Protein 3CGB (pdb70)

CATH classification: 3.50.50.60 (+2 more: 3.50.50.60, 3.30.390.30)

Foldseek 3Di:
DEEEEAQEQQSLLLLLLVVPVPDAYEYFEQAQAHYFDLVCLLVVLLPVDPASVVRHPDGPCCCCPVRVHNYDHQWAFLAADLVQQWTWTARNPPRDIDIDHDPFYEYEQAWAFDDDAAACPAQQEAERGDRVRSVSNSVLVVPPPWAEEEEEADDQVSLSLLSVVSVVHQYEEYDPVCAPVFPDPVVVVVVVLCVVSRYYYYYPWAWHHFDDDRHTAWTDIPVDIGGGRHYYYGHDIAAPQVSHPVPPFDAPPRQATEDDQQDTPRPNYHYAAQSHWWQALQLRDTHHQGDSVRRNQRSSSNSCVCCVGDGDNTAQSWDWHDNCKIKIKGFDDPVRCVVSVQAKDKFWDFAWLPPVDPPTWTKIKMWIAGPPPQKTGMMIIMINPNRVVVRVVSNNSSVIHQQCLLVDPDDDDVVGADPQHPSNVRSVVHD/DEEEEAQEQQSLLLLQLVVPVPDAAEYHEQAQFHYFDLVCLLVVLLPVDPARVVRHPDGPCCCCVVRVHNYDHQWAFQAADLVQQKTWTARNPVRDIDIDHDPFYEYEQAKAFDDDAACCPAQQEAERGDRVRSVSNSVLVVVDDFAEEEEEAPDFVNLSLLSVLSVVHQAEEHDPVCAPVFADPVVVVVVVLCVVSRYYYHYPKAWHHFDDDRHGQWTDIPVGIGGGRHYYYGHDIAAPQPSHPPVPFDAPPRQAGEDFQQDTPRPNYHYAAQSHWWQELQLRHTHHQGDSVRRNQRSSSNSCVCCVGDGDNTAFSWDWHDNCKIKIKTFDDPVRCVVSVFAKDKFKDFAWLPPVDPPTWTKIKMWIAGPPPQKTGMMIIMINPNRVVVRVVSNSSSVIHQQCLLVDPDDDDVVGADPQHPSNVRSVPDD

Secondary structure (DSSP, 8-state):
-EEEE--SS------HHHH-TT--EEEE-SSS--SB-GGGHHHHHTTSSS-GGGGBSS-HHHHHHTT--EEESSEEEEEEETTTTEEEEEETTT--EEEEE-SEEEE---EEE----BTTTSBTEE--SSHHHHHHHHHHHHSS---EEEEE--HHHHH--HHHHHTT-EE----GGGTTSSS----HHHHHHHHHTT-----S--EEEEEESSBEEEEEETTEEEE-SEEEE-S-EEES-GGGBTB---B-TTSPBP------SSTTEEE-GGGB-EEBTTT-SEE----HHHHHHHHHHHHH----------B---EEEE---EEEEEE--HHHHHHTT--EEEEEEEEE--TTSTT--EEEEEEEEETTT--EEEEEEEESSSHHHHHHHH---TT--GGGGGG------TTT--SS-HHHHHHHH--/-EEEE--SS------HHHH-TT--EEEE-SSS--SB-GGGHHHHHTTSSS-GGGGBSS-HHHHHHTT--EEESSEEEEEEETTTTEEEEEETTT--EEEEE-SEEEE---EEE----BTTTSBTEE--SSHHHHHHHHHHHHHS---EEEEE--HHHHH--HHHHHTT-EE----GGGTTSSS----HHHHHHHHHTT-----S--EEEEE-SSB--EEEETTEEEE-SEEEE-S-EEES-GGGTTS---B-TTSPBP------SSTTEEE-GGGB-EEBTTT-SEE----HHHHHHHHHHHHH----------B---EEEE---EEEEEE--HHHHHHHT--EEEEEEEEE--TTSTT--EEEEEEEEETTT--EEEEEEEESSSHHHHHHHH---TT--GGGGGG------TTT--SS-HHHHHHHH--

Organism: Bacillus anthracis (NCBI:txid1392)

InterPro domains:
  IPR004099 Pyridine nucleotide-disulphide oxidoreductase, dimerisation domain [PF02852] (330-430)
  IPR016156 FAD/NAD-linked reductase, dimerisation domain superfamily [SSF55424] (323-443)
  IPR023753 FAD/NAD(P)-binding domain [PF07992] (2-294)
  IPR036188 FAD/NAD(P)-binding domain superfamily [G3DSA:3.50.50.60] (4-314)
  IPR036188 FAD/NAD(P)-binding domain superfamily [G3DSA:3.50.50.60] (41-244)
  IPR036188 FAD/NAD(P)-binding domain superfamily [G3DSA:3.50.50.60] (318-444)
  IPR036188 FAD/NAD(P)-binding domain superfamily [SSF51905] (2-316)
  IPR050260 FAD-dependent oxidoreductase [PTHR43429] (2-434)

Solvent-accessible surface area: 35189 Å² total

Structure (mmCIF, N/CA/C/O backbone):
data_3CGB
#
_entry.id   3CGB
#
_cell.length_a   170.258
_cell.length_b   80.763
_cell.length_c   98.370
_cell.angle_alpha   90.00
_cell.angle_beta   103.98
_cell.angle_gamma   90.00
#
_symmetry.space_group_name_H-M   'C 1 2 1'
#
loop_
_entity.id
_entity.type
_entity.pdbx_description
1 polymer 'Pyridine nucleotide-disulfide oxidoreductase, class I'
2 non-polymer 'COENZYME A'
3 non-polymer 'FLAVIN-ADENINE DINUCLEOTIDE'
4 water water
#
loop_
_atom_site.group_PDB
_atom_site.id
_atom_site.type_symbol
_atom_site.label_atom_id
_atom_site.label_alt_id
_atom_site.label_comp_id
_atom_site.label_asym_id
_atom_site.label_entity_id
_atom_site.label_seq_id
_atom_site.pdbx_PDB_ins_code
_atom_site.Cartn_x
_atom_site.Cartn_y
_atom_site.Cartn_z
_atom_site.occupancy
_atom_site.B_iso_or_equiv
_atom_site.auth_seq_id
_atom_site.auth_comp_id
_atom_site.auth_asym_id
_atom_site.auth_atom_id
_atom_site.pdbx_PDB_model_num
ATOM 9 N N . ASN A 1 38 ? 66.954 66.979 18.399 1.00 42.14 2 ASN A N 1
ATOM 10 C CA . ASN A 1 38 ? 65.842 66.398 17.641 1.00 38.67 2 ASN A CA 1
ATOM 11 C C . ASN A 1 38 ? 65.634 64.929 17.974 1.00 36.56 2 ASN A C 1
ATOM 12 O O . ASN A 1 38 ? 66.418 64.074 17.577 1.00 35.36 2 ASN A O 1
ATOM 17 N N . TYR A 1 39 ? 64.560 64.660 18.704 1.00 34.68 3 TYR A N 1
ATOM 18 C CA . TYR A 1 39 ? 64.194 63.305 19.062 1.00 32.85 3 TYR A CA 1
ATOM 19 C C . TYR A 1 39 ? 62.988 62.939 18.258 1.00 31.47 3 TYR A C 1
ATOM 20 O O . TYR A 1 39 ? 61.996 63.662 18.263 1.00 31.63 3 TYR A O 1
ATOM 29 N N . VAL A 1 40 ? 63.069 61.816 17.566 1.00 29.49 4 VAL A N 1
ATOM 30 C CA . VAL A 1 40 ? 61.918 61.288 16.848 1.00 28.18 4 VAL A CA 1
ATOM 31 C C . VAL A 1 40 ? 61.520 59.967 17.509 1.00 27.21 4 VAL A C 1
ATOM 32 O O . VAL A 1 40 ? 62.379 59.128 17.784 1.00 27.62 4 VAL A O 1
ATOM 36 N N . ILE A 1 41 ? 60.233 59.804 17.785 1.00 26.19 5 ILE A N 1
ATOM 37 C CA . ILE A 1 41 ? 59.713 58.563 18.377 1.00 24.93 5 ILE A CA 1
ATOM 38 C C . ILE A 1 41 ? 58.624 57.949 17.473 1.00 25.10 5 ILE A C 1
ATOM 39 O O . ILE A 1 41 ? 57.687 58.636 17.082 1.00 24.38 5 ILE A O 1
ATOM 44 N N . ILE A 1 42 ? 58.723 56.648 17.153 1.00 24.62 6 ILE A N 1
ATOM 45 C CA . ILE A 1 42 ? 57.712 55.997 16.327 1.00 24.43 6 ILE A CA 1
ATOM 46 C C . ILE A 1 42 ? 56.852 55.108 17.225 1.00 24.98 6 ILE A C 1
ATOM 47 O O . ILE A 1 42 ? 57.371 54.192 17.852 1.00 24.88 6 ILE A O 1
ATOM 52 N N . GLY A 1 43 ? 55.553 55.386 17.287 1.00 24.14 7 GLY A N 1
ATOM 53 C CA . GLY A 1 43 ? 54.662 54.780 18.256 1.00 24.62 7 GLY A CA 1
ATOM 54 C C . GLY A 1 43 ? 54.246 55.761 19.330 1.00 25.61 7 GLY A C 1
ATOM 55 O O . GLY A 1 43 ? 55.090 56.331 20.060 1.00 26.08 7 GLY A O 1
ATOM 56 N N . GLY A 1 44 ? 52.943 55.967 19.449 1.00 25.65 8 GLY A N 1
ATOM 57 C CA . GLY A 1 44 ? 52.423 56.933 20.408 1.00 26.14 8 GLY A CA 1
ATOM 58 C C . GLY A 1 44 ? 51.661 56.276 21.540 1.00 26.08 8 GLY A C 1
ATOM 59 O O . GLY A 1 44 ? 50.603 56.772 21.947 1.00 26.50 8 GLY A O 1
ATOM 60 N N . ASP A 1 45 ? 52.194 55.174 22.070 1.00 25.92 9 ASP A N 1
ATOM 61 C CA . ASP A 1 45 ? 51.527 54.527 23.204 1.00 25.54 9 ASP A CA 1
ATOM 62 C C . ASP A 1 45 ? 52.456 54.355 24.404 1.00 25.27 9 ASP A C 1
ATOM 63 O O . ASP A 1 45 ? 53.245 55.264 24.709 1.00 25.54 9 ASP A O 1
ATOM 68 N N . ALA A 1 46 ? 52.372 53.207 25.072 1.00 24.81 10 ALA A N 1
ATOM 69 C CA . ALA A 1 46 ? 53.007 53.015 26.381 1.00 24.23 10 ALA A CA 1
ATOM 70 C C . ALA A 1 46 ? 54.490 53.288 26.382 1.00 23.55 10 ALA A C 1
ATOM 71 O O . ALA A 1 46 ? 54.953 54.131 27.157 1.00 24.11 10 ALA A O 1
ATOM 73 N N . ALA A 1 47 ? 55.240 52.607 25.518 1.00 22.82 11 ALA A N 1
ATOM 74 C CA . ALA A 1 47 ? 56.688 52.805 25.460 1.00 23.32 11 ALA A CA 1
ATOM 75 C C . ALA A 1 47 ? 57.110 54.152 24.882 1.00 23.76 11 ALA A C 1
ATOM 76 O O . ALA A 1 47 ? 58.006 54.799 25.419 1.00 24.25 11 ALA A O 1
ATOM 78 N N . GLY A 1 48 ? 56.476 54.565 23.782 1.00 24.60 12 GLY A N 1
ATOM 79 C CA . GLY A 1 48 ? 56.872 55.782 23.087 1.00 23.85 12 GLY A CA 1
ATOM 80 C C . GLY A 1 48 ? 56.633 57.020 23.912 1.00 23.65 12 GLY A C 1
ATOM 81 O O . GLY A 1 48 ? 57.492 57.904 23.975 1.00 24.07 12 GLY A O 1
ATOM 90 N N . SER A 1 50 ? 56.007 57.124 27.209 1.00 23.54 14 SER A N 1
ATOM 91 C CA . SER A 1 50 ? 56.799 57.069 28.434 1.00 23.81 14 SER A CA 1
ATOM 92 C C . SER A 1 50 ? 58.166 57.692 28.188 1.00 23.30 14 SER A C 1
ATOM 93 O O . SER A 1 50 ? 58.676 58.408 29.046 1.00 22.79 14 SER A O 1
ATOM 96 N N . ALA A 1 51 ? 58.756 57.404 27.021 1.00 24.18 15 ALA A N 1
ATOM 97 C CA . ALA A 1 51 ? 60.036 57.996 26.607 1.00 24.42 15 ALA A CA 1
ATOM 98 C C . ALA A 1 51 ? 59.896 59.491 26.403 1.00 25.19 15 ALA A C 1
ATOM 99 O O . ALA A 1 51 ? 60.737 60.266 26.872 1.00 26.06 15 ALA A O 1
ATOM 101 N N . ALA A 1 52 ? 58.838 59.885 25.697 1.00 25.87 16 ALA A N 1
ATOM 102 C CA . ALA A 1 52 ? 58.562 61.294 25.397 1.00 26.18 16 ALA A CA 1
ATOM 103 C C . ALA A 1 52 ? 58.507 62.134 26.659 1.00 26.11 16 ALA A C 1
ATOM 104 O O . ALA A 1 52 ? 59.139 63.175 26.745 1.00 26.90 16 ALA A O 1
ATOM 114 N N . GLN A 1 54 ? 59.804 61.611 29.646 1.00 26.95 18 GLN A N 1
ATOM 115 C CA . GLN A 1 54 ? 61.143 61.752 30.234 1.00 26.97 18 GLN A CA 1
ATOM 116 C C . GLN A 1 54 ? 61.980 62.822 29.554 1.00 27.60 18 GLN A C 1
ATOM 117 O O . GLN A 1 54 ? 62.650 63.609 30.221 1.00 27.53 18 GLN A O 1
ATOM 123 N N . ILE A 1 55 ? 61.979 62.805 28.223 1.00 28.27 19 ILE A N 1
ATOM 124 C CA . ILE A 1 55 ? 62.775 63.741 27.430 1.00 28.69 19 ILE A CA 1
ATOM 125 C C . ILE A 1 55 ? 62.267 65.164 27.701 1.00 29.72 19 ILE A C 1
ATOM 126 O O . ILE A 1 55 ? 63.034 66.062 27.997 1.00 30.08 19 ILE A O 1
ATOM 131 N N . VAL A 1 56 ? 60.950 65.323 27.630 1.00 30.81 20 VAL A N 1
ATOM 132 C CA . VAL A 1 56 ? 60.279 66.594 27.815 1.00 32.11 20 VAL A CA 1
ATOM 133 C C . VAL A 1 56 ? 60.496 67.128 29.222 1.00 33.33 20 VAL A C 1
ATOM 134 O O . VAL A 1 56 ? 60.767 68.303 29.392 1.00 33.52 20 VAL A O 1
ATOM 138 N N . ARG A 1 57 ? 60.409 66.260 30.229 1.00 33.89 21 ARG A N 1
ATOM 139 C CA . ARG A 1 57 ? 60.635 66.673 31.590 1.00 34.96 21 ARG A CA 1
ATOM 140 C C . ARG A 1 57 ? 62.076 67.024 31.905 1.00 36.67 21 ARG A C 1
ATOM 141 O O . ARG A 1 57 ? 62.309 67.805 32.814 1.00 37.18 21 ARG A O 1
ATOM 149 N N . ASN A 1 58 ? 63.033 66.465 31.171 1.00 38.62 22 ASN A N 1
ATOM 150 C CA . ASN A 1 58 ? 64.442 66.580 31.545 1.00 40.84 22 ASN A CA 1
ATOM 151 C C . ASN A 1 58 ? 65.314 67.252 30.524 1.00 42.33 22 ASN A C 1
ATOM 152 O O . ASN A 1 58 ? 66.536 67.304 30.702 1.00 42.85 22 ASN A O 1
ATOM 157 N N . ASP A 1 59 ? 64.706 67.725 29.439 1.00 43.83 23 ASP A N 1
ATOM 158 C CA . ASP A 1 59 ? 65.410 68.556 28.472 1.00 45.33 23 ASP A CA 1
ATOM 159 C C . ASP A 1 59 ? 64.502 69.664 27.955 1.00 46.19 23 ASP A C 1
ATOM 160 O O . ASP A 1 59 ? 63.588 69.432 27.155 1.00 45.72 23 ASP A O 1
ATOM 165 N N . GLU A 1 60 ? 64.782 70.872 28.439 1.00 47.72 24 GLU A N 1
ATOM 166 C CA . GLU A 1 60 ? 63.975 72.059 28.168 1.00 49.30 24 GLU A CA 1
ATOM 167 C C . GLU A 1 60 ? 64.017 72.434 26.690 1.00 48.85 24 GLU A C 1
ATOM 168 O O . GLU A 1 60 ? 63.017 72.891 26.126 1.00 49.03 24 GLU A O 1
ATOM 174 N N . ASN A 1 61 ? 65.168 72.186 26.067 1.00 48.55 25 ASN A N 1
ATOM 175 C CA . ASN A 1 61 ? 65.415 72.572 24.673 1.00 48.04 25 ASN A CA 1
ATOM 176 C C . ASN A 1 61 ? 64.962 71.578 23.595 1.00 46.59 25 ASN A C 1
ATOM 177 O O . ASN A 1 61 ? 64.973 71.909 22.408 1.00 47.06 25 ASN A O 1
ATOM 182 N N . ALA A 1 62 ? 64.561 70.376 24.010 1.00 44.14 26 ALA A N 1
ATOM 183 C CA . ALA A 1 62 ? 64.358 69.251 23.101 1.00 41.63 26 ALA A CA 1
ATOM 184 C C . ALA A 1 62 ? 63.217 69.447 22.130 1.00 40.05 26 ALA A C 1
ATOM 185 O O . ALA A 1 62 ? 62.144 69.913 22.496 1.00 39.64 26 ALA A O 1
ATOM 187 N N . ASN A 1 63 ? 63.453 69.073 20.882 1.00 37.97 27 ASN A N 1
ATOM 188 C CA . ASN A 1 63 ? 62.393 69.039 19.896 1.00 36.53 27 ASN A CA 1
ATOM 189 C C . ASN A 1 63 ? 61.917 67.597 19.703 1.00 34.54 27 ASN A C 1
ATOM 190 O O . ASN A 1 63 ? 62.574 66.789 19.048 1.00 34.32 27 ASN A O 1
ATOM 195 N N . VAL A 1 64 ? 60.772 67.277 20.284 1.00 32.73 28 VAL A N 1
ATOM 196 C CA . VAL A 1 64 ? 60.262 65.910 20.239 1.00 30.84 28 VAL A CA 1
ATOM 197 C C . VAL A 1 64 ? 59.153 65.835 19.210 1.00 30.79 28 VAL A C 1
ATOM 198 O O . VAL A 1 64 ? 58.185 66.600 19.257 1.00 31.88 28 VAL A O 1
ATOM 202 N N . VAL A 1 65 ? 59.325 64.930 18.256 1.00 29.63 29 VAL A N 1
ATOM 203 C CA . VAL A 1 65 ? 58.325 64.629 17.257 1.00 29.12 29 VAL A CA 1
ATOM 204 C C . VAL A 1 65 ? 57.947 63.171 17.499 1.00 28.89 29 VAL A C 1
ATOM 205 O O . VAL A 1 65 ? 58.831 62.312 17.559 1.00 29.32 29 VAL A O 1
ATOM 209 N N . THR A 1 66 ? 56.654 62.903 17.665 1.00 28.61 30 THR A N 1
ATOM 210 C CA . THR A 1 66 ? 56.174 61.535 17.754 1.00 28.27 30 THR A CA 1
ATOM 211 C C . THR A 1 66 ? 55.303 61.181 16.549 1.00 28.31 30 THR A C 1
ATOM 212 O O . THR A 1 66 ? 54.504 61.992 16.095 1.00 28.08 30 THR A O 1
ATOM 216 N N . LEU A 1 67 ? 55.460 59.958 16.037 1.00 27.71 31 LEU A N 1
ATOM 217 C CA . LEU A 1 67 ? 54.743 59.520 14.854 1.00 27.20 31 LEU A CA 1
ATOM 218 C C . LEU A 1 67 ? 53.882 58.306 15.154 1.00 27.41 31 LEU A C 1
ATOM 219 O O . LEU A 1 67 ? 54.393 57.219 15.443 1.00 27.58 31 LEU A O 1
ATOM 224 N N . GLU A 1 68 ? 52.575 58.506 15.097 1.00 28.05 32 GLU A N 1
ATOM 225 C CA . GLU A 1 68 ? 51.592 57.468 15.401 1.00 29.17 32 GLU A CA 1
ATOM 226 C C . GLU A 1 68 ? 50.690 57.229 14.195 1.00 30.26 32 GLU A C 1
ATOM 227 O O . GLU A 1 68 ? 50.084 58.137 13.671 1.00 29.62 32 GLU A O 1
ATOM 233 N N . LYS A 1 69 ? 50.624 55.978 13.771 1.00 30.87 33 LYS A N 1
ATOM 234 C CA . LYS A 1 69 ? 49.865 55.545 12.622 1.00 31.93 33 LYS A CA 1
ATOM 235 C C . LYS A 1 69 ? 48.351 55.794 12.754 1.00 32.26 33 LYS A C 1
ATOM 236 O O . LYS A 1 69 ? 47.712 56.214 11.795 1.00 32.52 33 LYS A O 1
ATOM 242 N N . GLY A 1 70 ? 47.784 55.533 13.933 1.00 31.98 34 GLY A N 1
ATOM 243 C CA . GLY A 1 70 ? 46.359 55.711 14.184 1.00 31.73 34 GLY A CA 1
ATOM 244 C C . GLY A 1 70 ? 46.068 57.122 14.652 1.00 32.47 34 GLY A C 1
ATOM 245 O O . GLY A 1 70 ? 46.851 58.044 14.395 1.00 32.06 34 GLY A O 1
ATOM 246 N N . GLU A 1 71 ? 44.939 57.293 15.333 1.00 32.70 35 GLU A N 1
ATOM 247 C CA . GLU A 1 71 ? 44.487 58.613 15.775 1.00 33.82 35 GLU A CA 1
ATOM 248 C C . GLU A 1 71 ? 44.432 58.744 17.277 1.00 33.30 35 GLU A C 1
ATOM 249 O O . GLU A 1 71 ? 44.072 59.801 17.779 1.00 33.44 35 GLU A O 1
ATOM 255 N N . ILE A 1 72 ? 44.771 57.667 17.993 1.00 32.39 36 ILE A N 1
ATOM 256 C CA . ILE A 1 72 ? 44.695 57.669 19.449 1.00 32.06 36 ILE A CA 1
ATOM 257 C C . ILE A 1 72 ? 46.069 57.408 20.075 1.00 31.74 36 ILE A C 1
ATOM 258 O O . ILE A 1 72 ? 46.712 56.395 19.800 1.00 31.72 36 ILE A O 1
ATOM 263 N N . TYR A 1 73 ? 46.499 58.357 20.898 1.00 31.68 37 TYR A N 1
ATOM 264 C CA . TYR A 1 73 ? 47.689 58.242 21.750 1.00 31.20 37 TYR A CA 1
ATOM 265 C C . TYR A 1 73 ? 47.335 57.669 23.114 1.00 30.76 37 TYR A C 1
ATOM 266 O O . TYR A 1 73 ? 46.199 57.808 23.558 1.00 30.60 37 TYR A O 1
ATOM 275 N N . SER A 1 74 ? 48.308 57.018 23.764 1.00 30.48 38 SER A N 1
ATOM 276 C CA . SER A 1 74 ? 48.256 56.702 25.202 1.00 29.43 38 SER A CA 1
ATOM 277 C C . SER A 1 74 ? 46.933 56.203 25.761 1.00 28.93 38 SER A C 1
ATOM 278 O O . SER A 1 74 ? 46.281 56.891 26.527 1.00 28.70 38 SER A O 1
ATOM 281 N N . TYR A 1 75 ? 46.576 54.972 25.432 1.00 28.98 39 TYR A N 1
ATOM 282 C CA . TYR A 1 75 ? 45.342 54.380 25.900 1.00 28.80 39 TYR A CA 1
ATOM 283 C C . TYR A 1 75 ? 45.674 52.993 26.468 1.00 29.10 39 TYR A C 1
ATOM 284 O O . TYR A 1 75 ? 46.690 52.407 26.117 1.00 29.52 39 TYR A O 1
ATOM 293 N N . ALA A 1 76 ? 44.812 52.489 27.330 1.00 28.95 40 ALA A N 1
ATOM 294 C CA . ALA A 1 76 ? 45.023 51.222 27.990 1.00 29.16 40 ALA A CA 1
ATOM 295 C C . ALA A 1 76 ? 44.409 50.109 27.167 1.00 29.10 40 ALA A C 1
ATOM 296 O O . ALA A 1 76 ? 43.209 49.85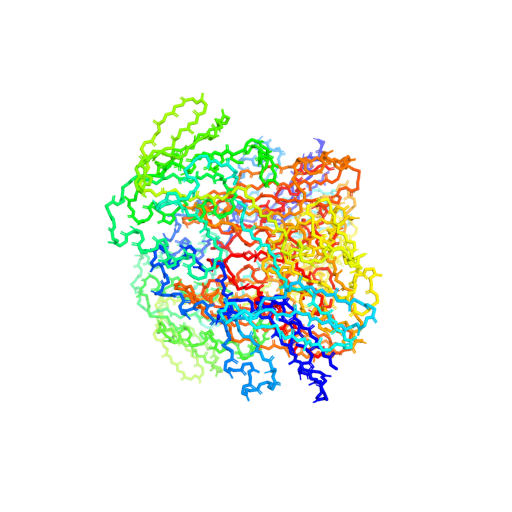6 27.281 1.00 29.99 40 ALA A O 1
ATOM 298 N N . GLN A 1 77 ? 45.221 49.427 26.357 1.00 28.53 41 GLN A N 1
ATOM 299 C CA . GLN A 1 77 ? 44.751 48.238 25.628 1.00 27.82 41 GLN A CA 1
ATOM 300 C C . GLN A 1 77 ? 44.189 47.184 26.584 1.00 28.14 41 GLN A C 1
ATOM 301 O O . GLN A 1 77 ? 43.303 46.398 26.220 1.00 28.15 41 GLN A O 1
ATOM 307 N N . CYS A 1 78 ? 44.706 47.183 27.811 1.00 27.88 42 CYS A N 1
ATOM 308 C CA A CYS A 1 78 ? 44.311 46.209 28.828 0.50 27.86 42 CYS A CA 1
ATOM 309 C CA B CYS A 1 78 ? 44.306 46.214 28.834 0.50 28.65 42 CYS A CA 1
ATOM 310 C C . CYS A 1 78 ? 42.843 46.319 29.222 1.00 27.95 42 CYS A C 1
ATOM 311 O O . CYS A 1 78 ? 42.248 45.344 29.638 1.00 28.28 42 CYS A O 1
ATOM 316 N N . GLY A 1 79 ? 42.277 47.522 29.114 1.00 27.76 43 GLY A N 1
ATOM 317 C CA . GLY A 1 79 ? 40.888 47.756 29.485 1.00 27.10 43 GLY A CA 1
ATOM 318 C C . GLY A 1 79 ? 39.886 47.350 28.415 1.00 27.74 43 GLY A C 1
ATOM 319 O O . GLY A 1 79 ? 38.688 47.273 28.683 1.00 26.75 43 GLY A O 1
ATOM 320 N N . LEU A 1 80 ? 40.375 47.060 27.214 1.00 27.81 44 LEU A N 1
ATOM 321 C CA . LEU A 1 80 ? 39.516 46.700 26.080 1.00 28.60 44 LEU A CA 1
ATOM 322 C C . LEU A 1 80 ? 38.552 45.522 26.328 1.00 28.96 44 LEU A C 1
ATOM 323 O O . LEU A 1 80 ? 37.379 45.629 25.990 1.00 28.90 44 LEU A O 1
ATOM 328 N N . PRO A 1 81 ? 39.026 44.394 26.903 1.00 29.67 45 PRO A N 1
ATOM 329 C CA . PRO A 1 81 ? 38.005 43.375 27.169 1.00 30.12 45 PRO A CA 1
ATOM 330 C C . PRO A 1 81 ? 36.913 43.823 28.139 1.00 30.93 45 PRO A C 1
ATOM 331 O O . PRO A 1 81 ? 35.813 43.258 28.104 1.00 31.64 45 PRO A O 1
ATOM 335 N N . TYR A 1 82 ? 37.199 44.850 28.946 1.00 31.40 46 TYR A N 1
ATOM 336 C CA . TYR A 1 82 ? 36.307 45.267 30.017 1.00 31.96 46 TYR A CA 1
ATOM 337 C C . TYR A 1 82 ? 35.353 46.355 29.561 1.00 32.20 46 TYR A C 1
ATOM 338 O O . TYR A 1 82 ? 34.287 46.509 30.130 1.00 32.23 46 TYR A O 1
ATOM 347 N N . VAL A 1 83 ? 35.741 47.094 28.530 1.00 33.25 47 VAL A N 1
ATOM 348 C CA . VAL A 1 83 ? 34.813 47.949 27.811 1.00 33.79 47 VAL A CA 1
ATOM 349 C C . VAL A 1 83 ? 33.783 47.070 27.090 1.00 34.51 47 VAL A C 1
ATOM 350 O O . VAL A 1 83 ? 32.581 47.317 27.197 1.00 35.05 47 VAL A O 1
ATOM 354 N N . ILE A 1 84 ? 34.253 46.041 26.386 1.00 34.74 48 ILE A N 1
ATOM 355 C CA . ILE A 1 84 ? 33.379 45.159 25.604 1.00 35.27 48 ILE A CA 1
ATOM 356 C C . ILE A 1 84 ? 32.332 44.449 26.488 1.00 36.09 48 ILE A C 1
ATOM 357 O O . ILE A 1 84 ? 31.185 44.257 26.072 1.00 36.31 48 ILE A O 1
ATOM 362 N N . SER A 1 85 ? 32.721 44.082 27.707 1.00 36.14 49 SER A N 1
ATOM 363 C CA . SER A 1 85 ? 31.820 43.413 28.641 1.00 36.17 49 SER A CA 1
ATOM 364 C C . SER A 1 85 ? 30.840 44.401 29.277 1.00 36.69 49 SER A C 1
ATOM 365 O O . SER A 1 85 ? 29.873 44.002 29.907 1.00 36.87 49 SER A O 1
ATOM 368 N N . GLY A 1 86 ? 31.098 45.691 29.134 1.00 37.07 50 GLY A N 1
ATOM 369 C CA . GLY A 1 86 ? 30.208 46.679 29.713 1.00 37.71 50 GLY A CA 1
ATOM 370 C C . GLY A 1 86 ? 30.661 47.114 31.091 1.00 38.63 50 GLY A C 1
ATOM 371 O O . GLY A 1 86 ? 30.105 48.068 31.640 1.00 39.45 50 GLY A O 1
ATOM 372 N N . ALA A 1 87 ? 31.675 46.440 31.646 1.00 38.39 51 ALA A N 1
ATOM 373 C CA . ALA A 1 87 ? 32.209 46.791 32.967 1.00 38.01 51 ALA A CA 1
ATOM 374 C C . ALA A 1 87 ? 32.778 48.195 33.013 1.00 38.02 51 ALA A C 1
ATOM 375 O O . ALA A 1 87 ? 32.743 48.836 34.060 1.00 38.84 51 ALA A O 1
ATOM 377 N N . ILE A 1 88 ? 33.293 48.675 31.883 1.00 37.96 52 ILE A N 1
ATOM 378 C CA . ILE A 1 88 ? 33.776 50.055 31.744 1.00 37.32 52 ILE A CA 1
ATOM 379 C C . ILE A 1 88 ? 32.871 50.776 30.737 1.00 37.71 52 ILE A C 1
ATOM 380 O O . ILE A 1 88 ? 32.539 50.218 29.700 1.00 37.50 52 ILE A O 1
ATOM 385 N N . ALA A 1 89 ? 32.468 52.006 31.056 1.00 38.31 53 ALA A N 1
ATOM 386 C CA . ALA A 1 89 ? 31.415 52.721 30.307 1.00 38.87 53 ALA A CA 1
ATOM 387 C C . ALA A 1 89 ? 31.657 52.885 28.802 1.00 39.14 53 ALA A C 1
ATOM 388 O O . ALA A 1 89 ? 30.735 52.718 28.005 1.00 39.32 53 ALA A O 1
ATOM 390 N N . SER A 1 90 ? 32.887 53.238 28.426 1.00 39.15 54 SER A N 1
ATOM 391 C CA . SER A 1 90 ? 33.258 53.432 27.032 1.00 38.89 54 SER A CA 1
ATOM 392 C C . SER A 1 90 ? 34.773 53.395 26.879 1.00 38.64 54 SER A C 1
ATOM 393 O O . SER A 1 90 ? 35.508 53.480 27.870 1.00 38.28 54 SER A O 1
ATOM 396 N N . THR A 1 91 ? 35.222 53.299 25.628 1.00 38.40 55 THR A N 1
ATOM 397 C CA . THR A 1 91 ? 36.640 53.300 25.286 1.00 38.27 55 THR A CA 1
ATOM 398 C C . THR A 1 91 ? 37.323 54.616 25.642 1.00 38.80 55 THR A C 1
ATOM 399 O O . THR A 1 91 ? 38.535 54.668 25.839 1.00 38.35 55 THR A O 1
ATOM 403 N N . GLU A 1 92 ? 36.537 55.679 25.728 1.00 39.06 56 GLU A N 1
ATOM 404 C CA . GLU A 1 92 ? 37.053 57.009 26.086 1.00 40.31 56 GLU A CA 1
ATOM 405 C C . GLU A 1 92 ? 37.742 56.949 27.453 1.00 38.16 56 GLU A C 1
ATOM 406 O O . GLU A 1 92 ? 38.692 57.690 27.706 1.00 37.31 56 GLU A O 1
ATOM 412 N N . LYS A 1 93 ? 37.257 56.048 28.317 1.00 36.93 57 LYS A N 1
ATOM 413 C CA . LYS A 1 93 ? 37.763 55.920 29.694 1.00 35.99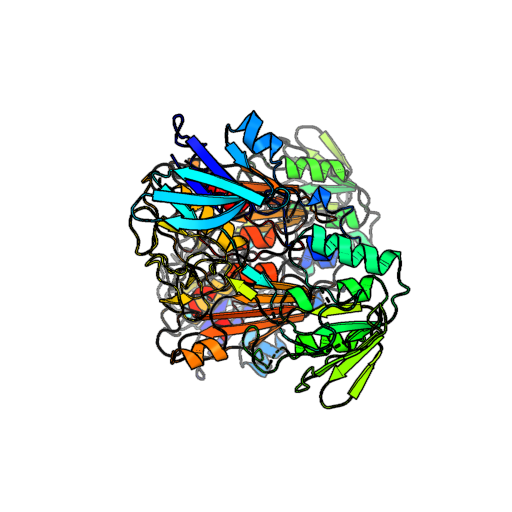 57 LYS A CA 1
ATOM 414 C C . LYS A 1 93 ? 39.195 55.408 29.716 1.00 34.67 57 LYS A C 1
ATOM 415 O O . LYS A 1 93 ? 39.917 55.624 30.683 1.00 34.25 57 LYS A O 1
ATOM 421 N N . LEU A 1 94 ? 39.587 54.723 28.641 1.00 33.48 58 LEU A N 1
ATOM 422 C CA . LEU A 1 94 ? 40.886 54.080 28.550 1.00 32.13 58 LEU A CA 1
ATOM 423 C C . LEU A 1 94 ? 41.995 55.020 28.157 1.00 31.90 58 LEU A C 1
ATOM 424 O O . LEU A 1 94 ? 43.155 54.649 28.237 1.00 31.74 58 LEU A O 1
ATOM 429 N N . ILE A 1 95 ? 41.660 56.236 27.739 1.00 31.96 59 ILE A N 1
ATOM 430 C CA . ILE A 1 95 ? 42.694 57.189 27.324 1.00 31.65 59 ILE A CA 1
ATOM 431 C C . ILE A 1 95 ? 43.381 57.846 28.529 1.00 32.20 59 ILE A C 1
ATOM 432 O O . ILE A 1 95 ? 42.726 58.449 29.371 1.00 32.60 59 ILE A O 1
ATOM 437 N N . ALA A 1 96 ? 44.705 57.707 28.604 1.00 32.10 60 ALA A N 1
ATOM 438 C CA . ALA A 1 96 ? 45.491 58.173 29.745 1.00 31.91 60 ALA A CA 1
ATOM 439 C C . ALA A 1 96 ? 45.936 59.607 29.557 1.00 32.01 60 ALA A C 1
ATOM 440 O O . ALA A 1 96 ? 46.033 60.348 30.523 1.00 31.83 60 ALA A O 1
ATOM 442 N N . ARG A 1 97 ? 46.230 59.981 28.317 1.00 32.46 61 ARG A N 1
ATOM 443 C CA . ARG A 1 97 ? 46.654 61.341 27.984 1.00 33.33 61 ARG A CA 1
ATOM 444 C C . ARG A 1 97 ? 46.331 61.603 26.527 1.00 34.77 61 ARG A C 1
ATOM 445 O O . ARG A 1 97 ? 46.618 60.795 25.656 1.00 34.72 61 ARG A O 1
ATOM 453 N N . ASN A 1 98 ? 45.720 62.758 26.293 1.00 37.04 62 ASN A N 1
ATOM 454 C CA . ASN A 1 98 ? 45.342 63.257 24.973 1.00 38.61 62 ASN A CA 1
ATOM 455 C C . ASN A 1 98 ? 46.493 63.727 24.145 1.00 38.67 62 ASN A C 1
ATOM 456 O O . ASN A 1 98 ? 47.432 64.321 24.673 1.00 38.71 62 ASN A O 1
ATOM 461 N N . VAL A 1 99 ? 46.368 63.559 22.830 1.00 39.15 63 VAL A N 1
ATOM 462 C CA . VAL A 1 99 ? 47.303 64.165 21.897 1.00 39.57 63 VAL A CA 1
ATOM 463 C C . VAL A 1 99 ? 47.287 65.705 22.079 1.00 40.07 63 VAL A C 1
ATOM 464 O O . VAL A 1 99 ? 48.330 66.371 21.994 1.00 40.12 63 VAL A O 1
ATOM 468 N N . LYS A 1 100 ? 46.111 66.254 22.388 1.00 40.53 64 LYS A N 1
ATOM 469 C CA . LYS A 1 100 ? 45.978 67.673 22.684 1.00 41.17 64 LYS A CA 1
ATOM 470 C C . LYS A 1 100 ? 46.795 68.057 23.921 1.00 40.53 64 LYS A C 1
ATOM 471 O O . LYS A 1 100 ? 47.434 69.106 23.942 1.00 40.83 64 LYS A O 1
ATOM 477 N N . THR A 1 101 ? 46.799 67.202 24.943 1.00 39.89 65 THR A N 1
ATOM 478 C CA . THR A 1 101 ? 47.616 67.441 26.136 1.00 38.72 65 THR A CA 1
ATOM 479 C C . THR A 1 101 ? 49.122 67.353 25.825 1.00 38.48 65 THR A C 1
ATOM 480 O O . THR A 1 101 ? 49.896 68.212 26.257 1.00 38.44 65 THR A O 1
ATOM 484 N N . PHE A 1 102 ? 49.532 66.335 25.064 1.00 37.58 66 PHE A N 1
ATOM 485 C CA . PHE A 1 102 ? 50.927 66.203 24.635 1.00 37.01 66 PHE A CA 1
ATOM 486 C C . PHE A 1 102 ? 51.410 67.423 23.867 1.00 37.35 66 PHE A C 1
ATOM 487 O O . PHE A 1 102 ? 52.512 67.907 24.100 1.00 36.73 66 PHE A O 1
ATOM 495 N N . ARG A 1 103 ? 50.583 67.908 22.944 1.00 37.96 67 ARG 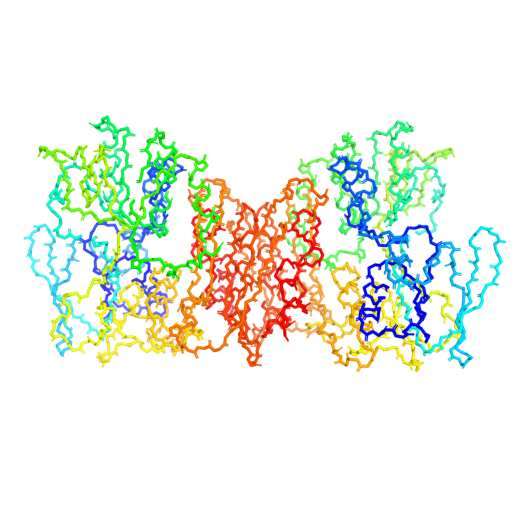A N 1
ATOM 496 C CA . ARG A 1 103 ? 50.919 69.089 22.147 1.00 38.76 67 ARG A CA 1
ATOM 497 C C . ARG A 1 103 ? 50.905 70.388 22.960 1.00 38.95 67 ARG A C 1
ATOM 498 O O . ARG A 1 103 ? 51.894 71.110 23.006 1.00 39.11 67 ARG A O 1
ATOM 506 N N . ASP A 1 104 ? 49.781 70.690 23.599 1.00 39.58 68 ASP A N 1
ATOM 507 C CA . ASP A 1 104 ? 49.608 71.988 24.249 1.00 40.45 68 ASP A CA 1
ATOM 508 C C . ASP A 1 104 ? 50.390 72.072 25.542 1.00 40.23 68 ASP A C 1
ATOM 509 O O . ASP A 1 104 ? 51.199 72.966 25.724 1.00 41.07 68 ASP A O 1
ATOM 514 N N . LYS A 1 105 ? 50.166 71.130 26.446 1.00 40.15 69 LYS A N 1
ATOM 515 C CA . LYS A 1 105 ? 50.842 71.183 27.734 1.00 39.63 69 LYS A CA 1
ATOM 516 C C . LYS A 1 105 ? 52.338 70.915 27.633 1.00 38.98 69 LYS A C 1
ATOM 517 O O . LYS A 1 105 ? 53.130 71.624 28.260 1.00 39.22 69 LYS A O 1
ATOM 523 N N . TYR A 1 106 ? 52.729 69.929 26.824 1.00 37.96 70 TYR A N 1
ATOM 524 C CA . TYR A 1 106 ? 54.109 69.424 26.857 1.00 36.82 70 TYR A CA 1
ATOM 525 C C . TYR A 1 106 ? 55.000 69.822 25.688 1.00 36.56 70 TYR A C 1
ATOM 526 O O . TYR A 1 106 ? 56.207 69.595 25.724 1.00 36.19 70 TYR A O 1
ATOM 535 N N . GLY A 1 107 ? 54.407 70.432 24.660 1.00 36.23 71 GLY A N 1
ATOM 536 C CA . GLY A 1 107 ? 55.169 70.929 23.514 1.00 35.65 71 GLY A CA 1
ATOM 537 C C . GLY A 1 107 ? 55.687 69.831 22.602 1.00 35.30 71 GLY A C 1
ATOM 538 O O . GLY A 1 107 ? 56.639 70.032 21.864 1.00 35.25 71 GLY A O 1
ATOM 539 N N . ILE A 1 108 ? 55.073 68.655 22.657 1.00 34.73 72 ILE A N 1
ATOM 540 C CA . ILE A 1 108 ? 55.493 67.570 21.795 1.00 33.92 72 ILE A CA 1
ATOM 541 C C . ILE A 1 108 ? 54.790 67.766 20.454 1.00 34.03 72 ILE A C 1
ATOM 542 O O . ILE A 1 108 ? 53.581 68.046 20.415 1.00 35.09 72 ILE A O 1
ATOM 547 N N . ASP A 1 109 ? 55.544 67.652 19.363 1.00 33.10 73 ASP A N 1
ATOM 548 C CA . ASP A 1 109 ? 54.953 67.680 18.031 1.00 32.37 73 ASP A CA 1
ATOM 549 C C . ASP A 1 109 ? 54.389 66.286 17.741 1.00 32.03 73 ASP A C 1
ATOM 550 O O . ASP A 1 109 ? 55.013 65.499 17.048 1.00 31.89 73 ASP A O 1
ATOM 555 N N . ALA A 1 110 ? 53.208 66.002 18.283 1.00 31.86 74 ALA A N 1
ATOM 556 C CA . ALA A 1 110 ? 52.576 64.691 18.159 1.00 31.60 74 ALA A CA 1
ATOM 557 C C . ALA A 1 110 ? 51.737 64.611 16.903 1.00 32.09 74 ALA A C 1
ATOM 558 O O . ALA A 1 110 ? 50.759 65.337 16.778 1.00 32.56 74 ALA A O 1
ATOM 560 N N . LYS A 1 111 ? 52.120 63.726 15.984 1.00 32.47 75 LYS A N 1
ATOM 561 C CA . LYS A 1 111 ? 51.396 63.506 14.727 1.00 32.52 75 LYS A CA 1
ATOM 562 C C . LYS A 1 111 ? 50.512 62.279 14.823 1.00 32.38 75 LYS A C 1
ATOM 563 O O . LYS A 1 111 ? 50.890 61.297 15.447 1.00 32.31 75 LYS A O 1
ATOM 569 N N . VAL A 1 112 ? 49.344 62.334 14.189 1.00 32.05 76 VAL A N 1
ATOM 570 C CA . VAL A 1 112 ? 48.447 61.185 14.092 1.00 32.03 76 VAL A CA 1
ATOM 571 C C . VAL A 1 112 ? 48.337 60.782 12.620 1.00 32.84 76 VAL A C 1
ATOM 572 O O . VAL A 1 112 ? 48.719 61.554 11.741 1.00 33.19 76 VAL A O 1
ATOM 576 N N . ARG A 1 113 ? 47.842 59.582 12.331 1.00 32.88 77 ARG A N 1
ATOM 577 C CA . ARG A 1 113 ? 47.752 59.136 10.939 1.00 34.07 77 ARG A CA 1
ATOM 578 C C . ARG A 1 1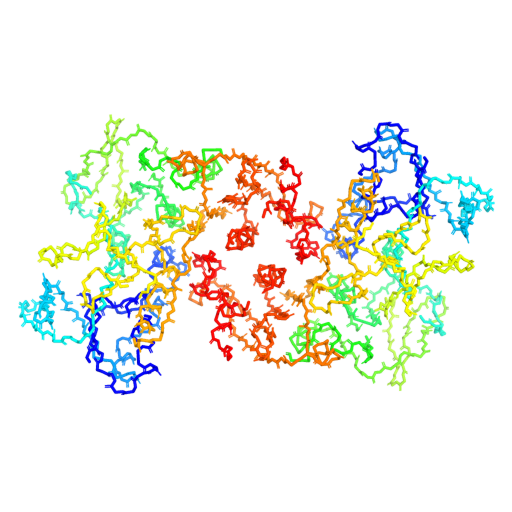13 ? 49.071 59.265 10.166 1.00 33.53 77 ARG A C 1
ATOM 579 O O . ARG A 1 113 ? 49.065 59.512 8.971 1.00 33.41 77 ARG A O 1
ATOM 587 N N . HIS A 1 114 ? 50.200 59.115 10.852 1.00 32.51 78 HIS A N 1
ATOM 588 C CA . HIS A 1 114 ? 51.502 59.124 10.204 1.00 31.59 78 HIS A CA 1
ATOM 589 C C . HIS A 1 114 ? 52.101 57.759 10.368 1.00 31.24 78 HIS A C 1
ATOM 590 O O . HIS A 1 114 ? 52.507 57.385 11.475 1.00 30.87 78 HIS A O 1
ATOM 597 N N . GLU A 1 115 ? 52.143 57.002 9.280 1.00 30.66 79 GLU A N 1
ATOM 598 C CA . GLU A 1 115 ? 52.755 55.691 9.323 1.00 29.92 79 GLU A CA 1
ATOM 599 C C . GLU A 1 115 ? 54.160 55.716 8.742 1.00 29.12 79 GLU A C 1
ATOM 600 O O . GLU A 1 115 ? 54.346 55.946 7.557 1.00 27.88 79 GLU A O 1
ATOM 606 N N . VAL A 1 116 ? 55.150 55.448 9.593 1.00 28.98 80 VAL A N 1
ATOM 607 C CA . VAL A 1 116 ? 56.535 55.331 9.158 1.00 28.61 80 VAL A CA 1
ATOM 608 C C . VAL A 1 116 ? 56.666 54.127 8.259 1.00 28.84 80 VAL A C 1
ATOM 609 O O . VAL A 1 116 ? 56.261 53.027 8.621 1.00 29.52 80 VAL A O 1
ATOM 613 N N . THR A 1 117 ? 57.231 54.336 7.078 1.00 29.17 81 THR A N 1
ATOM 614 C CA . THR A 1 117 ? 57.410 53.256 6.118 1.00 29.50 81 THR A CA 1
ATOM 615 C C . THR A 1 117 ? 58.872 52.941 5.926 1.00 29.44 81 THR A C 1
ATOM 616 O O . THR A 1 117 ? 59.198 51.882 5.420 1.00 29.48 81 THR A O 1
ATOM 620 N N . LYS A 1 118 ? 59.757 53.864 6.292 1.00 29.61 82 LYS A N 1
ATOM 621 C CA . LYS A 1 118 ? 61.180 53.560 6.266 1.00 30.05 82 LYS A CA 1
ATOM 622 C C . LYS A 1 118 ? 62.078 54.500 7.058 1.00 29.69 82 LYS A C 1
ATOM 623 O O . LYS A 1 118 ? 61.705 55.635 7.378 1.00 29.80 82 LYS A O 1
ATOM 629 N N . VAL A 1 119 ? 63.253 54.000 7.414 1.00 29.42 83 VAL A N 1
ATOM 630 C CA . VAL A 1 119 ? 64.208 54.790 8.150 1.00 29.79 83 VAL A CA 1
ATOM 631 C C . VAL A 1 119 ? 65.537 54.698 7.438 1.00 30.41 83 VAL A C 1
ATOM 632 O O . VAL A 1 119 ? 65.982 53.604 7.073 1.00 30.49 83 VAL A O 1
ATOM 636 N N . ASP A 1 120 ? 66.154 55.851 7.219 1.00 31.02 84 ASP A N 1
ATOM 637 C CA . ASP A 1 120 ? 67.502 55.898 6.690 1.00 32.32 84 ASP A CA 1
ATOM 638 C C . ASP A 1 120 ? 68.423 56.228 7.840 1.00 32.71 84 ASP A C 1
ATOM 639 O O . ASP A 1 120 ? 68.423 57.363 8.312 1.00 32.16 84 ASP A O 1
ATOM 644 N N . THR A 1 121 ? 69.207 55.246 8.289 1.00 33.21 85 THR A N 1
ATOM 645 C CA . THR A 1 121 ? 70.009 55.410 9.512 1.00 34.14 85 THR A CA 1
ATOM 646 C C . THR A 1 121 ? 71.341 56.131 9.292 1.00 35.25 85 THR A C 1
ATOM 647 O O . THR A 1 121 ? 71.990 56.511 10.261 1.00 35.51 85 THR A O 1
ATOM 651 N N . GLU A 1 122 ? 71.735 56.310 8.029 1.00 36.29 86 GLU A N 1
ATOM 652 C CA . GLU A 1 122 ? 72.928 57.100 7.658 1.00 37.76 86 GLU A CA 1
ATOM 653 C C . GLU A 1 122 ? 72.606 58.593 7.557 1.00 37.41 86 GLU A C 1
ATOM 654 O O . GLU A 1 122 ? 73.276 59.439 8.161 1.00 37.26 86 GLU A O 1
ATOM 660 N N . LYS A 1 123 ? 71.576 58.899 6.780 1.00 36.93 87 LYS A N 1
ATOM 661 C CA . LYS A 1 123 ? 71.081 60.261 6.660 1.00 37.14 87 LYS A CA 1
ATOM 662 C C . LYS A 1 123 ? 70.321 60.678 7.903 1.00 35.65 87 LYS A C 1
ATOM 663 O O . LYS A 1 123 ? 70.073 61.868 8.112 1.00 35.53 87 LYS A O 1
ATOM 669 N N . LYS A 1 124 ? 69.939 59.700 8.728 1.00 33.99 88 LYS A N 1
ATOM 670 C CA . LYS A 1 124 ? 69.128 59.963 9.915 1.00 32.38 88 LYS A CA 1
ATOM 671 C C . LYS A 1 124 ? 67.800 60.651 9.570 1.00 32.04 88 LYS A C 1
ATOM 672 O O . LYS A 1 124 ? 67.480 61.745 10.050 1.00 31.03 88 LYS A O 1
ATOM 678 N N . ILE A 1 125 ? 67.026 59.970 8.736 1.00 31.69 89 ILE A N 1
ATOM 679 C CA . ILE A 1 125 ? 65.765 60.482 8.276 1.00 31.79 89 ILE A CA 1
ATOM 680 C C . ILE A 1 125 ? 64.718 59.402 8.417 1.00 31.55 89 ILE A C 1
ATOM 681 O O . ILE A 1 125 ? 64.939 58.256 8.015 1.00 31.52 89 ILE A O 1
ATOM 686 N N . VAL A 1 126 ? 63.585 59.788 8.998 1.00 31.37 90 VAL A N 1
ATOM 687 C CA . VAL A 1 126 ? 62.423 58.924 9.126 1.00 31.35 90 VAL A CA 1
ATOM 688 C C . VAL A 1 126 ? 61.389 59.326 8.066 1.00 31.68 90 VAL A C 1
ATOM 689 O O . VAL A 1 126 ? 61.100 60.505 7.915 1.00 31.44 90 VAL A O 1
ATOM 693 N N . TYR A 1 127 ? 60.839 58.340 7.354 1.00 32.05 91 TYR A N 1
ATOM 694 C CA . TYR A 1 127 ? 59.863 58.583 6.278 1.00 32.77 91 TYR A CA 1
ATOM 695 C C . TYR A 1 127 ? 58.503 58.033 6.671 1.00 32.75 91 TYR A C 1
ATOM 696 O O . TYR A 1 127 ? 58.356 56.837 6.898 1.00 31.60 91 TYR A O 1
ATOM 705 N N . ALA A 1 128 ? 57.525 58.928 6.752 1.00 32.75 92 ALA A N 1
ATOM 706 C CA . ALA A 1 128 ? 56.185 58.596 7.153 1.00 34.29 92 ALA A CA 1
ATOM 707 C C . ALA A 1 128 ? 55.197 58.954 6.045 1.00 35.69 92 ALA A C 1
ATOM 708 O O . ALA A 1 128 ? 55.338 59.966 5.365 1.00 35.70 92 ALA A O 1
ATOM 710 N N . GLU A 1 129 ? 54.193 58.108 5.881 1.00 36.64 93 GLU A N 1
ATOM 711 C CA . GLU A 1 129 ? 53.166 58.299 4.899 1.00 38.01 93 GLU A CA 1
ATOM 712 C C . GLU A 1 129 ? 51.891 58.641 5.652 1.00 38.09 93 GLU A C 1
ATOM 713 O O . GLU A 1 129 ? 51.547 57.972 6.624 1.00 38.22 93 GLU A O 1
ATOM 719 N N . HIS A 1 130 ? 51.219 59.717 5.252 1.00 37.97 94 HIS A N 1
ATOM 720 C CA . HIS A 1 130 ? 49.908 60.015 5.817 1.00 37.91 94 HIS A CA 1
ATOM 721 C C . HIS A 1 130 ? 48.947 58.887 5.424 1.00 38.26 94 HIS A C 1
ATOM 722 O O . HIS A 1 130 ? 48.911 58.479 4.271 1.00 37.96 94 HIS A O 1
ATOM 729 N N . THR A 1 131 ? 48.197 58.353 6.383 1.00 38.64 95 THR A N 1
ATOM 730 C CA . THR A 1 131 ? 47.434 57.139 6.118 1.00 39.24 95 THR A CA 1
ATOM 731 C C . THR A 1 131 ? 46.219 57.425 5.249 1.00 40.53 95 THR A C 1
ATOM 732 O O . THR A 1 131 ? 45.678 56.527 4.623 1.00 41.09 95 THR A O 1
ATOM 736 N N . LYS A 1 132 ? 45.788 58.676 5.209 1.00 41.80 96 LYS A N 1
ATOM 737 C CA . LYS A 1 132 ? 44.621 59.021 4.402 1.00 43.02 96 LYS A CA 1
ATOM 738 C C . LYS A 1 132 ? 45.028 59.588 3.049 1.00 42.64 96 LYS A C 1
ATOM 739 O O . LYS A 1 132 ? 44.747 58.969 2.022 1.00 42.37 96 LYS A O 1
ATOM 745 N N . THR A 1 133 ? 45.724 60.727 3.063 1.00 42.55 97 THR A N 1
ATOM 746 C CA . THR A 1 133 ? 46.147 61.416 1.838 1.00 42.61 97 THR A CA 1
ATOM 747 C C . THR A 1 133 ? 47.306 60.744 1.096 1.00 42.68 97 THR A C 1
ATOM 748 O O . THR A 1 133 ? 47.587 61.095 -0.052 1.00 42.93 97 THR A O 1
ATOM 752 N N . LYS A 1 134 ? 47.998 59.820 1.767 1.00 42.07 98 LYS A N 1
ATOM 753 C CA . LYS A 1 134 ? 49.209 59.142 1.255 1.00 41.65 98 LYS A CA 1
ATOM 754 C C . LYS A 1 134 ? 50.418 60.022 0.982 1.00 40.96 98 LYS A C 1
ATOM 755 O O . LYS A 1 134 ? 51.411 59.532 0.439 1.00 40.85 98 LYS A O 1
ATOM 761 N N . ASP A 1 135 ? 50.349 61.302 1.353 1.00 40.35 99 ASP A N 1
ATOM 762 C CA . ASP A 1 135 ? 51.508 62.213 1.246 1.00 40.09 99 ASP A CA 1
ATOM 763 C C . ASP A 1 135 ? 52.647 61.711 2.115 1.00 39.77 99 ASP A C 1
ATOM 764 O O . ASP A 1 135 ? 52.395 61.135 3.157 1.00 39.53 99 ASP A O 1
ATOM 769 N N . VAL A 1 136 ? 53.886 61.943 1.683 1.00 39.71 100 VAL A N 1
ATOM 770 C CA . VAL A 1 136 ? 55.083 61.457 2.372 1.00 39.95 100 VAL A CA 1
ATOM 771 C C . VAL A 1 136 ? 55.830 62.607 3.035 1.00 40.04 100 VAL A C 1
ATOM 772 O O . VAL A 1 136 ? 56.095 63.615 2.402 1.00 40.22 100 VAL A O 1
ATOM 776 N N . PHE A 1 137 ? 56.175 62.438 4.308 1.00 39.86 101 PHE A N 1
ATOM 777 C CA . PHE A 1 137 ? 56.911 63.448 5.046 1.00 39.86 101 PHE A CA 1
ATOM 778 C C . PHE A 1 137 ? 58.228 62.895 5.576 1.00 39.55 101 PHE A C 1
ATOM 779 O O . PHE A 1 137 ? 58.317 61.720 5.909 1.00 39.81 101 PHE A O 1
ATOM 787 N N . GLU A 1 138 ? 59.250 63.741 5.636 1.00 38.91 102 GLU A N 1
ATOM 788 C CA . GLU A 1 138 ? 60.553 63.341 6.155 1.00 38.85 102 GLU A CA 1
ATOM 789 C C . GLU A 1 138 ? 60.765 63.998 7.503 1.00 37.70 102 GLU A C 1
ATOM 790 O O . GLU A 1 138 ? 60.323 65.123 7.726 1.00 37.68 102 GLU A O 1
ATOM 796 N N . PHE A 1 139 ? 61.413 63.286 8.418 1.00 36.05 103 PHE A N 1
ATOM 797 C CA . PHE A 1 139 ? 61.706 63.834 9.728 1.00 34.40 103 PHE A CA 1
ATOM 798 C C . PHE A 1 139 ? 63.133 63.486 10.060 1.00 34.16 103 PHE A C 1
ATOM 799 O O . PHE A 1 139 ? 63.507 62.326 10.094 1.00 33.88 103 PHE A O 1
ATOM 807 N N . SER A 1 140 ? 63.950 64.502 10.274 1.00 33.35 104 SER A N 1
ATOM 808 C CA . SER A 1 140 ? 65.348 64.280 10.544 1.00 32.90 104 SER A CA 1
ATOM 809 C C . SER A 1 140 ? 65.514 64.066 12.050 1.00 31.73 104 SER A C 1
ATOM 810 O O . SER A 1 140 ? 64.827 64.710 12.838 1.00 31.82 104 SER A O 1
ATOM 813 N N . TYR A 1 141 ? 66.372 63.127 12.452 1.00 30.50 105 TYR A N 1
ATOM 814 C CA . TYR A 1 141 ? 66.592 62.863 13.886 1.00 29.00 105 TYR A CA 1
ATOM 815 C C . TYR A 1 141 ? 68.052 62.950 14.312 1.00 28.36 105 TYR A C 1
ATOM 816 O O . TYR A 1 141 ? 68.977 62.690 13.525 1.00 27.90 105 TYR A O 1
ATOM 825 N N . ASP A 1 142 ? 68.240 63.344 15.566 1.00 28.27 106 ASP A N 1
ATOM 826 C CA . ASP A 1 142 ? 69.495 63.126 16.250 1.00 28.11 106 ASP A CA 1
ATOM 827 C C . ASP A 1 142 ? 69.442 61.798 16.990 1.00 27.56 106 ASP A C 1
ATOM 828 O O . ASP A 1 142 ? 70.378 61.017 16.918 1.00 27.23 106 ASP A O 1
ATOM 833 N N . ARG A 1 143 ? 68.337 61.565 17.699 1.00 26.97 107 ARG A N 1
ATOM 834 C CA . ARG A 1 143 ? 68.069 60.252 18.291 1.00 26.09 107 ARG A CA 1
ATOM 835 C C . ARG A 1 143 ? 66.674 59.761 17.973 1.00 25.29 107 ARG A C 1
ATOM 836 O O . ARG A 1 143 ? 65.707 60.526 17.983 1.00 25.65 107 ARG A O 1
ATOM 844 N N . LEU A 1 144 ? 66.597 58.470 17.672 1.00 24.33 108 LEU A N 1
ATOM 845 C CA . LEU A 1 144 ? 65.376 57.846 17.207 1.00 23.47 108 LEU A CA 1
ATOM 846 C C . LEU A 1 144 ? 65.002 56.747 18.173 1.00 23.27 108 LEU A C 1
ATOM 847 O O . LEU A 1 144 ? 65.873 55.996 18.606 1.00 24.16 108 LEU A O 1
ATOM 852 N N . LEU A 1 145 ? 63.718 56.643 18.480 1.00 22.86 109 LEU A N 1
ATOM 853 C CA . LEU A 1 145 ? 63.182 55.506 19.240 1.00 22.21 109 LEU A CA 1
ATOM 854 C C . LEU A 1 145 ? 62.118 54.782 18.440 1.00 22.93 109 LEU A C 1
ATOM 855 O O . LEU A 1 145 ? 61.195 55.399 17.905 1.00 22.33 109 LEU A O 1
ATOM 860 N N . ILE A 1 146 ? 62.238 53.459 18.376 1.00 22.79 110 ILE A N 1
ATOM 861 C CA . ILE A 1 146 ? 61.218 52.618 17.763 1.00 22.37 110 ILE A CA 1
ATOM 862 C C . ILE A 1 146 ? 60.402 52.022 18.911 1.00 21.48 110 ILE A C 1
ATOM 863 O O . ILE A 1 146 ? 60.952 51.362 19.780 1.00 20.27 110 ILE A O 1
ATOM 868 N N . ALA A 1 147 ? 59.106 52.331 18.927 1.00 20.48 111 ALA A N 1
ATOM 869 C CA . ALA A 1 147 ? 58.176 51.954 19.994 1.00 20.90 111 ALA A CA 1
ATOM 870 C C . ALA A 1 147 ? 56.831 51.527 19.372 1.00 21.14 111 ALA A C 1
ATOM 871 O O . ALA A 1 147 ? 55.744 51.928 19.830 1.00 21.66 111 ALA A O 1
ATOM 873 N N . THR A 1 148 ? 56.934 50.653 18.364 1.00 21.55 112 THR A N 1
ATOM 874 C CA . THR A 1 148 ? 55.832 50.313 17.473 1.00 21.13 112 THR A CA 1
ATOM 875 C C . THR A 1 148 ? 55.064 49.053 17.877 1.00 21.90 112 THR A C 1
ATOM 876 O O . THR A 1 148 ? 54.143 48.641 17.166 1.00 21.30 112 THR A O 1
ATOM 880 N N . GLY A 1 149 ? 55.445 48.453 18.998 1.00 21.82 113 GLY A N 1
ATOM 881 C CA . GLY A 1 149 ? 54.677 47.343 19.585 1.00 21.66 113 GLY A CA 1
ATOM 882 C C . GLY A 1 149 ? 54.597 46.133 18.680 1.00 22.45 113 GLY A C 1
ATOM 883 O O . GLY A 1 149 ? 55.410 45.983 17.761 1.00 21.48 113 GLY A O 1
ATOM 884 N N . VAL A 1 150 ? 53.613 45.264 18.974 1.00 23.06 114 VAL A N 1
ATOM 885 C CA . VAL A 1 150 ? 53.261 44.115 18.156 1.00 23.65 114 VAL A CA 1
ATOM 886 C C . VAL A 1 150 ? 51.865 44.283 17.562 1.00 24.29 114 VAL A C 1
ATOM 887 O O . VAL A 1 150 ? 51.083 45.165 17.976 1.00 23.25 114 VAL A O 1
ATOM 891 N N . ARG A 1 151 ? 51.553 43.439 16.590 1.00 24.51 115 ARG A N 1
ATOM 892 C CA . ARG A 1 151 ? 50.209 43.364 16.037 1.00 26.22 115 ARG A CA 1
ATOM 893 C C . ARG A 1 151 ? 49.685 41.925 16.182 1.00 26.96 115 ARG A C 1
ATOM 894 O O . ARG A 1 151 ? 50.478 40.976 16.128 1.00 26.44 115 ARG A O 1
ATOM 902 N N . PRO A 1 152 ? 48.361 41.757 16.404 1.00 27.64 116 PRO A N 1
ATOM 903 C CA . PRO A 1 152 ? 47.824 40.404 16.384 1.00 28.76 116 PRO A CA 1
ATOM 904 C C . PRO A 1 152 ? 47.937 39.812 14.984 1.00 30.06 116 PRO A C 1
ATOM 905 O O . PRO A 1 152 ? 47.799 40.528 13.999 1.00 30.34 116 PRO A O 1
ATOM 909 N N . VAL A 1 153 ? 48.235 38.521 14.932 1.00 30.93 117 VAL A N 1
ATOM 910 C CA . VAL A 1 153 ? 48.414 37.786 13.698 1.00 32.73 117 VAL A CA 1
ATOM 911 C C . VAL A 1 153 ? 47.088 37.146 13.226 1.00 33.41 117 VAL A C 1
ATOM 912 O O . VAL A 1 153 ? 46.401 36.453 13.998 1.00 33.19 117 VAL A O 1
ATOM 924 N N . PRO A 1 155 ? 46.217 34.391 10.652 1.00 35.98 119 PRO A N 1
ATOM 925 C CA . PRO A 1 155 ? 46.665 33.427 9.652 1.00 36.73 119 PRO A CA 1
ATOM 926 C C . PRO A 1 155 ? 45.840 33.491 8.356 1.00 37.54 119 PRO A C 1
ATOM 927 O O . PRO A 1 155 ? 44.755 34.085 8.324 1.00 37.64 119 PRO A O 1
ATOM 931 N N . GLU A 1 156 ? 46.395 32.935 7.288 1.00 38.83 120 GLU A N 1
ATOM 932 C CA . GLU A 1 156 ? 45.821 33.051 5.951 1.00 40.74 120 GLU A CA 1
ATOM 933 C C . GLU A 1 156 ? 44.662 32.062 5.765 1.00 40.51 120 GLU A C 1
ATOM 934 O O . GLU A 1 156 ? 44.752 31.134 4.958 1.00 41.03 120 GLU A O 1
ATOM 940 N N . TRP A 1 157 ? 43.585 32.236 6.523 1.00 39.92 121 TRP A N 1
ATOM 941 C CA . TRP A 1 157 ? 42.450 31.322 6.425 1.00 39.06 121 TRP A CA 1
ATOM 942 C C . TRP A 1 157 ? 41.417 31.828 5.439 1.00 39.25 121 TRP A C 1
ATOM 943 O O . TRP A 1 157 ? 41.119 33.020 5.391 1.00 39.02 121 TRP A O 1
ATOM 954 N N . GLU A 1 158 ? 40.847 30.914 4.661 1.00 39.89 122 GLU A N 1
ATOM 955 C CA . GLU A 1 158 ? 39.649 31.237 3.912 1.00 40.31 122 GLU A CA 1
ATOM 956 C C . GLU A 1 158 ? 38.648 31.836 4.894 1.00 40.35 122 GLU A C 1
ATOM 957 O O . GLU A 1 158 ? 38.448 31.307 5.988 1.00 40.81 122 GLU A O 1
ATOM 963 N N . GLY A 1 159 ? 38.043 32.952 4.520 1.00 40.50 123 GLY A N 1
ATOM 964 C CA . GLY A 1 159 ? 37.056 33.594 5.361 1.00 40.85 123 GLY A CA 1
ATOM 965 C C . GLY A 1 159 ? 37.599 34.622 6.333 1.00 41.42 123 GLY A C 1
ATOM 966 O O . GLY A 1 159 ? 36.810 35.248 7.043 1.00 41.04 123 GLY A O 1
ATOM 967 N N . ARG A 1 160 ? 38.929 34.811 6.350 1.00 42.30 124 ARG A N 1
ATOM 968 C CA . ARG A 1 160 ? 39.621 35.800 7.215 1.00 43.06 124 ARG A CA 1
ATOM 969 C C . ARG A 1 160 ? 38.871 37.102 7.257 1.00 43.39 124 ARG A C 1
ATOM 970 O O . ARG A 1 160 ? 38.815 37.743 8.304 1.00 43.49 124 ARG A O 1
ATOM 978 N N . ASP A 1 161 ? 38.333 37.502 6.099 1.00 43.68 125 ASP A N 1
ATOM 979 C CA . ASP A 1 161 ? 37.784 38.848 5.900 1.00 44.39 125 ASP A CA 1
ATOM 980 C C . ASP A 1 161 ? 36.274 38.951 6.067 1.00 44.01 125 ASP A C 1
ATOM 981 O O . ASP A 1 161 ? 35.710 40.034 5.889 1.00 44.71 125 ASP A O 1
ATOM 986 N N . LEU A 1 162 ? 35.612 37.847 6.406 1.00 43.11 126 LEU A N 1
ATOM 987 C CA . LEU A 1 162 ? 34.180 37.879 6.686 1.00 42.44 126 LEU A CA 1
ATOM 988 C C . LEU A 1 162 ? 33.829 38.829 7.833 1.00 42.60 126 LEU A C 1
ATOM 989 O O . LEU A 1 162 ? 34.542 38.892 8.834 1.00 42.82 126 LEU A O 1
ATOM 994 N N . GLN A 1 163 ? 32.737 39.574 7.696 1.00 42.26 127 GLN A N 1
ATOM 995 C CA . GLN A 1 163 ? 32.270 40.429 8.782 1.00 42.25 127 GLN A CA 1
ATOM 996 C C . GLN A 1 163 ? 31.942 39.570 10.006 1.00 40.91 127 GLN A C 1
ATOM 997 O O . GLN A 1 163 ? 31.283 38.543 9.896 1.00 40.73 127 GLN A O 1
ATOM 1003 N N . GLY A 1 164 ? 32.433 40.002 11.165 1.00 39.81 128 GLY A N 1
ATOM 1004 C CA . GLY A 1 164 ? 32.240 39.287 12.427 1.00 37.73 128 GLY A CA 1
ATOM 1005 C C . GLY A 1 164 ? 33.456 38.467 12.817 1.00 36.23 128 GLY A C 1
ATOM 1006 O O . GLY A 1 164 ? 33.480 37.890 13.898 1.00 36.45 128 GLY A O 1
ATOM 1007 N N . VAL A 1 165 ? 34.443 38.392 11.924 1.00 34.74 129 VAL A N 1
ATOM 1008 C CA . VAL A 1 165 ? 35.754 37.818 12.236 1.00 33.60 129 VAL A CA 1
ATOM 1009 C C . VAL A 1 165 ? 36.655 38.972 12.724 1.00 32.98 129 VAL A C 1
ATOM 1010 O O . VAL A 1 165 ? 36.837 39.955 12.013 1.00 33.33 129 VAL A O 1
ATOM 1014 N N . HIS A 1 166 ? 37.178 38.861 13.947 1.00 31.91 130 HIS A N 1
ATOM 1015 C CA . HIS A 1 166 ? 37.793 39.987 14.627 1.00 31.14 130 HIS A CA 1
ATOM 1016 C C . HIS A 1 166 ? 39.151 39.681 15.261 1.00 30.52 130 HIS A C 1
ATOM 1017 O O . HIS A 1 166 ? 39.389 38.589 15.766 1.00 29.39 130 HIS A O 1
ATOM 1024 N N . LEU A 1 167 ? 40.037 40.668 15.209 1.00 29.70 131 LEU A N 1
ATOM 1025 C CA . LEU A 1 167 ? 41.231 40.735 16.051 1.00 28.63 131 LEU A CA 1
ATOM 1026 C C . LEU A 1 167 ? 40.947 41.760 17.140 1.00 28.02 131 LEU A C 1
ATOM 1027 O O . LEU A 1 167 ? 40.037 42.583 16.988 1.00 27.59 131 LEU A O 1
ATOM 1032 N N . LEU A 1 168 ? 41.690 41.705 18.245 1.00 27.65 132 LEU A N 1
ATOM 1033 C CA . LEU A 1 168 ? 41.564 42.715 19.297 1.00 27.88 132 LEU A CA 1
ATOM 1034 C C . LEU A 1 168 ? 42.921 43.313 19.668 1.00 27.93 132 LEU A C 1
ATOM 1035 O O . LEU A 1 168 ? 43.745 42.636 20.292 1.00 27.54 132 LEU A O 1
ATOM 1040 N N . LYS A 1 169 ? 43.126 44.594 19.329 1.00 27.02 133 LYS A N 1
ATOM 1041 C CA . LYS A 1 169 ? 44.347 45.290 19.705 1.00 26.82 133 LYS A CA 1
ATOM 1042 C C . LYS A 1 169 ? 44.098 46.743 20.097 1.00 26.72 133 LYS A C 1
ATOM 1043 O O . LYS A 1 169 ? 44.662 47.237 21.067 1.00 26.71 133 LYS A O 1
ATOM 1049 N N . THR A 1 170 ? 43.234 47.409 19.350 1.00 26.50 134 THR A N 1
ATOM 1050 C CA . THR A 1 170 ? 43.129 48.868 19.416 1.00 27.26 134 THR A CA 1
ATOM 1051 C C . THR A 1 170 ? 41.715 49.268 19.828 1.00 27.18 134 THR A C 1
ATOM 1052 O O . THR A 1 170 ? 40.819 48.429 19.884 1.00 27.35 134 THR A O 1
ATOM 1056 N N . ILE A 1 171 ? 41.501 50.541 20.139 1.00 26.86 135 ILE A N 1
ATOM 1057 C CA . ILE A 1 171 ? 40.154 50.995 20.437 1.00 27.74 135 ILE A CA 1
ATOM 1058 C C . ILE A 1 171 ? 39.194 50.799 19.227 1.00 28.88 135 ILE A C 1
ATOM 1059 O O . ILE A 1 171 ? 38.099 50.244 19.409 1.00 29.66 135 ILE A O 1
ATOM 1064 N N . PRO A 1 172 ? 39.595 51.220 17.994 1.00 29.42 136 PRO A N 1
ATOM 1065 C CA . PRO A 1 172 ? 38.791 50.830 16.825 1.00 29.88 136 PRO A CA 1
ATOM 1066 C C . PRO A 1 172 ? 38.419 49.339 16.738 1.00 31.03 136 PRO A C 1
ATOM 1067 O O . PRO A 1 172 ? 37.311 49.034 16.314 1.00 30.90 136 PRO A O 1
ATOM 1071 N N . ASP A 1 173 ? 39.326 48.426 17.118 1.00 31.58 137 ASP A N 1
ATOM 1072 C CA . ASP A 1 173 ? 39.015 46.980 17.152 1.00 32.12 137 ASP A CA 1
ATOM 1073 C C . ASP A 1 173 ? 37.869 46.662 18.109 1.00 32.70 137 ASP A C 1
ATOM 1074 O O . ASP A 1 173 ? 36.956 45.901 17.762 1.00 33.00 137 ASP A O 1
ATOM 1079 N N . ALA A 1 174 ? 37.921 47.226 19.316 1.00 32.68 138 ALA A N 1
ATOM 1080 C CA . ALA A 1 174 ? 36.902 46.966 20.318 1.00 32.92 138 ALA A CA 1
ATOM 1081 C C . ALA A 1 174 ? 35.577 47.518 19.819 1.00 33.41 138 ALA A C 1
ATOM 1082 O O . ALA A 1 174 ? 34.552 46.876 19.966 1.00 33.25 138 ALA A O 1
ATOM 1084 N N . GLU A 1 175 ? 35.607 48.708 19.230 1.00 34.43 139 GLU A N 1
ATOM 1085 C CA . GLU A 1 175 ? 34.417 49.329 18.637 1.00 35.80 139 GLU A CA 1
ATOM 1086 C C . GLU A 1 175 ? 33.763 48.455 17.550 1.00 36.28 139 GLU A C 1
ATOM 1087 O O . GLU A 1 175 ? 32.533 48.329 17.498 1.00 36.97 139 GLU A O 1
ATOM 1093 N N . ARG A 1 176 ? 34.587 47.854 16.695 1.00 36.43 140 ARG A N 1
ATOM 1094 C CA . ARG A 1 176 ? 34.103 46.943 15.675 1.00 36.69 140 ARG A CA 1
ATOM 1095 C C . ARG A 1 176 ? 33.462 45.698 16.258 1.00 36.92 140 ARG A C 1
ATOM 1096 O O . ARG A 1 176 ? 32.531 45.151 15.665 1.00 37.59 140 ARG A O 1
ATOM 1104 N N . ILE A 1 177 ? 33.959 45.227 17.397 1.00 36.47 141 ILE A N 1
ATOM 1105 C CA . ILE A 1 177 ? 33.375 44.054 18.049 1.00 36.32 141 ILE A CA 1
ATOM 1106 C C . ILE A 1 177 ? 32.032 44.440 18.651 1.00 37.06 141 ILE A C 1
ATOM 1107 O O . ILE A 1 177 ? 31.064 43.674 18.598 1.00 37.10 141 ILE A O 1
ATOM 1112 N N . LEU A 1 178 ? 31.985 45.637 19.219 1.00 37.61 142 LEU A N 1
ATOM 1113 C CA . LEU A 1 178 ? 30.772 46.159 19.787 1.00 39.02 142 LEU A CA 1
ATOM 1114 C C . LEU A 1 178 ? 29.739 46.388 18.683 1.00 40.18 142 LEU A C 1
ATOM 1115 O O . LEU A 1 178 ? 28.570 46.056 18.861 1.00 40.52 142 LEU A O 1
ATOM 1120 N N . LYS A 1 179 ? 30.181 46.941 17.551 1.00 41.40 143 LYS A N 1
ATOM 1121 C CA . LYS A 1 179 ? 29.326 47.088 16.379 1.00 42.75 143 LYS A CA 1
ATOM 1122 C C . LYS A 1 179 ? 28.734 45.736 15.956 1.00 42.92 143 LYS A C 1
ATOM 1123 O O . LYS A 1 179 ? 27.528 45.620 15.774 1.00 43.22 143 LYS A O 1
ATOM 1129 N N . THR A 1 180 ? 29.564 44.712 15.814 1.00 43.15 144 THR A N 1
ATOM 1130 C CA . THR A 1 180 ? 29.039 43.387 15.511 1.00 43.53 144 THR A CA 1
ATOM 1131 C C . THR A 1 180 ? 27.975 42.948 16.526 1.00 45.34 144 THR A C 1
ATOM 1132 O O . THR A 1 180 ? 26.916 42.437 16.146 1.00 45.80 144 THR A O 1
ATOM 1136 N N . LEU A 1 181 ? 28.243 43.169 17.811 1.00 46.85 145 LEU A N 1
ATOM 1137 C CA . LEU A 1 181 ? 27.333 42.729 18.859 1.00 48.40 145 LEU A CA 1
ATOM 1138 C C . LEU A 1 181 ? 26.059 43.556 18.865 1.00 50.03 145 LEU A C 1
ATOM 1139 O O . LEU A 1 181 ? 25.002 43.038 19.192 1.00 50.33 145 LEU A O 1
ATOM 1144 N N . GLU A 1 182 ? 26.171 44.836 18.520 1.00 52.01 146 GLU A N 1
ATOM 1145 C CA . GLU A 1 182 ? 25.023 45.747 18.523 1.00 54.46 146 GLU A CA 1
ATOM 1146 C C . GLU A 1 182 ? 24.091 45.454 17.352 1.00 55.02 146 GLU A C 1
ATOM 1147 O O . GLU A 1 182 ? 22.872 45.405 17.521 1.00 55.54 146 GLU A O 1
ATOM 1153 N N . THR A 1 183 ? 24.664 45.251 16.172 1.00 55.95 147 THR A N 1
ATOM 1154 C CA . THR A 1 183 ? 23.869 44.987 14.978 1.00 56.57 147 THR A CA 1
ATOM 1155 C C . THR A 1 183 ? 23.524 43.498 14.955 1.00 56.88 147 THR A C 1
ATOM 1156 O O . THR A 1 183 ? 22.573 43.073 15.625 1.00 57.70 147 THR A O 1
ATOM 1160 N N . ASN A 1 184 ? 24.307 42.719 14.216 1.00 56.62 148 ASN A N 1
ATOM 1161 C CA . ASN A 1 184 ? 24.190 41.267 14.144 1.00 56.55 148 ASN A CA 1
ATOM 1162 C C . ASN A 1 184 ? 23.581 40.593 15.397 1.00 56.15 148 ASN A C 1
ATOM 1163 O O . ASN A 1 184 ? 23.791 41.043 16.531 1.00 56.53 148 ASN A O 1
ATOM 1168 N N . LYS A 1 185 ? 22.819 39.520 15.196 1.00 55.36 149 LYS A N 1
ATOM 1169 C CA . LYS A 1 185 ? 22.290 38.761 16.324 1.00 54.53 149 LYS A CA 1
ATOM 1170 C C . LYS A 1 185 ? 23.305 37.687 16.697 1.00 52.88 149 LYS A C 1
ATOM 1171 O O . LYS A 1 185 ? 23.427 36.680 16.009 1.00 52.86 149 LYS A O 1
ATOM 1177 N N . VAL A 1 186 ? 24.034 37.917 17.784 1.00 51.08 150 VAL A N 1
ATOM 1178 C CA . VAL A 1 186 ? 25.106 37.012 18.203 1.00 48.96 150 VAL A CA 1
ATOM 1179 C C . VAL A 1 186 ? 24.634 36.079 19.326 1.00 48.22 150 VAL A C 1
ATOM 1180 O O . VAL A 1 186 ? 24.187 36.540 20.374 1.00 47.88 150 VAL A O 1
ATOM 1184 N N . GLU A 1 187 ? 24.727 34.775 19.088 1.00 47.12 151 GLU A N 1
ATOM 1185 C CA . GLU A 1 187 ? 24.417 33.772 20.098 1.00 47.08 151 GLU A CA 1
ATOM 1186 C C . GLU A 1 187 ? 25.632 32.910 20.398 1.00 46.00 151 GLU A C 1
ATOM 1187 O O . GLU A 1 187 ? 25.906 32.614 21.557 1.00 46.25 151 GLU A O 1
ATOM 1193 N N . ASP A 1 188 ? 26.326 32.477 19.346 1.00 44.61 152 ASP A N 1
ATOM 1194 C CA . ASP A 1 188 ? 27.501 31.625 19.475 1.00 43.66 152 ASP A CA 1
ATOM 1195 C C . ASP A 1 188 ? 28.769 32.392 19.132 1.00 42.49 152 ASP A C 1
ATOM 1196 O O . ASP A 1 188 ? 28.862 32.998 18.060 1.00 42.55 152 ASP A O 1
ATOM 1201 N N . VAL A 1 189 ? 29.744 32.334 20.038 1.00 40.64 153 VAL A N 1
ATOM 1202 C CA . VAL A 1 189 ? 31.050 32.942 19.828 1.00 38.38 153 VAL A CA 1
ATOM 1203 C C . VAL A 1 189 ? 32.133 31.873 19.882 1.00 37.24 153 VAL A C 1
ATOM 1204 O O . VAL A 1 189 ? 32.149 31.022 20.771 1.00 36.92 153 VAL A O 1
ATOM 1208 N N . THR A 1 190 ? 33.018 31.895 18.897 1.00 36.16 154 THR A N 1
ATOM 1209 C CA . THR A 1 190 ? 34.211 31.062 18.931 1.00 35.26 154 THR A CA 1
ATOM 1210 C C . THR A 1 190 ? 35.470 31.923 19.076 1.00 35.14 154 THR A C 1
ATOM 1211 O O . THR A 1 190 ? 35.588 32.988 18.460 1.00 35.00 154 THR A O 1
ATOM 1215 N N . ILE A 1 191 ? 36.383 31.470 19.929 1.00 34.18 155 ILE A N 1
ATOM 1216 C CA . ILE A 1 191 ? 37.669 32.128 20.110 1.00 33.31 155 ILE A CA 1
ATOM 1217 C C . ILE A 1 191 ? 38.734 31.178 19.601 1.00 33.32 155 ILE A C 1
ATOM 1218 O O . ILE A 1 191 ? 38.750 30.015 19.965 1.00 33.13 155 ILE A O 1
ATOM 1223 N N . ILE A 1 192 ? 39.595 31.659 18.714 1.00 33.53 156 ILE A N 1
ATOM 1224 C CA . ILE A 1 192 ? 40.702 30.840 18.231 1.00 33.68 156 ILE A CA 1
ATOM 1225 C C . ILE A 1 192 ? 41.927 31.281 19.004 1.00 33.98 156 ILE A C 1
ATOM 1226 O O . ILE A 1 192 ? 42.262 32.456 18.984 1.00 33.73 156 ILE A O 1
ATOM 1231 N N . GLY A 1 193 ? 42.581 30.339 19.680 1.00 34.71 157 GLY A N 1
ATOM 1232 C CA . GLY A 1 193 ? 43.702 30.633 20.556 1.00 35.29 157 GLY A CA 1
ATOM 1233 C C . GLY A 1 193 ? 43.329 30.792 22.018 1.00 35.96 157 GLY A C 1
ATOM 1234 O O . GLY A 1 193 ? 42.169 30.748 22.400 1.00 36.51 157 GLY A O 1
ATOM 1235 N N . GLY A 1 194 ? 44.331 30.972 22.853 1.00 36.43 158 GLY A N 1
ATOM 1236 C CA . GLY A 1 194 ? 44.106 31.134 24.275 1.00 36.79 158 GLY A CA 1
ATOM 1237 C C . GLY A 1 194 ? 44.924 32.304 24.776 1.00 36.70 158 GLY A C 1
ATOM 1238 O O . GLY A 1 194 ? 44.798 33.435 24.273 1.00 37.15 158 GLY A O 1
ATOM 1239 N N . GLY A 1 195 ? 45.783 32.024 25.749 1.00 36.14 159 GLY A N 1
ATOM 1240 C CA . GLY A 1 195 ? 46.563 33.056 26.382 1.00 35.63 159 GLY A CA 1
ATOM 1241 C C . GLY A 1 195 ? 45.653 34.002 27.129 1.00 35.34 159 GLY A C 1
ATOM 1242 O O . GLY A 1 195 ? 44.453 33.729 27.269 1.00 35.17 159 GLY A O 1
ATOM 1243 N N . ALA A 1 196 ? 46.219 35.121 27.594 1.00 34.35 160 ALA A N 1
ATOM 1244 C CA . ALA A 1 196 ? 45.494 36.074 28.414 1.00 33.29 160 ALA A CA 1
ATOM 1245 C C . ALA A 1 196 ? 44.290 36.617 27.669 1.00 32.59 160 ALA A C 1
ATOM 1246 O O . ALA A 1 196 ? 43.184 36.630 28.192 1.00 33.40 160 ALA A O 1
ATOM 1248 N N . ILE A 1 197 ? 44.500 37.058 26.441 1.00 31.93 161 ILE A N 1
ATOM 1249 C CA . ILE A 1 197 ? 43.434 37.716 25.691 1.00 31.26 161 ILE A CA 1
ATOM 1250 C C . ILE A 1 197 ? 42.262 36.756 25.408 1.00 30.92 161 ILE A C 1
ATOM 1251 O O . ILE A 1 197 ? 41.112 37.106 25.656 1.00 31.22 161 ILE A O 1
ATOM 1256 N N . GLY A 1 198 ? 42.559 35.540 24.952 1.00 30.05 162 GLY A N 1
ATOM 1257 C CA . GLY A 1 198 ? 41.529 34.545 24.660 1.00 30.29 162 GLY A CA 1
ATOM 1258 C C . GLY A 1 198 ? 40.685 34.229 25.875 1.00 30.36 162 GLY A C 1
ATOM 1259 O O . GLY A 1 198 ? 39.460 34.195 25.797 1.00 30.11 162 GLY A O 1
ATOM 1260 N N . LEU A 1 199 ? 41.354 34.021 27.008 1.00 30.86 163 LEU A N 1
ATOM 1261 C CA . LEU A 1 199 ? 40.709 33.784 28.299 1.00 31.16 163 LEU A CA 1
ATOM 1262 C C . LEU A 1 199 ? 39.860 34.953 28.814 1.00 31.99 163 LEU A C 1
ATOM 1263 O O . LEU A 1 199 ? 38.730 34.741 29.228 1.00 32.42 163 LEU A O 1
ATOM 1268 N N . GLU A 1 200 ? 40.406 36.171 28.809 1.00 32.40 164 GLU A N 1
ATOM 1269 C CA . GLU A 1 200 ? 39.644 37.368 29.190 1.00 33.83 164 GLU A CA 1
ATOM 1270 C C . GLU A 1 200 ? 38.449 37.577 28.276 1.00 33.42 164 GLU A C 1
ATOM 1271 O O . GLU A 1 200 ? 37.377 37.978 28.732 1.00 33.39 164 GLU A O 1
ATOM 1285 N N . ALA A 1 202 ? 36.848 35.148 26.480 1.00 33.92 166 ALA A N 1
ATOM 1286 C CA . ALA A 1 202 ? 35.865 34.096 26.814 1.00 34.24 166 ALA A CA 1
ATOM 1287 C C . ALA A 1 202 ? 34.965 34.533 27.977 1.00 35.27 166 ALA A C 1
ATOM 1288 O O . ALA A 1 202 ? 33.745 34.382 27.923 1.00 35.38 166 ALA A O 1
ATOM 1290 N N . GLU A 1 203 ? 35.565 35.080 29.032 1.00 35.66 167 GLU A N 1
ATOM 1291 C CA . GLU A 1 203 ? 34.787 35.649 30.123 1.00 36.34 167 GLU A CA 1
ATOM 1292 C C . GLU A 1 203 ? 33.886 36.776 29.635 1.00 35.89 167 GLU A C 1
ATOM 1293 O O . GLU A 1 203 ? 32.722 36.818 30.004 1.00 35.30 167 GLU A O 1
ATOM 1299 N N . THR A 1 204 ? 34.427 37.693 28.829 1.00 35.37 168 THR A N 1
ATOM 1300 C CA . THR A 1 204 ? 33.658 38.837 28.358 1.00 35.70 168 THR A CA 1
ATOM 1301 C C . THR A 1 204 ? 32.370 38.389 27.625 1.00 36.26 168 THR A C 1
ATOM 1302 O O . THR A 1 204 ? 31.291 38.924 27.876 1.00 36.23 168 THR A O 1
ATOM 1306 N N . PHE A 1 205 ? 32.487 37.387 26.763 1.00 36.48 169 PHE A N 1
ATOM 1307 C CA . PHE A 1 205 ? 31.354 36.913 25.976 1.00 37.59 169 PHE A CA 1
ATOM 1308 C C . PHE A 1 205 ? 30.366 36.081 26.814 1.00 38.16 169 PHE A C 1
ATOM 1309 O O . PHE A 1 205 ? 29.155 36.155 26.597 1.00 38.36 169 PHE A O 1
ATOM 1317 N N . VAL A 1 206 ? 30.875 35.303 27.770 1.00 38.61 170 VAL A N 1
ATOM 1318 C CA . VAL A 1 206 ? 30.020 34.648 28.767 1.00 39.22 170 VAL A CA 1
ATOM 1319 C C . VAL A 1 206 ? 29.186 35.708 29.508 1.00 40.07 170 VAL A C 1
ATOM 1320 O O . VAL A 1 206 ? 27.966 35.612 29.582 1.00 40.70 170 VAL A O 1
ATOM 1324 N N . GLU A 1 207 ? 29.832 36.754 29.997 1.00 40.51 171 GLU A N 1
ATOM 1325 C CA . GLU A 1 207 ? 29.121 37.815 30.695 1.00 41.33 171 GLU A CA 1
ATOM 1326 C C . GLU A 1 207 ? 28.119 38.586 29.834 1.00 41.22 171 GLU A C 1
ATOM 1327 O O . GLU A 1 207 ? 27.186 39.198 30.364 1.00 41.49 171 GLU A O 1
ATOM 1333 N N . LEU A 1 208 ? 28.309 38.551 28.520 1.00 41.04 172 LEU A N 1
ATOM 1334 C CA . LEU A 1 208 ? 27.363 39.141 27.575 1.00 41.09 172 LEU A CA 1
ATOM 1335 C C . LEU A 1 208 ? 26.306 38.100 27.188 1.00 40.96 172 LEU A C 1
ATOM 1336 O O . LEU A 1 208 ? 25.460 38.344 26.321 1.00 41.37 172 LEU A O 1
ATOM 1341 N N . GLY A 1 209 ? 26.388 36.937 27.828 1.00 40.27 173 GLY A N 1
ATOM 1342 C CA . GLY A 1 209 ? 25.390 35.901 27.694 1.00 39.63 173 GLY A CA 1
ATOM 1343 C C . GLY A 1 209 ? 25.520 34.987 26.499 1.00 39.49 173 GLY A C 1
ATOM 1344 O O . GLY A 1 209 ? 24.535 34.363 26.120 1.00 39.84 173 GLY A O 1
ATOM 1345 N N . LYS A 1 210 ? 26.711 34.871 25.908 1.00 38.57 174 LYS A N 1
ATOM 1346 C CA . LYS A 1 210 ? 26.864 34.076 24.686 1.00 37.90 174 LYS A CA 1
ATOM 1347 C C . LYS A 1 210 ? 27.274 32.664 25.019 1.00 38.22 174 LYS A C 1
ATOM 1348 O O . LYS A 1 210 ? 27.717 32.394 26.127 1.00 38.15 174 LYS A O 1
ATOM 1354 N N . LYS A 1 211 ? 27.115 31.766 24.055 1.00 38.79 175 LYS A N 1
ATOM 1355 C CA . LYS A 1 211 ? 27.651 30.419 24.169 1.00 40.08 175 LYS A CA 1
ATOM 1356 C C . LYS A 1 211 ? 29.043 30.468 23.561 1.00 39.77 175 LYS A C 1
ATOM 1357 O O . LYS A 1 211 ? 29.197 30.698 22.360 1.00 39.97 175 LYS A O 1
ATOM 1363 N N . VAL A 1 212 ? 30.056 30.280 24.405 1.00 39.53 176 VAL A N 1
ATOM 1364 C CA . VAL A 1 212 ? 31.446 30.492 24.013 1.00 38.99 176 VAL A CA 1
ATOM 1365 C C . VAL A 1 212 ? 32.181 29.177 23.822 1.00 39.10 176 VAL A C 1
ATOM 1366 O O . VAL A 1 212 ? 32.152 28.307 24.687 1.00 39.01 176 VAL A O 1
ATOM 1370 N N . ARG A 1 213 ? 32.826 29.045 22.670 1.00 39.46 177 ARG A N 1
ATOM 1371 C CA . ARG A 1 213 ? 33.767 27.961 22.399 1.00 40.40 177 ARG A CA 1
ATOM 1372 C C . ARG A 1 213 ? 35.178 28.541 22.193 1.00 40.92 177 ARG A C 1
ATOM 1373 O O . ARG A 1 213 ? 35.340 29.648 21.675 1.00 40.21 177 ARG A O 1
ATOM 1389 N N . ILE A 1 215 ? 38.982 27.371 20.630 1.00 44.94 179 ILE A N 1
ATOM 1390 C CA . ILE A 1 215 ? 39.752 26.373 19.915 1.00 45.97 179 ILE A CA 1
ATOM 1391 C C . ILE A 1 215 ? 41.231 26.671 20.119 1.00 47.74 179 ILE A C 1
ATOM 1392 O O . ILE A 1 215 ? 41.729 27.718 19.721 1.00 47.36 179 ILE A O 1
ATOM 1397 N N . GLU A 1 216 ? 41.915 25.732 20.757 1.00 50.25 180 GLU A N 1
ATOM 1398 C CA . GLU A 1 216 ? 43.231 25.974 21.310 1.00 53.46 180 GLU A CA 1
ATOM 1399 C C . GLU A 1 216 ? 44.382 25.395 20.488 1.00 54.91 180 GLU A C 1
ATOM 1400 O O . GLU A 1 216 ? 44.308 24.264 20.002 1.00 54.78 180 GLU A O 1
ATOM 1406 N N . ARG A 1 217 ? 45.442 26.203 20.360 1.00 57.51 181 ARG A N 1
ATOM 1407 C CA . ARG A 1 217 ? 46.684 25.846 19.656 1.00 59.84 181 ARG A CA 1
ATOM 1408 C C . ARG A 1 217 ? 47.610 24.999 20.543 1.00 61.04 181 ARG A C 1
ATOM 1409 O O . ARG A 1 217 ? 47.938 25.364 21.682 1.00 61.49 181 ARG A O 1
ATOM 1417 N N . ASN A 1 218 ? 48.045 23.875 19.989 1.00 62.33 182 ASN A N 1
ATOM 1418 C CA . ASN A 1 218 ? 48.853 22.898 20.706 1.00 63.29 182 ASN A CA 1
ATOM 1419 C C . ASN A 1 218 ? 50.328 23.266 20.724 1.00 63.51 182 ASN A C 1
ATOM 1420 O O . ASN A 1 218 ? 51.097 22.713 21.517 1.00 63.68 182 ASN A O 1
ATOM 1425 N N . ASP A 1 219 ? 50.710 24.214 19.860 1.00 63.78 183 ASP A N 1
ATOM 1426 C CA . ASP A 1 219 ? 52.054 24.811 19.881 1.00 63.93 183 ASP A CA 1
ATOM 1427 C C . ASP A 1 219 ? 52.237 25.755 21.088 1.00 63.77 183 ASP A C 1
ATOM 1428 O O . ASP A 1 219 ? 53.352 26.204 21.383 1.00 63.97 183 ASP A O 1
ATOM 1433 N N . HIS A 1 220 ? 51.133 26.051 21.776 1.00 63.15 184 HIS A N 1
ATOM 1434 C CA . HIS A 1 220 ? 51.169 26.937 22.930 1.00 62.59 184 HIS A CA 1
ATOM 1435 C C . HIS A 1 220 ? 50.890 26.236 24.273 1.00 61.09 184 HIS A C 1
ATOM 1436 O O . HIS A 1 220 ? 50.734 26.896 25.307 1.00 60.87 184 HIS A O 1
ATOM 1443 N N . ILE A 1 221 ? 50.857 24.901 24.250 1.00 59.28 185 ILE A N 1
ATOM 1444 C CA . ILE A 1 221 ? 50.657 24.088 25.459 1.00 57.47 185 ILE A CA 1
ATOM 1445 C C . ILE A 1 221 ? 51.917 24.097 26.345 1.00 55.92 185 ILE A C 1
ATOM 1446 O O . ILE A 1 221 ? 53.020 23.742 25.888 1.00 55.79 185 ILE A O 1
ATOM 1451 N N . GLY A 1 222 ? 51.737 24.513 27.603 1.00 53.96 186 GLY A N 1
ATOM 1452 C CA . GLY A 1 222 ? 52.810 24.527 28.602 1.00 51.29 186 GLY A CA 1
ATOM 1453 C C . GLY A 1 222 ? 53.693 25.763 28.535 1.00 49.60 186 GLY A C 1
ATOM 1454 O O . GLY A 1 222 ? 54.660 25.879 29.292 1.00 49.66 186 GLY A O 1
ATOM 1455 N N . THR A 1 223 ? 53.367 26.687 27.631 1.00 47.45 187 THR A N 1
ATOM 1456 C CA . THR A 1 223 ? 54.196 27.867 27.421 1.00 45.57 187 THR A CA 1
ATOM 1457 C C . THR A 1 223 ? 53.981 28.873 28.550 1.00 44.51 187 THR A C 1
ATOM 1458 O O . THR A 1 223 ? 54.907 29.609 28.915 1.00 44.59 187 THR A O 1
ATOM 1462 N N . ILE A 1 224 ? 52.764 28.894 29.099 1.00 42.48 188 ILE A N 1
ATOM 1463 C CA . ILE A 1 224 ? 52.422 29.807 30.186 1.00 40.87 188 ILE A CA 1
ATOM 1464 C C . ILE A 1 224 ? 52.291 29.066 31.521 1.00 39.70 188 ILE A C 1
ATOM 1465 O O . ILE A 1 224 ? 53.031 29.367 32.466 1.00 39.50 188 ILE A O 1
ATOM 1470 N N . TYR A 1 225 ? 51.366 28.100 31.586 1.00 38.00 189 TYR A N 1
ATOM 1471 C CA . TYR A 1 225 ? 51.159 27.270 32.785 1.00 36.44 189 TYR A CA 1
ATOM 1472 C C . TYR A 1 225 ? 51.569 25.834 32.516 1.00 35.78 189 TYR A C 1
ATOM 1473 O O . TYR A 1 225 ? 51.361 25.326 31.425 1.00 35.61 189 TYR A O 1
ATOM 1482 N N . ASP A 1 226 ? 52.158 25.188 33.512 1.00 35.22 190 ASP A N 1
ATOM 1483 C CA . ASP A 1 226 ? 52.411 23.762 33.440 1.00 34.91 190 ASP A CA 1
ATOM 1484 C C . ASP A 1 226 ? 51.068 23.036 33.352 1.00 35.58 190 ASP A C 1
ATOM 1485 O O . ASP A 1 226 ? 50.031 23.577 33.749 1.00 34.79 190 ASP A O 1
ATOM 1490 N N . GLY A 1 227 ? 51.108 21.803 32.854 1.00 36.26 191 GLY A N 1
ATOM 1491 C CA . GLY A 1 227 ? 49.899 21.004 32.648 1.00 36.93 191 GLY A CA 1
ATOM 1492 C C . GLY A 1 227 ? 49.095 20.764 33.906 1.00 37.13 191 GLY A C 1
ATOM 1493 O O . GLY A 1 227 ? 47.868 20.763 33.855 1.00 37.79 191 GLY A O 1
ATOM 1494 N N . ASP A 1 228 ? 49.772 20.584 35.036 1.00 37.28 192 ASP A N 1
ATOM 1495 C CA . ASP A 1 228 ? 49.070 20.318 36.290 1.00 38.04 192 ASP A CA 1
ATOM 1496 C C . ASP A 1 228 ? 48.311 21.534 36.834 1.00 38.10 192 ASP A C 1
ATOM 1497 O O . ASP A 1 228 ? 47.298 21.386 37.549 1.00 38.58 192 ASP A O 1
ATOM 1510 N N . ALA A 1 230 ? 47.339 24.109 34.588 1.00 35.57 194 ALA A N 1
ATOM 1511 C CA . ALA A 1 230 ? 46.342 24.390 33.545 1.00 35.48 194 ALA A CA 1
ATOM 1512 C C . ALA A 1 230 ? 45.027 23.625 33.749 1.00 35.91 194 ALA A C 1
ATOM 1513 O O . ALA A 1 230 ? 43.966 24.101 33.346 1.00 35.67 194 ALA A O 1
ATOM 1515 N N . GLU A 1 231 ? 45.114 22.440 34.358 1.00 35.54 195 GLU A N 1
ATOM 1516 C CA . GLU A 1 231 ? 43.944 21.676 34.778 1.00 35.55 195 GLU A CA 1
ATOM 1517 C C . GLU A 1 231 ? 42.903 22.535 35.477 1.00 34.48 195 GLU A C 1
ATOM 1518 O O . GLU A 1 231 ? 41.724 22.404 35.185 1.00 34.90 195 GLU A O 1
ATOM 1524 N N . TYR A 1 232 ? 43.321 23.412 36.388 1.00 33.31 196 TYR A N 1
ATOM 1525 C CA . TYR A 1 232 ? 42.364 24.291 37.082 1.00 32.97 196 TYR A CA 1
ATOM 1526 C C . TYR A 1 232 ? 41.633 25.217 36.118 1.00 32.67 196 TYR A C 1
ATOM 1527 O O . TYR A 1 232 ? 40.517 25.661 36.392 1.00 33.43 196 TYR A O 1
ATOM 1536 N N . ILE A 1 233 ? 42.267 25.521 34.997 1.00 32.29 197 ILE A N 1
ATOM 1537 C CA . ILE A 1 233 ? 41.695 26.463 34.039 1.00 33.13 197 ILE A CA 1
ATOM 1538 C C . ILE A 1 233 ? 40.628 25.748 33.204 1.00 33.21 197 ILE A C 1
ATOM 1539 O O . ILE A 1 233 ? 39.561 26.296 32.962 1.00 32.69 197 ILE A O 1
ATOM 1544 N N . TYR A 1 234 ? 40.938 24.526 32.776 1.00 33.71 198 TYR A N 1
ATOM 1545 C CA . TYR A 1 234 ? 39.987 23.669 32.076 1.00 34.42 198 TYR A CA 1
ATOM 1546 C C . TYR A 1 234 ? 38.750 23.373 32.923 1.00 34.47 198 TYR A C 1
ATOM 1547 O O . TYR A 1 234 ? 37.629 23.435 32.414 1.00 34.64 198 TYR A O 1
ATOM 1556 N N . LYS A 1 235 ? 38.946 23.058 34.203 1.00 34.25 199 LYS A N 1
ATOM 1557 C CA . LYS A 1 235 ? 37.825 22.827 35.105 1.00 34.49 199 LYS A CA 1
ATOM 1558 C C . LYS A 1 235 ? 36.965 24.069 35.221 1.00 34.22 199 LYS A C 1
ATOM 1559 O O . LYS A 1 235 ? 35.739 23.968 35.237 1.00 34.44 199 LYS A O 1
ATOM 1565 N N . GLU A 1 236 ? 37.595 25.239 35.317 1.00 32.85 200 GLU A N 1
ATOM 1566 C CA . GLU A 1 236 ? 36.847 26.490 35.507 1.00 32.89 200 GLU A CA 1
ATOM 1567 C C . GLU A 1 236 ? 36.044 26.879 34.264 1.00 33.20 200 GLU A C 1
ATOM 1568 O O . GLU A 1 236 ? 34.940 27.417 34.369 1.00 33.09 200 GLU A O 1
ATOM 1574 N N . ALA A 1 237 ? 36.626 26.633 33.096 1.00 33.57 201 ALA A N 1
ATOM 1575 C CA . ALA A 1 237 ? 35.973 26.924 31.830 1.00 34.71 201 ALA A CA 1
ATOM 1576 C C . ALA A 1 237 ? 34.758 26.008 31.690 1.00 35.52 201 ALA A C 1
ATOM 1577 O O . ALA A 1 237 ? 33.654 26.472 31.445 1.00 35.04 201 ALA A O 1
ATOM 1579 N N . ASP A 1 238 ? 34.991 24.715 31.891 1.00 36.76 202 ASP A N 1
ATOM 1580 C CA . ASP A 1 238 ? 33.971 23.684 31.816 1.00 38.59 202 ASP A CA 1
ATOM 1581 C C . ASP A 1 238 ? 32.826 23.971 32.780 1.00 38.28 202 ASP A C 1
ATOM 1582 O O . ASP A 1 238 ? 31.654 23.907 32.404 1.00 39.19 202 ASP A O 1
ATOM 1587 N N . LYS A 1 239 ? 33.166 24.298 34.017 1.00 37.66 203 LYS A N 1
ATOM 1588 C CA . LYS A 1 239 ? 32.199 24.736 35.013 1.00 37.84 203 LYS A CA 1
ATOM 1589 C C . LYS A 1 239 ? 31.244 25.807 34.499 1.00 37.09 203 LYS A C 1
ATOM 1590 O O . LYS A 1 239 ? 30.069 25.775 34.810 1.00 37.53 203 LYS A O 1
ATOM 1596 N N . HIS A 1 240 ? 31.745 26.755 33.716 1.00 36.84 204 HIS A N 1
ATOM 1597 C CA . HIS A 1 240 ? 30.926 27.861 33.205 1.00 35.97 204 HIS A CA 1
ATOM 1598 C C . HIS A 1 240 ? 30.460 27.634 31.764 1.00 35.47 204 HIS A C 1
ATOM 1599 O O . HIS A 1 240 ? 30.006 28.561 31.108 1.00 34.58 204 HIS A O 1
ATOM 1606 N N . HIS A 1 241 ? 30.587 26.403 31.285 1.00 35.47 205 HIS A N 1
ATOM 1607 C CA . HIS A 1 241 ? 30.059 25.998 29.980 1.00 36.48 205 HIS A CA 1
ATOM 1608 C C . HIS A 1 241 ? 30.749 26.694 28.813 1.00 36.71 205 HIS A C 1
ATOM 1609 O O . HIS A 1 241 ? 30.115 27.038 27.792 1.00 36.78 205 HIS A O 1
ATOM 1616 N N . ILE A 1 242 ? 32.053 26.891 28.969 1.00 36.08 206 ILE A N 1
ATOM 1617 C CA . ILE A 1 242 ? 32.884 27.320 27.872 1.00 36.04 206 ILE A CA 1
ATOM 1618 C C . ILE A 1 242 ? 33.457 26.041 27.330 1.00 36.56 206 ILE A C 1
ATOM 1619 O O . ILE A 1 242 ? 34.148 25.322 28.046 1.00 36.82 206 ILE A O 1
ATOM 1624 N N . GLU A 1 243 ? 33.149 25.741 26.076 1.00 37.47 207 GLU A N 1
ATOM 1625 C CA . GLU A 1 243 ? 33.645 24.535 25.430 1.00 38.98 207 GLU A CA 1
ATOM 1626 C C . GLU A 1 243 ? 35.050 24.793 24.897 1.00 38.91 207 GLU A C 1
ATOM 1627 O O . GLU A 1 243 ? 35.244 25.698 24.091 1.00 39.04 207 GLU A O 1
ATOM 1633 N N . ILE A 1 244 ? 36.022 24.005 25.345 1.00 39.11 208 ILE A N 1
ATOM 1634 C CA . ILE A 1 244 ? 37.398 24.151 24.884 1.00 39.42 208 ILE A CA 1
ATOM 1635 C C . ILE A 1 244 ? 37.781 22.964 24.026 1.00 39.78 208 ILE A C 1
ATOM 1636 O O . ILE A 1 244 ? 37.682 21.845 24.473 1.00 39.56 208 ILE A O 1
ATOM 1641 N N . LEU A 1 245 ? 38.206 23.214 22.789 1.00 40.60 209 LEU A N 1
ATOM 1642 C CA . LEU A 1 245 ? 38.618 22.141 21.888 1.00 41.58 209 LEU A CA 1
ATOM 1643 C C . LEU A 1 245 ? 40.134 22.105 21.756 1.00 42.81 209 LEU A C 1
ATOM 1644 O O . LEU A 1 245 ? 40.771 23.133 21.519 1.00 42.92 209 LEU A O 1
ATOM 1649 N N . THR A 1 246 ? 40.695 20.909 21.910 1.00 44.05 210 THR A N 1
ATOM 1650 C CA . THR A 1 246 ? 42.135 20.680 21.929 1.00 45.73 210 THR A CA 1
ATOM 1651 C C . THR A 1 246 ? 42.537 19.827 20.730 1.00 46.53 210 THR A C 1
ATOM 1652 O O . THR A 1 246 ? 41.717 19.111 20.164 1.00 46.90 210 THR A O 1
ATOM 1656 N N . ASN A 1 247 ? 43.802 19.897 20.342 1.00 47.87 211 ASN A N 1
ATOM 1657 C CA . ASN A 1 247 ? 44.282 19.212 19.143 1.00 49.11 211 ASN A CA 1
ATOM 1658 C C . ASN A 1 247 ? 43.295 19.205 17.958 1.00 49.05 211 ASN A C 1
ATOM 1659 O O . ASN A 1 247 ? 42.927 18.153 17.414 1.00 49.29 211 ASN A O 1
ATOM 1664 N N . GLU A 1 248 ? 42.875 20.402 17.572 1.00 48.73 212 GLU A N 1
ATOM 1665 C CA . GLU A 1 248 ? 41.947 20.580 16.480 1.00 47.94 212 GLU A CA 1
ATOM 1666 C C . GLU A 1 248 ? 42.420 21.823 15.738 1.00 47.30 212 GLU A C 1
ATOM 1667 O O . GLU A 1 248 ? 42.690 22.846 16.358 1.00 47.19 212 GLU A O 1
ATOM 1673 N N . ASN A 1 249 ? 42.530 21.726 14.418 1.00 46.63 213 ASN A N 1
ATOM 1674 C CA . ASN A 1 249 ? 43.135 22.784 13.606 1.00 46.04 213 ASN A CA 1
ATOM 1675 C C . ASN A 1 249 ? 42.119 23.541 12.768 1.00 45.16 213 ASN A C 1
ATOM 1676 O O . ASN A 1 249 ? 41.334 22.927 12.052 1.00 45.20 213 ASN A O 1
ATOM 1681 N N . VAL A 1 250 ? 42.131 24.870 12.852 1.00 44.34 214 VAL A N 1
ATOM 1682 C CA . VAL A 1 250 ? 41.240 25.694 12.028 1.00 43.29 214 VAL A CA 1
ATOM 1683 C C . VAL A 1 250 ? 41.545 25.519 10.530 1.00 43.29 214 VAL A C 1
ATOM 1684 O O . VAL A 1 250 ? 42.680 25.301 10.138 1.00 42.88 214 VAL A O 1
ATOM 1688 N N . LYS A 1 251 ? 40.499 25.608 9.714 1.00 43.44 215 LYS A N 1
ATOM 1689 C CA . LYS A 1 251 ? 40.562 25.317 8.300 1.00 43.43 215 LYS A CA 1
ATOM 1690 C C . LYS A 1 251 ? 39.995 26.506 7.510 1.00 42.83 215 LYS A C 1
ATOM 1691 O O . LYS A 1 251 ? 40.577 26.948 6.518 1.00 43.19 215 LYS A O 1
ATOM 1697 N N . ALA A 1 252 ? 38.868 27.043 7.954 1.00 41.97 216 ALA A N 1
ATOM 1698 C CA . ALA A 1 252 ? 38.238 28.141 7.250 1.00 41.25 216 ALA A CA 1
ATOM 1699 C C . ALA A 1 252 ? 37.192 28.762 8.132 1.00 41.10 216 ALA A C 1
ATOM 1700 O O . ALA A 1 252 ? 36.752 28.137 9.097 1.00 41.09 216 ALA A O 1
ATOM 1702 N N . PHE A 1 253 ? 36.804 29.990 7.808 1.00 40.82 217 PHE A N 1
ATOM 1703 C CA . PHE A 1 253 ? 35.607 30.588 8.372 1.00 41.74 217 PHE A CA 1
ATOM 1704 C C . PHE A 1 253 ? 34.575 30.640 7.262 1.00 42.66 217 PHE A C 1
ATOM 1705 O O . PHE A 1 253 ? 34.892 31.074 6.153 1.00 42.74 217 PHE A O 1
ATOM 1713 N N . LYS A 1 254 ? 33.356 30.189 7.566 1.00 43.37 218 LYS A N 1
ATOM 1714 C CA . LYS A 1 254 ? 32.307 30.073 6.574 1.00 44.15 218 LYS A CA 1
ATOM 1715 C C . LYS A 1 254 ? 31.213 31.096 6.795 1.00 45.40 218 LYS A C 1
ATOM 1716 O O . LYS A 1 254 ? 30.871 31.445 7.933 1.00 45.27 218 LYS A O 1
ATOM 1722 N N . GLY A 1 255 ? 30.653 31.571 5.691 1.00 46.76 219 GLY A N 1
ATOM 1723 C CA . GLY A 1 255 ? 29.556 32.518 5.754 1.00 48.74 219 GLY A CA 1
ATOM 1724 C C . GLY A 1 255 ? 29.321 33.191 4.424 1.00 50.40 219 GLY A C 1
ATOM 1725 O O . GLY A 1 255 ? 30.056 32.956 3.465 1.00 50.31 219 GLY A O 1
ATOM 1726 N N . ASN A 1 256 ? 28.285 34.023 4.384 1.00 51.99 220 ASN A N 1
ATOM 1727 C CA A ASN A 1 256 ? 27.930 34.821 3.222 0.50 52.95 220 ASN A CA 1
ATOM 1728 C CA B ASN A 1 256 ? 27.985 34.799 3.182 0.50 52.71 220 ASN A CA 1
ATOM 1729 C C . ASN A 1 256 ? 28.660 36.170 3.224 1.00 53.34 220 ASN A C 1
ATOM 1730 O O . ASN A 1 256 ? 29.783 36.311 2.720 1.00 53.83 220 ASN A O 1
ATOM 1739 N N . GLU A 1 257 ? 28.005 37.169 3.807 1.00 53.99 221 GLU A N 1
ATOM 1740 C CA . GLU A 1 257 ? 28.587 38.498 3.952 1.00 54.77 221 GLU A CA 1
ATOM 1741 C C . GLU A 1 257 ? 29.186 38.593 5.352 1.00 54.02 221 GLU A C 1
ATOM 1742 O O . GLU A 1 257 ? 30.183 39.291 5.571 1.00 54.18 221 GLU A O 1
ATOM 1748 N N . ARG A 1 258 ? 28.559 37.877 6.288 1.00 52.90 222 ARG A N 1
ATOM 1749 C CA . ARG A 1 258 ? 28.992 37.803 7.675 1.00 51.60 222 ARG A CA 1
ATOM 1750 C C . ARG A 1 258 ? 29.411 36.358 7.935 1.00 49.76 222 ARG A C 1
ATOM 1751 O O . ARG A 1 258 ? 29.007 35.464 7.204 1.00 49.42 222 ARG A O 1
ATOM 1759 N N . VAL A 1 259 ? 30.235 36.142 8.963 1.00 47.95 223 VAL A N 1
ATOM 1760 C CA . VAL A 1 259 ? 30.647 34.797 9.383 1.00 45.70 223 VAL A CA 1
ATOM 1761 C C . VAL A 1 259 ? 29.455 34.080 10.033 1.00 44.97 223 VAL A C 1
ATOM 1762 O O . VAL A 1 259 ? 28.611 34.711 10.691 1.00 44.30 223 VAL A O 1
ATOM 1766 N N . GLU A 1 260 ? 29.376 32.771 9.832 1.00 43.98 224 GLU A N 1
ATOM 1767 C CA . GLU A 1 260 ? 28.334 31.987 10.481 1.00 44.14 224 GLU A CA 1
ATOM 1768 C C . GLU A 1 260 ? 28.779 30.616 10.979 1.00 43.27 224 GLU A C 1
ATOM 1769 O O . GLU A 1 260 ? 28.032 29.958 11.711 1.00 43.35 224 GLU A O 1
ATOM 1775 N N . ALA A 1 261 ? 29.990 30.205 10.620 1.00 42.24 225 ALA A N 1
ATOM 1776 C CA . ALA A 1 261 ? 30.559 28.964 11.127 1.00 41.57 225 ALA A CA 1
ATOM 1777 C C . ALA A 1 261 ? 32.078 28.950 11.046 1.00 41.25 225 ALA A C 1
ATOM 1778 O O . ALA A 1 261 ? 32.679 29.717 10.297 1.00 41.44 225 ALA A O 1
ATOM 1780 N N . VAL A 1 262 ? 32.691 28.084 11.839 1.00 40.34 226 VAL A N 1
ATOM 1781 C CA . VAL A 1 262 ? 34.128 27.877 11.824 1.00 39.74 226 VAL A CA 1
ATOM 1782 C C . VAL A 1 262 ? 34.352 26.429 11.469 1.00 39.77 226 VAL A C 1
ATOM 1783 O O . VAL A 1 262 ? 33.781 25.546 12.101 1.00 39.60 226 VAL A O 1
ATOM 1787 N N . GLU A 1 263 ? 35.197 26.191 10.476 1.00 39.99 227 GLU A N 1
ATOM 1788 C CA . GLU A 1 263 ? 35.538 24.853 10.058 1.00 40.87 227 GLU A CA 1
ATOM 1789 C C . GLU A 1 263 ? 36.914 24.464 10.570 1.00 40.94 227 GLU A C 1
ATOM 1790 O O . GLU A 1 263 ? 37.875 25.212 10.439 1.00 40.47 227 GLU A O 1
ATOM 1796 N N . THR A 1 264 ? 37.000 23.280 11.156 1.00 40.97 228 THR A N 1
ATOM 1797 C CA . THR A 1 264 ? 38.268 22.753 11.612 1.00 42.03 228 THR A CA 1
ATOM 1798 C C . THR A 1 264 ? 38.433 21.413 10.919 1.00 42.93 228 THR A C 1
ATOM 1799 O O . THR A 1 264 ? 37.568 21.022 10.138 1.00 43.18 228 THR A O 1
ATOM 1803 N N . ASP A 1 265 ? 39.523 20.705 11.201 1.00 44.10 229 ASP A N 1
ATOM 1804 C CA . ASP A 1 265 ? 39.759 19.385 10.613 1.00 45.03 229 ASP A CA 1
ATOM 1805 C C . ASP A 1 265 ? 38.932 18.278 11.287 1.00 45.29 229 ASP A C 1
ATOM 1806 O O . ASP A 1 265 ? 39.197 17.093 11.093 1.00 45.63 229 ASP A O 1
ATOM 1811 N N . LYS A 1 266 ? 37.943 18.664 12.091 1.00 45.43 230 LYS A N 1
ATOM 1812 C CA . LYS A 1 266 ? 37.116 17.694 12.800 1.00 45.40 230 LYS A CA 1
ATOM 1813 C C . LYS A 1 266 ? 35.653 18.099 12.914 1.00 44.91 230 LYS A C 1
ATOM 1814 O O . LYS A 1 266 ? 34.872 17.405 13.564 1.00 45.86 230 LYS A O 1
ATOM 1820 N N . GLY A 1 267 ? 35.269 19.218 12.319 1.00 43.50 231 GLY A N 1
ATOM 1821 C CA . GLY A 1 267 ? 33.881 19.625 12.394 1.00 41.83 231 GLY A CA 1
ATOM 1822 C C . GLY A 1 267 ? 33.665 21.039 11.952 1.00 40.95 231 GLY A C 1
ATOM 1823 O O . GLY A 1 267 ? 34.622 21.751 11.660 1.00 41.30 231 GLY A O 1
ATOM 1824 N N . THR A 1 268 ? 32.408 21.446 11.905 1.00 39.70 232 THR A N 1
ATOM 1825 C CA . THR A 1 268 ? 32.049 22.790 11.507 1.00 39.44 232 THR A CA 1
ATOM 1826 C C . THR A 1 268 ? 31.049 23.276 12.528 1.00 39.36 232 THR A C 1
ATOM 1827 O O . THR A 1 268 ? 30.042 22.600 12.784 1.00 39.81 232 THR A O 1
ATOM 1831 N N . TYR A 1 269 ? 31.321 24.433 13.123 1.00 38.58 233 TYR A N 1
ATOM 1832 C CA . TYR A 1 269 ? 30.552 24.875 14.270 1.00 38.04 233 TYR A CA 1
ATOM 1833 C C . TYR A 1 269 ? 29.942 26.234 14.063 1.00 37.84 233 TYR A C 1
ATOM 1834 O O . TYR A 1 269 ? 30.606 27.132 13.561 1.00 38.28 233 TYR A O 1
ATOM 1843 N N . LYS A 1 270 ? 28.683 26.396 14.463 1.00 36.89 234 LYS A N 1
ATOM 1844 C CA . LYS A 1 270 ? 28.035 27.693 14.355 1.00 36.57 234 LYS A CA 1
ATOM 1845 C C . LYS A 1 270 ? 28.814 28.747 15.156 1.00 36.34 234 LYS A C 1
ATOM 1846 O O . LYS A 1 270 ? 29.232 28.502 16.295 1.00 35.70 234 LYS A O 1
ATOM 1852 N N . ALA A 1 271 ? 29.004 29.912 14.545 1.00 35.99 235 ALA A N 1
ATOM 1853 C CA . ALA A 1 271 ? 29.651 31.028 15.197 1.00 35.61 235 ALA A CA 1
ATOM 1854 C C . ALA A 1 271 ? 29.141 32.292 14.552 1.00 35.49 235 ALA A C 1
ATOM 1855 O O . ALA A 1 271 ? 29.196 32.421 13.345 1.00 35.72 235 ALA A O 1
ATOM 1857 N N . ASP A 1 272 ? 28.634 33.218 15.350 1.00 35.75 236 ASP A N 1
ATOM 1858 C CA . ASP A 1 272 ? 28.121 34.489 14.838 1.00 36.23 236 ASP A CA 1
ATOM 1859 C C . ASP A 1 272 ? 29.173 35.587 14.980 1.00 36.42 236 ASP A C 1
ATOM 1860 O O . ASP A 1 272 ? 29.020 36.713 14.455 1.00 36.94 236 ASP A O 1
ATOM 1865 N N . LEU A 1 273 ? 30.240 35.250 15.702 1.00 35.76 237 LEU A N 1
ATOM 1866 C CA . LEU A 1 273 ? 31.352 36.154 15.973 1.00 34.60 237 LEU A CA 1
ATOM 1867 C C . LEU A 1 273 ? 32.559 35.285 16.271 1.00 34.23 237 LEU A C 1
ATOM 1868 O O . LEU A 1 273 ? 32.469 34.312 17.029 1.00 33.63 237 LEU A O 1
ATOM 1873 N N . VAL A 1 274 ? 33.681 35.626 15.647 1.00 33.81 238 VAL A N 1
ATOM 1874 C CA . VAL A 1 274 ? 34.921 34.908 15.851 1.00 33.54 238 VAL A CA 1
ATOM 1875 C C . VAL A 1 274 ? 35.979 35.914 16.304 1.00 33.77 238 VAL A C 1
ATOM 1876 O O . VAL A 1 274 ? 36.159 36.950 15.669 1.00 34.36 238 VAL A O 1
ATOM 1880 N N . LEU A 1 275 ? 36.628 35.633 17.433 1.00 33.09 239 LEU A N 1
ATOM 1881 C CA . LEU A 1 275 ? 37.815 36.373 17.831 1.00 32.21 239 LEU A CA 1
ATOM 1882 C C . LEU A 1 275 ? 39.043 35.501 17.623 1.00 31.70 239 LEU A C 1
ATOM 1883 O O . LEU A 1 275 ? 39.109 34.374 18.106 1.00 31.51 239 LEU A O 1
ATOM 1888 N N . VAL A 1 276 ? 40.013 36.023 16.877 1.00 31.19 240 VAL A N 1
ATOM 1889 C CA . VAL A 1 276 ? 41.249 35.307 16.632 1.00 30.85 240 VAL A CA 1
ATOM 1890 C C . VAL A 1 276 ? 42.358 35.902 17.501 1.00 31.45 240 VAL A C 1
ATOM 1891 O O . VAL A 1 276 ? 42.611 37.109 17.461 1.00 30.57 240 VAL A O 1
ATOM 1895 N N . SER A 1 277 ? 42.990 35.040 18.294 1.00 31.44 241 SER A N 1
ATOM 1896 C CA . SER A 1 277 ? 43.980 35.455 19.279 1.00 32.41 241 SER A CA 1
ATOM 1897 C C . SER A 1 277 ? 45.073 34.411 19.348 1.00 31.79 241 SER A C 1
ATOM 1898 O O . SER A 1 277 ? 45.232 33.751 20.367 1.00 31.38 241 SER A O 1
ATOM 1901 N N . VAL A 1 278 ? 45.834 34.282 18.266 1.00 31.54 242 VAL A N 1
ATOM 1902 C CA . VAL A 1 278 ? 46.791 33.180 18.091 1.00 32.22 242 VAL A CA 1
ATOM 1903 C C . VAL A 1 278 ? 48.262 33.590 18.105 1.00 32.45 242 VAL A C 1
ATOM 1904 O O . VAL A 1 278 ? 49.135 32.768 17.838 1.00 33.73 242 VAL A O 1
ATOM 1908 N N . GLY A 1 279 ? 48.568 34.844 18.388 1.00 31.66 243 GLY A N 1
ATOM 1909 C CA . GLY A 1 279 ? 49.970 35.200 18.375 1.00 30.85 243 GLY A CA 1
ATOM 1910 C C . GLY A 1 279 ? 50.127 36.631 17.918 1.00 31.08 243 GLY A C 1
ATOM 1911 O O . GLY A 1 279 ? 49.188 37.231 17.365 1.00 31.49 243 GLY A O 1
ATOM 1912 N N . VAL A 1 280 ? 51.305 37.184 18.170 1.00 29.49 244 VAL A N 1
ATOM 1913 C CA . VAL A 1 280 ? 51.566 38.573 17.845 1.00 27.84 244 VAL A CA 1
ATOM 1914 C C . VAL A 1 280 ? 52.863 38.659 17.052 1.00 27.96 244 VAL A C 1
ATOM 1915 O O . VAL A 1 280 ? 53.714 37.764 17.134 1.00 28.04 244 VAL A O 1
ATOM 1919 N N . LYS A 1 281 ? 53.013 39.703 16.253 1.00 26.31 245 LYS A N 1
ATOM 1920 C CA . LYS A 1 281 ? 54.225 39.888 15.485 1.00 26.68 245 LYS A CA 1
ATOM 1921 C C . LYS A 1 281 ? 54.731 41.301 15.769 1.00 25.70 245 LYS A C 1
ATOM 1922 O O . LYS A 1 281 ? 53.929 42.246 15.747 1.00 24.81 245 LYS A O 1
ATOM 1928 N N . PRO A 1 282 ? 56.030 41.455 16.085 1.00 24.94 246 PRO A N 1
ATOM 1929 C CA . PRO A 1 282 ? 56.552 42.821 16.210 1.00 24.17 246 PRO A CA 1
ATOM 1930 C C . PRO A 1 282 ? 56.355 43.648 14.940 1.00 23.97 246 PRO A C 1
ATOM 1931 O O . PRO A 1 282 ? 56.538 43.176 13.832 1.00 23.10 246 PRO A O 1
ATOM 1935 N N . ASN A 1 283 ? 56.005 44.912 15.124 1.00 24.41 247 ASN A N 1
ATOM 1936 C CA . ASN A 1 283 ? 55.775 45.808 14.006 1.00 24.17 247 ASN A CA 1
ATOM 1937 C C . ASN A 1 283 ? 57.069 46.440 13.558 1.00 24.68 247 ASN A C 1
ATOM 1938 O O . ASN A 1 283 ? 57.275 47.636 13.759 1.00 25.52 247 ASN A O 1
ATOM 1943 N N . THR A 1 284 ? 57.945 45.632 12.974 1.00 24.76 248 THR A N 1
ATOM 1944 C CA . THR A 1 284 ? 59.308 46.057 12.688 1.00 25.44 248 THR A CA 1
ATOM 1945 C C . THR A 1 284 ? 59.667 45.813 11.229 1.00 26.44 248 THR A C 1
ATOM 1946 O O . THR A 1 284 ? 60.779 46.064 10.816 1.00 26.85 248 THR A O 1
ATOM 1950 N N . ASP A 1 285 ? 58.680 45.326 10.473 1.00 27.75 249 ASP A N 1
ATOM 1951 C CA A ASP A 1 285 ? 58.666 45.115 9.021 0.50 28.55 249 ASP A CA 1
ATOM 1952 C CA B ASP A 1 285 ? 58.915 45.036 9.053 0.50 27.92 249 ASP A CA 1
ATOM 1953 C C . ASP A 1 285 ? 59.380 46.234 8.244 1.00 28.68 249 ASP A C 1
ATOM 1954 O O . ASP A 1 285 ? 60.198 46.027 7.342 1.00 28.89 249 ASP A O 1
ATOM 1963 N N . PHE A 1 286 ? 58.961 47.451 8.575 1.00 28.84 250 PHE A N 1
ATOM 1964 C CA . PHE A 1 286 ? 59.434 48.648 7.887 1.00 29.76 250 PHE A CA 1
ATOM 1965 C C . PHE A 1 286 ? 60.928 48.895 8.006 1.00 31.30 250 PHE A C 1
ATOM 1966 O O . PHE A 1 286 ? 61.469 49.737 7.295 1.00 31.83 250 PHE A O 1
ATOM 1974 N N . LEU A 1 287 ? 61.603 48.179 8.903 1.00 32.74 251 LEU A N 1
ATOM 1975 C CA . LEU A 1 287 ? 63.026 48.421 9.145 1.00 34.12 251 LEU A CA 1
ATOM 1976 C C . LEU A 1 287 ? 63.936 47.546 8.298 1.00 35.87 251 LEU A C 1
ATOM 1977 O O . LEU A 1 287 ? 65.161 47.672 8.353 1.00 35.59 251 LEU A O 1
ATOM 1982 N N . GLU A 1 288 ? 63.341 46.659 7.510 1.00 38.33 252 GLU A N 1
ATOM 1983 C CA . GLU A 1 288 ? 64.109 45.876 6.543 1.00 41.30 252 GLU A CA 1
ATOM 1984 C C . GLU A 1 288 ? 64.930 46.844 5.699 1.00 40.42 252 GLU A C 1
ATOM 1985 O O . GLU A 1 288 ? 64.422 47.880 5.254 1.00 40.59 252 GLU A O 1
ATOM 1991 N N . GLY A 1 289 ? 66.210 46.524 5.519 1.00 40.43 253 GLY A N 1
ATOM 1992 C CA . GLY A 1 289 ? 67.125 47.415 4.817 1.00 39.64 253 GLY A CA 1
ATOM 1993 C C . GLY A 1 289 ? 68.025 48.218 5.731 1.00 39.05 253 GLY A C 1
ATOM 1994 O O . GLY A 1 289 ? 69.126 48.571 5.338 1.00 39.73 253 GLY A O 1
ATOM 1995 N N . THR A 1 290 ? 67.573 48.521 6.950 1.00 37.99 254 THR A N 1
ATOM 1996 C CA . THR A 1 290 ? 68.474 49.089 7.951 1.00 36.32 254 THR A CA 1
ATOM 1997 C C . THR A 1 290 ? 69.363 47.933 8.412 1.00 36.43 254 THR A C 1
ATOM 1998 O O . THR A 1 290 ? 69.130 46.780 8.040 1.00 37.48 254 THR A O 1
ATOM 2002 N N . ASN A 1 291 ? 70.371 48.207 9.218 1.00 35.06 255 ASN A N 1
ATOM 2003 C CA . ASN A 1 291 ? 71.149 47.091 9.745 1.00 34.70 255 ASN A CA 1
ATOM 2004 C C . ASN A 1 291 ? 70.714 46.721 11.179 1.00 32.31 255 ASN A C 1
ATOM 2005 O O . ASN A 1 291 ? 71.467 46.078 11.906 1.00 31.64 255 ASN A O 1
ATOM 2010 N N . ILE A 1 292 ? 69.504 47.145 11.568 1.00 29.69 256 ILE A N 1
ATOM 2011 C CA . ILE A 1 292 ? 69.018 46.988 12.951 1.00 27.35 256 ILE A CA 1
ATOM 2012 C C . ILE A 1 292 ? 68.714 45.518 13.226 1.00 26.92 256 ILE A C 1
ATOM 2013 O O . ILE A 1 292 ? 67.867 44.927 12.560 1.00 26.54 256 ILE A O 1
ATOM 2018 N N . ARG A 1 293 ? 69.429 44.947 14.192 1.00 25.89 257 ARG A N 1
ATOM 2019 C CA . ARG A 1 293 ? 69.333 43.518 14.514 1.00 25.16 257 ARG A CA 1
ATOM 2020 C C . ARG A 1 293 ? 68.057 43.138 15.226 1.00 24.86 257 ARG A C 1
ATOM 2021 O O . ARG A 1 293 ? 67.569 43.847 16.104 1.00 22.46 257 ARG A O 1
ATOM 2029 N N . THR A 1 294 ? 67.584 41.939 14.895 1.00 24.38 258 THR A N 1
ATOM 2030 C CA . THR A 1 294 ? 66.295 41.504 15.280 1.00 25.26 258 THR A CA 1
ATOM 2031 C C . THR A 1 294 ? 66.445 40.029 15.724 1.00 24.99 258 THR A C 1
ATOM 2032 O O . THR A 1 294 ? 67.327 39.341 15.219 1.00 23.85 258 THR A O 1
ATOM 2036 N N . ASN A 1 295 ? 65.638 39.571 16.685 1.00 24.86 259 ASN A N 1
ATOM 2037 C CA . ASN A 1 295 ? 65.597 38.127 16.995 1.00 25.27 259 ASN A CA 1
ATOM 2038 C C . ASN A 1 295 ? 64.770 37.389 15.940 1.00 27.13 259 ASN A C 1
ATOM 2039 O O . ASN A 1 295 ? 64.290 38.004 15.003 1.00 26.24 259 ASN A O 1
ATOM 2044 N N . HIS A 1 296 ? 64.615 36.070 16.064 1.00 29.19 260 HIS A N 1
ATOM 2045 C CA . HIS A 1 296 ? 63.963 35.297 15.013 1.00 32.09 260 HIS A CA 1
ATOM 2046 C C . HIS A 1 296 ? 62.538 35.762 14.698 1.00 32.67 260 HIS A C 1
ATOM 2047 O O . HIS A 1 296 ? 62.099 35.674 13.550 1.00 33.24 260 HIS A O 1
ATOM 2054 N N . LYS A 1 297 ? 61.815 36.268 15.694 1.00 32.84 261 LYS A N 1
ATOM 2055 C CA . LYS A 1 297 ? 60.432 36.706 15.463 1.00 33.63 261 LYS A CA 1
ATOM 2056 C C . LYS A 1 297 ? 60.310 38.174 15.108 1.00 31.51 261 LYS A C 1
ATOM 2057 O O . LYS A 1 297 ? 59.204 38.700 14.987 1.00 32.18 261 LYS A O 1
ATOM 2063 N N . GLY A 1 298 ? 61.440 38.840 14.930 1.00 29.80 262 GLY A N 1
ATOM 2064 C CA . GLY A 1 298 ? 61.422 40.228 14.495 1.00 27.51 262 GLY A CA 1
ATOM 2065 C C . GLY A 1 298 ? 61.482 41.272 15.590 1.00 26.39 262 GLY A C 1
ATOM 2066 O O . GLY A 1 298 ? 61.388 42.479 15.295 1.00 26.14 262 GLY A O 1
ATOM 2067 N N . ALA A 1 299 ? 61.636 40.859 16.852 1.00 24.17 263 ALA A N 1
ATOM 2068 C CA . ALA A 1 299 ? 61.740 41.862 17.922 1.00 22.70 263 ALA A CA 1
ATOM 2069 C C . ALA A 1 299 ? 63.138 42.456 17.899 1.00 21.59 263 ALA A C 1
ATOM 2070 O O . ALA A 1 299 ? 64.123 41.755 17.699 1.00 20.56 263 ALA A O 1
ATOM 2072 N N . ILE A 1 300 ? 63.235 43.764 18.068 1.00 20.59 264 ILE A N 1
ATOM 2073 C CA . ILE A 1 300 ? 64.529 44.439 17.964 1.00 19.97 264 ILE A CA 1
ATOM 2074 C C . ILE A 1 300 ? 65.422 44.242 19.184 1.00 19.19 264 ILE A C 1
ATOM 2075 O O . ILE A 1 300 ? 64.996 44.484 20.310 1.00 19.17 264 ILE A O 1
ATOM 2080 N N . GLU A 1 301 ? 66.668 43.847 18.964 1.00 19.61 265 GLU A N 1
ATOM 2081 C CA . GLU A 1 301 ? 67.573 43.624 20.072 1.00 20.42 265 GLU A CA 1
ATOM 2082 C C . GLU A 1 301 ? 68.012 44.945 20.650 1.00 20.93 265 GLU A C 1
ATOM 2083 O O . GLU A 1 301 ? 68.389 45.834 19.892 1.00 21.77 265 GLU A O 1
ATOM 2089 N N . VAL A 1 302 ? 67.980 45.032 21.978 1.00 20.34 266 VAL A N 1
ATOM 2090 C CA . VAL A 1 302 ? 68.463 46.172 22.737 1.00 19.50 266 VAL A CA 1
ATOM 2091 C C . VAL A 1 302 ? 69.449 45.721 23.810 1.00 19.87 266 VAL A C 1
ATOM 2092 O O . VAL A 1 302 ? 69.311 44.650 24.393 1.00 19.19 266 VAL A O 1
ATOM 2096 N N . ASN A 1 303 ? 70.495 46.510 24.019 1.00 19.06 267 ASN A N 1
ATOM 2097 C CA . ASN A 1 303 ? 71.406 46.312 25.127 1.00 19.02 267 ASN A CA 1
ATOM 2098 C C . ASN A 1 303 ? 70.795 46.881 26.419 1.00 18.58 267 ASN A C 1
ATOM 2099 O O . ASN A 1 303 ? 69.601 47.219 26.459 1.00 20.04 267 ASN A O 1
ATOM 2104 N N . ALA A 1 304 ? 71.607 46.979 27.466 1.00 18.01 268 ALA A N 1
ATOM 2105 C CA . ALA A 1 304 ? 71.136 47.323 28.793 1.00 17.75 268 ALA A CA 1
ATOM 2106 C C . ALA A 1 304 ? 70.452 48.671 28.774 1.00 17.80 268 ALA A C 1
ATOM 2107 O O . ALA A 1 304 ? 69.593 48.973 29.619 1.00 16.66 268 ALA A O 1
ATOM 2109 N N . TYR A 1 305 ? 70.840 49.465 27.785 1.00 18.63 269 TYR A N 1
ATOM 2110 C CA . TYR A 1 305 ? 70.499 50.893 27.749 1.00 19.39 269 TYR A CA 1
ATOM 2111 C C . TYR A 1 305 ? 69.476 51.208 26.667 1.00 20.50 269 TYR A C 1
ATOM 2112 O O . TYR A 1 305 ? 69.317 52.369 26.289 1.00 21.67 269 TYR A O 1
ATOM 2129 N N . GLN A 1 307 ? 69.536 50.509 23.575 1.00 21.13 271 GLN A N 1
ATOM 2130 C CA . GLN A 1 307 ? 70.148 50.862 22.302 1.00 21.83 271 GLN A CA 1
ATOM 2131 C C . GLN A 1 307 ? 70.204 49.677 21.375 1.00 22.37 271 GLN A C 1
ATOM 2132 O O . GLN A 1 307 ? 70.622 48.587 21.797 1.00 21.67 271 GLN A O 1
ATOM 2138 N N . THR A 1 308 ? 69.852 49.900 20.112 1.00 21.94 272 THR A N 1
ATOM 2139 C CA . THR A 1 308 ? 70.046 48.897 19.074 1.00 23.32 272 THR A CA 1
ATOM 2140 C C . THR A 1 308 ? 71.521 48.821 18.712 1.00 23.90 272 THR A C 1
ATOM 2141 O O . THR A 1 308 ? 72.324 49.483 19.323 1.00 24.29 272 THR A O 1
ATOM 2145 N N . ASN A 1 309 ? 71.886 48.013 17.717 1.00 25.21 273 ASN A N 1
ATOM 2146 C CA . ASN A 1 309 ? 73.274 47.967 17.268 1.00 25.47 273 ASN A CA 1
ATOM 2147 C C . ASN A 1 309 ? 73.586 49.151 16.368 1.00 25.90 273 ASN A C 1
ATOM 2148 O O . ASN A 1 309 ? 74.731 49.352 15.971 1.00 26.15 273 ASN A O 1
ATOM 2153 N N . VAL A 1 310 ? 72.574 49.962 16.058 1.00 26.63 274 VAL A N 1
ATOM 2154 C CA . VAL A 1 310 ? 72.779 51.062 15.137 1.00 25.56 274 VAL A CA 1
ATOM 2155 C C . VAL A 1 310 ? 72.851 52.344 15.931 1.00 26.53 274 VAL A C 1
ATOM 2156 O O . VAL A 1 310 ? 71.975 52.651 16.722 1.00 26.26 274 VAL A O 1
ATOM 2160 N N . GLN A 1 311 ? 73.931 53.076 15.715 1.00 27.63 275 GLN A N 1
ATOM 2161 C CA . GLN A 1 311 ? 74.229 54.312 16.409 1.00 28.78 275 GLN A CA 1
ATOM 2162 C C . GLN A 1 311 ? 73.025 55.254 16.468 1.00 27.92 275 GLN A C 1
ATOM 2163 O O . GLN A 1 311 ? 72.447 55.568 15.443 1.00 28.61 275 GLN A O 1
ATOM 2169 N N . ASP A 1 312 ? 72.657 55.688 17.676 1.00 27.40 276 ASP A N 1
ATOM 2170 C CA . ASP A 1 312 ? 71.562 56.645 17.935 1.00 26.28 276 ASP A CA 1
ATOM 2171 C C . ASP A 1 312 ? 70.147 56.146 17.660 1.00 24.78 276 ASP A C 1
ATOM 2172 O O . ASP A 1 312 ? 69.188 56.935 17.640 1.00 23.83 276 ASP A O 1
ATOM 2177 N N . VAL A 1 313 ? 70.011 54.838 17.441 1.00 23.11 277 VAL A N 1
ATOM 2178 C CA . VAL A 1 313 ? 68.697 54.233 17.318 1.00 22.06 277 VAL A CA 1
ATOM 2179 C C . VAL A 1 313 ? 68.436 53.365 18.548 1.00 22.03 277 VAL A C 1
ATOM 2180 O O . VAL A 1 313 ? 69.243 52.485 18.876 1.00 22.43 277 VAL A O 1
ATOM 2184 N N . TYR A 1 314 ? 67.302 53.627 19.198 1.00 21.46 278 TYR A N 1
ATOM 2185 C CA . TYR A 1 314 ? 66.816 52.909 20.387 1.00 21.13 278 TYR A CA 1
ATOM 2186 C C . TYR A 1 314 ? 65.507 52.164 20.100 1.00 21.12 278 TYR A C 1
ATOM 2187 O O . TYR A 1 314 ? 64.856 52.394 19.075 1.00 21.25 278 TYR A O 1
ATOM 2196 N N . ALA A 1 315 ? 65.122 51.248 20.992 1.00 21.90 279 ALA A N 1
ATOM 2197 C CA . ALA A 1 315 ? 63.828 50.546 20.891 1.00 22.00 279 ALA A CA 1
ATOM 2198 C C . ALA A 1 315 ? 63.360 50.212 22.298 1.00 22.29 279 ALA A C 1
ATOM 2199 O O . ALA A 1 315 ? 64.183 50.177 23.228 1.00 22.32 279 ALA A O 1
ATOM 2201 N N . ALA A 1 316 ? 62.049 49.991 22.457 1.00 21.44 280 ALA A N 1
ATOM 2202 C CA . ALA A 1 316 ? 61.439 49.800 23.752 1.00 21.31 280 ALA A CA 1
ATOM 2203 C C . ALA A 1 316 ? 60.044 49.260 23.558 1.00 21.34 280 ALA A C 1
ATOM 2204 O O . ALA A 1 316 ? 59.366 49.601 22.578 1.00 20.92 280 ALA A O 1
ATOM 2206 N N . GLY A 1 317 ? 59.621 48.399 24.485 1.00 21.51 281 GLY A N 1
ATOM 2207 C CA . GLY A 1 317 ? 58.255 47.917 24.502 1.00 21.02 281 GLY A CA 1
ATOM 2208 C C . GLY A 1 317 ? 58.102 46.593 23.789 1.00 22.50 281 GLY A C 1
ATOM 2209 O O . GLY A 1 317 ? 59.053 45.796 23.703 1.00 21.48 281 GLY A O 1
ATOM 2210 N N . ASP A 1 318 ? 56.889 46.340 23.290 1.00 22.54 282 ASP A N 1
ATOM 2211 C CA . ASP A 1 318 ? 56.606 45.089 22.599 1.00 22.04 282 ASP A CA 1
ATOM 2212 C C . ASP A 1 318 ? 57.410 44.873 21.346 1.00 22.60 282 ASP A C 1
ATOM 2213 O O . ASP A 1 318 ? 57.514 43.730 20.912 1.00 22.05 282 ASP A O 1
ATOM 2218 N N . CYS A 1 319 ? 57.940 45.927 20.715 1.00 21.22 283 CYS A N 1
ATOM 2219 C CA . CYS A 1 319 ? 58.733 45.661 19.495 1.00 21.70 283 CYS A CA 1
ATOM 2220 C C . CYS A 1 319 ? 60.189 45.298 19.781 1.00 21.84 283 CYS A C 1
ATOM 2221 O O . CYS A 1 319 ? 60.931 44.961 18.841 1.00 23.47 283 CYS A O 1
ATOM 2224 N N . ALA A 1 320 ? 60.597 45.346 21.055 1.00 20.72 284 ALA A N 1
ATOM 2225 C CA . ALA A 1 320 ? 61.972 45.080 21.441 1.00 20.94 284 ALA A CA 1
ATOM 2226 C C . ALA A 1 320 ? 62.114 43.758 22.169 1.00 20.69 284 ALA A C 1
ATOM 2227 O O . ALA A 1 320 ? 61.127 43.161 22.556 1.00 20.78 284 ALA A O 1
ATOM 2229 N N . THR A 1 321 ? 63.347 43.309 22.369 1.00 21.65 285 THR A N 1
ATOM 2230 C CA . THR A 1 321 ? 63.603 42.114 23.191 1.00 21.43 285 THR A CA 1
ATOM 2231 C C . THR A 1 321 ? 63.710 42.529 24.668 1.00 21.62 285 THR A C 1
ATOM 2232 O O . THR A 1 321 ? 63.988 43.691 24.980 1.00 21.22 285 THR A O 1
ATOM 2236 N N . HIS A 1 322 ? 63.509 41.554 25.552 1.00 20.73 286 HIS A N 1
ATOM 2237 C CA . HIS A 1 322 ? 63.357 41.764 26.980 1.00 20.86 286 HIS A CA 1
ATOM 2238 C C . HIS A 1 322 ? 64.318 40.865 27.732 1.00 20.97 286 HIS A C 1
ATOM 2239 O O . HIS A 1 322 ? 64.112 39.647 27.825 1.00 21.21 286 HIS A O 1
ATOM 2246 N N . TYR A 1 323 ? 65.391 41.458 28.227 1.00 19.71 287 TYR A N 1
ATOM 2247 C CA . TYR A 1 323 ? 66.290 40.749 29.079 1.00 20.05 287 TYR A CA 1
ATOM 2248 C C . TYR A 1 323 ? 65.541 40.076 30.238 1.00 20.13 287 TYR A C 1
ATOM 2249 O O . TYR A 1 323 ? 64.730 40.690 30.937 1.00 19.72 287 TYR A O 1
ATOM 2258 N N . HIS A 1 324 ? 65.808 38.785 30.420 1.00 19.04 288 HIS A N 1
ATOM 2259 C CA . HIS A 1 324 ? 65.097 38.008 31.433 1.00 18.09 288 HIS A CA 1
ATOM 2260 C C . HIS A 1 324 ? 66.000 37.762 32.645 1.00 17.65 288 HIS A C 1
ATOM 2261 O O . HIS A 1 324 ? 67.106 37.194 32.514 1.00 17.36 288 HIS A O 1
ATOM 2268 N N . VAL A 1 325 ? 65.551 38.194 33.822 1.00 17.26 289 VAL A N 1
ATOM 2269 C CA . VAL A 1 325 ? 66.363 38.108 35.058 1.00 18.42 289 VAL A CA 1
ATOM 2270 C C . VAL A 1 325 ? 66.834 36.675 35.345 1.00 19.07 289 VAL A C 1
ATOM 2271 O O . VAL A 1 325 ? 67.941 36.457 35.810 1.00 18.01 289 VAL A O 1
ATOM 2275 N N . ILE A 1 326 ? 65.958 35.712 35.060 1.00 20.73 290 ILE A N 1
ATOM 2276 C CA . ILE A 1 326 ? 66.204 34.296 35.399 1.00 20.81 290 ILE A CA 1
ATOM 2277 C C . ILE A 1 326 ? 66.736 33.470 34.231 1.00 21.84 290 ILE A C 1
ATOM 2278 O O . ILE A 1 326 ? 67.626 32.629 34.418 1.00 22.52 290 ILE A O 1
ATOM 2283 N N . LYS A 1 327 ? 66.203 33.668 33.028 1.00 21.76 291 LYS A N 1
ATOM 2284 C CA . LYS A 1 327 ? 66.836 33.048 31.858 1.00 22.04 291 LYS A CA 1
ATOM 2285 C C . LYS A 1 327 ? 68.240 33.624 31.530 1.00 22.55 291 LYS A C 1
ATOM 2286 O O . LYS A 1 327 ? 69.106 32.925 30.999 1.00 22.25 291 LYS A O 1
ATOM 2292 N N . GLU A 1 328 ? 68.470 34.900 31.847 1.00 22.49 292 GLU A N 1
ATOM 2293 C CA . GLU A 1 328 ? 69.757 35.572 31.531 1.00 22.64 292 GLU A CA 1
ATOM 2294 C C . GLU A 1 328 ? 70.036 35.642 30.029 1.00 22.82 292 GLU A C 1
ATOM 2295 O O . GLU A 1 328 ? 71.174 35.657 29.577 1.00 22.54 292 GLU A O 1
ATOM 2301 N N . ILE A 1 329 ? 68.955 35.763 29.275 1.00 23.64 293 ILE A N 1
ATOM 2302 C CA . ILE A 1 329 ? 68.982 35.848 27.839 1.00 24.37 293 ILE A CA 1
ATOM 2303 C C . ILE A 1 329 ? 67.923 36.880 27.470 1.00 23.42 293 ILE A C 1
ATOM 2304 O O . ILE A 1 329 ? 67.069 37.176 28.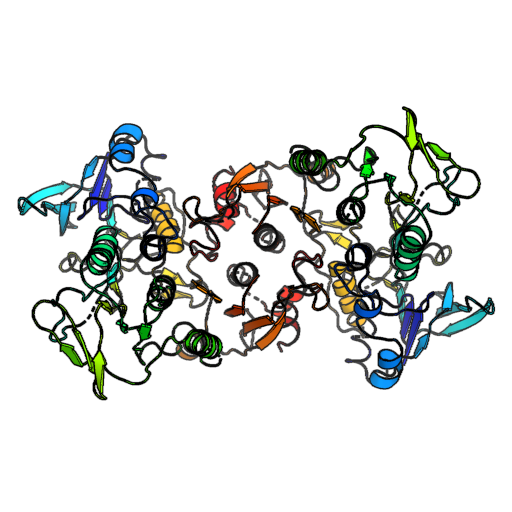306 1.00 23.13 293 ILE A O 1
ATOM 2309 N N . HIS A 1 330 ? 67.993 37.459 26.266 1.00 23.45 294 HIS A N 1
ATOM 2310 C CA . HIS A 1 330 ? 66.983 38.415 25.804 1.00 23.02 294 HIS A CA 1
ATOM 2311 C C . HIS A 1 330 ? 65.792 37.659 25.238 1.00 23.79 294 HIS A C 1
ATOM 2312 O O . HIS A 1 330 ? 65.870 37.043 24.164 1.00 25.11 294 HIS A O 1
ATOM 2319 N N . ASP A 1 331 ? 64.710 37.701 26.003 1.00 23.77 295 ASP A N 1
ATOM 2320 C CA . ASP A 1 331 ? 63.461 37.027 25.709 1.00 23.81 295 ASP A CA 1
ATOM 2321 C C . ASP A 1 331 ? 62.516 37.959 24.945 1.00 23.54 295 ASP A C 1
ATOM 2322 O O . ASP A 1 331 ? 62.895 39.043 24.531 1.00 23.56 295 ASP A O 1
ATOM 2327 N N . HIS A 1 332 ? 61.288 37.525 24.720 1.00 23.71 296 HIS A N 1
ATOM 2328 C CA . HIS A 1 332 ? 60.282 38.416 24.188 1.00 23.56 296 HIS A CA 1
ATOM 2329 C C . HIS A 1 332 ? 58.999 38.092 24.913 1.00 23.87 296 HIS A C 1
ATOM 2330 O O . HIS A 1 332 ? 58.382 37.046 24.667 1.00 23.98 296 HIS A O 1
ATOM 2337 N N . ILE A 1 333 ? 58.641 38.973 25.843 1.00 23.48 297 ILE A N 1
ATOM 2338 C CA . ILE A 1 333 ? 57.458 38.827 26.674 1.00 23.72 297 ILE A CA 1
ATOM 2339 C C . ILE A 1 333 ? 56.735 40.169 26.656 1.00 24.14 297 ILE A C 1
ATOM 2340 O O . ILE A 1 333 ? 56.854 40.969 27.580 1.00 23.73 297 ILE A O 1
ATOM 2345 N N . PRO A 1 334 ? 55.998 40.422 25.568 1.00 24.80 298 PRO A N 1
ATOM 2346 C CA . PRO A 1 334 ? 55.418 41.735 25.396 1.00 25.55 298 PRO A CA 1
ATOM 2347 C C . PRO A 1 334 ? 54.279 41.948 26.389 1.00 26.52 298 PRO A C 1
ATOM 2348 O O . PRO A 1 334 ? 53.326 41.172 26.410 1.00 27.43 298 PRO A O 1
ATOM 2352 N N . ILE A 1 335 ? 54.381 42.980 27.220 1.00 26.36 299 ILE A N 1
ATOM 2353 C CA . ILE A 1 335 ? 53.371 43.237 28.222 1.00 26.17 299 ILE A CA 1
ATOM 2354 C C . ILE A 1 335 ? 53.522 44.697 28.600 1.00 25.72 299 ILE A C 1
ATOM 2355 O O . ILE A 1 335 ? 54.603 45.274 28.437 1.00 25.32 299 ILE A O 1
ATOM 2360 N N . GLY A 1 336 ? 52.446 45.299 29.086 1.00 24.98 300 GLY A N 1
ATOM 2361 C CA . GLY A 1 336 ? 52.429 46.752 29.320 1.00 23.60 300 GLY A CA 1
ATOM 2362 C C . GLY A 1 336 ? 53.309 47.282 30.450 1.00 23.63 300 GLY A C 1
ATOM 2363 O O . GLY A 1 336 ? 53.731 48.437 30.414 1.00 23.02 300 GLY A O 1
ATOM 2364 N N . THR A 1 337 ? 53.543 46.469 31.481 1.00 22.38 301 THR A N 1
ATOM 2365 C CA . THR A 1 337 ? 54.410 46.864 32.592 1.00 22.00 301 THR A CA 1
ATOM 2366 C C . THR A 1 337 ? 55.831 47.046 32.060 1.00 21.81 301 THR A C 1
ATOM 2367 O O . THR A 1 337 ? 56.453 48.107 32.255 1.00 21.30 301 THR A O 1
ATOM 2371 N N . THR A 1 338 ? 56.331 46.021 31.370 1.00 20.58 302 THR A N 1
ATOM 2372 C CA . THR A 1 338 ? 57.605 46.086 30.663 1.00 20.56 302 THR A CA 1
ATOM 2373 C C . THR A 1 338 ? 57.715 47.221 29.642 1.00 21.39 302 THR A C 1
ATOM 2374 O O . THR A 1 338 ? 58.773 47.837 29.551 1.00 21.20 302 THR A O 1
ATOM 2378 N N . ALA A 1 339 ? 56.643 47.508 28.885 1.00 21.42 303 ALA A N 1
ATOM 2379 C CA . ALA A 1 339 ? 56.711 48.570 27.860 1.00 21.06 303 ALA A CA 1
ATOM 2380 C C . ALA A 1 339 ? 56.898 49.931 28.508 1.00 21.65 303 ALA A C 1
ATOM 2381 O O . ALA A 1 339 ? 57.688 50.757 28.024 1.00 22.12 303 ALA A O 1
ATOM 2383 N N . ASN A 1 340 ? 56.160 50.183 29.584 1.00 22.64 304 ASN A N 1
ATOM 2384 C CA . ASN A 1 340 ? 56.312 51.444 30.314 1.00 23.27 304 ASN A CA 1
ATOM 2385 C C . ASN A 1 340 ? 57.689 51.552 30.928 1.00 23.48 304 ASN A C 1
ATOM 2386 O O . ASN A 1 340 ? 58.341 52.579 30.810 1.00 23.71 304 ASN A O 1
ATOM 2391 N N . LYS A 1 341 ? 58.158 50.488 31.579 1.00 22.21 305 LYS A N 1
ATOM 2392 C CA . LYS A 1 341 ? 59.528 50.529 32.114 1.00 23.01 305 LYS A CA 1
ATOM 2393 C C . LYS A 1 341 ? 60.575 50.742 31.029 1.00 22.23 305 LYS A C 1
ATOM 2394 O O . LYS A 1 341 ? 61.448 51.580 31.202 1.00 23.45 305 LYS A O 1
ATOM 2400 N N . GLN A 1 342 ? 60.516 49.994 29.922 1.00 22.59 306 GLN A N 1
ATOM 2401 C CA . GLN A 1 342 ? 61.504 50.174 28.857 1.00 22.18 306 GLN A CA 1
ATOM 2402 C C . GLN A 1 342 ? 61.403 51.534 28.177 1.00 22.37 306 GLN A C 1
ATOM 2403 O O . GLN A 1 342 ? 62.423 52.148 27.867 1.00 21.99 306 GLN A O 1
ATOM 2409 N N . GLY A 1 343 ? 60.186 52.021 27.953 1.00 22.70 307 GLY A N 1
ATOM 2410 C CA . GLY A 1 343 ? 60.016 53.344 27.331 1.00 22.29 307 GLY A CA 1
ATOM 2411 C C . GLY A 1 343 ? 60.608 54.448 28.184 1.00 22.48 307 GLY A C 1
ATOM 2412 O O . GLY A 1 343 ? 61.299 55.358 27.674 1.00 23.51 307 GLY A O 1
ATOM 2413 N N . ARG A 1 344 ? 60.316 54.401 29.481 1.00 22.03 308 ARG A N 1
ATOM 2414 C CA . ARG A 1 344 ? 60.877 55.359 30.417 1.00 21.53 308 ARG A CA 1
ATOM 2415 C C . ARG A 1 344 ? 62.417 55.304 30.406 1.00 22.16 308 ARG A C 1
ATOM 2416 O O . ARG A 1 344 ? 63.078 56.346 30.310 1.00 21.32 308 ARG A O 1
ATOM 2424 N N . LEU A 1 345 ? 62.978 54.092 30.442 1.00 22.10 309 LEU A N 1
ATOM 2425 C CA . LEU A 1 345 ? 64.420 53.870 30.380 1.00 22.77 309 LEU A CA 1
ATOM 2426 C C . LEU A 1 345 ? 65.030 54.367 29.058 1.00 23.21 309 LEU A C 1
ATOM 2427 O O . LEU A 1 345 ? 66.118 54.978 29.055 1.00 22.57 309 LEU A O 1
ATOM 2432 N N . ALA A 1 346 ? 64.332 54.121 27.944 1.00 22.45 310 ALA A N 1
ATOM 2433 C CA . ALA A 1 346 ? 64.798 54.556 26.631 1.00 22.97 310 ALA A CA 1
ATOM 2434 C C . ALA A 1 346 ? 64.876 56.085 26.582 1.00 23.45 310 ALA A C 1
ATOM 2435 O O . ALA A 1 346 ? 65.877 56.621 26.104 1.00 24.02 310 ALA A O 1
ATOM 2437 N N . GLY A 1 347 ? 63.844 56.772 27.097 1.00 23.42 311 GLY A N 1
ATOM 2438 C CA . GLY A 1 347 ? 63.864 58.240 27.194 1.00 23.50 311 GLY A CA 1
ATOM 2439 C C . GLY A 1 347 ? 65.073 58.701 27.991 1.00 24.58 311 GLY A C 1
ATOM 2440 O O . GLY A 1 347 ? 65.888 59.517 27.518 1.00 25.48 311 GLY A O 1
ATOM 2441 N N . LEU A 1 348 ? 65.222 58.151 29.197 1.00 24.09 312 LEU A N 1
ATOM 2442 C CA . LEU A 1 348 ? 66.368 58.480 30.071 1.00 23.57 312 LEU A CA 1
ATOM 2443 C C . LEU A 1 348 ? 67.700 58.295 29.385 1.00 23.24 312 LEU A C 1
ATOM 2444 O O . LEU A 1 348 ? 68.536 59.180 29.386 1.00 22.32 312 LEU A O 1
ATOM 2449 N N . ASN A 1 349 ? 67.902 57.142 28.766 1.00 23.03 313 ASN A N 1
ATOM 2450 C CA . ASN A 1 349 ? 69.169 56.876 28.081 1.00 23.59 313 ASN A CA 1
ATOM 2451 C C . ASN A 1 349 ? 69.428 57.725 26.845 1.00 24.93 313 ASN A C 1
ATOM 2452 O O . ASN A 1 349 ? 70.575 58.040 26.537 1.00 24.27 313 ASN A O 1
ATOM 2465 N N . LEU A 1 351 ? 68.677 60.753 26.646 1.00 29.27 315 LEU A N 1
ATOM 2466 C CA . LEU A 1 351 ? 69.203 61.980 27.265 1.00 28.93 315 LEU A CA 1
ATOM 2467 C C . LEU A 1 351 ? 70.570 61.788 27.925 1.00 28.72 315 LEU A C 1
ATOM 2468 O O . LEU A 1 351 ? 71.059 62.678 28.601 1.00 27.89 315 LEU A O 1
ATOM 2473 N N . ASP A 1 352 ? 71.175 60.617 27.741 1.00 28.25 316 ASP A N 1
ATOM 2474 C CA . ASP A 1 352 ? 72.412 60.254 28.422 1.00 28.79 316 ASP A CA 1
ATOM 2475 C C . ASP A 1 352 ? 72.336 60.271 29.955 1.00 28.53 316 ASP A C 1
ATOM 2476 O O . ASP A 1 352 ? 73.336 60.501 30.637 1.00 28.60 316 ASP A O 1
ATOM 2481 N N . LYS A 1 353 ? 71.150 60.017 30.488 1.00 27.91 317 LYS A N 1
ATOM 2482 C CA . LYS A 1 353 ? 71.004 59.755 31.910 1.00 27.45 317 LYS A CA 1
ATOM 2483 C C . LYS A 1 353 ? 71.079 58.238 32.043 1.00 27.23 317 LYS A C 1
ATOM 2484 O O . LYS A 1 353 ? 70.059 57.539 32.067 1.00 27.24 317 LYS A O 1
ATOM 2490 N N . ARG A 1 354 ? 72.312 57.738 32.089 1.00 25.08 318 ARG A N 1
ATOM 2491 C CA . ARG A 1 354 ? 72.567 56.308 31.889 1.00 23.16 318 ARG A CA 1
ATOM 2492 C C . ARG A 1 354 ? 71.893 55.458 32.960 1.00 22.79 318 ARG A C 1
ATOM 2493 O O . ARG A 1 354 ? 72.165 55.621 34.140 1.00 22.36 318 ARG A O 1
ATOM 2501 N N . ARG A 1 355 ? 70.998 54.563 32.560 1.00 22.85 319 ARG A N 1
ATOM 2502 C CA . ARG A 1 355 ? 70.372 53.657 33.532 1.00 22.27 319 ARG A CA 1
ATOM 2503 C C . ARG A 1 355 ? 70.076 52.345 32.843 1.00 21.93 319 ARG A C 1
ATOM 2504 O O . ARG A 1 355 ? 69.409 52.335 31.814 1.00 21.97 319 ARG A O 1
ATOM 2512 N N . ALA A 1 356 ? 70.541 51.246 33.420 1.00 21.50 320 ALA A N 1
ATOM 2513 C CA . ALA A 1 356 ? 70.303 49.919 32.858 1.00 20.90 320 ALA A CA 1
ATOM 2514 C C . ALA A 1 356 ? 68.907 49.383 33.195 1.00 21.06 320 ALA A C 1
ATOM 2515 O O . ALA A 1 356 ? 68.408 49.625 34.281 1.00 20.18 320 ALA A O 1
ATOM 2517 N N . PHE A 1 357 ? 68.308 48.628 32.258 1.00 21.29 321 PHE A N 1
ATOM 2518 C CA . PHE A 1 357 ? 67.059 47.877 32.451 1.00 20.42 321 PHE A CA 1
ATOM 2519 C C . PHE A 1 357 ? 67.405 46.570 33.143 1.00 21.52 321 PHE A C 1
ATOM 2520 O O . PHE A 1 357 ? 68.267 45.827 32.646 1.00 21.35 321 PHE A O 1
ATOM 2528 N N . LYS A 1 358 ? 66.740 46.289 34.267 1.00 21.30 322 LYS A N 1
ATOM 2529 C CA . LYS A 1 358 ? 67.128 45.164 35.108 1.00 23.22 322 LYS A CA 1
ATOM 2530 C C . LYS A 1 358 ? 66.573 43.840 34.591 1.00 22.39 322 LYS A C 1
ATOM 2531 O O . LYS A 1 358 ? 67.058 42.750 34.976 1.00 22.57 322 LYS A O 1
ATOM 2537 N N . GLY A 1 359 ? 65.557 43.939 33.742 1.00 21.75 323 GLY A N 1
ATOM 2538 C CA . GLY A 1 359 ? 64.939 42.773 33.108 1.00 22.08 323 GLY A CA 1
ATOM 2539 C C . GLY A 1 359 ? 63.484 42.526 33.457 1.00 22.39 323 GLY A C 1
ATOM 2540 O O . GLY A 1 359 ? 62.879 43.231 34.289 1.00 23.11 323 GLY A O 1
ATOM 2541 N N . THR A 1 360 ? 62.941 41.491 32.814 1.00 22.19 324 THR A N 1
ATOM 2542 C CA . THR A 1 360 ? 61.595 41.015 33.000 1.00 21.42 324 THR A CA 1
ATOM 2543 C C . THR A 1 360 ? 61.679 39.697 33.789 1.00 21.27 324 THR A C 1
ATOM 2544 O O . THR A 1 360 ? 62.721 39.066 33.831 1.00 20.23 324 THR A O 1
ATOM 2548 N N . LEU A 1 361 ? 60.597 39.340 34.457 1.00 20.98 325 LEU A N 1
ATOM 2549 C CA . LEU A 1 361 ? 60.514 38.082 35.191 1.00 21.09 325 LEU A CA 1
ATOM 2550 C C . LEU A 1 361 ? 59.509 37.196 34.486 1.00 21.91 325 LEU A C 1
ATOM 2551 O O . LEU A 1 361 ? 59.312 36.053 34.863 1.00 21.71 325 LEU A O 1
ATOM 2556 N N . GLY A 1 362 ? 58.881 37.719 33.448 1.00 22.40 326 GLY A N 1
ATOM 2557 C CA . GLY A 1 362 ? 57.831 36.971 32.760 1.00 22.29 326 GLY A CA 1
ATOM 2558 C C . GLY A 1 362 ? 56.588 36.888 33.623 1.00 23.15 326 GLY A C 1
ATOM 2559 O O . GLY A 1 362 ? 55.804 35.912 33.513 1.00 22.09 326 GLY A O 1
ATOM 2560 N N . THR A 1 363 ? 56.387 37.895 34.482 1.00 21.69 327 THR A N 1
ATOM 2561 C CA . THR A 1 363 ? 55.207 37.928 35.331 1.00 21.64 327 THR A CA 1
ATOM 2562 C C . THR A 1 363 ? 53.924 38.134 34.495 1.00 22.52 327 THR A C 1
ATOM 2563 O O . THR A 1 363 ? 53.913 38.925 33.550 1.00 23.32 327 THR A O 1
ATOM 2567 N N . GLY A 1 364 ? 52.848 37.417 34.836 1.00 21.64 328 GLY A N 1
ATOM 2568 C CA . GLY A 1 364 ? 51.581 37.562 34.127 1.00 22.50 328 GLY A CA 1
ATOM 2569 C C . GLY A 1 364 ? 50.443 37.207 35.053 1.00 22.99 328 GLY A C 1
ATOM 2570 O O . GLY A 1 364 ? 50.576 36.312 35.864 1.00 23.38 328 GLY A O 1
ATOM 2571 N N . ILE A 1 365 ? 49.342 37.949 34.966 1.00 23.67 329 ILE A N 1
ATOM 2572 C CA . ILE A 1 365 ? 48.153 37.647 35.753 1.00 23.68 329 ILE A CA 1
ATOM 2573 C C . ILE A 1 365 ? 46.865 37.851 34.917 1.00 25.03 329 ILE A C 1
ATOM 2574 O O . ILE A 1 365 ? 46.759 38.797 34.139 1.00 24.97 329 ILE A O 1
ATOM 2579 N N . ILE A 1 366 ? 45.891 36.957 35.102 1.00 25.96 330 ILE A N 1
ATOM 2580 C CA . ILE A 1 366 ? 44.654 36.936 34.309 1.00 27.33 330 ILE A CA 1
ATOM 2581 C C . ILE A 1 366 ? 43.492 36.706 35.261 1.00 27.85 330 ILE A C 1
ATOM 2582 O O . ILE A 1 366 ? 43.572 35.852 36.146 1.00 27.65 330 ILE A O 1
ATOM 2587 N N . LYS A 1 367 ? 42.429 37.493 35.103 1.00 28.29 331 LYS A N 1
ATOM 2588 C CA . LYS A 1 367 ? 41.154 37.150 35.700 1.00 29.52 331 LYS A CA 1
ATOM 2589 C C . LYS A 1 367 ? 40.416 36.227 34.732 1.00 29.78 331 LYS A C 1
ATOM 2590 O O . LYS A 1 367 ? 40.213 36.576 33.565 1.00 29.54 331 LYS A O 1
ATOM 2596 N N . PHE A 1 368 ? 40.023 35.052 35.210 1.00 30.49 332 PHE A N 1
ATOM 2597 C CA . PHE A 1 368 ? 39.231 34.152 34.385 1.00 30.79 332 PHE A CA 1
ATOM 2598 C C . PHE A 1 368 ? 38.046 33.531 35.134 1.00 31.50 332 PHE A C 1
ATOM 2599 O O . PHE A 1 368 ? 38.209 32.572 35.891 1.00 30.46 332 PHE A O 1
ATOM 2615 N N . ASN A 1 370 ? 35.771 32.867 37.901 1.00 31.70 334 ASN A N 1
ATOM 2616 C CA . ASN A 1 370 ? 35.948 33.054 39.347 1.00 31.51 334 ASN A CA 1
ATOM 2617 C C . ASN A 1 370 ? 37.399 33.003 39.821 1.00 30.64 334 ASN A C 1
ATOM 2618 O O . ASN A 1 370 ? 37.683 33.374 40.966 1.00 30.95 334 ASN A O 1
ATOM 2623 N N . LEU A 1 371 ? 38.291 32.547 38.940 1.00 29.04 335 LEU A N 1
ATOM 2624 C CA . LEU A 1 371 ? 39.691 32.330 39.253 1.00 27.86 335 LEU A CA 1
ATOM 2625 C C . LEU A 1 371 ? 40.570 33.509 38.887 1.00 27.59 335 LEU A C 1
ATOM 2626 O O . LEU A 1 371 ? 40.245 34.280 37.982 1.00 27.23 335 LEU A O 1
ATOM 2631 N N . THR A 1 372 ? 41.691 33.619 39.614 1.00 26.94 336 THR A N 1
ATOM 2632 C CA . THR A 1 372 ? 42.829 34.482 39.252 1.00 26.42 336 THR A CA 1
ATOM 2633 C C . THR A 1 372 ? 43.965 33.542 38.922 1.00 25.74 336 THR A C 1
ATOM 2634 O O . THR A 1 372 ? 44.202 32.563 39.645 1.00 24.51 336 THR A O 1
ATOM 2638 N N . LEU A 1 373 ? 44.634 33.807 37.802 1.00 24.70 337 LEU A N 1
ATOM 2639 C CA . LEU A 1 373 ? 45.688 32.911 37.330 1.00 24.56 337 LEU A CA 1
ATOM 2640 C C . LEU A 1 373 ? 46.971 33.721 37.277 1.00 23.83 337 LEU A C 1
ATOM 2641 O O . LEU A 1 373 ? 47.031 34.712 36.568 1.00 24.68 337 LEU A O 1
ATOM 2646 N N . ALA A 1 374 ? 47.977 33.336 38.044 1.00 23.23 338 ALA A N 1
ATOM 2647 C CA . ALA A 1 374 ? 49.225 34.097 38.019 1.00 22.87 338 ALA A CA 1
ATOM 2648 C C . ALA A 1 374 ? 50.438 33.215 37.869 1.00 22.62 338 ALA A C 1
ATOM 2649 O O . ALA A 1 374 ? 50.446 32.068 38.320 1.00 22.09 338 ALA A O 1
ATOM 2651 N N . ARG A 1 375 ? 51.461 33.763 37.212 1.00 22.17 339 ARG A N 1
ATOM 2652 C CA . ARG A 1 375 ? 52.726 33.076 37.020 1.00 22.08 339 ARG A CA 1
ATOM 2653 C C . ARG A 1 375 ? 53.861 34.102 36.907 1.00 21.37 339 ARG A C 1
ATOM 2654 O O . ARG A 1 375 ? 53.641 35.192 36.446 1.00 22.12 339 ARG A O 1
ATOM 2662 N N . THR A 1 376 ? 55.072 33.723 37.289 1.00 22.13 340 THR A N 1
ATOM 2663 C CA . THR A 1 376 ? 56.255 34.589 37.148 1.00 20.66 340 THR A CA 1
ATOM 2664 C C . THR A 1 376 ? 57.450 33.663 37.058 1.00 21.51 340 THR A C 1
ATOM 2665 O O . THR A 1 376 ? 57.357 32.538 37.527 1.00 20.28 340 THR A O 1
ATOM 2669 N N . GLY A 1 377 ? 58.574 34.123 36.493 1.00 20.97 341 GLY A N 1
ATOM 2670 C CA . GLY A 1 377 ? 59.780 33.273 36.362 1.00 20.82 341 GLY A CA 1
ATOM 2671 C C . GLY A 1 377 ? 59.586 32.114 35.397 1.00 21.69 341 GLY A C 1
ATOM 2672 O O . GLY A 1 377 ? 58.800 32.193 34.447 1.00 22.58 341 GLY A O 1
ATOM 2673 N N . LEU A 1 378 ? 60.326 31.037 35.627 1.00 21.59 342 LEU A N 1
ATOM 2674 C CA . LEU A 1 378 ? 60.272 29.857 34.766 1.00 21.68 342 LEU A CA 1
ATOM 2675 C C . LEU A 1 378 ? 59.172 28.883 35.177 1.00 22.08 342 LEU A C 1
ATOM 2676 O O . LEU A 1 378 ? 58.965 28.657 36.366 1.00 21.97 342 LEU A O 1
ATOM 2681 N N . ASN A 1 379 ? 58.475 28.310 34.185 1.00 23.38 343 ASN A N 1
ATOM 2682 C CA . ASN A 1 379 ? 57.652 27.112 34.411 1.00 23.52 343 ASN A CA 1
ATOM 2683 C C . ASN A 1 379 ? 58.474 25.895 33.985 1.00 23.73 343 ASN A C 1
ATOM 2684 O O . ASN A 1 379 ? 59.659 26.041 33.647 1.00 22.77 343 ASN A O 1
ATOM 2689 N N . GLU A 1 380 ? 57.902 24.690 34.012 1.00 23.92 344 GLU A N 1
ATOM 2690 C CA . GLU A 1 380 ? 58.726 23.517 33.715 1.00 23.62 344 GLU A CA 1
ATOM 2691 C C . GLU A 1 380 ? 59.223 23.497 32.287 1.00 24.20 344 GLU A C 1
ATOM 2692 O O . GLU A 1 380 ? 60.355 23.093 32.027 1.00 25.53 344 GLU A O 1
ATOM 2698 N N . LYS A 1 381 ? 58.406 23.961 31.350 1.00 25.01 345 LYS A N 1
ATOM 2699 C CA . LYS A 1 381 ? 58.800 23.971 29.944 1.00 25.71 345 LYS A CA 1
ATOM 2700 C C . LYS A 1 381 ? 60.025 24.861 29.739 1.00 25.85 345 LYS A C 1
ATOM 2701 O O . LYS A 1 381 ? 60.961 24.484 29.034 1.00 25.09 345 LYS A O 1
ATOM 2707 N N . GLU A 1 382 ? 60.000 26.040 30.356 1.00 25.51 346 GLU A N 1
ATOM 2708 C CA . GLU A 1 382 ? 61.118 26.980 30.281 1.00 25.80 346 GLU A CA 1
ATOM 2709 C C . GLU A 1 382 ? 62.383 26.453 30.966 1.00 25.42 346 GLU A C 1
ATOM 2710 O O . GLU A 1 382 ? 63.451 26.557 30.414 1.00 26.08 346 GLU A O 1
ATOM 2716 N N . ALA A 1 383 ? 62.265 25.903 32.172 1.00 25.73 347 ALA A N 1
ATOM 2717 C CA . ALA A 1 383 ? 63.418 25.335 32.874 1.00 25.86 347 ALA A CA 1
ATOM 2718 C C . ALA A 1 383 ? 64.039 24.170 32.092 1.00 26.83 347 ALA A C 1
ATOM 2719 O O . ALA A 1 383 ? 65.256 24.059 31.969 1.00 26.82 347 ALA A O 1
ATOM 2721 N N . LYS A 1 384 ? 63.203 23.289 31.568 1.00 27.66 348 LYS A N 1
ATOM 2722 C CA . LYS A 1 384 ? 63.703 22.197 30.735 1.00 28.70 348 LYS A CA 1
ATOM 2723 C C . LYS A 1 384 ? 64.375 22.666 29.457 1.00 28.37 348 LYS A C 1
ATOM 2724 O O . LYS A 1 384 ? 65.395 22.118 29.072 1.00 28.36 348 LYS A O 1
ATOM 2730 N N . GLY A 1 385 ? 63.803 23.675 28.797 1.00 27.76 349 GLY A N 1
ATOM 2731 C CA . GLY A 1 385 ? 64.356 24.153 27.544 1.00 27.82 349 GLY A CA 1
ATOM 2732 C C . GLY A 1 385 ? 65.722 24.765 27.773 1.00 27.93 349 GLY A C 1
ATOM 2733 O O . GLY A 1 385 ? 66.565 24.722 26.906 1.00 28.40 349 GLY A O 1
ATOM 2734 N N . LEU A 1 386 ? 65.941 25.330 28.954 1.00 28.37 350 LEU A N 1
ATOM 2735 C CA . LEU A 1 386 ? 67.213 25.953 29.282 1.00 28.69 350 LEU A CA 1
ATOM 2736 C C . LEU A 1 386 ? 68.211 24.996 29.920 1.00 28.07 350 LEU A C 1
ATOM 2737 O O . LEU A 1 386 ? 69.331 25.378 30.184 1.00 27.78 350 LEU A O 1
ATOM 2742 N N . HIS A 1 387 ? 67.810 23.761 30.197 1.00 27.85 351 HIS A N 1
ATOM 2743 C CA . HIS A 1 387 ? 68.702 22.795 30.849 1.00 27.12 351 HIS A CA 1
ATOM 2744 C C . HIS A 1 387 ? 69.199 23.245 32.207 1.00 27.11 351 HIS A C 1
ATOM 2745 O O . HIS A 1 387 ? 70.306 22.931 32.619 1.00 26.75 351 HIS A O 1
ATOM 2752 N N . ILE A 1 388 ? 68.351 23.993 32.897 1.00 27.76 352 ILE A N 1
ATOM 2753 C CA . ILE A 1 388 ? 68.566 24.338 34.297 1.00 29.05 352 ILE A CA 1
ATOM 2754 C C . ILE A 1 388 ? 67.999 23.213 35.183 1.00 29.63 352 ILE A C 1
ATOM 2755 O O . ILE A 1 388 ? 66.817 22.897 35.073 1.00 30.47 352 ILE A O 1
ATOM 2760 N N . PRO A 1 389 ? 68.831 22.585 36.037 1.00 29.92 353 PRO A N 1
ATOM 2761 C CA . PRO A 1 389 ? 68.316 21.530 36.916 1.00 29.84 353 PRO A CA 1
ATOM 2762 C C . PRO A 1 389 ? 67.402 22.105 38.004 1.00 29.78 353 PRO A C 1
ATOM 2763 O O . PRO A 1 389 ? 67.806 23.011 38.722 1.00 28.68 353 PRO A O 1
ATOM 2767 N N . TYR A 1 390 ? 66.184 21.583 38.129 1.00 29.38 354 TYR A N 1
ATOM 2768 C CA . TYR A 1 390 ? 65.191 22.188 39.022 1.00 28.92 354 TYR A CA 1
ATOM 2769 C C . TYR A 1 390 ? 64.359 21.108 39.679 1.00 28.61 354 TYR A C 1
ATOM 2770 O O . TYR A 1 390 ? 64.292 19.988 39.183 1.00 28.12 354 TYR A O 1
ATOM 2779 N N . LYS A 1 391 ? 63.730 21.452 40.797 1.00 27.48 355 LYS A N 1
ATOM 2780 C CA . LYS A 1 391 ? 62.718 20.609 41.409 1.00 27.69 355 LYS A CA 1
ATOM 2781 C C . LYS A 1 391 ? 61.510 21.501 41.589 1.00 28.17 355 LYS A C 1
ATOM 2782 O O . LYS A 1 391 ? 61.614 22.706 41.403 1.00 27.56 355 LYS A O 1
ATOM 2788 N N . THR A 1 392 ? 60.367 20.916 41.946 1.00 28.60 356 THR A N 1
ATOM 2789 C CA . THR A 1 392 ? 59.166 21.696 42.163 1.00 28.53 356 THR A CA 1
ATOM 2790 C C . THR A 1 392 ? 58.558 21.323 43.513 1.00 29.33 356 THR A C 1
ATOM 2791 O O . THR A 1 392 ? 58.853 20.260 44.058 1.00 29.45 356 THR A O 1
ATOM 2795 N N . VAL A 1 393 ? 57.768 22.235 44.068 1.00 29.48 357 VAL A N 1
ATOM 2796 C CA A VAL A 1 393 ? 56.921 21.960 45.223 0.50 29.54 357 VAL A CA 1
ATOM 2797 C CA B VAL A 1 393 ? 56.927 21.956 45.225 0.50 29.73 357 VAL A CA 1
ATOM 2798 C C . VAL A 1 393 ? 55.541 22.510 44.918 1.00 30.20 357 VAL A C 1
ATOM 2799 O O . VAL A 1 393 ? 55.413 23.654 44.467 1.00 30.02 357 VAL A O 1
ATOM 2806 N N . LYS A 1 394 ? 54.516 21.694 45.152 1.00 31.06 358 LYS A N 1
ATOM 2807 C CA . LYS A 1 394 ? 53.134 22.099 44.917 1.00 32.55 358 LYS A CA 1
ATOM 2808 C C . LYS A 1 394 ? 52.346 21.947 46.202 1.00 32.80 358 LYS A C 1
ATOM 2809 O O . LYS A 1 394 ? 52.446 20.928 46.870 1.00 33.09 358 LYS A O 1
ATOM 2815 N N . VAL A 1 395 ? 51.569 22.968 46.542 1.00 32.93 359 VAL A N 1
ATOM 2816 C CA . VAL A 1 395 ? 50.819 22.994 47.791 1.00 33.64 359 VAL A CA 1
ATOM 2817 C C . VAL A 1 395 ? 49.349 23.308 47.451 1.00 33.85 359 VAL A C 1
ATOM 2818 O O . VAL A 1 395 ? 49.088 24.218 46.657 1.00 33.30 359 VAL A O 1
ATOM 2822 N N . ASP A 1 396 ? 48.408 22.512 47.979 1.00 33.61 360 ASP A N 1
ATOM 2823 C CA . ASP A 1 396 ? 46.976 22.859 47.933 1.00 34.39 360 ASP A CA 1
ATOM 2824 C C . ASP A 1 396 ? 46.623 23.367 49.304 1.00 34.00 360 ASP A C 1
ATOM 2825 O O . ASP A 1 396 ? 46.635 22.616 50.278 1.00 33.59 360 ASP A O 1
ATOM 2830 N N . SER A 1 397 ? 46.295 24.644 49.370 1.00 33.72 361 SER A N 1
ATOM 2831 C CA . SER A 1 397 ? 46.255 25.359 50.617 1.00 33.57 361 SER A CA 1
ATOM 2832 C C . SER A 1 397 ? 45.029 26.251 50.592 1.00 33.42 361 SER A C 1
ATOM 2833 O O . SER A 1 397 ? 44.095 25.991 49.840 1.00 32.96 361 SER A O 1
ATOM 2836 N N . THR A 1 398 ? 45.042 27.299 51.411 1.00 33.20 362 THR A N 1
ATOM 2837 C CA . THR A 1 398 ? 43.972 28.278 51.448 1.00 33.43 362 THR A CA 1
ATOM 2838 C C . THR A 1 398 ? 44.603 29.678 51.441 1.00 33.34 362 THR A C 1
ATOM 2839 O O . THR A 1 398 ? 45.780 29.826 51.774 1.00 32.76 362 THR A O 1
ATOM 2843 N N . ASN A 1 399 ? 43.837 30.696 51.055 1.00 33.07 363 ASN A N 1
ATOM 2844 C CA . ASN A 1 399 ? 44.356 32.055 51.030 1.00 33.77 363 ASN A CA 1
ATOM 2845 C C . ASN A 1 399 ? 44.494 32.653 52.433 1.00 34.63 363 ASN A C 1
ATOM 2846 O O . ASN A 1 399 ? 45.251 33.592 52.653 1.00 34.48 363 ASN A O 1
ATOM 2859 N N . ALA A 1 401 ? 43.546 31.867 56.995 1.00 38.12 365 ALA A N 1
ATOM 2860 C CA . ALA A 1 401 ? 43.279 30.991 58.116 1.00 38.53 365 ALA A CA 1
ATOM 2861 C C . ALA A 1 401 ? 42.085 30.121 57.755 1.00 38.49 365 ALA A C 1
ATOM 2862 O O . ALA A 1 401 ? 41.016 30.633 57.401 1.00 39.01 365 ALA A O 1
ATOM 2864 N N . GLY A 1 402 ? 42.278 28.808 57.787 1.00 38.83 366 GLY A N 1
ATOM 2865 C CA . GLY A 1 402 ? 41.234 27.865 57.362 1.00 38.93 366 GLY A CA 1
ATOM 2866 C C . GLY A 1 402 ? 39.946 27.956 58.162 1.00 39.58 366 GLY A C 1
ATOM 2867 O O . GLY A 1 402 ? 38.867 27.680 57.641 1.00 39.68 366 GLY A O 1
ATOM 2868 N N . TYR A 1 403 ? 40.052 28.356 59.428 1.00 39.65 367 TYR A N 1
ATOM 2869 C CA . TYR A 1 403 ? 38.868 28.488 60.291 1.00 39.85 367 TYR A CA 1
ATOM 2870 C C . TYR A 1 403 ? 38.072 29.796 60.072 1.00 39.95 367 TYR A C 1
ATOM 2871 O O . TYR A 1 403 ? 36.935 29.923 60.538 1.00 40.25 367 TYR A O 1
ATOM 2880 N N . TYR A 1 404 ? 38.674 30.758 59.364 1.00 39.76 368 TYR A N 1
ATOM 2881 C CA . TYR A 1 404 ? 38.051 32.046 59.076 1.00 39.31 368 TYR A CA 1
ATOM 2882 C C . TYR A 1 404 ? 37.025 31.897 57.949 1.00 40.16 368 TYR A C 1
ATOM 2883 O O . TYR A 1 404 ? 37.273 31.170 56.990 1.00 40.02 368 TYR A O 1
ATOM 2892 N N . PRO A 1 405 ? 35.860 32.573 58.067 1.00 40.72 369 PRO A N 1
ATOM 2893 C CA . PRO A 1 405 ? 34.782 32.465 57.083 1.00 41.83 369 PRO A CA 1
ATOM 2894 C C . PRO A 1 405 ? 35.173 32.886 55.662 1.00 42.50 369 PRO A C 1
ATOM 2895 O O . PRO A 1 405 ? 35.842 33.909 55.468 1.00 42.91 369 PRO A O 1
ATOM 2899 N N . ASN A 1 406 ? 34.751 32.101 54.676 1.00 43.10 370 ASN A N 1
ATOM 2900 C CA . ASN A 1 406 ? 35.094 32.382 53.268 1.00 44.11 370 ASN A CA 1
ATOM 2901 C C . ASN A 1 406 ? 36.608 32.286 52.910 1.00 43.27 370 ASN A C 1
ATOM 2902 O O . ASN A 1 406 ? 37.059 32.910 51.926 1.00 43.43 370 ASN A O 1
ATOM 2907 N N . ALA A 1 407 ? 37.383 31.535 53.709 1.00 41.31 371 ALA A N 1
ATOM 2908 C CA . ALA A 1 407 ? 38.712 31.120 53.291 1.00 39.62 371 ALA A CA 1
ATOM 2909 C C . ALA A 1 407 ? 38.518 30.327 51.996 1.00 38.93 371 ALA A C 1
ATOM 2910 O O . ALA A 1 407 ? 37.597 29.509 51.899 1.00 39.30 371 ALA A O 1
ATOM 2912 N N . LYS A 1 408 ? 39.342 30.587 50.989 1.00 37.36 372 LYS A N 1
ATOM 2913 C CA . LYS A 1 408 ? 39.196 29.914 49.685 1.00 35.80 372 LYS A CA 1
ATOM 2914 C C . LYS A 1 408 ? 40.409 29.056 49.371 1.00 34.22 372 LYS A C 1
ATOM 2915 O O . LYS A 1 408 ? 41.504 29.332 49.851 1.00 33.67 372 LYS A O 1
ATOM 2921 N N . PRO A 1 409 ? 40.226 28.010 48.559 1.00 33.17 373 PRO A N 1
ATOM 2922 C CA . PRO A 1 409 ? 41.398 27.208 48.212 1.00 32.14 373 PRO A CA 1
ATOM 2923 C C . PRO A 1 409 ? 42.405 28.027 47.395 1.00 31.44 373 PRO A C 1
ATOM 2924 O O . PRO A 1 409 ? 42.018 28.972 46.678 1.00 30.66 373 PRO A O 1
ATOM 2928 N N . LEU A 1 410 ? 43.682 27.696 47.556 1.00 29.77 374 LEU A N 1
ATOM 2929 C CA . LEU A 1 410 ? 44.747 28.386 46.851 1.00 29.44 374 LEU A CA 1
ATOM 2930 C C . LEU A 1 410 ? 45.751 27.331 46.418 1.00 28.67 374 LEU A C 1
ATOM 2931 O O . LEU A 1 410 ? 46.291 26.626 47.263 1.00 28.30 374 LEU A O 1
ATOM 2936 N N . TYR A 1 411 ? 46.000 27.244 45.111 1.00 27.54 375 TYR A N 1
ATOM 2937 C CA . TYR A 1 411 ? 46.959 26.296 44.552 1.00 28.24 375 TYR A CA 1
ATOM 2938 C C . TYR A 1 411 ? 48.230 27.028 44.125 1.00 27.38 375 TYR A C 1
ATOM 2939 O O . TYR A 1 411 ? 48.170 27.945 43.335 1.00 27.14 375 TYR A O 1
ATOM 2948 N N . LEU A 1 412 ? 49.370 26.574 44.624 1.00 27.07 376 LEU A N 1
ATOM 2949 C CA . LEU A 1 412 ? 50.633 27.283 44.451 1.00 27.14 376 LEU A CA 1
ATOM 2950 C C . LEU A 1 412 ? 51.750 26.293 44.108 1.00 27.28 376 LEU A C 1
ATOM 2951 O O . LEU A 1 412 ? 51.887 25.259 44.761 1.00 28.09 376 LEU A O 1
ATOM 2956 N N . LYS A 1 413 ? 52.537 26.604 43.083 1.00 26.48 377 LYS A N 1
ATOM 2957 C CA . LYS A 1 413 ? 53.652 25.760 42.699 1.00 25.41 377 LYS A CA 1
ATOM 2958 C C . LYS A 1 413 ? 54.932 26.597 42.559 1.00 24.85 377 LYS A C 1
ATOM 2959 O O . LYS A 1 413 ? 54.912 27.675 41.977 1.00 24.83 377 LYS A O 1
ATOM 2965 N N . LEU A 1 414 ? 56.038 26.112 43.103 1.00 24.24 378 LEU A N 1
ATOM 2966 C CA . LEU A 1 414 ? 57.327 26.800 42.963 1.00 23.60 378 LEU A CA 1
ATOM 2967 C C . LEU A 1 414 ? 58.313 25.860 42.292 1.00 23.40 378 LEU A C 1
ATOM 2968 O O . LEU A 1 414 ? 58.207 24.628 42.421 1.00 23.76 378 LEU A O 1
ATOM 2973 N N . LEU A 1 415 ? 59.228 26.445 41.521 1.00 22.09 379 LEU A N 1
ATOM 2974 C CA . LEU A 1 415 ? 60.341 25.728 40.955 1.00 21.78 379 LEU A CA 1
ATOM 2975 C C . LEU A 1 415 ? 61.555 26.347 41.563 1.00 22.40 379 LEU A C 1
ATOM 2976 O O . LEU A 1 415 ? 61.606 27.567 41.764 1.00 21.44 379 LEU A O 1
ATOM 2981 N N . TYR A 1 416 ? 62.555 25.513 41.827 1.00 22.34 380 TYR A N 1
ATOM 2982 C CA . TYR A 1 416 ? 63.795 25.970 42.392 1.00 23.04 380 TYR A CA 1
ATOM 2983 C C . TYR A 1 416 ? 64.948 25.133 41.873 1.00 24.28 380 TYR A C 1
ATOM 2984 O O . TYR A 1 416 ? 64.759 23.982 41.488 1.00 23.67 380 TYR A O 1
ATOM 2993 N N . ARG A 1 417 ? 66.138 25.714 41.836 1.00 25.80 381 ARG A N 1
ATOM 2994 C CA . ARG A 1 417 ? 67.311 24.998 41.371 1.00 26.97 381 ARG A CA 1
ATOM 2995 C C . ARG A 1 417 ? 67.625 23.879 42.324 1.00 28.73 381 ARG A C 1
ATOM 2996 O O . ARG A 1 417 ? 67.659 24.080 43.532 1.00 28.70 381 ARG A O 1
ATOM 3004 N N . SER A 1 418 ? 67.878 22.691 41.790 1.00 29.36 382 SER A N 1
ATOM 3005 C CA . SER A 1 418 ? 68.131 21.572 42.675 1.00 30.65 382 SER A CA 1
ATOM 3006 C C . SER A 1 418 ? 69.497 21.672 43.344 1.00 30.81 382 SER A C 1
ATOM 3007 O O . SER A 1 418 ? 69.663 21.166 44.447 1.00 30.78 382 SER A O 1
ATOM 3010 N N . ASP A 1 419 ? 70.455 22.368 42.722 1.00 30.96 383 ASP A N 1
ATOM 3011 C CA . ASP A 1 419 ? 71.752 22.546 43.371 1.00 31.20 383 ASP A CA 1
ATOM 3012 C C . ASP A 1 419 ? 71.780 23.680 44.396 1.00 31.08 383 ASP A C 1
ATOM 3013 O O . ASP A 1 419 ? 71.965 23.432 45.585 1.00 31.49 383 ASP A O 1
ATOM 3018 N N . THR A 1 420 ? 71.579 24.913 43.947 1.00 30.13 384 THR A N 1
ATOM 3019 C CA . THR A 1 420 ? 71.730 26.075 44.809 1.00 29.26 384 THR A CA 1
ATOM 3020 C C . THR A 1 420 ? 70.443 26.443 45.561 1.00 28.88 384 THR A C 1
ATOM 3021 O O . THR A 1 420 ? 70.456 27.293 46.470 1.00 28.63 384 THR A O 1
ATOM 3025 N N . LYS A 1 421 ? 69.332 25.844 45.143 1.00 27.72 385 LYS A N 1
ATOM 3026 C CA . LYS A 1 421 ? 68.002 26.151 45.685 1.00 27.29 385 LYS A CA 1
ATOM 3027 C C . LYS A 1 421 ? 67.460 27.539 45.330 1.00 26.14 385 LYS A C 1
ATOM 3028 O O . LYS A 1 421 ? 66.457 27.978 45.891 1.00 25.85 385 LYS A O 1
ATOM 3034 N N . GLN A 1 422 ? 68.123 28.222 44.401 1.00 24.85 386 GLN A N 1
ATOM 3035 C CA . GLN A 1 422 ? 67.615 29.485 43.895 1.00 24.50 386 GLN A CA 1
ATOM 3036 C C . GLN A 1 422 ? 66.164 29.317 43.456 1.00 23.83 386 GLN A C 1
ATOM 3037 O O . GLN A 1 422 ? 65.830 28.371 42.745 1.00 24.42 386 GLN A O 1
ATOM 3043 N N . LEU A 1 423 ? 65.285 30.195 43.929 1.00 22.91 387 LEU A N 1
ATOM 3044 C CA . LEU A 1 423 ? 63.932 30.224 43.399 1.00 22.25 387 LEU A CA 1
ATOM 3045 C C . LEU A 1 423 ? 63.946 30.569 41.900 1.00 21.71 387 LEU A C 1
ATOM 3046 O O . LEU A 1 423 ? 64.619 31.530 41.471 1.00 21.58 387 LEU A O 1
ATOM 3051 N N . LEU A 1 424 ? 63.202 29.798 41.102 1.00 20.43 388 LEU A N 1
ATOM 3052 C CA . LEU A 1 424 ? 63.209 29.970 39.634 1.00 20.16 388 LEU A CA 1
ATOM 3053 C C . LEU A 1 424 ? 61.899 30.505 39.096 1.00 19.92 388 LEU A C 1
ATOM 3054 O O . LEU A 1 424 ? 61.885 31.168 38.064 1.00 19.67 388 LEU A O 1
ATOM 3059 N N . GLY A 1 425 ? 60.786 30.200 39.778 1.00 20.55 389 GLY A N 1
ATOM 3060 C CA . GLY A 1 425 ? 59.474 30.589 39.289 1.00 20.28 389 GLY A CA 1
ATOM 3061 C C . GLY A 1 425 ? 58.361 30.095 40.174 1.00 21.65 389 GLY A C 1
ATOM 3062 O O . GLY A 1 425 ? 58.591 29.349 41.116 1.00 21.68 389 GLY A O 1
ATOM 3063 N N . GLY A 1 426 ? 57.152 30.568 39.900 1.00 22.07 390 GLY A N 1
ATOM 3064 C CA . GLY A 1 426 ? 55.970 30.161 40.643 1.00 22.00 390 GLY A CA 1
ATOM 3065 C C . GLY A 1 426 ? 54.725 30.371 39.799 1.00 23.09 390 GLY A C 1
ATOM 3066 O O . GLY A 1 426 ? 54.691 31.224 38.907 1.00 22.35 390 GLY A O 1
ATOM 3067 N N . GLN A 1 427 ? 53.709 29.554 40.071 1.00 23.30 391 GLN A N 1
ATOM 3068 C CA . GLN A 1 427 ? 52.376 29.671 39.462 1.00 23.95 391 GLN A CA 1
ATOM 3069 C C . GLN A 1 427 ? 51.383 29.596 40.599 1.00 23.94 391 GLN A C 1
ATOM 3070 O O . GLN A 1 427 ? 51.527 28.755 41.481 1.00 22.83 391 GLN A O 1
ATOM 3076 N N . VAL A 1 428 ? 50.408 30.501 40.601 1.00 23.65 392 VAL A N 1
ATOM 3077 C CA . VAL A 1 428 ? 49.435 30.562 41.671 1.00 24.55 392 VAL A CA 1
ATOM 3078 C C . VAL A 1 428 ? 48.042 30.674 41.048 1.00 25.46 392 VAL A C 1
ATOM 3079 O O . VAL A 1 428 ? 47.817 31.511 40.186 1.00 25.36 392 VAL A O 1
ATOM 3083 N N . ILE A 1 429 ? 47.129 29.797 41.467 1.00 25.54 393 ILE A N 1
ATOM 3084 C CA . ILE A 1 429 ? 45.743 29.810 40.985 1.00 25.98 393 ILE A CA 1
ATOM 3085 C C . ILE A 1 429 ? 44.762 29.736 42.158 1.00 26.08 393 ILE A C 1
ATOM 3086 O O . ILE A 1 429 ? 44.954 28.959 43.068 1.00 26.64 393 ILE A O 1
ATOM 3091 N N . GLY A 1 430 ? 43.717 30.545 42.131 1.00 26.60 394 GLY A N 1
ATOM 3092 C CA . GLY A 1 430 ? 42.692 30.487 43.148 1.00 28.51 394 GLY A CA 1
ATOM 3093 C C . GLY A 1 430 ? 41.761 31.653 43.009 1.00 30.07 394 GLY A C 1
ATOM 3094 O O . GLY A 1 430 ? 41.873 32.421 42.077 1.00 30.15 394 GLY A O 1
ATOM 3095 N N . GLU A 1 431 ? 40.853 31.817 43.959 1.00 32.63 395 GLU A N 1
ATOM 3096 C CA . GLU A 1 431 ? 39.844 32.881 43.855 1.00 34.64 395 GLU A CA 1
ATOM 3097 C C . GLU A 1 431 ? 40.236 34.233 44.416 1.00 35.08 395 GLU A C 1
ATOM 3098 O O . GLU A 1 431 ? 39.809 35.248 43.867 1.00 36.06 395 GLU A O 1
ATOM 3104 N N . GLU A 1 432 ? 40.997 34.266 45.510 1.00 34.63 396 GLU A N 1
ATOM 3105 C CA . GLU A 1 432 ? 41.431 35.544 46.122 1.00 34.15 396 GLU A CA 1
ATOM 3106 C C . GLU A 1 432 ? 42.834 35.382 46.663 1.00 32.24 396 GLU A C 1
ATOM 3107 O O . GLU A 1 432 ? 43.234 34.266 46.986 1.00 31.98 396 GLU A O 1
ATOM 3113 N N . GLY A 1 433 ? 43.564 36.489 46.764 1.00 30.10 397 GLY A N 1
ATOM 3114 C CA . GLY A 1 433 ? 44.906 36.473 47.323 1.00 28.32 397 GLY A CA 1
ATOM 3115 C C . GLY A 1 433 ? 45.984 35.913 46.413 1.00 27.38 397 GLY A C 1
ATOM 3116 O O . GLY A 1 433 ? 47.108 35.700 46.847 1.00 27.37 397 GLY A O 1
ATOM 3117 N N . VAL A 1 434 ? 45.652 35.693 45.142 1.00 26.04 398 VAL A N 1
ATOM 3118 C CA . VAL A 1 434 ? 46.609 35.231 44.151 1.00 24.39 398 VAL A CA 1
ATOM 3119 C C . VAL A 1 434 ? 47.621 36.311 43.705 1.00 25.24 398 VAL A C 1
ATOM 3120 O O . VAL A 1 434 ? 48.806 36.023 43.594 1.00 24.86 398 VAL A O 1
ATOM 3124 N N . ASP A 1 435 ? 47.149 37.539 43.471 1.00 24.49 399 ASP A N 1
ATOM 3125 C CA . ASP A 1 435 ? 48.022 38.650 43.070 1.00 24.39 399 ASP A CA 1
ATOM 3126 C C . ASP A 1 435 ? 49.067 38.987 44.132 1.00 23.57 399 ASP A C 1
ATOM 3127 O O . ASP A 1 435 ? 50.207 39.305 43.800 1.00 23.26 399 ASP A O 1
ATOM 3132 N N . LYS A 1 436 ? 48.677 38.881 45.402 1.00 22.81 400 LYS A N 1
ATOM 3133 C CA . LYS A 1 436 ? 49.575 39.067 46.531 1.00 22.31 400 LYS A CA 1
ATOM 3134 C C . LYS A 1 436 ? 50.706 38.049 46.520 1.00 22.67 400 LYS A C 1
ATOM 3135 O O . LYS A 1 436 ? 51.856 38.389 46.712 1.00 22.79 400 LYS A O 1
ATOM 3141 N N . ARG A 1 437 ? 50.376 36.786 46.299 1.00 21.57 401 ARG A N 1
ATOM 3142 C CA . ARG A 1 437 ? 51.397 35.755 46.291 1.00 20.96 401 ARG A CA 1
ATOM 3143 C C . ARG A 1 437 ? 52.351 35.869 45.115 1.00 21.18 401 ARG A C 1
ATOM 3144 O O . ARG A 1 437 ? 53.568 35.731 45.286 1.00 22.03 401 ARG A O 1
ATOM 3152 N N . ILE A 1 438 ? 51.820 36.117 43.919 1.00 20.79 402 ILE A N 1
ATOM 3153 C CA . ILE A 1 438 ? 52.690 36.267 42.770 1.00 19.91 402 ILE A CA 1
ATOM 3154 C C . ILE A 1 438 ? 53.602 37.482 42.898 1.00 20.26 402 ILE A C 1
ATOM 3155 O O . ILE A 1 438 ? 54.721 37.445 42.423 1.00 20.32 402 ILE A O 1
ATOM 3160 N N . ASP A 1 439 ? 53.133 38.564 43.509 1.00 21.85 403 ASP A N 1
ATOM 3161 C CA . ASP A 1 439 ? 54.001 39.728 43.705 1.00 21.16 403 ASP A CA 1
ATOM 3162 C C . ASP A 1 439 ? 55.103 39.433 44.722 1.00 21.15 403 ASP A C 1
ATOM 3163 O O . ASP A 1 439 ? 56.232 39.846 44.536 1.00 20.80 403 ASP A O 1
ATOM 3168 N N . VAL A 1 440 ? 54.792 38.714 45.793 1.00 21.53 404 VAL A N 1
ATOM 3169 C CA . VAL A 1 440 ? 55.827 38.275 46.713 1.00 21.69 404 VAL A CA 1
ATOM 3170 C C . VAL A 1 440 ? 56.844 37.350 46.008 1.00 22.12 404 VAL A C 1
ATOM 3171 O O . VAL A 1 440 ? 58.048 37.506 46.172 1.00 22.35 404 VAL A O 1
ATOM 3175 N N . ILE A 1 441 ? 56.368 36.402 45.210 1.00 22.43 405 ILE A N 1
ATOM 3176 C CA . ILE A 1 441 ? 57.268 35.527 44.439 1.00 21.88 405 ILE A CA 1
ATOM 3177 C C . ILE A 1 441 ? 58.126 36.334 43.450 1.00 22.94 405 ILE A C 1
ATOM 3178 O O . ILE A 1 441 ? 59.319 36.072 43.324 1.00 23.78 405 ILE A O 1
ATOM 3183 N N . ALA A 1 442 ? 57.535 37.352 42.806 1.00 22.89 406 ALA A N 1
ATOM 3184 C CA . ALA A 1 442 ? 58.241 38.182 41.840 1.00 21.70 406 ALA A CA 1
ATOM 3185 C C . ALA A 1 442 ? 59.388 38.901 42.550 1.00 21.80 406 ALA A C 1
ATOM 3186 O O . ALA A 1 442 ? 60.511 38.949 42.040 1.00 22.84 406 ALA A O 1
ATOM 3196 N N . ALA A 1 444 ? 60.888 37.922 45.307 1.00 20.50 408 ALA A N 1
ATOM 3197 C CA . ALA A 1 444 ? 61.912 36.937 45.613 1.00 20.77 408 ALA A CA 1
ATOM 3198 C C . ALA A 1 444 ? 62.788 36.642 44.421 1.00 20.96 408 ALA A C 1
ATOM 3199 O O . ALA A 1 444 ? 64.001 36.622 44.546 1.00 23.03 408 ALA A O 1
ATOM 3201 N N . LEU A 1 445 ? 62.191 36.373 43.266 1.00 20.92 409 LEU A N 1
ATOM 3202 C CA . LEU A 1 445 ? 62.950 36.169 42.037 1.00 20.25 409 LEU A CA 1
ATOM 3203 C C . LEU A 1 445 ? 63.848 37.372 41.691 1.00 21.31 409 LEU A C 1
ATOM 3204 O O . LEU A 1 445 ? 64.980 37.225 41.273 1.00 21.84 409 LEU A O 1
ATOM 3209 N N . PHE A 1 446 ? 63.303 38.564 41.800 1.00 21.53 410 PHE A N 1
ATOM 3210 C CA . PHE A 1 446 ? 64.102 39.747 41.498 1.00 21.79 410 PHE A CA 1
ATOM 3211 C C . PHE A 1 446 ? 65.370 39.809 42.361 1.00 22.70 410 PHE A C 1
ATOM 3212 O O . PHE A 1 446 ? 66.452 40.202 41.891 1.00 22.54 410 PHE A O 1
ATOM 3220 N N . ASN A 1 447 ? 65.236 39.435 43.630 1.00 22.99 411 ASN A N 1
ATOM 3221 C CA . ASN A 1 447 ? 66.356 39.465 44.537 1.00 24.63 411 ASN A CA 1
ATOM 3222 C C . ASN A 1 447 ? 67.201 38.206 44.521 1.00 25.16 411 ASN A C 1
ATOM 3223 O O . ASN A 1 447 ? 68.076 38.048 45.343 1.00 25.46 411 ASN A O 1
ATOM 3228 N N . LYS A 1 448 ? 66.948 37.319 43.577 1.00 26.23 412 LYS A N 1
ATOM 3229 C CA . LYS A 1 448 ? 67.710 36.053 43.500 1.00 26.92 412 LYS A CA 1
ATOM 3230 C C . LYS A 1 448 ? 67.761 35.237 44.808 1.00 27.26 412 LYS A C 1
ATOM 3231 O O . LYS A 1 448 ? 68.802 34.667 45.145 1.00 27.23 412 LYS A O 1
ATOM 3245 N N . SER A 1 450 ? 67.141 32.232 47.600 1.00 26.56 414 SER A N 1
ATOM 3246 C CA . SER A 1 450 ? 66.952 30.798 47.765 1.00 26.83 414 SER A CA 1
ATOM 3247 C C . SER A 1 450 ? 65.542 30.525 48.294 1.00 26.18 414 SER A C 1
ATOM 3248 O O . SER A 1 450 ? 64.987 31.301 49.071 1.00 26.50 414 SER A O 1
ATOM 3251 N N . ILE A 1 451 ? 64.962 29.409 47.884 1.00 25.56 415 ILE A N 1
ATOM 3252 C CA . ILE A 1 451 ? 63.613 29.075 48.297 1.00 25.04 415 ILE A CA 1
ATOM 3253 C C . ILE A 1 451 ? 63.451 29.044 49.820 1.00 25.20 415 ILE A C 1
ATOM 3254 O O . ILE A 1 451 ? 62.435 29.500 50.328 1.00 25.26 415 ILE A O 1
ATOM 3259 N N . HIS A 1 452 ? 64.439 28.536 50.551 1.00 24.79 416 HIS A N 1
ATOM 3260 C CA . HIS A 1 452 ? 64.289 28.417 52.002 1.00 26.00 416 HIS A CA 1
ATOM 3261 C C . HIS A 1 452 ? 64.365 29.736 52.764 1.00 25.75 416 HIS A C 1
ATOM 3262 O O . HIS A 1 452 ? 63.923 29.821 53.895 1.00 26.20 416 HIS A O 1
ATOM 3269 N N . ASP A 1 453 ? 64.888 30.769 52.123 1.00 25.69 417 ASP A N 1
ATOM 3270 C CA . ASP A 1 453 ? 64.979 32.089 52.738 1.00 25.38 417 ASP A CA 1
ATOM 3271 C C . ASP A 1 453 ? 63.597 32.728 52.880 1.00 24.67 417 ASP A C 1
ATOM 3272 O O . ASP A 1 453 ? 63.383 33.609 53.734 1.00 24.23 417 ASP A O 1
ATOM 3277 N N . LEU A 1 454 ? 62.674 32.308 52.024 1.00 23.28 418 LEU A N 1
ATOM 3278 C CA . LEU A 1 454 ? 61.284 32.721 52.116 1.00 22.83 418 LEU A CA 1
ATOM 3279 C C . LEU A 1 454 ? 60.676 32.424 53.482 1.00 22.30 418 LEU A C 1
ATOM 3280 O O . LEU A 1 454 ? 59.852 33.186 53.959 1.00 21.26 418 LEU A O 1
ATOM 3285 N N . GLU A 1 455 ? 61.080 31.312 54.102 1.00 20.99 419 GLU A N 1
ATOM 3286 C CA . GLU A 1 455 ? 60.670 30.978 55.467 1.00 21.44 419 GLU A CA 1
ATOM 3287 C C . GLU A 1 455 ? 60.966 32.071 56.486 1.00 21.72 419 GLU A C 1
ATOM 3288 O O . GLU A 1 455 ? 60.340 32.106 57.531 1.00 22.24 419 GLU A O 1
ATOM 3294 N N . ASP A 1 456 ? 61.952 32.917 56.196 1.00 21.18 420 ASP A N 1
ATOM 3295 C CA . ASP A 1 456 ? 62.448 33.930 57.151 1.00 21.69 420 ASP A CA 1
ATOM 3296 C C . ASP A 1 456 ? 61.887 35.325 56.961 1.00 21.70 420 ASP A C 1
ATOM 3297 O O . ASP A 1 456 ? 62.214 36.250 57.726 1.00 22.20 420 ASP A O 1
ATOM 3302 N N . VAL A 1 457 ? 61.084 35.521 55.939 1.00 21.24 421 VAL A N 1
ATOM 3303 C CA . VAL A 1 457 ? 60.569 36.869 55.710 1.00 20.74 421 VAL A CA 1
ATOM 3304 C C . VAL A 1 457 ? 59.369 37.141 56.616 1.00 22.41 421 VAL A C 1
ATOM 3305 O O . VAL A 1 457 ? 58.484 36.283 56.739 1.00 21.12 421 VAL A O 1
ATOM 3309 N N . ASP A 1 458 ? 59.331 38.347 57.217 1.00 22.46 422 ASP A N 1
ATOM 3310 C CA . ASP A 1 458 ? 58.266 38.744 58.137 1.00 23.73 422 ASP A CA 1
ATOM 3311 C C . ASP A 1 458 ? 57.116 39.303 57.284 1.00 24.65 422 ASP A C 1
ATOM 3312 O O . ASP A 1 458 ? 56.915 40.526 57.189 1.00 23.39 422 ASP A O 1
ATOM 3317 N N . LEU A 1 459 ? 56.402 38.395 56.621 1.00 24.21 423 LEU A N 1
ATOM 3318 C CA . LEU A 1 459 ? 55.232 38.772 55.871 1.00 24.90 423 LEU A CA 1
ATOM 3319 C C . LEU A 1 459 ? 54.073 38.997 56.844 1.00 25.58 423 LEU A C 1
ATOM 3320 O O . LEU A 1 459 ? 54.065 38.450 57.975 1.00 24.99 423 LEU A O 1
ATOM 3325 N N . SER A 1 460 ? 53.087 39.776 56.398 1.00 26.10 424 SER A N 1
ATOM 3326 C CA . SER A 1 460 ? 51.947 40.129 57.231 1.00 26.10 424 SER A CA 1
ATOM 3327 C C . SER A 1 460 ? 51.012 38.964 57.502 1.00 26.19 424 SER A C 1
ATOM 3328 O O . SER A 1 460 ? 50.790 38.111 56.640 1.00 26.25 424 SER A O 1
ATOM 3331 N N . TYR A 1 461 ? 50.471 38.944 58.715 1.00 26.48 425 TYR A N 1
ATOM 3332 C CA . TYR A 1 461 ? 49.414 38.003 59.090 1.00 26.21 425 TYR A CA 1
ATOM 3333 C C . TYR A 1 461 ? 48.374 38.583 60.077 1.00 26.42 425 TYR A C 1
ATOM 3334 O O . TYR A 1 461 ? 48.705 39.093 61.155 1.00 25.45 425 TYR A O 1
ATOM 3343 N N . ALA A 1 462 ? 47.105 38.479 59.659 1.00 26.38 426 ALA A N 1
ATOM 3344 C CA . ALA A 1 462 ? 45.942 38.529 60.533 1.00 25.77 426 ALA A CA 1
ATOM 3345 C C . ALA A 1 462 ? 44.942 37.560 59.902 1.00 25.72 426 ALA A C 1
ATOM 3346 O O . ALA A 1 462 ? 45.032 37.277 58.704 1.00 25.89 426 ALA A O 1
ATOM 3348 N N . PRO A 1 463 ? 43.995 37.021 60.697 1.00 25.69 427 PRO A N 1
ATOM 3349 C CA . PRO A 1 463 ? 43.056 36.008 60.149 1.00 25.08 427 PRO A CA 1
ATOM 3350 C C . PRO A 1 463 ? 42.301 36.348 58.840 1.00 24.49 427 PRO A C 1
ATOM 3351 O O . PRO A 1 463 ? 42.127 35.457 58.004 1.00 24.94 427 PRO A O 1
ATOM 3355 N N . PRO A 1 464 ? 41.846 37.610 58.648 1.00 23.72 428 PRO A N 1
ATOM 3356 C CA . PRO A 1 464 ? 41.182 37.914 57.366 1.00 23.28 428 PRO A CA 1
ATOM 3357 C C . PRO A 1 464 ? 42.078 37.944 56.123 1.00 23.99 428 PRO A C 1
ATOM 3358 O O . PRO A 1 464 ? 41.546 38.126 55.009 1.00 24.08 428 PRO A O 1
ATOM 3362 N N . TYR A 1 465 ? 43.406 37.799 56.275 1.00 23.81 429 TYR A N 1
ATOM 3363 C CA . TYR A 1 465 ? 44.343 38.025 55.144 1.00 23.74 429 TYR A CA 1
ATOM 3364 C C . TYR A 1 465 ? 45.230 36.860 54.781 1.00 23.76 429 TYR A C 1
ATOM 3365 O O . TYR A 1 465 ? 45.615 36.736 53.631 1.00 24.34 429 TYR A O 1
ATOM 3374 N N . ASN A 1 466 ? 45.558 36.022 55.751 1.00 23.40 430 ASN A N 1
ATOM 3375 C CA . ASN A 1 466 ? 46.571 34.998 55.523 1.00 23.55 430 ASN A CA 1
ATOM 3376 C C . ASN A 1 466 ? 46.468 33.947 56.619 1.00 23.64 430 ASN A C 1
ATOM 3377 O O . ASN A 1 466 ? 45.597 34.049 57.488 1.00 23.05 430 ASN A O 1
ATOM 3382 N N . SER A 1 467 ? 47.330 32.922 56.549 1.00 24.98 431 SER A N 1
ATOM 3383 C CA . SER A 1 467 ? 47.635 32.030 57.658 1.00 25.28 431 SER A CA 1
ATOM 3384 C C . SER A 1 467 ? 48.947 32.457 58.297 1.00 25.66 431 SER A C 1
ATOM 3385 O O . SER A 1 467 ? 49.696 33.265 57.710 1.00 26.24 431 SER A O 1
ATOM 3388 N N . VAL A 1 468 ? 49.240 31.934 59.487 1.00 25.20 432 VAL A N 1
ATOM 3389 C CA . VAL A 1 468 ? 50.443 32.365 60.223 1.00 25.41 432 VAL A CA 1
ATOM 3390 C C . VAL A 1 468 ? 51.712 32.105 59.447 1.00 24.59 432 VAL A C 1
ATOM 3391 O O . VAL A 1 468 ? 52.677 32.819 59.640 1.00 25.34 432 VAL A O 1
ATOM 3395 N N . TRP A 1 469 ? 51.743 31.000 58.688 1.00 23.96 433 TRP A N 1
ATOM 3396 C CA . TRP A 1 469 ? 52.716 30.789 57.613 1.00 23.36 433 TRP A CA 1
ATOM 3397 C C . TRP A 1 469 ? 51.990 30.960 56.294 1.00 23.96 433 TRP A C 1
ATOM 3398 O O . TRP A 1 469 ? 50.989 30.282 56.032 1.00 24.10 433 TRP A O 1
ATOM 3409 N N . ASP A 1 470 ? 52.467 31.884 55.467 1.00 24.41 434 ASP A N 1
ATOM 3410 C CA . ASP A 1 470 ? 51.916 32.081 54.124 1.00 24.66 434 ASP A CA 1
ATOM 3411 C C . ASP A 1 470 ? 52.115 30.798 53.324 1.00 24.01 434 ASP A C 1
ATOM 3412 O O . ASP A 1 470 ? 53.089 30.106 53.552 1.00 24.71 434 ASP A O 1
ATOM 3417 N N . PRO A 1 471 ? 51.198 30.473 52.387 1.00 24.68 435 PRO A N 1
ATOM 3418 C CA . PRO A 1 471 ? 51.349 29.342 51.469 1.00 24.46 435 PRO A CA 1
ATOM 3419 C C . PRO A 1 471 ? 52.702 29.274 50.769 1.00 24.75 435 PRO A C 1
ATOM 3420 O O . PRO A 1 471 ? 53.229 28.188 50.570 1.00 24.95 435 PRO A O 1
ATOM 3424 N N . ILE A 1 472 ? 53.265 30.423 50.388 1.00 23.71 436 ILE A N 1
ATOM 3425 C CA . ILE A 1 472 ? 54.620 30.435 49.796 1.00 23.50 436 ILE A CA 1
ATOM 3426 C C . ILE A 1 472 ? 55.634 29.827 50.768 1.00 23.41 436 ILE A C 1
ATOM 3427 O O . ILE A 1 472 ? 56.504 29.069 50.349 1.00 24.08 436 ILE A O 1
ATOM 3432 N N . GLN A 1 473 ? 55.514 30.143 52.062 1.00 22.77 437 GLN A N 1
ATOM 3433 C CA . GLN A 1 473 ? 56.447 29.680 53.074 1.00 22.49 437 GLN A CA 1
ATOM 3434 C C . GLN A 1 473 ? 56.206 28.216 53.387 1.00 23.24 437 GLN A C 1
ATOM 3435 O O . GLN A 1 473 ? 57.173 27.471 53.582 1.00 24.00 437 GLN A O 1
ATOM 3441 N N . GLN A 1 474 ? 54.936 27.794 53.426 1.00 23.13 438 GLN A N 1
ATOM 3442 C CA A GLN A 1 474 ? 54.677 26.371 53.633 0.50 23.50 438 GLN A CA 1
ATOM 3443 C CA B GLN A 1 474 ? 54.544 26.370 53.567 0.50 24.53 438 GLN A CA 1
ATOM 3444 C C . GLN A 1 474 ? 55.221 25.530 52.472 1.00 24.54 438 GLN A C 1
ATOM 3445 O O . GLN A 1 474 ? 55.797 24.466 52.709 1.00 25.65 438 GLN A O 1
ATOM 3456 N N . ALA A 1 475 ? 55.118 26.019 51.237 1.00 24.69 439 ALA A N 1
ATOM 3457 C CA . ALA A 1 475 ? 55.727 25.353 50.091 1.00 24.18 439 ALA A CA 1
ATOM 3458 C C . ALA A 1 475 ? 57.238 25.372 50.178 1.00 24.80 439 ALA A C 1
ATOM 3459 O O . ALA A 1 475 ? 57.896 24.365 49.925 1.00 25.54 439 ALA A O 1
ATOM 3461 N N . ALA A 1 476 ? 57.815 26.516 50.521 1.00 24.23 440 ALA A N 1
ATOM 3462 C CA . ALA A 1 476 ? 59.254 26.583 50.730 1.00 24.28 440 ALA A CA 1
ATOM 3463 C C . ALA A 1 476 ? 59.760 25.530 51.704 1.00 24.71 440 ALA A C 1
ATOM 3464 O O . ALA A 1 476 ? 60.822 24.954 51.500 1.00 24.65 440 ALA A O 1
ATOM 3466 N N . ARG A 1 477 ? 59.026 25.312 52.790 1.00 24.63 441 ARG A N 1
ATOM 3467 C CA . ARG A 1 477 ? 59.449 24.360 53.816 1.00 25.99 441 ARG A CA 1
ATOM 3468 C C . ARG A 1 477 ? 59.470 22.910 53.271 1.00 26.58 441 ARG A C 1
ATOM 3469 O O . ARG A 1 477 ? 60.223 22.063 53.759 1.00 26.82 441 ARG A O 1
ATOM 3477 N N . ARG A 1 478 ? 58.648 22.631 52.264 1.00 28.18 442 ARG A N 1
ATOM 3478 C CA . ARG A 1 478 ? 58.545 21.263 51.702 1.00 29.81 442 ARG A CA 1
ATOM 3479 C C . ARG A 1 478 ? 59.647 20.961 50.701 1.00 30.60 442 ARG A C 1
ATOM 3480 O O . ARG A 1 478 ? 59.842 19.807 50.301 1.00 30.47 442 ARG A O 1
ATOM 3488 N N . ALA A 1 479 ? 60.336 22.005 50.248 1.00 30.99 443 ALA A N 1
ATOM 3489 C CA . ALA A 1 479 ? 61.428 21.861 49.309 1.00 31.61 443 ALA A CA 1
ATOM 3490 C C . ALA A 1 479 ? 62.645 21.166 49.924 1.00 32.13 443 ALA A C 1
ATOM 3491 O O . ALA A 1 479 ? 62.879 21.245 51.127 1.00 31.26 443 ALA A O 1
ATOM 3493 N N . GLU A 1 480 ? 63.414 20.476 49.085 1.00 33.69 444 GLU A N 1
ATOM 3494 C CA . GLU A 1 480 ? 64.659 19.863 49.531 1.00 35.93 444 GLU A CA 1
ATOM 3495 C C . GLU A 1 480 ? 65.772 20.897 49.775 1.00 37.14 444 GLU A C 1
ATOM 3496 O O . GLU A 1 480 ? 65.641 22.109 49.529 1.00 37.61 444 GLU A O 1
ATOM 3511 N N . ASN B 1 38 ? 66.992 14.669 76.812 1.00 42.68 2 ASN B N 1
ATOM 3512 C CA . ASN B 1 38 ? 65.884 15.250 77.589 1.00 38.47 2 ASN B CA 1
ATOM 3513 C C . ASN B 1 38 ? 65.671 16.722 77.277 1.00 35.58 2 ASN B C 1
ATOM 3514 O O . ASN B 1 38 ? 66.452 17.572 77.703 1.00 34.23 2 ASN B O 1
ATOM 3519 N N . TYR B 1 39 ? 64.591 17.013 76.564 1.00 33.25 3 TYR B N 1
ATOM 3520 C CA . TYR B 1 39 ? 64.229 18.381 76.260 1.00 30.85 3 TYR B CA 1
ATOM 3521 C C . TYR B 1 39 ? 63.019 18.759 77.071 1.00 29.59 3 TYR B C 1
ATOM 3522 O O . TYR B 1 39 ? 62.043 18.014 77.124 1.00 29.67 3 TYR B O 1
ATOM 3531 N N . VAL B 1 40 ? 63.079 19.921 77.712 1.00 27.73 4 VAL B N 1
ATOM 3532 C CA . VAL B 1 40 ? 61.926 20.460 78.447 1.00 26.82 4 VAL B CA 1
ATOM 3533 C C . VAL B 1 40 ? 61.554 21.805 77.808 1.00 25.86 4 VAL B C 1
ATOM 3534 O O . VAL B 1 40 ? 62.427 22.588 77.473 1.00 25.42 4 VAL B O 1
ATOM 3538 N N . ILE B 1 41 ? 60.263 22.021 77.591 1.00 25.12 5 ILE B N 1
ATOM 3539 C CA . ILE B 1 41 ? 59.764 23.227 76.953 1.00 24.27 5 ILE B CA 1
ATOM 3540 C C . ILE B 1 41 ? 58.691 23.820 77.877 1.00 24.68 5 ILE B C 1
ATOM 3541 O O . ILE B 1 41 ? 57.761 23.124 78.264 1.00 23.88 5 ILE B O 1
ATOM 3546 N N . ILE B 1 42 ? 58.802 25.100 78.248 1.00 24.09 6 ILE B N 1
ATOM 3547 C CA . ILE B 1 42 ? 57.764 25.703 79.086 1.00 23.92 6 ILE B CA 1
ATOM 3548 C C . ILE B 1 42 ? 56.899 26.614 78.212 1.00 24.54 6 ILE B C 1
ATOM 3549 O O . ILE B 1 42 ? 57.423 27.538 77.612 1.00 23.95 6 ILE B O 1
ATOM 3554 N N . GLY B 1 43 ? 55.601 26.329 78.140 1.00 23.73 7 GLY B N 1
ATOM 3555 C CA . GLY B 1 43 ? 54.673 26.992 77.256 1.00 23.84 7 GLY B CA 1
ATOM 3556 C C . GLY B 1 43 ? 54.209 26.057 76.168 1.00 24.46 7 GLY B C 1
ATOM 3557 O O . GLY B 1 43 ? 55.012 25.472 75.435 1.00 25.20 7 GLY B O 1
ATOM 3558 N N . GLY B 1 44 ? 52.903 25.931 76.045 1.00 24.73 8 GLY B N 1
ATOM 3559 C CA . GLY B 1 44 ? 52.305 24.948 75.158 1.00 25.34 8 GLY B CA 1
ATOM 3560 C C . GLY B 1 44 ? 51.622 25.534 73.948 1.00 25.43 8 GLY B C 1
ATOM 3561 O O . GLY B 1 44 ? 50.607 25.002 73.516 1.00 25.45 8 GLY B O 1
ATOM 3562 N N . ASP B 1 45 ? 52.195 26.581 73.348 1.00 25.56 9 ASP B N 1
ATOM 3563 C CA . ASP B 1 45 ? 51.522 27.238 72.222 1.00 25.25 9 ASP B CA 1
ATOM 3564 C C . ASP B 1 45 ? 52.440 27.447 71.024 1.00 25.38 9 ASP B C 1
ATOM 3565 O O . ASP B 1 45 ? 53.251 26.572 70.716 1.00 25.71 9 ASP B O 1
ATOM 3570 N N . ALA B 1 46 ? 52.347 28.598 70.359 1.00 24.99 10 ALA B N 1
ATOM 3571 C CA . ALA B 1 46 ? 52.976 28.759 69.031 1.00 24.25 10 ALA B CA 1
ATOM 3572 C C . ALA B 1 46 ? 54.461 28.438 69.048 1.00 23.69 10 ALA B C 1
ATOM 3573 O O . ALA B 1 46 ? 54.924 27.565 68.306 1.00 24.99 10 ALA B O 1
ATOM 3575 N N . ALA B 1 47 ? 55.193 29.089 69.938 1.00 23.39 11 ALA B N 1
ATOM 3576 C CA . ALA B 1 47 ? 56.635 28.954 69.984 1.00 23.76 11 ALA B CA 1
ATOM 3577 C C . ALA B 1 47 ? 57.068 27.611 70.554 1.00 24.42 11 ALA B C 1
ATOM 3578 O O . ALA B 1 47 ? 57.986 26.994 70.016 1.00 25.13 11 ALA B O 1
ATOM 3580 N N . GLY B 1 48 ? 56.416 27.162 71.633 1.00 24.26 12 GLY B N 1
ATOM 3581 C CA . GLY B 1 48 ? 56.873 25.983 72.330 1.00 23.82 12 GLY B CA 1
ATOM 3582 C C . GLY B 1 48 ? 56.632 24.750 71.491 1.00 22.92 12 GLY B C 1
ATOM 3583 O O . GLY B 1 48 ? 57.500 23.898 71.375 1.00 23.33 12 GLY B O 1
ATOM 3592 N N . SER B 1 50 ? 56.005 24.719 68.161 1.00 22.54 14 SER B N 1
ATOM 3593 C CA . SER B 1 50 ? 56.822 24.757 66.935 1.00 22.43 14 SER B CA 1
ATOM 3594 C C . SER B 1 50 ? 58.181 24.118 67.210 1.00 21.70 14 SER B C 1
ATOM 3595 O O . SER B 1 50 ? 58.718 23.408 66.369 1.00 22.83 14 SER B O 1
ATOM 3598 N N . ALA B 1 51 ? 58.716 24.338 68.409 1.00 22.08 15 ALA B N 1
ATOM 3599 C CA . ALA B 1 51 ? 60.006 23.774 68.788 1.00 22.24 15 ALA B CA 1
ATOM 3600 C C . ALA B 1 51 ? 59.882 22.278 68.970 1.00 23.27 15 ALA B C 1
ATOM 3601 O O . ALA B 1 51 ? 60.725 21.517 68.467 1.00 23.52 15 ALA B O 1
ATOM 3603 N N . ALA B 1 52 ? 58.837 21.869 69.694 1.00 24.36 16 ALA B N 1
ATOM 3604 C CA . ALA B 1 52 ? 58.576 20.437 69.984 1.00 25.39 16 ALA B CA 1
ATOM 3605 C C . ALA B 1 52 ? 58.510 19.618 68.706 1.00 25.90 16 ALA B C 1
ATOM 3606 O O . ALA B 1 52 ? 59.111 18.553 68.616 1.00 27.48 16 ALA B O 1
ATOM 3616 N N . GLN B 1 54 ? 59.788 20.223 65.690 1.00 26.03 18 GLN B N 1
ATOM 3617 C CA . GLN B 1 54 ? 61.124 20.093 65.133 1.00 25.55 18 GLN B CA 1
ATOM 3618 C C . GLN B 1 54 ? 61.936 19.026 65.826 1.00 26.11 18 GLN B C 1
ATOM 3619 O O . GLN B 1 54 ? 62.609 18.243 65.148 1.00 25.46 18 GLN B O 1
ATOM 3625 N N . ILE B 1 55 ? 61.920 19.014 67.167 1.00 26.45 19 ILE B N 1
ATOM 3626 C CA . ILE B 1 55 ? 62.732 18.040 67.922 1.00 27.46 19 ILE B CA 1
ATOM 3627 C C . ILE B 1 55 ? 62.257 16.610 67.621 1.00 28.39 19 ILE B C 1
ATOM 3628 O O . ILE B 1 55 ? 63.044 15.717 67.326 1.00 28.99 19 ILE B O 1
ATOM 3633 N N . VAL B 1 56 ? 60.947 16.432 67.674 1.00 29.49 20 VAL B N 1
ATOM 3634 C CA . VAL B 1 56 ? 60.284 15.161 67.466 1.00 31.01 20 VAL B CA 1
ATOM 3635 C C . VAL B 1 56 ? 60.517 14.633 66.061 1.00 32.04 20 VAL B C 1
ATOM 3636 O O . VAL B 1 56 ? 60.722 13.441 65.878 1.00 33.01 20 VAL B O 1
ATOM 3640 N N . ARG B 1 57 ? 60.496 15.516 65.067 1.00 32.62 21 ARG B N 1
ATOM 3641 C CA . ARG B 1 57 ? 60.735 15.102 63.706 1.00 33.38 21 ARG B CA 1
ATOM 3642 C C . ARG B 1 57 ? 62.188 14.765 63.393 1.00 34.99 21 ARG B C 1
ATOM 3643 O O . ARG B 1 57 ? 62.445 13.995 62.483 1.00 35.45 21 ARG B O 1
ATOM 3651 N N . ASN B 1 58 ? 63.131 15.345 64.128 1.00 36.79 22 ASN B N 1
ATOM 3652 C CA . ASN B 1 58 ? 64.541 15.272 63.752 1.00 38.80 22 ASN B CA 1
ATOM 3653 C C . ASN B 1 58 ? 65.439 14.565 64.745 1.00 40.23 22 ASN B C 1
ATOM 3654 O O . ASN B 1 58 ? 66.655 14.483 64.531 1.00 40.38 22 ASN B O 1
ATOM 3659 N N . ASP B 1 59 ? 64.847 14.085 65.837 1.00 42.00 23 ASP B N 1
ATOM 3660 C CA . ASP B 1 59 ? 65.559 13.295 66.847 1.00 43.79 23 ASP B CA 1
ATOM 3661 C C . ASP B 1 59 ? 64.637 12.219 67.405 1.00 44.86 23 ASP B C 1
ATOM 3662 O O . ASP B 1 59 ? 63.766 12.494 68.232 1.00 44.60 23 ASP B O 1
ATOM 3667 N N . GLU B 1 60 ? 64.845 10.988 66.951 1.00 46.66 24 GLU B N 1
ATOM 3668 C CA . GLU B 1 60 ? 63.956 9.882 67.308 1.00 48.52 24 GLU B CA 1
ATOM 3669 C C . GLU B 1 60 ? 64.189 9.405 68.747 1.00 48.30 24 GLU B C 1
ATOM 3670 O O . GLU B 1 60 ? 63.301 8.816 69.364 1.00 48.77 24 GLU B O 1
ATOM 3676 N N . ASN B 1 61 ? 65.375 9.690 69.279 1.00 48.19 25 ASN B N 1
ATOM 3677 C CA . ASN B 1 61 ? 65.710 9.366 70.676 1.00 47.93 25 ASN B CA 1
ATOM 3678 C C . ASN B 1 61 ? 65.173 10.345 71.728 1.00 46.70 25 ASN B C 1
ATOM 3679 O O . ASN B 1 61 ? 65.293 10.087 72.924 1.00 47.27 25 ASN B O 1
ATOM 3684 N N . ALA B 1 62 ? 64.597 11.458 71.278 1.00 44.34 26 ALA B N 1
ATOM 3685 C CA . ALA B 1 62 ? 64.326 12.610 72.125 1.00 41.91 26 ALA B CA 1
ATOM 3686 C C . ALA B 1 62 ? 63.233 12.339 73.127 1.00 40.45 26 ALA B C 1
ATOM 3687 O O . ALA B 1 62 ? 62.181 11.807 72.770 1.00 40.45 26 ALA B O 1
ATOM 3689 N N . ASN B 1 63 ? 63.473 12.711 74.376 1.00 38.01 27 ASN B N 1
ATOM 3690 C CA . ASN B 1 63 ? 62.415 12.700 75.371 1.00 36.78 27 ASN B CA 1
ATOM 3691 C C . ASN B 1 63 ? 61.925 14.129 75.617 1.00 34.88 27 ASN B C 1
ATOM 3692 O O . ASN B 1 63 ? 62.574 14.913 76.309 1.00 35.38 27 ASN B O 1
ATOM 3697 N N . VAL B 1 64 ? 60.775 14.462 75.040 1.00 33.16 28 VAL B N 1
ATOM 3698 C CA . VAL B 1 64 ? 60.234 15.825 75.103 1.00 31.06 28 VAL B CA 1
ATOM 3699 C C . VAL B 1 64 ? 59.122 15.941 76.120 1.00 30.44 28 VAL B C 1
ATOM 3700 O O . VAL B 1 64 ? 58.106 15.261 76.023 1.00 30.96 28 VAL B O 1
ATOM 3704 N N . VAL B 1 65 ? 59.327 16.800 77.111 1.00 29.12 29 VAL B N 1
ATOM 3705 C CA . VAL B 1 65 ? 58.317 17.094 78.108 1.00 28.54 29 VAL B CA 1
ATOM 3706 C C . VAL B 1 65 ? 57.933 18.540 77.859 1.00 28.35 29 VAL B C 1
ATOM 3707 O O . VAL B 1 65 ? 58.809 19.402 77.782 1.00 27.90 29 VAL B O 1
ATOM 3711 N N . THR B 1 66 ? 56.643 18.804 77.698 1.00 28.21 30 THR B N 1
ATOM 3712 C CA . THR B 1 66 ? 56.193 20.182 77.563 1.00 28.48 30 THR B CA 1
ATOM 3713 C C . THR B 1 66 ? 55.343 20.570 78.766 1.00 28.69 30 THR B C 1
ATOM 3714 O O . THR B 1 66 ? 54.561 19.765 79.247 1.00 29.17 30 THR B O 1
ATOM 3718 N N . LEU B 1 67 ? 55.514 21.794 79.271 1.00 28.35 31 LEU B N 1
ATOM 3719 C CA . LEU B 1 67 ? 54.807 22.210 80.475 1.00 28.09 31 LEU B CA 1
ATOM 3720 C C . LEU B 1 67 ? 53.917 23.408 80.193 1.00 27.95 31 LEU B C 1
ATOM 3721 O O . LEU B 1 67 ? 54.395 24.498 79.913 1.00 28.45 31 LEU B O 1
ATOM 3726 N N . GLU B 1 68 ? 52.617 23.191 80.267 1.00 28.76 32 GLU B N 1
ATOM 3727 C CA . GLU B 1 68 ? 51.638 24.231 79.999 1.00 29.45 32 GLU B CA 1
ATOM 3728 C C . GLU B 1 68 ? 50.774 24.458 81.238 1.00 30.35 32 GLU B C 1
ATOM 3729 O O . GLU B 1 68 ? 50.283 23.513 81.839 1.00 30.30 32 GLU B O 1
ATOM 3735 N N . LYS B 1 69 ? 50.617 25.722 81.615 1.00 30.82 33 LYS B N 1
ATOM 3736 C CA . LYS B 1 69 ? 49.865 26.160 82.784 1.00 31.42 33 LYS B CA 1
ATOM 3737 C C . LYS B 1 69 ? 48.352 25.924 82.680 1.00 31.49 33 LYS B C 1
ATOM 3738 O O . LYS B 1 69 ? 47.706 25.550 83.656 1.00 31.18 33 LYS B O 1
ATOM 3744 N N . GLY B 1 70 ? 47.779 26.195 81.511 1.00 31.29 34 GLY B N 1
ATOM 3745 C CA . GLY B 1 70 ? 46.342 26.018 81.306 1.00 31.32 34 GLY B CA 1
ATOM 3746 C C . GLY B 1 70 ? 46.046 24.623 80.816 1.00 31.53 34 GLY B C 1
ATOM 3747 O O . GLY B 1 70 ? 46.863 23.705 80.984 1.00 31.05 34 GLY B O 1
ATOM 3748 N N . GLU B 1 71 ? 44.886 24.466 80.190 1.00 31.75 35 GLU B N 1
ATOM 3749 C CA . GLU B 1 71 ? 44.431 23.154 79.729 1.00 32.85 35 GLU B CA 1
ATOM 3750 C C . GLU B 1 71 ? 44.414 23.048 78.222 1.00 32.26 35 GLU B C 1
ATOM 3751 O O . GLU B 1 71 ? 44.049 22.004 77.690 1.00 32.05 35 GLU B O 1
ATOM 3757 N N . ILE B 1 72 ? 44.778 24.130 77.530 1.00 31.45 36 ILE B N 1
ATOM 3758 C CA . ILE B 1 72 ? 44.692 24.144 76.064 1.00 31.33 36 ILE B CA 1
ATOM 3759 C C . ILE B 1 72 ? 46.043 24.421 75.404 1.00 30.98 36 ILE B C 1
ATOM 3760 O O . ILE B 1 72 ? 46.629 25.479 75.600 1.00 30.88 36 ILE B O 1
ATOM 3765 N N . TYR B 1 73 ? 46.517 23.443 74.641 1.00 30.94 37 TYR B N 1
ATOM 3766 C CA . TYR B 1 73 ? 47.680 23.560 73.752 1.00 30.54 37 TYR B CA 1
ATOM 3767 C C . TYR B 1 73 ? 47.323 24.147 72.389 1.00 29.97 37 TYR B C 1
ATOM 3768 O O . TYR B 1 73 ? 46.179 24.066 71.963 1.00 29.78 37 TYR B O 1
ATOM 3777 N N . SER B 1 74 ? 48.319 24.730 71.714 1.00 30.09 38 SER B N 1
ATOM 3778 C CA . SER B 1 74 ? 48.246 25.130 70.291 1.00 29.81 38 SER B CA 1
ATOM 3779 C C . SER B 1 74 ? 46.902 25.628 69.768 1.00 29.54 38 SER B C 1
ATOM 3780 O O . SER B 1 74 ? 46.230 24.932 69.025 1.00 29.66 38 SER B O 1
ATOM 3783 N N . TYR B 1 75 ? 46.544 26.849 70.111 1.00 29.73 39 TYR B N 1
ATOM 3784 C CA . TYR B 1 75 ? 45.321 27.452 69.615 1.00 29.24 39 TYR B CA 1
ATOM 3785 C C . TYR B 1 75 ? 45.693 28.818 69.056 1.00 29.12 39 TYR B C 1
ATOM 3786 O O . TYR B 1 75 ? 46.732 29.386 69.412 1.00 29.32 39 TYR B O 1
ATOM 3795 N N . ALA B 1 76 ? 44.836 29.345 68.200 1.00 28.25 40 ALA B N 1
ATOM 3796 C CA . ALA B 1 76 ? 45.093 30.608 67.544 1.00 28.12 40 ALA B CA 1
ATOM 3797 C C . ALA B 1 76 ? 44.472 31.745 68.330 1.00 27.98 40 ALA B C 1
ATOM 3798 O O . ALA B 1 76 ? 43.306 32.052 68.129 1.00 28.65 40 ALA B O 1
ATOM 3800 N N . GLN B 1 77 ? 45.247 32.378 69.205 1.00 27.20 41 GLN B N 1
ATOM 3801 C CA . GLN B 1 77 ? 44.813 33.590 69.906 1.00 27.49 41 GLN B CA 1
ATOM 3802 C C . GLN B 1 77 ? 44.223 34.657 68.970 1.00 27.73 41 GLN B C 1
ATOM 3803 O O . GLN B 1 77 ? 43.328 35.423 69.356 1.00 27.37 41 GLN B O 1
ATOM 3809 N N . CYS B 1 78 ? 44.757 34.708 67.754 1.00 28.19 42 CYS B N 1
ATOM 3810 C CA A CYS B 1 78 ? 44.353 35.700 66.757 0.50 28.27 42 CYS B CA 1
ATOM 3811 C CA B CYS B 1 78 ? 44.356 35.681 66.736 0.50 29.17 42 CYS B CA 1
ATOM 3812 C C . CYS B 1 78 ? 42.900 35.575 66.329 1.00 28.55 42 CYS B C 1
ATOM 3813 O O . CYS B 1 78 ? 42.321 36.540 65.867 1.00 29.34 42 CYS B O 1
ATOM 3818 N N . GLY B 1 79 ? 42.336 34.374 66.464 1.00 28.86 43 GLY B N 1
ATOM 3819 C CA . GLY B 1 79 ? 40.944 34.105 66.100 1.00 28.64 43 GLY B CA 1
ATOM 3820 C C . GLY B 1 79 ? 39.938 34.525 67.164 1.00 28.75 43 GLY B C 1
ATOM 3821 O O . GLY B 1 79 ? 38.738 34.617 66.882 1.00 29.15 43 GLY B O 1
ATOM 3822 N N . LEU B 1 80 ? 40.426 34.785 68.374 1.00 28.40 44 LEU B N 1
ATOM 3823 C CA . LEU B 1 80 ? 39.595 35.188 69.507 1.00 28.53 44 LEU B CA 1
ATOM 3824 C C . LEU B 1 80 ? 38.579 36.300 69.216 1.00 28.60 44 LEU B C 1
ATOM 3825 O O . LEU B 1 80 ? 37.401 36.132 69.511 1.00 28.99 44 LEU B O 1
ATOM 3830 N N . PRO B 1 81 ? 39.023 37.452 68.671 1.00 28.19 45 PRO B N 1
ATOM 3831 C CA . PRO B 1 81 ? 38.030 38.493 68.407 1.00 28.47 45 PRO B CA 1
ATOM 3832 C C . PRO B 1 81 ? 36.940 38.104 67.416 1.00 29.18 45 PRO B C 1
ATOM 3833 O O . PRO B 1 81 ? 35.867 38.724 67.430 1.00 29.55 45 PRO B O 1
ATOM 3837 N N . TYR B 1 82 ? 37.195 37.073 66.604 1.00 29.68 46 TYR B N 1
ATOM 3838 C CA . TYR B 1 82 ? 36.285 36.645 65.561 1.00 30.50 46 TYR B CA 1
ATOM 3839 C C . TYR B 1 82 ? 35.356 35.547 66.048 1.00 30.84 46 TYR B C 1
ATOM 3840 O O . TYR B 1 82 ? 34.277 35.350 65.509 1.00 30.86 46 TYR B O 1
ATOM 3849 N N . VAL B 1 83 ? 35.767 34.852 67.088 1.00 31.57 47 VAL B N 1
ATOM 3850 C CA . VAL B 1 83 ? 34.833 34.002 67.805 1.00 32.40 47 VAL B CA 1
ATOM 3851 C C . VAL B 1 83 ? 33.851 34.893 68.574 1.00 32.60 47 VAL B C 1
ATOM 3852 O O . VAL B 1 83 ? 32.630 34.658 68.538 1.00 33.27 47 VAL B O 1
ATOM 3856 N N . ILE B 1 84 ? 34.360 35.923 69.242 1.00 32.60 48 ILE B N 1
ATOM 3857 C CA . ILE B 1 84 ? 33.480 36.806 70.012 1.00 32.89 48 ILE B CA 1
ATOM 3858 C C . ILE B 1 84 ? 32.433 37.516 69.126 1.00 33.92 48 ILE B C 1
ATOM 3859 O O . ILE B 1 84 ? 31.277 37.684 69.541 1.00 34.28 48 ILE B O 1
ATOM 3864 N N . SER B 1 85 ? 32.821 37.903 67.911 1.00 34.27 49 SER B N 1
ATOM 3865 C CA . SER B 1 85 ? 31.894 38.549 66.984 1.00 34.56 49 SER B CA 1
ATOM 3866 C C . SER B 1 85 ? 30.923 37.556 66.375 1.00 35.07 49 SER B C 1
ATOM 3867 O O . SER B 1 85 ? 29.962 37.949 65.733 1.00 35.68 49 SER B O 1
ATOM 3870 N N . GLY B 1 86 ? 31.175 36.266 66.541 1.00 35.81 50 GLY B N 1
ATOM 3871 C CA . GLY B 1 86 ? 30.312 35.258 65.942 1.00 36.17 50 GLY B CA 1
ATOM 3872 C C . GLY B 1 86 ? 30.735 34.823 64.544 1.00 37.31 50 GLY B C 1
ATOM 3873 O O . GLY B 1 86 ? 30.186 33.839 64.009 1.00 37.69 50 GLY B O 1
ATOM 3874 N N . ALA B 1 87 ? 31.709 35.523 63.947 1.00 36.98 51 ALA B N 1
ATOM 3875 C CA . ALA B 1 87 ? 32.239 35.154 62.625 1.00 36.93 51 ALA B CA 1
ATOM 3876 C C . ALA B 1 87 ? 32.806 33.742 62.578 1.00 37.15 51 ALA B C 1
ATOM 3877 O O . ALA B 1 87 ? 32.779 33.104 61.524 1.00 37.90 51 ALA B O 1
ATOM 3879 N N . ILE B 1 88 ? 33.331 33.258 63.703 1.00 36.67 52 ILE B N 1
ATOM 3880 C CA . ILE B 1 88 ? 33.820 31.877 63.802 1.00 36.50 52 ILE B CA 1
ATOM 3881 C C . ILE B 1 88 ? 32.907 31.166 64.785 1.00 36.86 52 ILE B C 1
ATOM 3882 O O . ILE B 1 88 ? 32.518 31.761 65.791 1.00 37.11 52 ILE B O 1
ATOM 3887 N N . ALA B 1 89 ? 32.553 29.912 64.492 1.00 36.90 53 ALA B N 1
ATOM 3888 C CA . ALA B 1 89 ? 31.497 29.214 65.228 1.00 37.13 53 ALA B CA 1
ATOM 3889 C C . ALA B 1 89 ? 31.740 29.101 66.730 1.00 37.15 53 ALA B C 1
ATOM 3890 O O . ALA B 1 89 ? 30.834 29.343 67.517 1.00 37.41 53 ALA B O 1
ATOM 3892 N N . SER B 1 90 ? 32.962 28.741 67.118 1.00 37.01 54 SER B N 1
ATOM 3893 C CA . SER B 1 90 ? 33.311 28.523 68.517 1.00 36.65 54 SER B CA 1
ATOM 3894 C C . SER B 1 90 ? 34.816 28.506 68.681 1.00 36.45 54 SER B C 1
ATOM 3895 O O . SER B 1 90 ? 35.549 28.377 67.703 1.00 36.23 54 SER B O 1
ATOM 3898 N N . THR B 1 91 ? 35.266 28.590 69.928 1.00 36.40 55 THR B N 1
ATOM 3899 C CA . THR B 1 91 ? 36.683 28.619 70.246 1.00 36.45 55 THR B CA 1
ATOM 3900 C C . THR B 1 91 ? 37.367 27.304 69.876 1.00 36.64 55 THR B C 1
ATOM 3901 O O . THR B 1 91 ? 38.561 27.271 69.604 1.00 36.42 55 THR B O 1
ATOM 3905 N N . GLU B 1 92 ? 36.615 26.216 69.848 1.00 37.08 56 GLU B N 1
ATOM 3906 C CA . GLU B 1 92 ? 37.194 24.912 69.505 1.00 37.96 56 GLU B CA 1
ATOM 3907 C C . GLU B 1 92 ? 37.770 24.931 68.095 1.00 36.92 56 GLU B C 1
ATOM 3908 O O . GLU B 1 92 ? 38.649 24.133 67.757 1.00 36.56 56 GLU B O 1
ATOM 3914 N N . LYS B 1 93 ? 37.270 25.855 67.274 1.00 36.35 57 LYS B N 1
ATOM 3915 C CA . LYS B 1 93 ? 37.726 25.979 65.890 1.00 35.63 57 LYS B CA 1
ATOM 3916 C C . LYS B 1 93 ? 39.139 26.554 65.830 1.00 34.56 57 LYS B C 1
ATOM 3917 O O . LYS B 1 93 ? 39.824 26.406 64.826 1.00 34.28 57 LYS B O 1
ATOM 3923 N N . LEU B 1 94 ? 39.570 27.199 66.912 1.00 32.88 58 LEU B N 1
ATOM 3924 C CA . LEU B 1 94 ? 40.869 27.830 66.951 1.00 31.56 58 LEU B CA 1
ATOM 3925 C C . LEU B 1 94 ? 41.983 26.887 67.342 1.00 31.52 58 LEU B C 1
ATOM 3926 O O . LEU B 1 94 ? 43.151 27.266 67.268 1.00 31.28 58 LEU B O 1
ATOM 3931 N N . ILE B 1 95 ? 41.639 25.667 67.750 1.00 31.37 59 ILE B N 1
ATOM 3932 C CA . ILE B 1 95 ? 42.646 24.688 68.174 1.00 31.24 59 ILE B CA 1
ATOM 3933 C C . ILE B 1 95 ? 43.347 24.055 66.973 1.00 31.31 59 ILE B C 1
ATOM 3934 O O . ILE B 1 95 ? 42.699 23.456 66.129 1.00 31.53 59 ILE B O 1
ATOM 3939 N N . ALA B 1 96 ? 44.669 24.202 66.892 1.00 31.09 60 ALA B N 1
ATOM 3940 C CA . ALA B 1 96 ? 45.431 23.719 65.736 1.00 30.89 60 ALA B CA 1
ATOM 3941 C C . ALA B 1 96 ? 45.902 22.279 65.907 1.00 31.44 60 ALA B C 1
ATOM 3942 O O . ALA B 1 96 ? 45.998 21.541 64.946 1.00 30.90 60 ALA B O 1
ATOM 3944 N N . ARG B 1 97 ? 46.207 21.881 67.132 1.00 31.99 61 ARG B N 1
ATOM 3945 C CA . ARG B 1 97 ? 46.615 20.496 67.417 1.00 33.32 61 ARG B CA 1
ATOM 3946 C C . ARG B 1 97 ? 46.311 20.256 68.878 1.00 34.02 61 ARG B C 1
ATOM 3947 O O . ARG B 1 97 ? 46.692 21.063 69.723 1.00 34.21 61 ARG B O 1
ATOM 3955 N N . ASN B 1 98 ? 45.606 19.178 69.207 1.00 36.01 62 ASN B N 1
ATOM 3956 C CA . ASN B 1 98 ? 45.330 18.966 70.623 1.00 37.43 62 ASN B CA 1
ATOM 3957 C C . ASN B 1 98 ? 46.363 18.129 71.325 1.00 37.63 62 ASN B C 1
ATOM 3958 O O . ASN B 1 98 ? 47.168 17.427 70.687 1.00 37.69 62 ASN B O 1
ATOM 3963 N N . VAL B 1 99 ? 46.294 18.186 72.651 1.00 37.79 63 VAL B N 1
ATOM 3964 C CA . VAL B 1 99 ? 47.250 17.546 73.529 1.00 38.50 63 VAL B CA 1
ATOM 3965 C C . VAL B 1 99 ? 47.279 16.015 73.317 1.00 38.48 63 VAL B C 1
ATOM 3966 O O . VAL B 1 99 ? 48.325 15.371 73.404 1.00 38.68 63 VAL B O 1
ATOM 3970 N N . LYS B 1 100 ? 46.129 15.450 72.980 1.00 38.66 64 LYS B N 1
ATOM 3971 C CA . LYS B 1 100 ? 46.009 14.048 72.611 1.00 38.99 64 LYS B CA 1
ATOM 3972 C C . LYS B 1 100 ? 46.840 13.680 71.375 1.00 37.99 64 LYS B C 1
ATOM 3973 O O . LYS B 1 100 ? 47.489 12.632 71.351 1.00 38.05 64 LYS B O 1
ATOM 3979 N N . THR B 1 101 ? 46.817 14.519 70.343 1.00 37.05 65 THR B N 1
ATOM 3980 C CA . THR B 1 101 ? 47.671 14.301 69.168 1.00 36.43 65 THR B CA 1
ATOM 3981 C C . THR B 1 101 ? 49.158 14.430 69.511 1.00 36.01 65 THR B C 1
ATOM 3982 O O . THR B 1 101 ? 49.970 13.603 69.101 1.00 35.99 65 THR B O 1
ATOM 3986 N N . PHE B 1 102 ? 49.507 15.461 70.273 1.00 35.77 66 PHE B N 1
ATOM 3987 C CA . PHE B 1 102 ? 50.885 15.640 70.723 1.00 35.37 66 PHE B CA 1
ATOM 3988 C C . PHE B 1 102 ? 51.398 14.417 71.467 1.00 35.84 66 PHE B C 1
ATOM 3989 O O . PHE B 1 102 ? 52.514 13.991 71.237 1.00 35.49 66 PHE B O 1
ATOM 3997 N N . ARG B 1 103 ? 50.576 13.867 72.359 1.00 36.57 67 ARG B N 1
ATOM 3998 C CA . ARG B 1 103 ? 50.933 12.682 73.142 1.00 37.81 67 ARG B CA 1
ATOM 3999 C C . ARG B 1 103 ? 50.908 11.391 72.317 1.00 38.02 67 ARG B C 1
ATOM 4000 O O . ARG B 1 103 ? 51.907 10.680 72.219 1.00 37.73 67 ARG B O 1
ATOM 4008 N N . ASP B 1 104 ? 49.758 11.093 71.724 1.00 38.90 68 ASP B N 1
ATOM 4009 C CA . ASP B 1 104 ? 49.551 9.814 71.042 1.00 39.92 68 ASP B CA 1
ATOM 4010 C C . ASP B 1 104 ? 50.272 9.691 69.718 1.00 39.92 68 ASP B C 1
ATOM 4011 O O . ASP B 1 104 ? 50.786 8.627 69.397 1.00 40.59 68 ASP B O 1
ATOM 4016 N N . LYS B 1 105 ? 50.282 10.755 68.923 1.00 39.56 69 LYS B N 1
ATOM 4017 C CA . LYS B 1 105 ? 50.894 10.668 67.609 1.00 38.95 69 LYS B CA 1
ATOM 4018 C C . LYS B 1 105 ? 52.388 10.945 67.627 1.00 38.68 69 LYS B C 1
ATOM 4019 O O . LYS B 1 105 ? 53.137 10.296 66.894 1.00 38.95 69 LYS B O 1
ATOM 4025 N N . TYR B 1 106 ? 52.822 11.891 68.466 1.00 37.89 70 TYR B N 1
ATOM 4026 C CA . TYR B 1 106 ? 54.196 12.404 68.408 1.00 36.87 70 TYR B CA 1
ATOM 4027 C C . TYR B 1 106 ? 55.072 12.012 69.595 1.00 36.95 70 TYR B C 1
ATOM 4028 O O . TYR B 1 106 ? 56.271 12.326 69.623 1.00 36.51 70 TYR B O 1
ATOM 4037 N N . GLY B 1 107 ? 54.481 11.308 70.566 1.00 36.47 71 GLY B N 1
ATOM 4038 C CA . GLY B 1 107 ? 55.226 10.798 71.717 1.00 35.76 71 GLY B CA 1
ATOM 4039 C C . GLY B 1 107 ? 55.740 11.878 72.653 1.00 35.76 71 GLY B C 1
ATOM 4040 O O . GLY B 1 107 ? 56.642 11.650 73.453 1.00 36.01 71 GLY B O 1
ATOM 4041 N N . ILE B 1 108 ? 55.179 13.073 72.554 1.00 35.45 72 ILE B N 1
ATOM 4042 C CA . ILE B 1 108 ? 55.550 14.140 73.473 1.00 34.86 72 ILE B CA 1
ATOM 4043 C C . ILE B 1 108 ? 54.829 13.913 74.808 1.00 34.48 72 ILE B C 1
ATOM 4044 O O . ILE B 1 108 ? 53.649 13.535 74.827 1.00 35.03 72 ILE B O 1
ATOM 4049 N N . ASP B 1 109 ? 55.545 14.118 75.911 1.00 33.49 73 ASP B N 1
ATOM 4050 C CA . ASP B 1 109 ? 54.935 14.099 77.223 1.00 33.11 73 ASP B CA 1
ATOM 4051 C C . ASP B 1 109 ? 54.399 15.508 77.549 1.00 32.94 73 ASP B C 1
ATOM 4052 O O . ASP B 1 109 ? 55.024 16.281 78.266 1.00 32.72 73 ASP B O 1
ATOM 4057 N N . ALA B 1 110 ? 53.238 15.828 76.993 1.00 32.66 74 ALA B N 1
ATOM 4058 C CA . ALA B 1 110 ? 52.637 17.150 77.144 1.00 32.52 74 ALA B CA 1
ATOM 4059 C C . ALA B 1 110 ? 51.781 17.239 78.402 1.00 32.61 74 ALA B C 1
ATOM 4060 O O . ALA B 1 110 ? 50.787 16.531 78.514 1.00 32.99 74 ALA B O 1
ATOM 4062 N N . LYS B 1 111 ? 52.152 18.122 79.329 1.00 32.79 75 LYS B N 1
ATOM 4063 C CA . LYS B 1 111 ? 51.421 18.308 80.593 1.00 32.31 75 LYS B CA 1
ATOM 4064 C C . LYS B 1 111 ? 50.520 19.517 80.526 1.00 31.97 75 LYS B C 1
ATOM 4065 O O . LYS B 1 111 ? 50.896 20.525 79.972 1.00 31.61 75 LYS B O 1
ATOM 4071 N N . VAL B 1 112 ? 49.333 19.417 81.108 1.00 31.64 76 VAL B N 1
ATOM 4072 C CA . VAL B 1 112 ? 48.441 20.559 81.240 1.00 31.68 76 VAL B CA 1
ATOM 4073 C C . VAL B 1 112 ? 48.361 20.878 82.721 1.00 32.18 76 VAL B C 1
ATOM 4074 O O . VAL B 1 112 ? 48.756 20.068 83.551 1.00 32.53 76 VAL B O 1
ATOM 4078 N N . ARG B 1 113 ? 47.880 22.056 83.075 1.00 32.76 77 ARG B N 1
ATOM 4079 C CA . ARG B 1 113 ? 47.806 22.425 84.491 1.00 33.81 77 ARG B CA 1
ATOM 4080 C C . ARG B 1 113 ? 49.132 22.307 85.251 1.00 33.23 77 ARG B C 1
ATOM 4081 O O . ARG B 1 113 ? 49.132 22.047 86.442 1.00 32.89 77 ARG B O 1
ATOM 4089 N N . HIS B 1 114 ? 50.254 22.485 84.560 1.00 32.51 78 HIS B N 1
ATOM 4090 C CA . HIS B 1 114 ? 51.567 22.545 85.205 1.00 32.00 78 HIS B CA 1
ATOM 4091 C C . HIS B 1 114 ? 52.141 23.937 85.028 1.00 31.66 78 HIS B C 1
ATOM 4092 O O . HIS B 1 114 ? 52.544 24.313 83.920 1.00 31.70 78 HIS B O 1
ATOM 4099 N N . GLU B 1 115 ? 52.160 24.704 86.108 1.00 31.47 79 GLU B N 1
ATOM 4100 C CA . GLU B 1 115 ? 52.811 25.995 86.092 1.00 31.37 79 GLU B CA 1
ATOM 4101 C C . GLU B 1 115 ? 54.214 25.919 86.684 1.00 30.71 79 GLU B C 1
ATOM 4102 O O . GLU B 1 115 ? 54.393 25.557 87.844 1.00 31.00 79 GLU B O 1
ATOM 4108 N N . VAL B 1 116 ? 55.204 26.288 85.876 1.00 29.93 80 VAL B N 1
ATOM 4109 C CA . VAL B 1 116 ? 56.583 26.337 86.307 1.00 28.80 80 VAL B CA 1
ATOM 4110 C C . VAL B 1 116 ? 56.768 27.535 87.232 1.00 29.06 80 VAL B C 1
ATOM 4111 O O . VAL B 1 116 ? 56.357 28.644 86.915 1.00 28.71 80 VAL B O 1
ATOM 4115 N N . THR B 1 117 ? 57.382 27.300 88.383 1.00 28.60 81 THR B N 1
ATOM 4116 C CA . THR B 1 117 ? 57.526 28.339 89.385 1.00 29.08 81 THR B CA 1
ATOM 4117 C C . THR B 1 117 ? 58.990 28.686 89.600 1.00 28.95 81 THR B C 1
ATOM 4118 O O . THR B 1 117 ? 59.311 29.767 90.100 1.00 28.73 81 THR B O 1
ATOM 4122 N N . LYS B 1 118 ? 59.879 27.781 89.193 1.00 28.70 82 LYS B N 1
ATOM 4123 C CA . LYS B 1 118 ? 61.311 27.949 89.417 1.00 28.86 82 LYS B CA 1
ATOM 4124 C C . LYS B 1 118 ? 62.130 27.131 88.431 1.00 28.17 82 LYS B C 1
ATOM 4125 O O . LYS B 1 118 ? 61.754 26.011 88.093 1.00 27.81 82 LYS B O 1
ATOM 4131 N N . VAL B 1 119 ? 63.234 27.699 87.951 1.00 27.60 83 VAL B N 1
ATOM 4132 C CA . VAL B 1 119 ? 64.232 26.908 87.227 1.00 28.33 83 VAL B CA 1
ATOM 4133 C C . VAL B 1 119 ? 65.583 26.978 87.920 1.00 28.67 83 VAL B C 1
ATOM 4134 O O . VAL B 1 119 ? 66.088 28.067 88.216 1.00 29.49 83 VAL B O 1
ATOM 4138 N N . ASP B 1 120 ? 66.180 25.818 88.154 1.00 29.73 84 ASP B N 1
ATOM 4139 C CA . ASP B 1 120 ? 67.556 25.744 88.627 1.00 30.22 84 ASP B CA 1
ATOM 4140 C C . ASP B 1 120 ? 68.453 25.399 87.457 1.00 30.64 84 ASP B C 1
ATOM 4141 O O . ASP B 1 120 ? 68.486 24.244 87.022 1.00 30.25 84 ASP B O 1
ATOM 4146 N N . THR B 1 121 ? 69.196 26.396 86.972 1.00 31.12 85 THR B N 1
ATOM 4147 C CA . THR B 1 121 ? 69.987 26.253 85.751 1.00 31.89 85 THR B CA 1
ATOM 4148 C C . THR B 1 121 ? 71.321 25.545 85.972 1.00 33.72 85 THR B C 1
ATOM 4149 O O . THR B 1 121 ? 71.931 25.072 84.998 1.00 34.29 85 THR B O 1
ATOM 4153 N N . GLU B 1 122 ? 71.758 25.439 87.235 1.00 34.73 86 GLU B N 1
ATOM 4154 C CA . GLU B 1 122 ? 72.970 24.665 87.583 1.00 36.30 86 GLU B CA 1
ATOM 4155 C C . GLU B 1 122 ? 72.649 23.181 87.725 1.00 36.01 86 GLU B C 1
ATOM 4156 O O . GLU B 1 122 ? 73.361 22.340 87.173 1.00 36.19 86 GLU B O 1
ATOM 4162 N N . LYS B 1 123 ? 71.585 22.856 88.457 1.00 35.30 87 LYS B N 1
ATOM 4163 C CA . LYS B 1 123 ? 71.166 21.461 88.577 1.00 34.91 87 LYS B CA 1
ATOM 4164 C C . LYS B 1 123 ? 70.390 21.006 87.352 1.00 34.04 87 LYS B C 1
ATOM 4165 O O . LYS B 1 123 ? 70.141 19.812 87.184 1.00 33.06 87 LYS B O 1
ATOM 4171 N N . LYS B 1 124 ? 69.994 21.956 86.502 1.00 33.00 88 LYS B N 1
ATOM 4172 C CA . LYS B 1 124 ? 69.172 21.645 85.318 1.00 32.61 88 LYS B CA 1
ATOM 4173 C C . LYS B 1 124 ? 67.864 20.943 85.686 1.00 32.25 88 LYS B C 1
ATOM 4174 O O . LYS B 1 124 ? 67.557 19.847 85.193 1.00 32.14 88 LYS B O 1
ATOM 4180 N N . ILE B 1 125 ? 67.110 21.595 86.570 1.00 32.18 89 ILE B N 1
ATOM 4181 C CA . ILE B 1 125 ? 65.826 21.104 87.025 1.00 32.43 89 ILE B CA 1
ATOM 4182 C C . ILE B 1 125 ? 64.784 22.190 86.909 1.00 32.15 89 ILE B C 1
ATOM 4183 O O . ILE B 1 125 ? 65.005 23.342 87.320 1.00 31.94 89 ILE B O 1
ATOM 4188 N N . VAL B 1 126 ? 63.637 21.811 86.349 1.00 31.84 90 VAL B N 1
ATOM 4189 C CA . VAL B 1 126 ? 62.476 22.707 86.286 1.00 31.41 90 VAL B CA 1
ATOM 4190 C C . VAL B 1 126 ? 61.442 22.284 87.330 1.00 31.70 90 VAL B C 1
ATOM 4191 O O . VAL B 1 126 ? 61.069 21.123 87.382 1.00 31.49 90 VAL B O 1
ATOM 4195 N N . TYR B 1 127 ? 60.966 23.224 88.139 1.00 32.32 91 TYR B N 1
ATOM 4196 C CA . TYR B 1 127 ? 59.945 22.902 89.138 1.00 32.94 91 TYR B CA 1
ATOM 4197 C C . TYR B 1 127 ? 58.582 23.463 88.735 1.00 33.31 91 TYR B C 1
ATOM 4198 O O . TYR B 1 127 ? 58.441 24.665 88.501 1.00 32.44 91 TYR B O 1
ATOM 4207 N N . ALA B 1 128 ? 57.595 22.582 88.655 1.00 33.56 92 ALA B N 1
ATOM 4208 C CA . ALA B 1 128 ? 56.248 22.949 88.288 1.00 35.31 92 ALA B CA 1
ATOM 4209 C C . ALA B 1 128 ? 55.236 22.573 89.375 1.00 36.71 92 ALA B C 1
ATOM 4210 O O . ALA B 1 128 ? 55.347 21.532 90.028 1.00 37.37 92 ALA B O 1
ATOM 4212 N N . GLU B 1 129 ? 54.250 23.439 89.545 1.00 37.85 93 GLU B N 1
ATOM 4213 C CA . GLU B 1 129 ? 53.176 23.265 90.485 1.00 39.25 93 GLU B CA 1
ATOM 4214 C C . GLU B 1 129 ? 51.962 22.782 89.689 1.00 39.52 93 GLU B C 1
ATOM 4215 O O . GLU B 1 129 ? 51.643 23.348 88.635 1.00 39.49 93 GLU B O 1
ATOM 4221 N N . HIS B 1 130 ? 51.272 21.754 90.166 1.00 39.56 94 HIS B N 1
ATOM 4222 C CA . HIS B 1 130 ? 49.964 21.462 89.592 1.00 39.58 94 HIS B CA 1
ATOM 4223 C C . HIS B 1 130 ? 48.990 22.575 90.011 1.00 40.11 94 HIS B C 1
ATOM 4224 O O . HIS B 1 130 ? 48.879 22.886 91.185 1.00 40.35 94 HIS B O 1
ATOM 4231 N N . THR B 1 131 ? 48.309 23.190 89.051 1.00 40.19 95 THR B N 1
ATOM 4232 C CA . THR B 1 131 ? 47.510 24.382 89.329 1.00 41.03 95 THR B CA 1
ATOM 4233 C C . THR B 1 131 ? 46.253 24.102 90.155 1.00 42.03 95 THR B C 1
ATOM 4234 O O . THR B 1 131 ? 45.682 25.020 90.731 1.00 41.70 95 THR B O 1
ATOM 4238 N N . LYS B 1 132 ? 45.811 22.848 90.192 1.00 43.32 96 LYS B N 1
ATOM 4239 C CA . LYS B 1 132 ? 44.680 22.484 91.041 1.00 45.57 96 LYS B CA 1
ATOM 4240 C C . LYS B 1 132 ? 45.154 21.933 92.397 1.00 45.38 96 LYS B C 1
ATOM 4241 O O . LYS B 1 132 ? 44.917 22.555 93.431 1.00 45.36 96 LYS B O 1
ATOM 4247 N N . THR B 1 133 ? 45.851 20.800 92.377 1.00 45.87 97 THR B N 1
ATOM 4248 C CA . THR B 1 133 ? 46.319 20.146 93.601 1.00 46.25 97 THR B CA 1
ATOM 4249 C C . THR B 1 133 ? 47.450 20.904 94.299 1.00 46.71 97 THR B C 1
ATOM 4250 O O . THR B 1 133 ? 47.616 20.804 95.513 1.00 47.30 97 THR B O 1
ATOM 4254 N N . LYS B 1 134 ? 48.218 21.669 93.526 1.00 46.60 98 LYS B N 1
ATOM 4255 C CA . LYS B 1 134 ? 49.360 22.459 94.022 1.00 46.11 98 LYS B CA 1
ATOM 4256 C C . LYS B 1 134 ? 50.564 21.616 94.402 1.00 45.84 98 LYS B C 1
ATOM 4257 O O . LYS B 1 134 ? 51.537 22.134 94.954 1.00 46.37 98 LYS B O 1
ATOM 4263 N N . ASP B 1 135 ? 50.490 20.324 94.088 1.00 45.30 99 ASP B N 1
ATOM 4264 C CA . ASP B 1 135 ? 51.613 19.399 94.234 1.00 45.06 99 ASP B CA 1
ATOM 4265 C C . ASP B 1 135 ? 52.734 19.840 93.327 1.00 44.27 99 ASP B C 1
ATOM 4266 O O . ASP B 1 135 ? 52.490 20.260 92.203 1.00 43.89 99 ASP B O 1
ATOM 4271 N N . VAL B 1 136 ? 53.961 19.703 93.812 1.00 43.79 100 VAL B N 1
ATOM 4272 C CA . VAL B 1 136 ? 55.137 20.165 93.099 1.00 43.10 100 VAL B CA 1
ATOM 4273 C C . VAL B 1 136 ? 55.784 19.011 92.360 1.00 42.85 100 VAL B C 1
ATOM 4274 O O . VAL B 1 136 ? 55.977 17.940 92.923 1.00 42.98 100 VAL B O 1
ATOM 4278 N N . PHE B 1 137 ? 56.102 19.234 91.089 1.00 42.31 101 PHE B N 1
ATOM 4279 C CA . PHE B 1 137 ? 56.829 18.262 90.290 1.00 42.03 101 PHE B CA 1
ATOM 4280 C C . PHE B 1 137 ? 58.132 18.868 89.786 1.00 41.18 101 PHE B C 1
ATOM 4281 O O . PHE B 1 137 ? 58.246 20.086 89.639 1.00 41.55 101 PHE B O 1
ATOM 4289 N N . GLU B 1 138 ? 59.123 18.016 89.554 1.00 39.91 102 GLU B N 1
ATOM 4290 C CA . GLU B 1 138 ? 60.377 18.482 89.020 1.00 38.81 102 GLU B CA 1
ATOM 4291 C C . GLU B 1 138 ? 60.744 17.721 87.759 1.00 37.50 102 GLU B C 1
ATOM 4292 O O . GLU B 1 138 ? 60.392 16.552 87.598 1.00 36.51 102 GLU B O 1
ATOM 4298 N N . PHE B 1 139 ? 61.411 18.410 86.842 1.00 35.56 103 PHE B N 1
ATOM 4299 C CA . PHE B 1 139 ? 61.700 17.839 85.545 1.00 34.11 103 PHE B CA 1
ATOM 4300 C C . PHE B 1 139 ? 63.128 18.139 85.228 1.00 33.81 103 PHE B C 1
ATOM 4301 O O . PHE B 1 139 ? 63.546 19.286 85.230 1.00 33.38 103 PHE B O 1
ATOM 4309 N N . SER B 1 140 ? 63.888 17.085 84.985 1.00 32.71 104 SER B N 1
ATOM 4310 C CA . SER B 1 140 ? 65.278 17.230 84.650 1.00 32.16 104 SER B CA 1
ATOM 4311 C C . SER B 1 140 ? 65.427 17.536 83.161 1.00 31.17 104 SER B C 1
ATOM 4312 O O . SER B 1 140 ? 64.727 16.948 82.342 1.00 31.48 104 SER B O 1
ATOM 4315 N N . TYR B 1 141 ? 66.321 18.456 82.809 1.00 29.70 105 TYR B N 1
ATOM 4316 C CA . TYR B 1 141 ? 66.547 18.765 81.390 1.00 28.91 105 TYR B CA 1
ATOM 4317 C C . TYR B 1 141 ? 68.012 18.672 80.952 1.00 28.34 105 TYR B C 1
ATOM 4318 O O . TYR B 1 141 ? 68.937 18.919 81.735 1.00 28.30 105 TYR B O 1
ATOM 4327 N N . ASP B 1 142 ? 68.204 18.309 79.691 1.00 28.29 106 ASP B N 1
ATOM 4328 C CA . ASP B 1 142 ? 69.474 18.524 79.029 1.00 28.30 106 ASP B CA 1
ATOM 4329 C C . ASP B 1 142 ? 69.463 19.876 78.314 1.00 27.61 106 ASP B C 1
ATOM 4330 O O . ASP B 1 142 ? 70.436 20.618 78.388 1.00 27.31 106 ASP B O 1
ATOM 4335 N N . ARG B 1 143 ? 68.373 20.172 77.604 1.00 26.75 107 ARG B N 1
ATOM 4336 C CA . ARG B 1 143 ? 68.148 21.527 77.053 1.00 26.18 107 ARG B CA 1
ATOM 4337 C C . ARG B 1 143 ? 66.754 22.007 77.382 1.00 25.08 107 ARG B C 1
ATOM 4338 O O . ARG B 1 143 ? 65.800 21.223 77.351 1.00 24.62 107 ARG B O 1
ATOM 4346 N N . LEU B 1 144 ? 66.637 23.304 77.665 1.00 23.50 108 LEU B N 1
ATOM 4347 C CA . LEU B 1 144 ? 65.373 23.895 78.110 1.00 22.68 108 LEU B CA 1
ATOM 4348 C C . LEU B 1 144 ? 64.998 25.017 77.186 1.00 22.35 108 LEU B C 1
ATOM 4349 O O . LEU B 1 144 ? 65.874 25.777 76.766 1.00 22.61 108 LEU B O 1
ATOM 4354 N N . LEU B 1 145 ? 63.712 25.119 76.869 1.00 22.23 109 LEU B N 1
ATOM 4355 C CA . LEU B 1 145 ? 63.171 26.238 76.097 1.00 21.58 109 LEU B CA 1
ATOM 4356 C C . LEU B 1 145 ? 62.148 26.958 76.941 1.00 22.23 109 LEU B C 1
ATOM 4357 O O . LEU B 1 145 ? 61.228 26.358 77.479 1.00 21.53 109 LEU B O 1
ATOM 4362 N N . ILE B 1 146 ? 62.312 28.272 77.063 1.00 21.80 110 ILE B N 1
ATOM 4363 C CA . ILE B 1 146 ? 61.288 29.103 77.697 1.00 22.47 110 ILE B CA 1
ATOM 4364 C C . ILE B 1 146 ? 60.436 29.700 76.571 1.00 22.57 110 ILE B C 1
ATOM 4365 O O . ILE B 1 146 ? 60.958 30.384 75.699 1.00 21.58 110 ILE B O 1
ATOM 4370 N N . ALA B 1 147 ? 59.141 29.371 76.566 1.00 22.49 111 ALA B N 1
ATOM 4371 C CA . ALA B 1 147 ? 58.213 29.758 75.494 1.00 21.73 111 ALA B CA 1
ATOM 4372 C C . ALA B 1 147 ? 56.871 30.170 76.099 1.00 21.36 111 ALA B C 1
ATOM 4373 O O . ALA B 1 147 ? 55.807 29.715 75.654 1.00 22.02 111 ALA B O 1
ATOM 4375 N N . THR B 1 148 ? 56.937 31.066 77.092 1.00 20.77 112 THR B N 1
ATOM 4376 C CA . THR B 1 148 ? 55.821 31.402 77.961 1.00 20.26 112 THR B CA 1
ATOM 4377 C C . THR B 1 148 ? 55.065 32.679 77.572 1.00 21.16 112 THR B C 1
ATOM 4378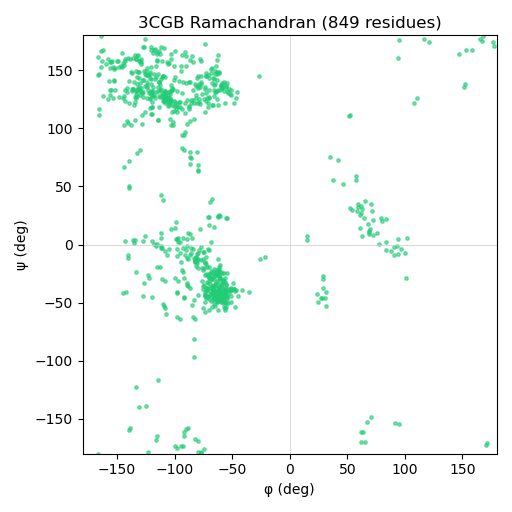 O O . THR B 1 148 ? 54.152 33.095 78.291 1.00 20.36 112 THR B O 1
ATOM 4382 N N . GLY B 1 149 ? 55.433 33.283 76.449 1.00 21.21 113 GLY B N 1
ATOM 4383 C CA . GLY B 1 149 ? 54.636 34.364 75.851 1.00 21.11 113 GLY B CA 1
ATOM 4384 C C . GLY B 1 149 ? 54.577 35.553 76.771 1.00 21.59 113 GLY B C 1
ATOM 4385 O O . GLY B 1 149 ? 55.416 35.686 77.662 1.00 20.92 113 GLY B O 1
ATOM 4386 N N . VAL B 1 150 ? 53.587 36.421 76.528 1.00 22.60 114 VAL B N 1
ATOM 4387 C CA . VAL B 1 150 ? 53.295 37.597 77.355 1.00 23.41 114 VAL B CA 1
ATOM 4388 C C . VAL B 1 150 ? 51.909 37.471 77.951 1.00 24.33 114 VAL B C 1
ATOM 4389 O O . VAL B 1 150 ? 51.125 36.610 77.546 1.00 24.80 114 VAL B O 1
ATOM 4393 N N . ARG B 1 151 ? 51.610 38.324 78.924 1.00 25.31 115 ARG B N 1
ATOM 4394 C CA . ARG B 1 151 ? 50.271 38.420 79.499 1.00 26.23 115 ARG B CA 1
ATOM 4395 C C . ARG B 1 151 ? 49.768 39.860 79.359 1.00 26.69 115 ARG B C 1
ATOM 4396 O O . ARG B 1 151 ? 50.581 40.787 79.429 1.00 25.97 115 ARG B O 1
ATOM 4404 N N . PRO B 1 152 ? 48.440 40.053 79.147 1.00 27.29 116 PRO B N 1
ATOM 4405 C CA . PRO B 1 152 ? 47.934 41.419 79.117 1.00 28.08 116 PRO B CA 1
ATOM 4406 C C . PRO B 1 152 ? 48.051 42.060 80.494 1.00 29.24 116 PRO B C 1
ATOM 4407 O O . PRO B 1 152 ? 47.866 41.396 81.500 1.00 29.45 116 PRO B O 1
ATOM 4411 N N . VAL B 1 153 ? 48.359 43.347 80.533 1.00 30.73 117 VAL B N 1
ATOM 4412 C CA . VAL B 1 153 ? 48.570 44.034 81.793 1.00 32.91 117 VAL B CA 1
ATOM 4413 C C . VAL B 1 153 ? 47.267 44.674 82.301 1.00 34.31 117 VAL B C 1
ATOM 4414 O O . VAL B 1 153 ? 46.550 45.321 81.534 1.00 33.94 117 VAL B O 1
ATOM 4426 N N . PRO B 1 155 ? 46.387 47.492 84.898 1.00 38.41 119 PRO B N 1
ATOM 4427 C CA . PRO B 1 155 ? 46.886 48.498 85.830 1.00 39.12 119 PRO B CA 1
ATOM 4428 C C . PRO B 1 155 ? 46.110 48.471 87.133 1.00 40.06 119 PRO B C 1
ATOM 4429 O O . PRO B 1 155 ? 44.989 47.936 87.191 1.00 40.08 119 PRO B O 1
ATOM 4433 N N . GLU B 1 156 ? 46.724 49.036 88.164 1.00 40.87 120 GLU B N 1
ATOM 4434 C CA . GLU B 1 156 ? 46.201 48.985 89.516 1.00 42.13 120 GLU B CA 1
ATOM 4435 C C . GLU B 1 156 ? 45.067 50.013 89.759 1.00 41.80 120 GLU B C 1
ATOM 4436 O O . GLU B 1 156 ? 45.210 50.922 90.587 1.00 42.28 120 GLU B O 1
ATOM 4442 N N . TRP B 1 157 ? 43.956 49.861 89.033 1.00 40.81 121 TRP B N 1
ATOM 4443 C CA . TRP B 1 157 ? 42.818 50.770 89.110 1.00 39.51 121 TRP B CA 1
ATOM 4444 C C . TRP B 1 157 ? 41.775 50.237 90.055 1.00 39.78 121 TRP B C 1
ATOM 4445 O O . TRP B 1 157 ? 41.479 49.046 90.070 1.00 39.37 121 TRP B O 1
ATOM 4456 N N . GLU B 1 158 ? 41.177 51.136 90.824 1.00 40.28 122 GLU B N 1
ATOM 4457 C CA . GLU B 1 158 ? 40.001 50.789 91.599 1.00 40.93 122 GLU B CA 1
ATOM 4458 C C . GLU B 1 158 ? 38.956 50.219 90.651 1.00 40.27 122 GLU B C 1
ATOM 4459 O O . GLU B 1 158 ? 38.766 50.731 89.548 1.00 39.95 122 GLU B O 1
ATOM 4465 N N . GLY B 1 159 ? 38.325 49.128 91.064 1.00 39.92 123 GLY B N 1
ATOM 4466 C CA . GLY B 1 159 ? 37.337 48.454 90.243 1.00 39.93 123 GLY B CA 1
ATOM 4467 C C . GLY B 1 159 ? 37.863 47.397 89.281 1.00 40.18 123 GLY B C 1
ATOM 4468 O O . GLY B 1 159 ? 37.057 46.719 88.644 1.00 39.73 123 GLY B O 1
ATOM 4469 N N . ARG B 1 160 ? 39.194 47.251 89.179 1.00 40.54 124 ARG B N 1
ATOM 4470 C CA . ARG B 1 160 ? 39.858 46.223 88.331 1.00 41.13 124 ARG B CA 1
ATOM 4471 C C . ARG B 1 160 ? 39.093 44.912 88.274 1.00 41.03 124 ARG B C 1
ATOM 4472 O O . ARG B 1 160 ? 39.011 44.264 87.226 1.00 40.80 124 ARG B O 1
ATOM 4480 N N . ASP B 1 161 ? 38.570 44.537 89.445 1.00 40.96 125 ASP B N 1
ATOM 4481 C CA A ASP B 1 161 ? 38.021 43.191 89.604 0.50 41.01 125 ASP B CA 1
ATOM 4482 C CA B ASP B 1 161 ? 37.991 43.238 89.784 0.50 40.88 125 ASP B CA 1
ATOM 4483 C C . ASP B 1 161 ? 36.504 43.110 89.467 1.00 41.02 125 ASP B C 1
ATOM 4484 O O . ASP B 1 161 ? 35.940 42.021 89.520 1.00 41.03 125 ASP B O 1
ATOM 4493 N N . LEU B 1 162 ? 35.855 44.241 89.213 1.00 40.87 126 LEU B N 1
ATOM 4494 C CA . LEU B 1 162 ? 34.416 44.234 88.982 1.00 41.16 126 LEU B CA 1
ATOM 4495 C C . LEU B 1 162 ? 34.034 43.265 87.875 1.00 41.37 126 LEU B C 1
ATOM 4496 O O . LEU B 1 162 ? 34.723 43.185 86.863 1.00 41.88 126 LEU B O 1
ATOM 4501 N N . GLN B 1 163 ? 32.940 42.533 88.050 1.00 41.28 127 GLN B N 1
ATOM 4502 C CA . GLN B 1 163 ? 32.423 41.687 86.973 1.00 41.40 127 GLN B CA 1
ATOM 4503 C C . GLN B 1 163 ? 32.139 42.495 85.713 1.00 40.06 127 GLN B C 1
ATOM 4504 O O . GLN B 1 163 ? 31.488 43.540 85.762 1.00 39.87 127 GLN B O 1
ATOM 4510 N N . GLY B 1 164 ? 32.618 41.989 84.583 1.00 38.89 128 GLY B N 1
ATOM 4511 C CA . GLY B 1 164 ? 32.438 42.648 83.290 1.00 37.10 128 GLY B CA 1
ATOM 4512 C C . GLY B 1 164 ? 33.617 43.494 82.850 1.00 36.05 128 GLY B C 1
ATOM 4513 O O . GLY B 1 164 ? 33.588 44.063 81.760 1.00 35.36 128 GLY B O 1
ATOM 4514 N N . VAL B 1 165 ? 34.637 43.600 83.709 1.00 35.06 129 VAL B N 1
ATOM 4515 C CA . VAL B 1 165 ? 35.945 44.159 83.337 1.00 34.27 129 VAL B CA 1
ATOM 4516 C C . VAL B 1 165 ? 36.808 42.979 82.828 1.00 33.94 129 VAL B C 1
ATOM 4517 O O . VAL B 1 165 ? 36.951 41.968 83.519 1.00 34.10 129 VAL B O 1
ATOM 4521 N N . HIS B 1 166 ? 37.341 43.088 81.612 1.00 32.69 130 HIS B N 1
ATOM 4522 C CA . HIS B 1 166 ? 37.956 41.938 80.959 1.00 31.89 130 HIS B CA 1
ATOM 4523 C C . HIS B 1 166 ? 39.310 42.235 80.340 1.00 31.38 130 HIS B C 1
ATOM 4524 O O . HIS B 1 166 ? 39.593 43.358 79.907 1.00 30.94 130 HIS B O 1
ATOM 4531 N N . LEU B 1 167 ? 40.149 41.206 80.321 1.00 30.78 131 LEU B N 1
ATOM 4532 C CA . LEU B 1 167 ? 41.343 41.172 79.486 1.00 29.62 131 LEU B CA 1
ATOM 4533 C C . LEU B 1 167 ? 41.053 40.121 78.433 1.00 28.84 131 LEU B C 1
ATOM 4534 O O . LEU B 1 167 ? 40.177 39.282 78.631 1.00 27.83 131 LEU B O 1
ATOM 4539 N N . LEU B 1 168 ? 41.750 40.189 77.301 1.00 28.35 132 LEU B N 1
ATOM 4540 C CA . LEU B 1 168 ? 41.601 39.162 76.275 1.00 27.86 132 LEU B CA 1
ATOM 4541 C C . LEU B 1 168 ? 42.947 38.545 75.874 1.00 28.02 132 LEU B C 1
ATOM 4542 O O . LEU B 1 168 ? 43.798 39.224 75.258 1.00 27.97 132 LEU B O 1
ATOM 4547 N N . LYS B 1 169 ? 43.131 37.254 76.172 1.00 26.78 133 LYS B N 1
ATOM 4548 C CA . LYS B 1 169 ? 44.355 36.585 75.774 1.00 26.46 133 LYS B CA 1
ATOM 4549 C C . LYS B 1 169 ? 44.098 35.152 75.404 1.00 26.41 133 LYS B C 1
ATOM 4550 O O . LYS B 1 169 ? 44.615 34.668 74.402 1.00 27.09 133 LYS B O 1
ATOM 4556 N N . THR B 1 170 ? 43.258 34.495 76.190 1.00 26.41 134 THR B N 1
ATOM 4557 C CA . THR B 1 170 ? 43.126 33.035 76.136 1.00 26.92 134 THR B CA 1
ATOM 4558 C C . THR B 1 170 ? 41.717 32.596 75.707 1.00 26.65 134 THR B C 1
ATOM 4559 O O . THR B 1 170 ? 40.789 33.390 75.651 1.00 26.50 134 THR B O 1
ATOM 4563 N N . ILE B 1 171 ? 41.530 31.325 75.385 1.00 26.59 135 ILE B N 1
ATOM 4564 C CA . ILE B 1 171 ? 40.168 30.891 75.142 1.00 27.67 135 ILE B CA 1
ATOM 4565 C C . ILE B 1 171 ? 39.218 31.129 76.369 1.00 28.95 135 ILE B C 1
ATOM 4566 O O . ILE B 1 171 ? 38.130 31.714 76.205 1.00 29.69 135 ILE B O 1
ATOM 4571 N N . PRO B 1 172 ? 39.615 30.691 77.595 1.00 29.43 136 PRO B N 1
ATOM 4572 C CA . PRO B 1 172 ? 38.774 31.054 78.743 1.00 29.92 136 PRO B CA 1
ATOM 4573 C C . PRO B 1 172 ? 38.445 32.553 78.844 1.00 30.99 136 PRO B C 1
ATOM 4574 O O . PRO B 1 172 ? 37.335 32.907 79.224 1.00 31.90 136 PRO B O 1
ATOM 4578 N N . ASP B 1 173 ? 39.394 33.421 78.508 1.00 31.33 137 ASP B N 1
ATOM 4579 C CA . ASP B 1 173 ? 39.145 34.859 78.456 1.00 31.84 137 ASP B CA 1
ATOM 4580 C C . ASP B 1 173 ? 38.006 35.203 77.509 1.00 32.06 137 ASP B C 1
ATOM 4581 O O . ASP B 1 173 ? 37.194 36.071 77.811 1.00 32.24 137 ASP B O 1
ATOM 4586 N N . ALA B 1 174 ? 37.974 34.562 76.347 1.00 31.85 138 ALA B N 1
ATOM 4587 C CA . ALA B 1 174 ? 36.978 34.867 75.332 1.00 32.44 138 ALA B CA 1
ATOM 4588 C C . ALA B 1 174 ? 35.635 34.361 75.789 1.00 33.49 138 ALA B C 1
ATOM 4589 O O . ALA B 1 174 ? 34.616 34.990 75.552 1.00 33.47 138 ALA B O 1
ATOM 4591 N N . GLU B 1 175 ? 35.642 33.210 76.450 1.00 34.71 139 GLU B N 1
ATOM 4592 C CA . GLU B 1 175 ? 34.423 32.616 76.991 1.00 36.11 139 GLU B CA 1
ATOM 4593 C C . GLU B 1 175 ? 33.799 33.471 78.113 1.00 36.56 139 GLU B C 1
ATOM 4594 O O . GLU B 1 175 ? 32.575 33.637 78.170 1.00 36.78 139 GLU B O 1
ATOM 4600 N N . ARG B 1 176 ? 34.642 34.026 78.982 1.00 37.14 140 ARG B N 1
ATOM 4601 C CA . ARG B 1 176 ? 34.186 34.964 79.999 1.00 37.68 140 ARG B CA 1
ATOM 4602 C C . ARG B 1 176 ? 33.592 36.241 79.413 1.00 37.79 140 ARG B C 1
ATOM 4603 O O . ARG B 1 176 ? 32.716 36.841 80.017 1.00 37.96 140 ARG B O 1
ATOM 4611 N N . ILE B 1 177 ? 34.079 36.675 78.257 1.00 37.92 141 ILE B N 1
ATOM 4612 C CA . ILE B 1 177 ? 33.516 37.852 77.586 1.00 37.80 141 ILE B CA 1
ATOM 4613 C C . ILE B 1 177 ? 32.160 37.496 76.993 1.00 38.38 141 ILE B C 1
ATOM 4614 O O . ILE B 1 177 ? 31.213 38.280 77.054 1.00 38.41 141 ILE B O 1
ATOM 4619 N N . LEU B 1 178 ? 32.066 36.304 76.428 1.00 38.87 142 LEU B N 1
ATOM 4620 C CA . LEU B 1 178 ? 30.820 35.854 75.846 1.00 40.07 142 LEU B CA 1
ATOM 4621 C C . LEU B 1 178 ? 29.765 35.649 76.927 1.00 41.28 142 LEU B C 1
ATOM 4622 O O . LEU B 1 178 ? 28.596 35.998 76.733 1.00 41.37 142 LEU B O 1
ATOM 4627 N N . LYS B 1 179 ? 30.199 35.099 78.061 1.00 42.41 143 LYS B N 1
ATOM 4628 C CA . LYS B 1 179 ? 29.347 34.871 79.220 1.00 43.86 143 LYS B CA 1
ATOM 4629 C C . LYS B 1 179 ? 28.765 36.196 79.728 1.00 44.06 143 LYS B C 1
ATOM 4630 O O . LYS B 1 179 ? 27.575 36.281 80.011 1.00 44.84 143 LYS B O 1
ATOM 4636 N N . THR B 1 180 ? 29.587 37.234 79.803 1.00 44.48 144 THR B N 1
ATOM 4637 C CA . THR B 1 180 ? 29.120 38.574 80.162 1.00 44.84 144 THR B CA 1
ATOM 4638 C C . THR B 1 180 ? 28.081 39.101 79.160 1.00 46.01 144 THR B C 1
ATOM 4639 O O . THR B 1 180 ? 27.061 39.669 79.549 1.00 45.88 144 THR B O 1
ATOM 4643 N N . LEU B 1 181 ? 28.338 38.891 77.873 1.00 47.11 145 LEU B N 1
ATOM 4644 C CA . LEU B 1 181 ? 27.411 39.299 76.825 1.00 48.54 145 LEU B CA 1
ATOM 4645 C C . LEU B 1 181 ? 26.098 38.494 76.868 1.00 50.25 145 LEU B C 1
ATOM 4646 O O . LEU B 1 181 ? 25.030 39.034 76.593 1.00 50.16 145 LEU B O 1
ATOM 4651 N N . GLU B 1 182 ? 26.196 37.212 77.219 1.00 52.53 146 GLU B N 1
ATOM 4652 C CA . GLU B 1 182 ? 25.046 36.299 77.253 1.00 54.84 146 GLU B CA 1
ATOM 4653 C C . GLU B 1 182 ? 24.130 36.606 78.431 1.00 55.44 146 GLU B C 1
ATOM 4654 O O . GLU B 1 182 ? 22.908 36.683 78.283 1.00 55.79 146 GLU B O 1
ATOM 4660 N N . THR B 1 183 ? 24.741 36.789 79.598 1.00 56.26 147 THR B N 1
ATOM 4661 C CA . THR B 1 183 ? 24.026 36.852 80.874 1.00 56.56 147 THR B CA 1
ATOM 4662 C C . THR B 1 183 ? 23.764 38.279 81.354 1.00 56.82 147 THR B C 1
ATOM 4663 O O . THR B 1 183 ? 23.252 38.486 82.459 1.00 57.08 147 THR B O 1
ATOM 4667 N N . ASN B 1 184 ? 24.116 39.261 80.534 1.00 56.73 148 ASN B N 1
ATOM 4668 C CA . ASN B 1 184 ? 23.841 40.651 80.876 1.00 56.94 148 ASN B CA 1
ATOM 4669 C C . ASN B 1 184 ? 23.203 41.434 79.738 1.00 56.57 148 ASN B C 1
ATOM 4670 O O . ASN B 1 184 ? 23.210 41.013 78.574 1.00 56.88 148 ASN B O 1
ATOM 4675 N N . LYS B 1 185 ? 22.625 42.573 80.095 1.00 56.20 149 LYS B N 1
ATOM 4676 C CA . LYS B 1 185 ? 22.174 43.526 79.101 1.00 55.09 149 LYS B CA 1
ATOM 4677 C C . LYS B 1 185 ? 23.342 44.473 78.892 1.00 53.31 149 LYS B C 1
ATOM 4678 O O . LYS B 1 185 ? 23.558 45.412 79.657 1.00 53.15 149 LYS B O 1
ATOM 4684 N N . VAL B 1 186 ? 24.137 44.155 77.881 1.00 51.30 150 VAL B N 1
ATOM 4685 C CA . VAL B 1 186 ? 25.248 44.992 77.483 1.00 49.06 150 VAL B CA 1
ATOM 4686 C C . VAL B 1 186 ? 24.778 45.887 76.344 1.00 48.17 150 VAL B C 1
ATOM 4687 O O . VAL B 1 186 ? 24.316 45.403 75.314 1.00 47.70 150 VAL B O 1
ATOM 4691 N N . GLU B 1 187 ? 24.883 47.193 76.535 1.00 47.04 151 GLU B N 1
ATOM 4692 C CA . GLU B 1 187 ? 24.696 48.103 75.424 1.00 47.26 151 GLU B CA 1
ATOM 4693 C C . GLU B 1 187 ? 25.851 49.082 75.241 1.00 45.79 151 GLU B C 1
ATOM 4694 O O . GLU B 1 187 ? 26.151 49.466 74.120 1.00 46.29 151 GLU B O 1
ATOM 4700 N N . ASP B 1 188 ? 26.493 49.492 76.329 1.00 44.21 152 ASP B N 1
ATOM 4701 C CA . ASP B 1 188 ? 27.634 50.399 76.242 1.00 43.01 152 ASP B CA 1
ATOM 4702 C C . ASP B 1 188 ? 28.936 49.653 76.542 1.00 41.60 152 ASP B C 1
ATOM 4703 O O . ASP B 1 188 ? 29.063 49.030 77.595 1.00 41.40 152 ASP B O 1
ATOM 4708 N N . VAL B 1 189 ? 29.892 49.722 75.616 1.00 40.06 153 VAL B N 1
ATOM 4709 C CA . VAL B 1 189 ? 31.204 49.087 75.788 1.00 37.82 153 VAL B CA 1
ATOM 4710 C C . VAL B 1 189 ? 32.323 50.111 75.747 1.00 37.06 153 VAL B C 1
ATOM 4711 O O . VAL B 1 189 ? 32.366 50.988 74.871 1.00 36.71 153 VAL B O 1
ATOM 4715 N N . THR B 1 190 ? 33.221 50.018 76.716 1.00 35.65 154 THR B N 1
ATOM 4716 C CA . THR B 1 190 ? 34.412 50.853 76.712 1.00 34.80 154 THR B CA 1
ATOM 4717 C C . THR B 1 190 ? 35.672 49.986 76.577 1.00 34.20 154 THR B C 1
ATOM 4718 O O . THR B 1 190 ? 35.821 48.966 77.267 1.00 33.14 154 THR B O 1
ATOM 4722 N N . ILE B 1 191 ? 36.544 50.382 75.650 1.00 33.21 155 ILE B N 1
ATOM 4723 C CA . ILE B 1 191 ? 37.835 49.736 75.456 1.00 32.27 155 ILE B CA 1
ATOM 4724 C C . ILE B 1 191 ? 38.904 50.682 75.961 1.00 32.49 155 ILE B C 1
ATOM 4725 O O . ILE B 1 191 ? 38.934 51.840 75.570 1.00 32.12 155 ILE B O 1
ATOM 4730 N N . ILE B 1 192 ? 39.759 50.210 76.862 1.00 32.22 156 ILE B N 1
ATOM 4731 C CA . ILE B 1 192 ? 40.904 51.015 77.279 1.00 32.55 156 ILE B CA 1
ATOM 4732 C C . ILE B 1 192 ? 42.115 50.595 76.466 1.00 33.22 156 ILE B C 1
ATOM 4733 O O . ILE B 1 192 ? 42.493 49.431 76.491 1.00 33.24 156 ILE B O 1
ATOM 4738 N N . GLY B 1 193 ? 42.717 51.545 75.762 1.00 34.05 157 GLY B N 1
ATOM 4739 C CA . GLY B 1 193 ? 43.863 51.282 74.913 1.00 35.42 157 GLY B CA 1
ATOM 4740 C C . GLY B 1 193 ? 43.444 51.028 73.480 1.00 36.73 157 GLY B C 1
ATOM 4741 O O . GLY B 1 193 ? 42.300 50.704 73.194 1.00 37.63 157 GLY B O 1
ATOM 4742 N N . GLY B 1 194 ? 44.373 51.177 72.559 1.00 37.53 158 GLY B N 1
ATOM 4743 C CA . GLY B 1 194 ? 44.096 50.838 71.171 1.00 38.15 158 GLY B CA 1
ATOM 4744 C C . GLY B 1 194 ? 44.935 49.668 70.684 1.00 38.02 158 GLY B C 1
ATOM 4745 O O . GLY B 1 194 ? 44.829 48.534 71.191 1.00 38.65 158 GLY B O 1
ATOM 4746 N N . GLY B 1 195 ? 45.777 49.959 69.700 1.00 37.40 159 GLY B N 1
ATOM 4747 C CA . GLY B 1 195 ? 46.557 48.943 69.030 1.00 36.48 159 GLY B CA 1
ATOM 4748 C C . GLY B 1 195 ? 45.664 47.935 68.346 1.00 36.05 159 GLY B C 1
ATOM 4749 O O . GLY B 1 195 ? 44.446 48.139 68.249 1.00 35.93 159 GLY B O 1
ATOM 4750 N N . ALA B 1 196 ? 46.275 46.846 67.884 1.00 34.73 160 ALA B N 1
ATOM 4751 C CA . ALA B 1 196 ? 45.578 45.835 67.129 1.00 33.87 160 ALA B CA 1
ATOM 4752 C C . ALA B 1 196 ? 44.386 45.289 67.884 1.00 33.13 160 ALA B C 1
ATOM 4753 O O . ALA B 1 196 ? 43.281 45.304 67.365 1.00 33.58 160 ALA B O 1
ATOM 4755 N N . ILE B 1 197 ? 44.607 44.802 69.101 1.00 32.36 161 ILE B N 1
ATOM 4756 C CA . ILE B 1 197 ? 43.533 44.134 69.840 1.00 31.53 161 ILE B CA 1
ATOM 4757 C C . ILE B 1 197 ? 42.384 45.106 70.131 1.00 31.24 161 ILE B C 1
ATOM 4758 O O . ILE B 1 197 ? 41.232 44.768 69.931 1.00 31.29 161 ILE B O 1
ATOM 4763 N N . GLY B 1 198 ? 42.703 46.325 70.542 1.00 30.61 162 GLY B N 1
ATOM 4764 C CA . GLY B 1 198 ? 41.674 47.319 70.829 1.00 30.79 162 GLY B CA 1
ATOM 4765 C C . GLY B 1 198 ? 40.802 47.626 69.629 1.00 30.94 162 GLY B C 1
ATOM 4766 O O . GLY B 1 198 ? 39.564 47.641 69.743 1.00 30.77 162 GLY B O 1
ATOM 4767 N N . LEU B 1 199 ? 41.442 47.864 68.478 1.00 30.76 163 LEU B N 1
ATOM 4768 C CA . LEU B 1 199 ? 40.727 48.130 67.224 1.00 31.10 163 LEU B CA 1
ATOM 4769 C C . LEU B 1 199 ? 39.903 46.939 66.724 1.00 31.47 163 LEU B C 1
ATOM 4770 O O . LEU B 1 199 ? 38.784 47.121 66.285 1.00 31.59 163 LEU B O 1
ATOM 4775 N N . GLU B 1 200 ? 40.455 45.729 66.772 1.00 31.60 164 GLU B N 1
ATOM 4776 C CA . GLU B 1 200 ? 39.688 44.535 66.397 1.00 33.34 164 GLU B CA 1
ATOM 4777 C C . GLU B 1 200 ? 38.492 44.312 67.308 1.00 33.23 164 GLU B C 1
ATOM 4778 O O . GLU B 1 200 ? 37.406 43.928 66.851 1.00 33.27 164 GLU B O 1
ATOM 4792 N N . ALA B 1 202 ? 36.950 46.686 69.068 1.00 32.65 166 ALA B N 1
ATOM 4793 C CA . ALA B 1 202 ? 35.983 47.747 68.761 1.00 33.27 166 ALA B CA 1
ATOM 4794 C C . ALA B 1 202 ? 35.051 47.321 67.629 1.00 34.22 166 ALA B C 1
ATOM 4795 O O . ALA B 1 202 ? 33.823 47.368 67.772 1.00 34.57 166 ALA B O 1
ATOM 4797 N N . GLU B 1 203 ? 35.632 46.892 66.507 1.00 35.00 167 GLU B N 1
ATOM 4798 C CA . GLU B 1 203 ? 34.862 46.307 65.419 1.00 35.75 167 GLU B CA 1
ATOM 4799 C C . GLU B 1 203 ? 33.945 45.201 65.922 1.00 35.46 167 GLU B C 1
ATOM 4800 O O . GLU B 1 203 ? 32.767 45.192 65.582 1.00 35.79 167 GLU B O 1
ATOM 4806 N N . THR B 1 204 ? 34.478 44.267 66.711 1.00 35.12 168 THR B N 1
ATOM 4807 C CA . THR B 1 204 ? 33.699 43.118 67.195 1.00 35.01 168 THR B CA 1
ATOM 4808 C C . THR B 1 204 ? 32.433 43.551 67.972 1.00 35.39 168 THR B C 1
ATOM 4809 O O . THR B 1 204 ? 31.341 43.014 67.759 1.00 34.97 168 THR B O 1
ATOM 4813 N N . PHE B 1 205 ? 32.580 44.548 68.839 1.00 35.62 169 PHE B N 1
ATOM 4814 C CA . PHE B 1 205 ? 31.455 45.036 69.639 1.00 36.19 169 PHE B CA 1
ATOM 4815 C C . PHE B 1 205 ? 30.484 45.877 68.814 1.00 36.62 169 PHE B C 1
ATOM 4816 O O . PHE B 1 205 ? 29.279 45.842 69.055 1.00 36.96 169 PHE B O 1
ATOM 4824 N N . VAL B 1 206 ? 31.003 46.640 67.858 1.00 37.08 170 VAL B N 1
ATOM 4825 C CA . VAL B 1 206 ? 30.161 47.347 66.894 1.00 37.54 170 VAL B CA 1
ATOM 4826 C C . VAL B 1 206 ? 29.286 46.343 66.145 1.00 38.62 170 VAL B C 1
ATOM 4827 O O . VAL B 1 206 ? 28.072 46.531 66.025 1.00 39.69 170 VAL B O 1
ATOM 4831 N N . GLU B 1 207 ? 29.892 45.256 65.690 1.00 38.97 171 GLU B N 1
ATOM 4832 C CA . GLU B 1 207 ? 29.162 44.228 64.977 1.00 39.89 171 GLU B CA 1
ATOM 4833 C C . GLU B 1 207 ? 28.154 43.494 65.844 1.00 39.67 171 GLU B C 1
ATOM 4834 O O . GLU B 1 207 ? 27.191 42.933 65.334 1.00 39.88 171 GLU B O 1
ATOM 4840 N N . LEU B 1 208 ? 28.383 43.484 67.153 1.00 39.59 172 LEU B N 1
ATOM 4841 C CA . LEU B 1 208 ? 27.423 42.910 68.094 1.00 39.24 172 LEU B CA 1
ATOM 4842 C C . LEU B 1 208 ? 26.355 43.946 68.454 1.00 39.21 172 LEU B C 1
ATOM 4843 O O . LEU B 1 208 ? 25.504 43.713 69.317 1.00 40.00 172 LEU B O 1
ATOM 4848 N N . GLY B 1 209 ? 26.417 45.092 67.794 1.00 38.24 173 GLY B N 1
ATOM 4849 C CA . GLY B 1 209 ? 25.408 46.105 67.962 1.00 37.77 173 GLY B CA 1
ATOM 4850 C C . GLY B 1 209 ? 25.568 46.960 69.202 1.00 37.46 173 GLY B C 1
ATOM 4851 O O . GLY B 1 209 ? 24.601 47.584 69.628 1.00 37.82 173 GLY B O 1
ATOM 4852 N N . LYS B 1 210 ? 26.766 47.019 69.782 1.00 36.05 174 LYS B N 1
ATOM 4853 C CA . LYS B 1 210 ? 26.969 47.824 70.980 1.00 35.65 174 LYS B CA 1
ATOM 4854 C C . LYS B 1 210 ? 27.379 49.227 70.601 1.00 36.23 174 LYS B C 1
ATOM 4855 O O . LYS B 1 210 ? 27.817 49.462 69.472 1.00 36.00 174 LYS B O 1
ATOM 4861 N N . LYS B 1 211 ? 27.242 50.150 71.549 1.00 36.56 175 LYS B N 1
ATOM 4862 C CA . LYS B 1 211 ? 27.773 51.496 71.394 1.00 38.13 175 LYS B CA 1
ATOM 4863 C C . LYS B 1 211 ? 29.154 51.504 72.032 1.00 38.05 175 LYS B C 1
ATOM 4864 O O . LYS B 1 211 ? 29.282 51.297 73.245 1.00 38.43 175 LYS B O 1
ATOM 4870 N N . VAL B 1 212 ? 30.176 51.746 71.215 1.00 38.07 176 VAL B N 1
ATOM 4871 C CA . VAL B 1 212 ? 31.562 51.535 71.619 1.00 37.95 176 VAL B CA 1
ATOM 4872 C C . VAL B 1 212 ? 32.303 52.849 71.821 1.00 38.22 176 VAL B C 1
ATOM 4873 O O . VAL B 1 212 ? 32.260 53.738 70.972 1.00 38.05 176 VAL B O 1
ATOM 4877 N N . ARG B 1 213 ? 32.964 52.958 72.968 1.00 38.81 177 ARG B N 1
ATOM 4878 C CA . ARG B 1 213 ? 33.916 54.021 73.248 1.00 40.01 177 ARG B CA 1
ATOM 4879 C C . ARG B 1 213 ? 35.319 53.408 73.447 1.00 40.68 177 ARG B C 1
ATOM 4880 O O . ARG B 1 213 ? 35.460 52.318 73.995 1.00 39.54 177 ARG B O 1
ATOM 4896 N N . ILE B 1 215 ? 39.268 54.583 74.885 1.00 45.70 179 ILE B N 1
ATOM 4897 C CA . ILE B 1 215 ? 40.019 55.611 75.564 1.00 46.81 179 ILE B CA 1
ATOM 4898 C C . ILE B 1 215 ? 41.483 55.286 75.306 1.00 48.48 179 ILE B C 1
ATOM 4899 O O . ILE B 1 215 ? 41.992 54.272 75.771 1.00 48.10 179 ILE B O 1
ATOM 4904 N N . GLU B 1 216 ? 42.139 56.131 74.520 1.00 51.04 180 GLU B N 1
ATOM 4905 C CA . GLU B 1 216 ? 43.485 55.821 74.042 1.00 54.48 180 GLU B CA 1
ATOM 4906 C C . GLU B 1 216 ? 44.598 56.410 74.908 1.00 55.91 180 GLU B C 1
ATOM 4907 O O . GLU B 1 216 ? 44.435 57.468 75.515 1.00 55.85 180 GLU B O 1
ATOM 4913 N N . ARG B 1 217 ? 45.727 55.696 74.941 1.00 58.38 181 ARG B N 1
ATOM 4914 C CA . ARG B 1 217 ? 46.899 56.076 75.725 1.00 60.48 181 ARG B CA 1
ATOM 4915 C C . ARG B 1 217 ? 47.891 56.879 74.884 1.00 61.45 181 ARG B C 1
ATOM 4916 O O . ARG B 1 217 ? 48.266 56.467 73.778 1.00 61.83 181 ARG B O 1
ATOM 4924 N N . ASN B 1 218 ? 48.319 58.020 75.419 1.00 62.77 182 ASN B N 1
ATOM 4925 C CA . ASN B 1 218 ? 49.191 58.949 74.691 1.00 63.94 182 ASN B CA 1
ATOM 4926 C C . ASN B 1 218 ? 50.635 58.498 74.603 1.00 64.02 182 ASN B C 1
ATOM 4927 O O . ASN B 1 218 ? 51.380 58.977 73.746 1.00 64.25 182 ASN B O 1
ATOM 4932 N N . ASP B 1 219 ? 51.029 57.589 75.493 1.00 64.24 183 ASP B N 1
ATOM 4933 C CA . ASP B 1 219 ? 52.334 56.932 75.385 1.00 64.34 183 ASP B CA 1
ATOM 4934 C C . ASP B 1 219 ? 52.378 56.050 74.121 1.00 63.79 183 ASP B C 1
ATOM 4935 O O . ASP B 1 219 ? 53.457 55.747 73.602 1.00 64.11 183 ASP B O 1
ATOM 4940 N N . HIS B 1 220 ? 51.199 55.673 73.620 1.00 62.81 184 HIS B N 1
ATOM 4941 C CA . HIS B 1 220 ? 51.086 54.841 72.421 1.00 61.86 184 HIS B CA 1
ATOM 4942 C C . HIS B 1 220 ? 50.840 55.616 71.114 1.00 60.28 184 HIS B C 1
ATOM 4943 O O . HIS B 1 220 ? 50.642 55.003 70.063 1.00 60.07 184 HIS B O 1
ATOM 4950 N N . ILE B 1 221 ? 50.865 56.950 71.179 1.00 58.26 185 ILE B N 1
ATOM 4951 C CA . ILE B 1 221 ? 50.710 57.788 69.980 1.00 56.37 185 ILE B CA 1
ATOM 4952 C C . ILE B 1 221 ? 52.002 57.773 69.132 1.00 54.80 185 ILE B C 1
ATOM 4953 O O . ILE B 1 221 ? 53.105 58.065 69.636 1.00 54.46 185 ILE B O 1
ATOM 4958 N N . GLY B 1 222 ? 51.848 57.416 67.853 1.00 52.72 186 GLY B N 1
ATOM 4959 C CA . GLY B 1 222 ? 52.963 57.313 66.908 1.00 49.78 186 GLY B CA 1
ATOM 4960 C C . GLY B 1 222 ? 53.722 55.990 66.953 1.00 47.85 186 GLY B C 1
ATOM 4961 O O . GLY B 1 222 ? 54.621 55.770 66.142 1.00 47.73 186 GLY B O 1
ATOM 4962 N N . THR B 1 223 ? 53.373 55.104 67.888 1.00 45.77 187 THR B N 1
ATOM 4963 C CA . THR B 1 223 ? 54.129 53.860 68.068 1.00 43.64 187 THR B CA 1
ATOM 4964 C C . THR B 1 223 ? 53.901 52.862 66.927 1.00 42.77 187 THR B C 1
ATOM 4965 O O . THR B 1 223 ? 54.811 52.102 66.573 1.00 42.75 187 THR B O 1
ATOM 4969 N N . ILE B 1 224 ? 52.696 52.867 66.351 1.00 40.87 188 ILE B N 1
ATOM 4970 C CA . ILE B 1 224 ? 52.371 51.967 65.248 1.00 39.00 188 ILE B CA 1
ATOM 4971 C C . ILE B 1 224 ? 52.265 52.736 63.923 1.00 38.27 188 ILE B C 1
ATOM 4972 O O . ILE B 1 224 ? 52.953 52.390 62.944 1.00 37.86 188 ILE B O 1
ATOM 4977 N N . TYR B 1 225 ? 51.420 53.775 63.904 1.00 36.45 189 TYR B N 1
ATOM 4978 C CA . TYR B 1 225 ? 51.205 54.600 62.716 1.00 35.23 189 TYR B CA 1
ATOM 4979 C C . TYR B 1 225 ? 51.632 56.039 62.961 1.00 35.06 189 TYR B C 1
ATOM 4980 O O . TYR B 1 225 ? 51.444 56.575 64.050 1.00 35.11 189 TYR B O 1
ATOM 4989 N N . ASP B 1 226 ? 52.217 56.660 61.942 1.00 35.15 190 ASP B N 1
ATOM 4990 C CA . ASP B 1 226 ? 52.479 58.088 61.977 1.00 34.72 190 ASP B CA 1
ATOM 4991 C C . ASP B 1 226 ? 51.133 58.797 62.079 1.00 35.51 190 ASP B C 1
ATOM 4992 O O . ASP B 1 226 ? 50.068 58.202 61.821 1.00 34.66 190 ASP B O 1
ATOM 4997 N N . GLY B 1 227 ? 51.195 60.064 62.480 1.00 36.42 191 GLY B N 1
ATOM 4998 C CA . GLY B 1 227 ? 50.003 60.856 62.784 1.00 36.94 191 GLY B CA 1
ATOM 4999 C C . GLY B 1 227 ? 49.186 61.124 61.550 1.00 37.16 191 GLY B C 1
ATOM 5000 O O . GLY B 1 227 ? 47.966 61.150 61.619 1.00 37.96 191 GLY B O 1
ATOM 5001 N N . ASP B 1 228 ? 49.852 61.312 60.418 1.00 37.55 192 ASP B N 1
ATOM 5002 C CA . ASP B 1 228 ? 49.143 61.587 59.180 1.00 38.66 192 ASP B CA 1
ATOM 5003 C C . ASP B 1 228 ? 48.383 60.366 58.656 1.00 38.96 192 ASP B C 1
ATOM 5004 O O . ASP B 1 228 ? 47.392 60.516 57.935 1.00 39.90 192 ASP B O 1
ATOM 5017 N N . ALA B 1 230 ? 47.364 57.707 60.957 1.00 36.38 194 ALA B N 1
ATOM 5018 C CA . ALA B 1 230 ? 46.375 57.442 62.010 1.00 36.26 194 ALA B CA 1
ATOM 5019 C C . ALA B 1 230 ? 45.062 58.232 61.811 1.00 36.73 194 ALA B C 1
ATOM 5020 O O . ALA B 1 230 ? 43.989 57.804 62.256 1.00 36.22 194 ALA B O 1
ATOM 5022 N N . GLU B 1 231 ? 45.169 59.381 61.140 1.00 36.68 195 GLU B N 1
ATOM 5023 C CA . GLU B 1 231 ? 44.014 60.176 60.728 1.00 37.09 195 GLU B CA 1
ATOM 5024 C C . GLU B 1 231 ? 42.971 59.367 59.998 1.00 36.00 195 GLU B C 1
ATOM 5025 O O . GLU B 1 231 ? 41.795 59.592 60.221 1.00 36.54 195 GLU B O 1
ATOM 5031 N N . TYR B 1 232 ? 43.385 58.427 59.145 1.00 34.88 196 TYR B N 1
ATOM 5032 C CA . TYR B 1 232 ? 42.422 57.591 58.414 1.00 34.46 196 TYR B CA 1
ATOM 5033 C C . TYR B 1 232 ? 41.695 56.675 59.363 1.00 34.38 196 TYR B C 1
ATOM 5034 O O . TYR B 1 232 ? 40.547 56.305 59.115 1.00 34.22 196 TYR B O 1
ATOM 5043 N N . ILE B 1 233 ? 42.375 56.322 60.452 1.00 34.53 197 ILE B N 1
ATOM 5044 C CA . ILE B 1 233 ? 41.810 55.437 61.465 1.00 34.44 197 ILE B CA 1
ATOM 5045 C C . ILE B 1 233 ? 40.754 56.178 62.299 1.00 34.47 197 ILE B C 1
ATOM 5046 O O . ILE B 1 233 ? 39.643 55.679 62.489 1.00 33.67 197 ILE B O 1
ATOM 5051 N N . TYR B 1 234 ? 41.105 57.364 62.791 1.00 34.78 198 TYR B N 1
ATOM 5052 C CA . TYR B 1 234 ? 40.145 58.215 63.476 1.00 35.22 198 TYR B CA 1
ATOM 5053 C C . TYR B 1 234 ? 38.902 58.481 62.620 1.00 35.27 198 TYR B C 1
ATOM 5054 O O . TYR B 1 234 ? 37.785 58.389 63.126 1.00 35.16 198 TYR B O 1
ATOM 5063 N N . LYS B 1 235 ? 39.098 58.805 61.338 1.00 35.17 199 LYS B N 1
ATOM 5064 C CA . LYS B 1 235 ? 37.981 59.009 60.417 1.00 35.34 199 LYS B CA 1
ATOM 5065 C C . LYS B 1 235 ? 37.093 57.793 60.311 1.00 34.90 199 LYS B C 1
ATOM 5066 O O . LYS B 1 235 ? 35.873 57.922 60.334 1.00 35.45 199 LYS B O 1
ATOM 5072 N N . GLU B 1 236 ? 37.688 56.614 60.149 1.00 33.73 200 GLU B N 1
ATOM 5073 C CA . GLU B 1 236 ? 36.899 55.378 60.011 1.00 33.27 200 GLU B CA 1
ATOM 5074 C C . GLU B 1 236 ? 36.131 55.026 61.294 1.00 33.20 200 GLU B C 1
ATOM 5075 O O . GLU B 1 236 ? 35.000 54.530 61.227 1.00 33.33 200 GLU B O 1
ATOM 5081 N N . ALA B 1 237 ? 36.747 55.275 62.451 1.00 32.97 201 ALA B N 1
ATOM 5082 C CA . ALA B 1 237 ? 36.100 55.040 63.741 1.00 33.64 201 ALA B CA 1
ATOM 5083 C C . ALA B 1 237 ? 34.866 55.948 63.848 1.00 34.51 201 ALA B C 1
ATOM 5084 O O . ALA B 1 237 ? 33.741 55.483 64.022 1.00 33.64 201 ALA B O 1
ATOM 5086 N N . ASP B 1 238 ? 35.109 57.245 63.697 1.00 35.77 202 ASP B N 1
ATOM 5087 C CA . ASP B 1 238 ? 34.074 58.262 63.730 1.00 37.39 202 ASP B CA 1
ATOM 5088 C C . ASP B 1 238 ? 32.918 57.922 62.798 1.00 37.14 202 ASP B C 1
ATOM 5089 O O . ASP B 1 238 ? 31.760 58.041 63.174 1.00 37.82 202 ASP B O 1
ATOM 5094 N N . LYS B 1 239 ? 33.232 57.470 61.593 1.00 36.77 203 LYS B N 1
ATOM 5095 C CA . LYS B 1 239 ? 32.233 57.087 60.606 1.00 36.92 203 LYS B CA 1
ATOM 5096 C C . LYS B 1 239 ? 31.308 55.990 61.114 1.00 36.74 203 LYS B C 1
ATOM 5097 O O . LYS B 1 239 ? 30.144 55.944 60.767 1.00 37.02 203 LYS B O 1
ATOM 5103 N N . HIS B 1 240 ? 31.819 55.104 61.950 1.00 36.59 204 HIS B N 1
ATOM 5104 C CA . HIS B 1 240 ? 31.009 53.980 62.433 1.00 36.20 204 HIS B CA 1
ATOM 5105 C C . HIS B 1 240 ? 30.516 54.194 63.865 1.00 35.91 204 HIS B C 1
ATOM 5106 O O . HIS B 1 240 ? 30.026 53.269 64.514 1.00 35.66 204 HIS B O 1
ATOM 5113 N N . HIS B 1 241 ? 30.653 55.429 64.339 1.00 35.76 205 HIS B N 1
ATOM 5114 C CA . HIS B 1 241 ? 30.111 55.860 65.622 1.00 36.56 205 HIS B CA 1
ATOM 5115 C C . HIS B 1 241 ? 30.850 55.254 66.812 1.00 36.86 205 HIS B C 1
ATOM 5116 O O . HIS B 1 241 ? 30.245 54.948 67.847 1.00 36.48 205 HIS B O 1
ATOM 5123 N N . ILE B 1 242 ? 32.162 55.085 66.645 1.00 36.73 206 ILE B N 1
ATOM 5124 C CA . ILE B 1 242 ? 33.038 54.635 67.717 1.00 36.69 206 ILE B CA 1
ATOM 5125 C C . ILE B 1 242 ? 33.655 55.890 68.278 1.00 37.22 206 ILE B C 1
ATOM 5126 O O . ILE B 1 242 ? 34.387 56.575 67.582 1.00 37.36 206 ILE B O 1
ATOM 5131 N N . GLU B 1 243 ? 33.334 56.213 69.525 1.00 38.40 207 GLU B N 1
ATOM 5132 C CA . GLU B 1 243 ? 33.865 57.423 70.162 1.00 40.11 207 GLU B CA 1
ATOM 5133 C C . GLU B 1 243 ? 35.275 57.170 70.677 1.00 39.89 207 GLU B C 1
ATOM 5134 O O . GLU B 1 243 ? 35.480 56.287 71.492 1.00 40.32 207 GLU B O 1
ATOM 5140 N N . ILE B 1 244 ? 36.239 57.949 70.203 1.00 40.36 208 ILE B N 1
ATOM 5141 C CA . ILE B 1 244 ? 37.619 57.803 70.637 1.00 40.67 208 ILE B CA 1
ATOM 5142 C C . ILE B 1 244 ? 37.988 58.984 71.508 1.00 41.36 208 ILE B C 1
ATOM 5143 O O . ILE B 1 244 ? 37.879 60.127 71.082 1.00 41.90 208 ILE B O 1
ATOM 5148 N N . LEU B 1 245 ? 38.401 58.705 72.738 1.00 41.91 209 LEU B N 1
ATOM 5149 C CA . LEU B 1 245 ? 38.811 59.754 73.654 1.00 42.96 209 LEU B CA 1
ATOM 5150 C C . LEU B 1 245 ? 40.330 59.787 73.754 1.00 43.78 209 LEU B C 1
ATOM 5151 O O . LEU B 1 245 ? 40.959 58.796 74.100 1.00 43.78 209 LEU B O 1
ATOM 5156 N N . THR B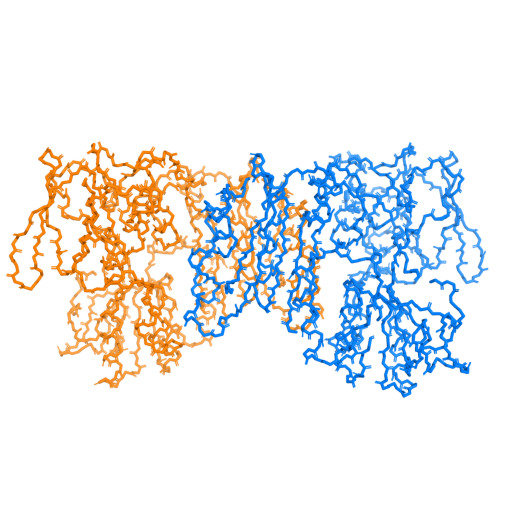 1 246 ? 40.897 60.943 73.437 1.00 45.04 210 THR B N 1
ATOM 5157 C CA . THR B 1 246 ? 42.330 61.168 73.394 1.00 46.53 210 THR B CA 1
ATOM 5158 C C . THR B 1 246 ? 42.720 61.967 74.625 1.00 47.28 210 THR B C 1
ATOM 5159 O O . THR B 1 246 ? 41.896 62.675 75.199 1.00 47.67 210 THR B O 1
ATOM 5163 N N . ASN B 1 247 ? 43.977 61.865 75.035 1.00 48.35 211 ASN B N 1
ATOM 5164 C CA . ASN B 1 247 ? 44.489 62.679 76.140 1.00 49.20 211 ASN B CA 1
ATOM 5165 C C . ASN B 1 247 ? 43.568 62.744 77.379 1.00 49.03 211 ASN B C 1
ATOM 5166 O O . ASN B 1 247 ? 43.234 63.823 77.907 1.00 49.03 211 ASN B O 1
ATOM 5171 N N . GLU B 1 248 ? 43.182 61.555 77.831 1.00 48.56 212 GLU B N 1
ATOM 5172 C CA . GLU B 1 248 ? 42.278 61.371 78.949 1.00 48.18 212 GLU B CA 1
ATOM 5173 C C . GLU B 1 248 ? 42.772 60.144 79.706 1.00 47.66 212 GLU B C 1
ATOM 5174 O O . GLU B 1 248 ? 43.060 59.114 79.091 1.00 47.83 212 GLU B O 1
ATOM 5180 N N . ASN B 1 249 ? 42.870 60.262 81.029 1.00 46.74 213 ASN B N 1
ATOM 5181 C CA . ASN B 1 249 ? 43.440 59.210 81.866 1.00 46.09 213 ASN B CA 1
ATOM 5182 C C . ASN B 1 249 ?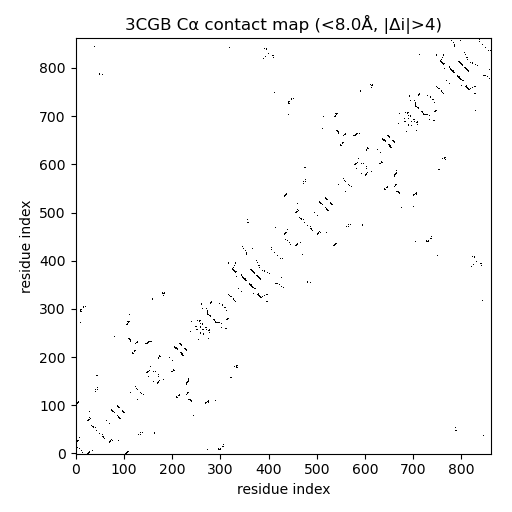 42.394 58.490 82.695 1.00 45.01 213 ASN B C 1
ATOM 5183 O O . ASN B 1 249 ? 41.640 59.123 83.415 1.00 45.01 213 ASN B O 1
ATOM 5188 N N . VAL B 1 250 ? 42.344 57.169 82.582 1.00 44.18 214 VAL B N 1
ATOM 5189 C CA . VAL B 1 250 ? 41.434 56.366 83.392 1.00 43.72 214 VAL B CA 1
ATOM 5190 C C . VAL B 1 250 ? 41.836 56.482 84.857 1.00 43.91 214 VAL B C 1
ATOM 5191 O O . VAL B 1 250 ? 43.010 56.618 85.163 1.00 43.73 214 VAL B O 1
ATOM 5195 N N . LYS B 1 251 ? 40.868 56.433 85.762 1.00 44.19 215 LYS B N 1
ATOM 5196 C CA . LYS B 1 251 ? 41.200 56.392 87.177 1.00 44.86 215 LYS B CA 1
ATOM 5197 C C . LYS B 1 251 ? 40.444 55.359 88.015 1.00 44.37 215 LYS B C 1
ATOM 5198 O O . LYS B 1 251 ? 40.938 54.933 89.050 1.00 45.18 215 LYS B O 1
ATOM 5204 N N . ALA B 1 252 ? 39.276 54.922 87.579 1.00 43.69 216 ALA B N 1
ATOM 5205 C CA . ALA B 1 252 ? 38.565 53.893 88.327 1.00 43.39 216 ALA B CA 1
ATOM 5206 C C . ALA B 1 252 ? 37.483 53.284 87.478 1.00 43.35 216 ALA B C 1
ATOM 5207 O O . ALA B 1 252 ? 36.969 53.933 86.583 1.00 44.02 216 ALA B O 1
ATOM 5209 N N . PHE B 1 253 ? 37.145 52.037 87.752 1.00 43.56 217 PHE B N 1
ATOM 5210 C CA . PHE B 1 253 ? 35.957 51.437 87.192 1.00 44.51 217 PHE B CA 1
ATOM 5211 C C . PHE B 1 253 ? 34.930 51.408 88.299 1.00 45.70 217 PHE B C 1
ATOM 5212 O O . PHE B 1 253 ? 35.238 50.996 89.425 1.00 45.83 217 PHE B O 1
ATOM 5220 N N . LYS B 1 254 ? 33.717 51.859 87.979 1.00 46.77 218 LYS B N 1
ATOM 5221 C CA . LYS B 1 254 ? 32.716 52.122 88.988 1.00 48.17 218 LYS B CA 1
ATOM 5222 C C . LYS B 1 254 ? 31.630 51.098 88.888 1.00 49.00 218 LYS B C 1
ATOM 5223 O O . LYS B 1 254 ? 31.297 50.634 87.802 1.00 48.93 218 LYS B O 1
ATOM 5229 N N . GLY B 1 255 ? 31.092 50.734 90.041 1.00 50.42 219 GLY B N 1
ATOM 5230 C CA . GLY B 1 255 ? 30.011 49.772 90.107 1.00 52.48 219 GLY B CA 1
ATOM 5231 C C . GLY B 1 255 ? 29.905 49.131 91.470 1.00 53.98 219 GLY B C 1
ATOM 5232 O O . GLY B 1 255 ? 30.801 49.267 92.309 1.00 54.23 219 GLY B O 1
ATOM 5233 N N . ASN B 1 256 ? 28.799 48.435 91.691 1.00 55.42 220 ASN B N 1
ATOM 5234 C CA . ASN B 1 256 ? 28.620 47.652 92.901 1.00 57.21 220 ASN B CA 1
ATOM 5235 C C . ASN B 1 256 ? 29.292 46.284 92.754 1.00 57.49 220 ASN B C 1
ATOM 5236 O O . ASN B 1 256 ? 30.427 46.078 93.224 1.00 57.43 220 ASN B O 1
ATOM 5241 N N . GLU B 1 257 ? 28.583 45.365 92.093 1.00 57.79 221 GLU B N 1
ATOM 5242 C CA . GLU B 1 257 ? 29.080 44.026 91.824 1.00 58.52 221 GLU B CA 1
ATOM 5243 C C . GLU B 1 257 ? 29.626 43.906 90.395 1.00 57.82 221 GLU B C 1
ATOM 5244 O O . GLU B 1 257 ? 30.530 43.098 90.138 1.00 58.22 221 GLU B O 1
ATOM 5250 N N . ARG B 1 258 ? 29.066 44.709 89.484 1.00 56.64 222 ARG B N 1
ATOM 5251 C CA . ARG B 1 258 ? 29.474 44.763 88.085 1.00 54.97 222 ARG B CA 1
ATOM 5252 C C . ARG B 1 258 ? 29.976 46.151 87.747 1.00 53.62 222 ARG B C 1
ATOM 5253 O O . ARG B 1 258 ? 29.746 47.074 88.514 1.00 53.47 222 ARG B O 1
ATOM 5261 N N . VAL B 1 259 ? 30.669 46.307 86.614 1.00 51.80 223 VAL B N 1
ATOM 5262 C CA . VAL B 1 259 ? 30.981 47.645 86.112 1.00 49.85 223 VAL B CA 1
ATOM 5263 C C . VAL B 1 259 ? 29.698 48.294 85.667 1.00 48.93 223 VAL B C 1
ATOM 5264 O O . VAL B 1 259 ? 28.789 47.627 85.172 1.00 48.20 223 VAL B O 1
ATOM 5268 N N . GLU B 1 260 ? 29.643 49.605 85.821 1.00 48.07 224 GLU B N 1
ATOM 5269 C CA . GLU B 1 260 ? 28.578 50.361 85.221 1.00 47.69 224 GLU B CA 1
ATOM 5270 C C . GLU B 1 260 ? 29.110 51.678 84.666 1.00 46.51 224 GLU B C 1
ATOM 5271 O O . GLU B 1 260 ? 28.426 52.360 83.907 1.00 46.62 224 GLU B O 1
ATOM 5277 N N . ALA B 1 261 ? 30.338 52.018 85.022 1.00 44.91 225 ALA B N 1
ATOM 5278 C CA . ALA B 1 261 ? 30.938 53.246 84.535 1.00 43.98 225 ALA B CA 1
ATOM 5279 C C . ALA B 1 261 ? 32.456 53.182 84.561 1.00 43.56 225 ALA B C 1
ATOM 5280 O O . ALA B 1 261 ? 33.045 52.400 85.315 1.00 43.37 225 ALA B O 1
ATOM 5282 N N . VAL B 1 262 ? 33.074 54.013 83.728 1.00 42.22 226 VAL B N 1
ATOM 5283 C CA . VAL B 1 262 ? 34.500 54.228 83.763 1.00 41.70 226 VAL B CA 1
ATOM 5284 C C . VAL B 1 262 ? 34.701 55.694 84.095 1.00 41.90 226 VAL B C 1
ATOM 5285 O O . VAL B 1 262 ? 34.115 56.562 83.445 1.00 41.53 226 VAL B O 1
ATOM 5289 N N . GLU B 1 263 ? 35.531 55.961 85.097 1.00 42.09 227 GLU B N 1
ATOM 5290 C CA . GLU B 1 263 ? 35.869 57.315 85.489 1.00 43.06 227 GLU B CA 1
ATOM 5291 C C . GLU B 1 263 ? 37.250 57.672 84.962 1.00 42.67 227 GLU B C 1
ATOM 5292 O O . GLU B 1 263 ? 38.188 56.886 85.087 1.00 42.74 227 GLU B O 1
ATOM 5298 N N . THR B 1 264 ? 37.374 58.859 84.381 1.00 42.16 228 THR B N 1
ATOM 5299 C CA . THR B 1 264 ? 38.643 59.331 83.853 1.00 42.13 228 THR B CA 1
ATOM 5300 C C . THR B 1 264 ? 38.922 60.684 84.486 1.00 42.76 228 THR B C 1
ATOM 5301 O O . THR B 1 264 ? 38.097 61.187 85.245 1.00 43.02 228 THR B O 1
ATOM 5305 N N . ASP B 1 265 ? 40.068 61.285 84.189 1.00 43.41 229 ASP B N 1
ATOM 5306 C CA . ASP B 1 265 ? 40.349 62.631 84.691 1.00 44.47 229 ASP B CA 1
ATOM 5307 C C . ASP B 1 265 ? 39.458 63.741 84.077 1.00 44.52 229 ASP B C 1
ATOM 5308 O O . ASP B 1 265 ? 39.599 64.913 84.417 1.00 44.88 229 ASP B O 1
ATOM 5313 N N . LYS B 1 266 ? 38.524 63.370 83.204 1.00 44.38 230 LYS B N 1
ATOM 5314 C CA . LYS B 1 266 ? 37.683 64.348 82.508 1.00 44.23 230 LYS B CA 1
ATOM 5315 C C . LYS B 1 266 ? 36.199 63.981 82.439 1.00 43.56 230 LYS B C 1
ATOM 5316 O O . LYS B 1 266 ? 35.412 64.684 81.815 1.00 44.11 230 LYS B O 1
ATOM 5322 N N . GLY B 1 267 ? 35.806 62.885 83.071 1.00 42.64 231 GLY B N 1
ATOM 5323 C CA . GLY B 1 267 ? 34.400 62.507 83.066 1.00 41.16 231 GLY B CA 1
ATOM 5324 C C . GLY B 1 267 ? 34.152 61.103 83.561 1.00 40.29 231 GLY B C 1
ATOM 5325 O O . GLY B 1 267 ? 35.089 60.391 83.909 1.00 40.13 231 GLY B O 1
ATOM 5326 N N . THR B 1 268 ? 32.883 60.714 83.595 1.00 39.04 232 THR B N 1
ATOM 5327 C CA . THR B 1 268 ? 32.488 59.380 83.999 1.00 38.60 232 THR B CA 1
ATOM 5328 C C . THR B 1 268 ? 31.466 58.916 82.993 1.00 38.47 232 THR B C 1
ATOM 5329 O O . THR B 1 268 ? 30.487 59.619 82.744 1.00 38.89 232 THR B O 1
ATOM 5333 N N . TYR B 1 269 ? 31.690 57.747 82.398 1.00 38.02 233 TYR B N 1
ATOM 5334 C CA . TYR B 1 269 ? 30.862 57.283 81.278 1.00 37.83 233 TYR B CA 1
ATOM 5335 C C . TYR B 1 269 ? 30.295 55.910 81.546 1.00 37.60 233 TYR B C 1
ATOM 5336 O O . TYR B 1 269 ? 31.023 55.032 82.005 1.00 37.73 233 TYR B O 1
ATOM 5345 N N . LYS B 1 270 ? 29.010 55.724 81.240 1.00 36.82 234 LYS B N 1
ATOM 5346 C CA . LYS B 1 270 ? 28.358 54.422 81.375 1.00 36.79 234 LYS B CA 1
ATOM 5347 C C . LYS B 1 270 ? 29.049 53.362 80.529 1.00 36.35 234 LYS B C 1
ATOM 5348 O O . LYS B 1 270 ? 29.372 53.592 79.354 1.00 36.33 234 LYS B O 1
ATOM 5354 N N . ALA B 1 271 ? 29.274 52.198 81.132 1.00 35.73 235 ALA B N 1
ATOM 5355 C CA . ALA B 1 271 ? 29.869 51.060 80.442 1.00 34.99 235 ALA B CA 1
ATOM 5356 C C . ALA B 1 271 ? 29.344 49.813 81.117 1.00 34.49 235 ALA B C 1
ATOM 5357 O O . ALA B 1 271 ? 29.330 49.733 82.335 1.00 34.87 235 ALA B O 1
ATOM 5359 N N . ASP B 1 272 ? 28.900 48.848 80.337 1.00 34.24 236 ASP B N 1
ATOM 5360 C CA . ASP B 1 272 ? 28.367 47.614 80.893 1.00 34.26 236 ASP B CA 1
ATOM 5361 C C . ASP B 1 272 ? 29.374 46.458 80.738 1.00 34.79 236 ASP B C 1
ATOM 5362 O O . ASP B 1 272 ? 29.125 45.331 81.206 1.00 35.41 236 ASP B O 1
ATOM 5367 N N . LEU B 1 273 ? 30.491 46.746 80.070 1.00 33.97 237 LEU B N 1
ATOM 5368 C CA . LEU B 1 273 ? 31.546 45.780 79.744 1.00 33.51 237 LEU B CA 1
ATOM 5369 C C . LEU B 1 273 ? 32.747 46.640 79.410 1.00 33.12 237 LEU B C 1
ATOM 5370 O O . LEU B 1 273 ? 32.639 47.576 78.606 1.00 32.95 237 LEU B O 1
ATOM 5375 N N . VAL B 1 274 ? 33.882 46.361 80.051 1.00 32.76 238 VAL B N 1
ATOM 5376 C CA . VAL B 1 274 ? 35.103 47.110 79.795 1.00 32.31 238 VAL B CA 1
ATOM 5377 C C . VAL B 1 274 ? 36.150 46.121 79.323 1.00 32.67 238 VAL B C 1
ATOM 5378 O O . VAL B 1 274 ? 36.355 45.095 79.968 1.00 33.24 238 VAL B O 1
ATOM 5382 N N . LEU B 1 275 ? 36.758 46.387 78.171 1.00 32.26 239 LEU B N 1
ATOM 5383 C CA . LEU B 1 275 ? 37.909 45.603 77.736 1.00 31.95 239 LEU B CA 1
ATOM 5384 C C . LEU B 1 275 ? 39.168 46.414 77.945 1.00 31.40 239 LEU B C 1
ATOM 5385 O O . LEU B 1 275 ? 39.307 47.518 77.409 1.00 31.50 239 LEU B O 1
ATOM 5390 N N . VAL B 1 276 ? 40.094 45.865 78.723 1.00 31.03 240 VAL B N 1
ATOM 5391 C CA . VAL B 1 276 ? 41.378 46.531 78.938 1.00 30.93 240 VAL B CA 1
ATOM 5392 C C . VAL B 1 276 ? 42.464 45.957 78.040 1.00 31.27 240 VAL B C 1
ATOM 5393 O O . VAL B 1 276 ? 42.774 44.771 78.109 1.00 30.33 240 VAL B O 1
ATOM 5397 N N . SER B 1 277 ? 43.026 46.816 77.194 1.00 31.28 241 SER B N 1
ATOM 5398 C CA . SER B 1 277 ? 44.051 46.412 76.250 1.00 32.33 241 SER B CA 1
ATOM 5399 C C . SER B 1 277 ? 45.128 47.470 76.170 1.00 32.14 241 SER B C 1
ATOM 5400 O O . SER B 1 277 ? 45.243 48.189 75.182 1.00 32.38 241 SER B O 1
ATOM 5403 N N . VAL B 1 278 ? 45.926 47.557 77.225 1.00 31.97 242 VAL B N 1
ATOM 5404 C CA . VAL B 1 278 ? 46.880 48.666 77.392 1.00 32.36 242 VAL B CA 1
ATOM 5405 C C . VAL B 1 278 ? 48.349 48.239 77.360 1.00 31.96 242 VAL B C 1
ATOM 5406 O O . VAL B 1 278 ? 49.229 49.058 77.511 1.00 32.84 242 VAL B O 1
ATOM 5410 N N . GLY B 1 279 ? 48.628 46.963 77.188 1.00 31.85 243 GLY B N 1
ATOM 5411 C CA . GLY B 1 279 ? 50.019 46.547 77.165 1.00 31.07 243 GLY B CA 1
ATOM 5412 C C . GLY B 1 279 ? 50.158 45.111 77.605 1.00 31.19 243 GLY B C 1
ATOM 5413 O O . GLY B 1 279 ? 49.208 44.513 78.144 1.00 31.13 243 GLY B O 1
ATOM 5414 N N . VAL B 1 280 ? 51.343 44.559 77.363 1.00 29.80 244 VAL B N 1
ATOM 5415 C CA . VAL B 1 280 ? 51.618 43.162 77.677 1.00 28.48 244 VAL B CA 1
ATOM 5416 C C . VAL B 1 280 ? 52.916 43.059 78.470 1.00 27.77 244 VAL B C 1
ATOM 5417 O O . VAL B 1 280 ? 53.734 43.963 78.454 1.00 28.22 244 VAL B O 1
ATOM 5421 N N . LYS B 1 281 ? 53.096 41.983 79.206 1.00 26.46 245 LYS B N 1
ATOM 5422 C CA . LYS B 1 281 ? 54.310 41.808 79.977 1.00 26.37 245 LYS B CA 1
ATOM 5423 C C . LYS B 1 281 ? 54.812 40.385 79.751 1.00 25.59 245 LYS B C 1
ATOM 5424 O O . LYS B 1 281 ? 54.015 39.436 79.848 1.00 25.04 245 LYS B O 1
ATOM 5430 N N . PRO B 1 282 ? 56.099 40.225 79.403 1.00 24.87 246 PRO B N 1
ATOM 5431 C CA . PRO B 1 282 ? 56.607 38.861 79.257 1.00 24.28 246 PRO B CA 1
ATOM 5432 C C . PRO B 1 282 ? 56.404 37.996 80.513 1.00 24.64 246 PRO B C 1
ATOM 5433 O O . PRO B 1 282 ? 56.631 38.440 81.635 1.00 23.77 246 PRO B O 1
ATOM 5437 N N . ASN B 1 283 ? 55.977 36.750 80.315 1.00 25.21 247 ASN B N 1
ATOM 5438 C CA . ASN B 1 283 ? 55.772 35.849 81.430 1.00 24.99 247 ASN B CA 1
ATOM 5439 C C . ASN B 1 283 ? 57.089 35.273 81.890 1.00 25.45 247 ASN B C 1
ATOM 5440 O O . ASN B 1 283 ? 57.345 34.077 81.713 1.00 25.70 247 ASN B O 1
ATOM 5445 N N . THR B 1 284 ? 57.936 36.118 82.463 1.00 25.55 248 THR B N 1
ATOM 5446 C CA . THR B 1 284 ? 59.307 35.716 82.809 1.00 25.98 248 THR B CA 1
ATOM 5447 C C . THR B 1 284 ? 59.670 35.955 84.262 1.00 26.93 248 THR B C 1
ATOM 5448 O O . THR B 1 284 ? 60.816 35.769 84.659 1.00 26.79 248 THR B O 1
ATOM 5452 N N . ASP B 1 285 ? 58.682 36.342 85.061 1.00 28.45 249 ASP B N 1
ATOM 5453 C CA A ASP B 1 285 ? 58.819 36.651 86.493 0.50 29.34 249 ASP B CA 1
ATOM 5454 C CA B ASP B 1 285 ? 58.999 36.668 86.443 0.50 28.89 249 ASP B CA 1
ATOM 5455 C C . ASP B 1 285 ? 59.450 35.480 87.264 1.00 29.16 249 ASP B C 1
ATOM 5456 O O . ASP B 1 285 ? 60.261 35.663 88.150 1.00 29.52 249 ASP B O 1
ATOM 5465 N N . PHE B 1 286 ? 59.011 34.268 86.926 1.00 29.91 250 PHE B N 1
ATOM 5466 C CA . PHE B 1 286 ? 59.480 33.051 87.598 1.00 30.95 250 PHE B CA 1
ATOM 5467 C C . PHE B 1 286 ? 60.982 32.782 87.492 1.00 32.41 250 PHE B C 1
ATOM 5468 O O . PHE B 1 286 ? 61.536 32.011 88.273 1.00 33.14 250 PHE B O 1
ATOM 5476 N N . LEU B 1 287 ? 61.640 33.428 86.532 1.00 34.14 251 LEU B N 1
ATOM 5477 C CA . LEU B 1 287 ? 63.065 33.223 86.289 1.00 35.22 251 LEU B CA 1
ATOM 5478 C C . LEU B 1 287 ? 63.960 34.087 87.163 1.00 36.69 251 LEU B C 1
ATOM 5479 O O . LEU B 1 287 ? 65.188 33.983 87.102 1.00 36.64 251 LEU B O 1
ATOM 5484 N N . GLU B 1 288 ? 63.354 34.941 87.980 1.00 38.86 252 GLU B N 1
ATOM 5485 C CA . GLU B 1 288 ? 64.120 35.769 88.895 1.00 40.72 252 GLU B CA 1
ATOM 5486 C C . GLU B 1 288 ? 65.025 34.850 89.713 1.00 40.36 252 GLU B C 1
ATOM 5487 O O . GLU B 1 288 ? 64.577 33.812 90.211 1.00 39.87 252 GLU B O 1
ATOM 5493 N N . GLY B 1 289 ? 66.311 35.211 89.776 1.00 40.47 253 GLY B N 1
ATOM 5494 C CA . GLY B 1 289 ? 67.340 34.395 90.425 1.00 39.84 253 GLY B CA 1
ATOM 5495 C C . GLY B 1 289 ? 68.125 33.428 89.548 1.00 39.45 253 GLY B C 1
ATOM 5496 O O . GLY B 1 289 ? 69.017 32.757 90.048 1.00 39.75 253 GLY B O 1
ATOM 5497 N N . THR B 1 290 ? 67.826 33.356 88.250 1.00 38.36 254 THR B N 1
ATOM 5498 C CA . THR B 1 290 ? 68.521 32.421 87.361 1.00 37.48 254 THR B CA 1
ATOM 5499 C C . THR B 1 290 ? 69.716 33.028 86.632 1.00 37.16 254 THR B C 1
ATOM 5500 O O . THR B 1 290 ? 70.527 32.300 86.035 1.00 37.93 254 THR B O 1
ATOM 5504 N N . ASN B 1 291 ? 69.813 34.346 86.627 1.00 35.99 255 ASN B N 1
ATOM 5505 C CA . ASN B 1 291 ? 70.860 34.999 85.829 1.00 35.21 255 ASN B CA 1
ATOM 5506 C C . ASN B 1 291 ? 70.572 35.074 84.311 1.00 32.89 255 ASN B C 1
ATOM 5507 O O . ASN B 1 291 ? 71.394 35.590 83.541 1.00 31.45 255 ASN B O 1
ATOM 5512 N N . ILE B 1 292 ? 69.419 34.557 83.884 1.00 30.45 256 ILE B N 1
ATOM 5513 C CA . ILE B 1 292 ? 69.018 34.659 82.473 1.00 28.30 256 ILE B CA 1
ATOM 5514 C C . ILE B 1 292 ? 68.740 36.138 82.176 1.00 28.01 256 ILE B C 1
ATOM 5515 O O . ILE B 1 292 ? 67.879 36.744 82.812 1.00 27.83 256 ILE B O 1
ATOM 5520 N N . ARG B 1 293 ? 69.472 36.718 81.226 1.00 26.99 257 ARG B N 1
ATOM 5521 C CA . ARG B 1 293 ? 69.341 38.149 80.939 1.00 26.56 257 ARG B CA 1
ATOM 5522 C C . ARG B 1 293 ? 68.062 38.508 80.216 1.00 26.59 257 ARG B C 1
ATOM 5523 O O . ARG B 1 293 ? 67.622 37.812 79.307 1.00 24.32 257 ARG B O 1
ATOM 5531 N N . THR B 1 294 ? 67.551 39.685 80.571 1.00 26.80 258 THR B N 1
ATOM 5532 C CA . THR B 1 294 ? 66.232 40.132 80.206 1.00 27.61 258 THR B CA 1
ATOM 5533 C C . THR B 1 294 ? 66.410 41.606 79.786 1.00 27.98 258 THR B C 1
ATOM 5534 O O . THR B 1 294 ? 67.314 42.264 80.298 1.00 27.78 258 THR B O 1
ATOM 5538 N N . ASN B 1 295 ? 65.617 42.103 78.833 1.00 27.95 259 ASN B N 1
ATOM 5539 C CA . ASN B 1 295 ? 65.629 43.550 78.544 1.00 28.65 259 ASN B CA 1
ATOM 5540 C C . ASN B 1 295 ? 64.831 44.277 79.622 1.00 30.16 259 ASN B C 1
ATOM 5541 O O . ASN B 1 295 ? 64.342 43.650 80.542 1.00 30.33 259 ASN B O 1
ATOM 5546 N N . HIS B 1 296 ? 64.700 45.594 79.512 1.00 32.71 260 HIS B N 1
ATOM 5547 C CA . HIS B 1 296 ? 63.986 46.373 80.520 1.00 34.99 260 HIS B CA 1
ATOM 5548 C C . HIS B 1 296 ? 62.540 45.921 80.804 1.00 34.71 260 HIS B C 1
ATOM 5549 O O . HIS B 1 296 ? 62.078 46.010 81.940 1.00 35.23 260 HIS B O 1
ATOM 5556 N N . LYS B 1 297 ? 61.826 45.438 79.794 1.00 34.71 261 LYS B N 1
ATOM 5557 C CA . LYS B 1 297 ? 60.438 45.016 80.005 1.00 34.45 261 LYS B CA 1
ATOM 5558 C C . LYS B 1 297 ? 60.315 43.565 80.407 1.00 33.12 261 LYS B C 1
ATOM 5559 O O . LYS B 1 297 ? 59.212 43.065 80.622 1.00 34.35 261 LYS B O 1
ATOM 5565 N N . GLY B 1 298 ? 61.437 42.869 80.496 1.00 31.22 262 GLY B N 1
ATOM 5566 C CA . GLY B 1 298 ? 61.411 41.524 81.018 1.00 28.71 262 GLY B CA 1
ATOM 5567 C C . GLY B 1 298 ? 61.479 40.451 79.951 1.00 27.58 262 GLY B C 1
ATOM 5568 O O . GLY B 1 298 ? 61.360 39.268 80.270 1.00 28.03 262 GLY B O 1
ATOM 5569 N N . ALA B 1 299 ? 61.663 40.852 78.688 1.00 25.63 263 ALA B N 1
ATOM 5570 C CA . ALA B 1 299 ? 61.778 39.889 77.593 1.00 23.77 263 ALA B CA 1
ATOM 5571 C C . ALA B 1 299 ? 63.177 39.283 77.584 1.00 22.80 263 ALA B C 1
ATOM 5572 O O . ALA B 1 299 ? 64.179 39.987 77.734 1.00 21.55 263 ALA B O 1
ATOM 5574 N N . ILE B 1 300 ? 63.252 37.972 77.420 1.00 21.51 264 ILE B N 1
ATOM 5575 C CA . ILE B 1 300 ? 64.535 37.260 77.467 1.00 21.43 264 ILE B CA 1
ATOM 5576 C C . ILE B 1 300 ? 65.449 37.497 76.243 1.00 20.88 264 ILE B C 1
ATOM 5577 O O . ILE B 1 300 ? 65.045 37.269 75.111 1.00 19.68 264 ILE B O 1
ATOM 5582 N N . GLU B 1 301 ? 66.688 37.916 76.467 1.00 20.33 265 GLU B N 1
ATOM 5583 C CA . GLU B 1 301 ? 67.575 38.142 75.349 1.00 20.48 265 GLU B CA 1
ATOM 5584 C C . GLU B 1 301 ? 68.021 36.819 74.771 1.00 20.91 265 GLU B C 1
ATOM 5585 O O . GLU B 1 301 ? 68.378 35.921 75.528 1.00 20.97 265 GLU B O 1
ATOM 5591 N N . VAL B 1 302 ? 68.000 36.746 73.441 1.00 19.65 266 VAL B N 1
ATOM 5592 C CA . VAL B 1 302 ? 68.451 35.602 72.668 1.00 19.23 266 VAL B CA 1
ATOM 5593 C C . VAL B 1 302 ? 69.441 36.075 71.621 1.00 20.23 266 VAL B C 1
ATOM 5594 O O . VAL B 1 302 ? 69.302 37.168 71.069 1.00 19.96 266 VAL B O 1
ATOM 5598 N N . ASN B 1 303 ? 70.473 35.269 71.391 1.00 19.50 267 ASN B N 1
ATOM 5599 C CA . ASN B 1 303 ? 71.355 35.473 70.266 1.00 18.49 267 ASN B CA 1
ATOM 5600 C C . ASN B 1 303 ? 70.754 34.864 68.994 1.00 18.30 267 ASN B C 1
ATOM 5601 O O . ASN B 1 303 ? 69.564 34.471 68.972 1.00 18.71 267 ASN B O 1
ATOM 5606 N N . ALA B 1 304 ? 71.577 34.754 67.948 1.00 17.31 268 ALA B N 1
ATOM 5607 C CA . ALA B 1 304 ? 71.112 34.401 66.609 1.00 16.97 268 ALA B CA 1
ATOM 5608 C C . ALA B 1 304 ? 70.435 33.055 66.607 1.00 17.25 268 ALA B C 1
ATOM 5609 O O . ALA B 1 304 ? 69.562 32.783 65.776 1.00 16.67 268 ALA B O 1
ATOM 5611 N N . TYR B 1 305 ? 70.805 32.260 67.595 1.00 18.14 269 TYR B N 1
ATOM 5612 C CA . TYR B 1 305 ? 70.457 30.818 67.625 1.00 18.77 269 TYR B CA 1
ATOM 5613 C C . TYR B 1 305 ? 69.441 30.500 68.712 1.00 19.52 269 TYR B C 1
ATOM 5614 O O . TYR B 1 305 ? 69.275 29.342 69.095 1.00 20.48 269 TYR B O 1
ATOM 5631 N N . GLN B 1 307 ? 69.512 31.244 71.830 1.00 20.81 271 GLN B N 1
ATOM 5632 C CA . GLN B 1 307 ? 70.163 30.897 73.085 1.00 21.31 271 GLN B CA 1
ATOM 5633 C C . GLN B 1 307 ? 70.184 32.072 74.020 1.00 21.87 271 GLN B C 1
ATOM 5634 O O . GLN B 1 307 ? 70.549 33.172 73.604 1.00 20.60 271 GLN B O 1
ATOM 5640 N N . THR B 1 308 ? 69.911 31.806 75.295 1.00 21.54 272 THR B N 1
ATOM 5641 C CA . THR B 1 308 ? 70.095 32.797 76.347 1.00 22.21 272 THR B CA 1
ATOM 5642 C C . THR B 1 308 ? 71.573 32.875 76.737 1.00 22.73 272 THR B C 1
ATOM 5643 O O . THR B 1 308 ? 72.399 32.181 76.170 1.00 22.34 272 THR B O 1
ATOM 5647 N N . ASN B 1 309 ? 71.917 33.712 77.707 1.00 23.77 273 ASN B N 1
ATOM 5648 C CA . ASN B 1 309 ? 73.291 33.763 78.156 1.00 24.75 273 ASN B CA 1
ATOM 5649 C C . ASN B 1 309 ? 73.646 32.554 79.026 1.00 25.43 273 ASN B C 1
ATOM 5650 O O . ASN B 1 309 ? 74.810 32.362 79.390 1.00 25.65 273 ASN B O 1
ATOM 5655 N N . VAL B 1 310 ? 72.648 31.730 79.352 1.00 26.08 274 VAL B N 1
ATOM 5656 C CA . VAL B 1 310 ? 72.835 30.628 80.288 1.00 25.93 274 VAL B CA 1
ATOM 5657 C C . VAL B 1 310 ? 72.883 29.345 79.484 1.00 26.44 274 VAL B C 1
ATOM 5658 O O . VAL B 1 310 ? 71.991 29.061 78.690 1.00 25.68 274 VAL B O 1
ATOM 5662 N N . GLN B 1 311 ? 73.967 28.607 79.671 1.00 27.44 275 GLN B N 1
ATOM 5663 C CA . GLN B 1 311 ? 74.214 27.364 78.960 1.00 28.79 275 GLN B CA 1
ATOM 5664 C C . GLN B 1 311 ? 72.996 26.435 78.914 1.00 27.37 275 GLN B C 1
ATOM 5665 O O . GLN B 1 311 ? 72.386 26.163 79.944 1.00 27.49 275 GLN B O 1
ATOM 5671 N N . ASP B 1 312 ? 72.686 25.940 77.711 1.00 26.84 276 ASP B N 1
ATOM 5672 C CA . ASP B 1 312 ? 71.559 25.023 77.411 1.00 26.38 276 ASP B CA 1
ATOM 5673 C C . ASP B 1 312 ? 70.137 25.502 77.700 1.00 25.08 276 ASP B C 1
ATOM 5674 O O . ASP B 1 312 ? 69.168 24.682 77.725 1.00 24.76 276 ASP B O 1
ATOM 5679 N N . VAL B 1 313 ? 69.994 26.804 77.922 1.00 22.96 277 VAL B N 1
ATOM 5680 C CA . VAL B 1 313 ? 68.674 27.409 78.072 1.00 22.10 277 VAL B CA 1
ATOM 5681 C C . VAL B 1 313 ? 68.416 28.291 76.850 1.00 21.41 277 VAL B C 1
ATOM 5682 O O . VAL B 1 313 ? 69.260 29.120 76.492 1.00 22.19 277 VAL B O 1
ATOM 5686 N N . TYR B 1 314 ? 67.244 28.115 76.240 1.00 20.87 278 TYR B N 1
ATOM 5687 C CA . TYR B 1 314 ? 66.821 28.832 75.022 1.00 20.56 278 TYR B CA 1
ATOM 5688 C C . TYR B 1 314 ? 65.536 29.606 75.305 1.00 20.62 278 TYR B C 1
ATOM 5689 O O . TYR B 1 314 ? 64.887 29.374 76.312 1.00 20.73 278 TYR B O 1
ATOM 5698 N N . ALA B 1 315 ? 65.152 30.518 74.407 1.00 20.01 279 ALA B N 1
ATOM 5699 C CA . ALA B 1 315 ? 63.864 31.198 74.518 1.00 19.85 279 ALA B CA 1
ATOM 5700 C C . ALA B 1 315 ? 63.366 31.546 73.106 1.00 20.21 279 ALA B C 1
ATOM 5701 O O . ALA B 1 315 ? 64.160 31.616 72.178 1.00 20.62 279 ALA B O 1
ATOM 5703 N N . ALA B 1 316 ? 62.056 31.756 72.951 1.00 20.15 280 ALA B N 1
ATOM 5704 C CA . ALA B 1 316 ? 61.445 31.965 71.658 1.00 19.77 280 ALA B CA 1
ATOM 5705 C C . ALA B 1 316 ? 60.052 32.504 71.884 1.00 20.07 280 ALA B C 1
ATOM 5706 O O . ALA B 1 316 ? 59.410 32.185 72.898 1.00 19.73 280 ALA B O 1
ATOM 5708 N N . GLY B 1 317 ? 59.604 33.362 70.958 1.00 21.17 281 GLY B N 1
ATOM 5709 C CA . GLY B 1 317 ? 58.247 33.901 70.980 1.00 20.99 281 GLY B CA 1
ATOM 5710 C C . GLY B 1 317 ? 58.081 35.207 71.726 1.00 22.33 281 GLY B C 1
ATOM 5711 O O . GLY B 1 317 ? 59.017 36.011 71.834 1.00 22.48 281 GLY B O 1
ATOM 5712 N N . ASP B 1 318 ? 56.859 35.429 72.229 1.00 22.59 282 ASP B N 1
ATOM 5713 C CA . ASP B 1 318 ? 56.515 36.699 72.886 1.00 22.32 282 ASP B CA 1
ATOM 5714 C C . ASP B 1 318 ? 57.326 36.939 74.132 1.00 22.30 282 ASP B C 1
ATOM 5715 O O . ASP B 1 318 ? 57.469 38.086 74.531 1.00 22.53 282 ASP B O 1
ATOM 5720 N N . CYS B 1 319 ? 57.852 35.878 74.751 1.00 21.69 283 CYS B N 1
ATOM 5721 C CA . CYS B 1 319 ? 58.690 36.081 75.943 1.00 21.35 283 CYS B CA 1
ATOM 5722 C C . CYS B 1 319 ? 60.138 36.480 75.637 1.00 21.52 283 CYS B C 1
ATOM 5723 O O . CYS B 1 319 ? 60.878 36.829 76.575 1.00 21.69 283 CYS B O 1
ATOM 5726 N N . ALA B 1 320 ? 60.542 36.443 74.357 1.00 19.73 284 ALA B N 1
ATOM 5727 C CA . ALA B 1 320 ? 61.933 36.707 74.017 1.00 19.61 284 ALA B CA 1
ATOM 5728 C C . ALA B 1 320 ? 62.084 38.013 73.265 1.00 18.83 284 ALA B C 1
ATOM 5729 O O . ALA B 1 320 ? 61.099 38.608 72.869 1.00 18.93 284 ALA B O 1
ATOM 5731 N N . THR B 1 321 ? 63.323 38.458 73.090 1.00 19.52 285 THR B N 1
ATOM 5732 C CA . THR B 1 321 ? 63.596 39.626 72.254 1.00 19.73 285 THR B CA 1
ATOM 5733 C C . THR B 1 321 ? 63.705 39.196 70.797 1.00 19.70 285 THR B C 1
ATOM 5734 O O . THR B 1 321 ? 63.906 38.005 70.474 1.00 18.39 285 THR B O 1
ATOM 5738 N N . HIS B 1 322 ? 63.583 40.180 69.923 1.00 18.72 286 HIS B N 1
ATOM 5739 C CA . HIS B 1 322 ? 63.394 39.949 68.513 1.00 19.62 286 HIS B CA 1
ATOM 5740 C C . HIS B 1 322 ? 64.329 40.863 67.768 1.00 20.17 286 HIS B C 1
ATOM 5741 O O . HIS B 1 322 ? 64.124 42.082 67.725 1.00 20.76 286 HIS B O 1
ATOM 5748 N N . TYR B 1 323 ? 65.380 40.282 67.206 1.00 19.28 287 TYR B N 1
ATOM 5749 C CA . TYR B 1 323 ? 66.310 41.057 66.448 1.00 18.67 287 TYR B CA 1
ATOM 5750 C C . TYR B 1 323 ? 65.578 41.730 65.279 1.00 18.77 287 TYR B C 1
ATOM 5751 O O . TYR B 1 323 ? 64.763 41.113 64.606 1.00 16.71 287 TYR B O 1
ATOM 5760 N N . HIS B 1 324 ? 65.873 43.020 65.038 1.00 18.47 288 HIS B N 1
ATOM 5761 C CA . HIS B 1 324 ? 65.130 43.787 64.048 1.00 18.20 288 HIS B CA 1
ATOM 5762 C C . HIS B 1 324 ? 66.014 44.051 62.848 1.00 17.80 288 HIS B C 1
ATOM 5763 O O . HIS B 1 324 ? 67.109 44.634 63.004 1.00 17.66 288 HIS B O 1
ATOM 5770 N N . VAL B 1 325 ? 65.558 43.645 61.659 1.00 17.12 289 VAL B N 1
ATOM 5771 C CA . VAL B 1 325 ? 66.379 43.730 60.431 1.00 17.76 289 VAL B CA 1
ATOM 5772 C C . VAL B 1 325 ? 66.858 45.150 60.148 1.00 18.61 289 VAL B C 1
ATOM 5773 O O . VAL B 1 325 ? 67.992 45.353 59.730 1.00 18.54 289 VAL B O 1
ATOM 5777 N N . ILE B 1 326 ? 65.990 46.114 60.420 1.00 19.26 290 ILE B N 1
ATOM 5778 C CA . ILE B 1 326 ? 66.253 47.537 60.058 1.00 20.25 290 ILE B CA 1
ATOM 5779 C C . ILE B 1 326 ? 66.803 48.336 61.226 1.00 21.34 290 ILE B C 1
ATOM 5780 O O . ILE B 1 326 ? 67.702 49.168 61.041 1.00 23.14 290 ILE B O 1
ATOM 5785 N N . LYS B 1 327 ? 66.274 48.124 62.424 1.00 21.91 291 LYS B N 1
ATOM 5786 C CA . LYS B 1 327 ? 66.884 48.748 63.608 1.00 22.16 291 LYS B CA 1
ATOM 5787 C C . LYS B 1 327 ? 68.254 48.146 63.935 1.00 22.33 291 LYS B C 1
ATOM 5788 O O . LYS B 1 327 ? 69.136 48.834 64.457 1.00 21.94 291 LYS B O 1
ATOM 5794 N N . GLU B 1 328 ? 68.466 46.862 63.622 1.00 22.14 292 GLU B N 1
ATOM 5795 C CA . GLU B 1 328 ? 69.761 46.224 63.922 1.00 22.16 292 GLU B CA 1
ATOM 5796 C C . GLU B 1 328 ? 70.044 46.187 65.418 1.00 22.07 292 GLU B C 1
ATOM 5797 O O . GLU B 1 328 ? 71.188 46.140 65.870 1.00 21.05 292 GLU B O 1
ATOM 5803 N N . ILE B 1 329 ? 68.953 46.111 66.166 1.00 23.33 293 ILE B N 1
ATOM 5804 C CA . ILE B 1 329 ? 68.941 45.998 67.605 1.00 24.40 293 ILE B CA 1
ATOM 5805 C C . ILE B 1 329 ? 67.931 44.908 67.961 1.00 23.63 293 ILE B C 1
ATOM 5806 O O . ILE B 1 329 ? 67.120 44.570 67.113 1.00 22.48 293 ILE B O 1
ATOM 5811 N N . HIS B 1 330 ? 67.977 44.369 69.191 1.00 23.51 294 HIS B N 1
ATOM 5812 C CA . HIS B 1 330 ? 66.973 43.390 69.664 1.00 23.75 294 HIS B CA 1
ATOM 5813 C C . HIS B 1 330 ? 65.765 44.105 70.253 1.00 24.04 294 HIS B C 1
ATOM 5814 O O . HIS B 1 330 ? 65.820 44.644 71.345 1.00 25.18 294 HIS B O 1
ATOM 5821 N N . ASP B 1 331 ? 64.683 44.087 69.498 1.00 24.03 295 ASP B N 1
ATOM 5822 C CA . ASP B 1 331 ? 63.463 44.774 69.823 1.00 24.81 295 ASP B CA 1
ATOM 5823 C C . ASP B 1 331 ? 62.540 43.790 70.536 1.00 24.51 295 ASP B C 1
ATOM 5824 O O . ASP B 1 331 ? 62.934 42.670 70.877 1.00 24.19 295 ASP B O 1
ATOM 5829 N N . HIS B 1 332 ? 61.312 44.221 70.796 1.00 24.62 296 HIS B N 1
ATOM 5830 C CA . HIS B 1 332 ? 60.299 43.324 71.306 1.00 23.77 296 HIS B CA 1
ATOM 5831 C C . HIS B 1 332 ? 59.024 43.658 70.572 1.00 23.78 296 HIS B C 1
ATOM 5832 O O . HIS B 1 332 ? 58.392 44.684 70.846 1.00 23.15 296 HIS B O 1
ATOM 5839 N N . ILE B 1 333 ? 58.679 42.816 69.603 1.00 23.54 297 ILE B N 1
ATOM 5840 C CA . ILE B 1 333 ? 57.463 42.976 68.813 1.00 23.42 297 ILE B CA 1
ATOM 5841 C C . ILE B 1 333 ? 56.745 41.618 68.827 1.00 24.56 297 ILE B C 1
ATOM 5842 O O . ILE B 1 333 ? 56.861 40.835 67.896 1.00 23.58 297 ILE B O 1
ATOM 5847 N N . PRO B 1 334 ? 56.006 41.346 69.899 1.00 25.26 298 PRO B N 1
ATOM 5848 C CA . PRO B 1 334 ? 55.443 40.031 70.016 1.00 26.07 298 PRO B CA 1
ATOM 5849 C C . PRO B 1 334 ? 54.275 39.806 69.052 1.00 26.54 298 PRO B C 1
ATOM 5850 O O . PRO B 1 334 ? 53.251 40.461 69.163 1.00 26.94 298 PRO B O 1
ATOM 5854 N N . ILE B 1 335 ? 54.447 38.900 68.093 1.00 26.77 299 ILE B N 1
ATOM 5855 C CA . ILE B 1 335 ? 53.358 38.460 67.247 1.00 27.13 299 ILE B CA 1
ATOM 5856 C C . ILE B 1 335 ? 53.545 36.997 66.899 1.00 26.40 299 ILE B C 1
ATOM 5857 O O . ILE B 1 335 ? 54.637 36.432 67.060 1.00 25.34 299 ILE B O 1
ATOM 5862 N N . GLY B 1 336 ? 52.465 36.394 66.404 1.00 26.06 300 GLY B N 1
ATOM 5863 C CA . GLY B 1 336 ? 52.429 34.950 66.178 1.00 24.61 300 GLY B CA 1
ATOM 5864 C C . GLY B 1 336 ? 53.309 34.480 65.039 1.00 24.72 300 GLY B C 1
ATOM 5865 O O . GLY B 1 336 ? 53.760 33.344 65.048 1.00 24.28 300 GLY B O 1
ATOM 5866 N N . THR B 1 337 ? 53.538 35.322 64.034 1.00 23.66 301 THR B N 1
ATOM 5867 C CA . THR B 1 337 ? 54.396 34.911 62.933 1.00 23.36 301 THR B CA 1
ATOM 5868 C C . THR B 1 337 ? 55.840 34.761 63.450 1.00 22.84 301 THR B C 1
ATOM 5869 O O . THR B 1 337 ? 56.483 33.714 63.251 1.00 22.27 301 THR B O 1
ATOM 5873 N N . THR B 1 338 ? 56.358 35.810 64.093 1.00 21.13 302 THR B N 1
ATOM 5874 C CA . THR B 1 338 ? 57.634 35.720 64.793 1.00 20.67 302 THR B CA 1
ATOM 5875 C C . THR B 1 338 ? 57.722 34.591 65.809 1.00 21.29 302 THR B C 1
ATOM 5876 O O . THR B 1 338 ? 58.774 33.972 65.913 1.00 20.52 302 THR B O 1
ATOM 5880 N N . ALA B 1 339 ? 56.635 34.319 66.543 1.00 20.98 303 ALA B N 1
ATOM 5881 C CA . ALA B 1 339 ? 56.652 33.253 67.562 1.00 21.40 303 ALA B CA 1
ATOM 5882 C C . ALA B 1 339 ? 56.849 31.903 66.940 1.00 22.03 303 ALA B C 1
ATOM 5883 O O . ALA B 1 339 ? 57.618 31.085 67.456 1.00 22.34 303 ALA B O 1
ATOM 5885 N N . ASN B 1 340 ? 56.146 31.653 65.842 1.00 23.24 304 ASN B N 1
ATOM 5886 C CA . ASN B 1 340 ? 56.322 30.384 65.127 1.00 23.70 304 ASN B CA 1
ATOM 5887 C C . ASN B 1 340 ? 57.708 30.266 64.525 1.00 23.24 304 ASN B C 1
ATOM 5888 O O . ASN B 1 340 ? 58.363 29.245 64.675 1.00 24.02 304 ASN B O 1
ATOM 5893 N N . LYS B 1 341 ? 58.183 31.319 63.864 1.00 22.82 305 LYS B N 1
ATOM 5894 C CA . LYS B 1 341 ? 59.547 31.310 63.335 1.00 22.43 305 LYS B CA 1
ATOM 5895 C C . LYS B 1 341 ? 60.620 31.074 64.404 1.00 21.54 305 LYS B C 1
ATOM 5896 O O . LYS B 1 341 ? 61.536 30.297 64.174 1.00 21.67 305 LYS B O 1
ATOM 5902 N N . GLN B 1 342 ? 60.527 31.744 65.551 1.00 20.37 306 GLN B N 1
ATOM 5903 C CA . GLN B 1 342 ? 61.555 31.591 66.576 1.00 20.01 306 GLN B CA 1
ATOM 5904 C C . GLN B 1 342 ? 61.455 30.230 67.259 1.00 20.24 306 GLN B C 1
ATOM 5905 O O . GLN B 1 342 ? 62.471 29.618 67.580 1.00 20.08 306 GLN B O 1
ATOM 5911 N N . GLY B 1 343 ? 60.233 29.755 67.473 1.00 20.71 307 GLY B N 1
ATOM 5912 C CA . GLY B 1 343 ? 60.047 28.432 68.104 1.00 20.78 307 GLY B CA 1
ATOM 5913 C C . GLY B 1 343 ? 60.618 27.319 67.246 1.00 21.14 307 GLY B C 1
ATOM 5914 O O . GLY B 1 343 ? 61.264 26.359 67.747 1.00 22.66 307 GLY B O 1
ATOM 5915 N N . ARG B 1 344 ? 60.321 27.383 65.959 1.00 21.09 308 ARG B N 1
ATOM 5916 C CA . ARG B 1 344 ? 60.910 26.452 65.014 1.00 20.93 308 ARG B CA 1
ATOM 5917 C C . ARG B 1 344 ? 62.452 26.494 65.013 1.00 21.36 308 ARG B C 1
ATOM 5918 O O . ARG B 1 344 ? 63.104 25.450 65.060 1.00 20.89 308 ARG B O 1
ATOM 5926 N N . LEU B 1 345 ? 63.032 27.699 64.957 1.00 20.99 309 LEU B N 1
ATOM 5927 C CA . LEU B 1 345 ? 64.480 27.886 65.013 1.00 21.27 309 LEU B CA 1
ATOM 5928 C C . LEU B 1 345 ? 65.081 27.391 66.324 1.00 21.85 309 LEU B C 1
ATOM 5929 O O . LEU B 1 345 ? 66.189 26.819 66.334 1.00 21.11 309 LEU B O 1
ATOM 5934 N N . ALA B 1 346 ? 64.356 27.589 67.423 1.00 21.57 310 ALA B N 1
ATOM 5935 C CA . ALA B 1 346 ? 64.850 27.189 68.727 1.00 22.08 310 ALA B CA 1
ATOM 5936 C C . ALA B 1 346 ? 64.933 25.660 68.786 1.00 23.00 310 ALA B C 1
ATOM 5937 O O . ALA B 1 346 ? 65.907 25.127 69.312 1.00 23.75 310 ALA B O 1
ATOM 5939 N N . GLY B 1 347 ? 63.930 24.970 68.235 1.00 23.07 311 GLY B N 1
ATOM 5940 C CA . GLY B 1 347 ? 63.939 23.514 68.182 1.00 23.54 311 GLY B CA 1
ATOM 5941 C C . GLY B 1 347 ? 65.102 23.024 67.342 1.00 24.50 311 GLY B C 1
ATOM 5942 O O . GLY B 1 347 ? 65.874 22.170 67.777 1.00 25.39 311 GLY B O 1
ATOM 5943 N N . LEU B 1 348 ? 65.260 23.584 66.143 1.00 24.21 312 LEU B N 1
ATOM 5944 C CA . LEU B 1 348 ? 66.381 23.206 65.275 1.00 24.10 312 LEU B CA 1
ATOM 5945 C C . LEU B 1 348 ? 67.707 23.441 65.973 1.00 23.77 312 LEU B C 1
ATOM 5946 O O . LEU B 1 348 ? 68.571 22.598 65.973 1.00 22.95 312 LEU B O 1
ATOM 5951 N N . ASN B 1 349 ? 67.861 24.590 66.605 1.00 23.45 313 ASN B N 1
ATOM 5952 C CA . ASN B 1 349 ? 69.125 24.906 67.275 1.00 24.00 313 ASN B CA 1
ATOM 5953 C C . ASN B 1 349 ? 69.415 24.069 68.520 1.00 24.99 313 ASN B C 1
ATOM 5954 O O . ASN B 1 349 ? 70.577 23.747 68.802 1.00 23.92 313 ASN B O 1
ATOM 5967 N N . LEU B 1 351 ? 68.610 20.985 68.722 1.00 28.28 315 LEU B N 1
ATOM 5968 C CA . LEU B 1 351 ? 69.144 19.763 68.097 1.00 27.71 315 LEU B CA 1
ATOM 5969 C C . LEU B 1 351 ? 70.536 19.954 67.464 1.00 27.91 315 LEU B C 1
ATOM 5970 O O . LEU B 1 351 ? 71.073 19.035 66.854 1.00 27.67 315 LEU B O 1
ATOM 5975 N N . ASP B 1 352 ? 71.122 21.138 67.624 1.00 27.38 316 ASP B N 1
ATOM 5976 C CA . ASP B 1 352 ? 72.363 21.500 66.966 1.00 27.99 316 ASP B CA 1
ATOM 5977 C C . ASP B 1 352 ? 72.282 21.512 65.430 1.00 27.61 316 ASP B C 1
ATOM 5978 O O . ASP B 1 352 ? 73.279 21.298 64.748 1.00 27.93 316 ASP B O 1
ATOM 5983 N N . LYS B 1 353 ? 71.091 21.750 64.898 1.00 27.11 317 LYS B N 1
ATOM 5984 C CA . LYS B 1 353 ? 70.927 22.026 63.473 1.00 26.65 317 LYS B CA 1
ATOM 5985 C C . LYS B 1 353 ? 70.999 23.545 63.325 1.00 26.25 317 LYS B C 1
ATOM 5986 O O . LYS B 1 353 ? 69.972 24.239 63.260 1.00 27.26 317 LYS B O 1
ATOM 5992 N N . ARG B 1 354 ? 72.231 24.047 63.297 1.00 24.31 318 ARG B N 1
ATOM 5993 C CA . ARG B 1 354 ? 72.514 25.479 63.528 1.00 22.81 318 ARG B CA 1
ATOM 5994 C C . ARG B 1 354 ? 71.887 26.344 62.467 1.00 22.73 318 ARG B C 1
ATOM 5995 O O . ARG B 1 354 ? 72.131 26.132 61.294 1.00 22.99 318 ARG B O 1
ATOM 6003 N N . ARG B 1 355 ? 71.080 27.328 62.860 1.00 23.00 319 ARG B N 1
ATOM 6004 C CA . ARG B 1 355 ? 70.441 28.200 61.884 1.00 22.39 319 ARG B CA 1
ATOM 6005 C C . ARG B 1 355 ? 70.074 29.485 62.572 1.00 22.49 319 ARG B C 1
ATOM 6006 O O . ARG B 1 355 ? 69.361 29.446 63.572 1.00 23.52 319 ARG B O 1
ATOM 6014 N N . ALA B 1 356 ? 70.537 30.603 62.017 1.00 21.32 320 ALA B N 1
ATOM 6015 C CA . ALA B 1 356 ? 70.309 31.931 62.579 1.00 20.58 320 ALA B CA 1
ATOM 6016 C C . ALA B 1 356 ? 68.941 32.470 62.237 1.00 20.36 320 ALA B C 1
ATOM 6017 O O . ALA B 1 356 ? 68.449 32.268 61.140 1.00 20.11 320 ALA B O 1
ATOM 6019 N N . PHE B 1 357 ? 68.347 33.176 63.198 1.00 20.66 321 PHE B N 1
ATOM 6020 C CA . PHE B 1 357 ? 67.099 33.889 63.033 1.00 20.47 321 PHE B CA 1
ATOM 6021 C C . PHE B 1 357 ? 67.431 35.185 62.301 1.00 21.11 321 PHE B C 1
ATOM 6022 O O . PHE B 1 357 ? 68.270 35.969 62.784 1.00 21.13 321 PHE B O 1
ATOM 6030 N N . LYS B 1 358 ? 66.769 35.435 61.172 1.00 20.91 322 LYS B N 1
ATOM 6031 C CA . LYS B 1 358 ? 67.135 36.585 60.343 1.00 22.13 322 LYS B CA 1
ATOM 6032 C C . LYS B 1 358 ? 66.576 37.915 60.871 1.00 21.96 322 LYS B C 1
ATOM 6033 O O . LYS B 1 358 ? 67.067 39.005 60.507 1.00 22.90 322 LYS B O 1
ATOM 6039 N N . GLY B 1 359 ? 65.543 37.831 61.693 1.00 21.34 323 GLY B N 1
ATOM 6040 C CA . GLY B 1 359 ? 64.979 39.011 62.311 1.00 22.68 323 GLY B CA 1
ATOM 6041 C C . GLY B 1 359 ? 63.522 39.244 61.987 1.00 23.33 323 GLY B C 1
ATOM 6042 O O . GLY B 1 359 ? 62.913 38.532 61.159 1.00 24.89 323 GLY B O 1
ATOM 6043 N N . THR B 1 360 ? 62.975 40.257 62.654 1.00 22.28 324 THR B N 1
ATOM 6044 C CA . THR B 1 360 ? 61.642 40.754 62.451 1.00 21.59 324 THR B CA 1
ATOM 6045 C C . THR B 1 360 ? 61.726 42.091 61.693 1.00 21.36 324 THR B C 1
ATOM 6046 O O . THR B 1 360 ? 62.756 42.764 61.713 1.00 19.17 324 THR B O 1
ATOM 6050 N N . LEU B 1 361 ? 60.657 42.431 60.986 1.00 20.88 325 LEU B N 1
ATOM 6051 C CA . LEU B 1 361 ? 60.579 43.735 60.312 1.00 21.44 325 LEU B CA 1
ATOM 6052 C C . LEU B 1 361 ? 59.589 44.631 61.007 1.00 22.27 325 LEU B C 1
ATOM 6053 O O . LEU B 1 361 ? 59.436 45.765 60.629 1.00 23.14 325 LEU B O 1
ATOM 6058 N N . GLY B 1 362 ? 58.885 44.118 61.995 1.00 22.64 326 GLY B N 1
ATOM 6059 C CA . GLY B 1 362 ? 57.879 44.934 62.656 1.00 23.18 326 GLY B CA 1
ATOM 6060 C C . GLY B 1 362 ? 56.621 44.978 61.822 1.00 23.64 326 GLY B C 1
ATOM 6061 O O . GLY B 1 362 ? 55.784 45.877 61.986 1.00 22.78 326 GLY B O 1
ATOM 6062 N N . THR B 1 363 ? 56.447 43.977 60.960 1.00 22.86 327 THR B N 1
ATOM 6063 C CA . THR B 1 363 ? 55.249 43.922 60.139 1.00 22.98 327 THR B CA 1
ATOM 6064 C C . THR B 1 363 ? 53.983 43.724 60.999 1.00 23.32 327 THR B C 1
ATOM 6065 O O . THR B 1 363 ? 53.988 42.935 61.948 1.00 23.79 327 THR B O 1
ATOM 6069 N N . GLY B 1 364 ? 52.902 44.437 60.669 1.00 22.46 328 GLY B N 1
ATOM 6070 C CA . GLY B 1 364 ? 51.623 44.255 61.354 1.00 22.41 328 GLY B CA 1
ATOM 6071 C C . GLY B 1 364 ? 50.467 44.611 60.447 1.00 21.87 328 GLY B C 1
ATOM 6072 O O . GLY B 1 364 ? 50.553 45.551 59.701 1.00 22.20 328 GLY B O 1
ATOM 6073 N N . ILE B 1 365 ? 49.387 43.843 60.504 1.00 22.50 329 ILE B N 1
ATOM 6074 C CA . ILE B 1 365 ? 48.184 44.149 59.721 1.00 22.18 329 ILE B CA 1
ATOM 6075 C C . ILE B 1 365 ? 46.899 44.004 60.576 1.00 23.70 329 ILE B C 1
ATOM 6076 O O . ILE B 1 365 ? 46.805 43.114 61.420 1.00 22.66 329 ILE B O 1
ATOM 6081 N N . ILE B 1 366 ? 45.941 44.924 60.401 1.00 24.67 330 ILE B N 1
ATOM 6082 C CA . ILE B 1 366 ? 44.699 44.932 61.195 1.00 25.63 330 ILE B CA 1
ATOM 6083 C C . ILE B 1 366 ? 43.493 45.127 60.269 1.00 25.81 330 ILE B C 1
ATOM 6084 O O . ILE B 1 366 ? 43.521 45.995 59.404 1.00 25.19 330 ILE B O 1
ATOM 6089 N N . LYS B 1 367 ? 42.443 44.312 60.422 1.00 26.40 331 LYS B N 1
ATOM 6090 C CA . LYS B 1 367 ? 41.149 44.685 59.849 1.00 27.45 331 LYS B CA 1
ATOM 6091 C C . LYS B 1 367 ? 40.437 45.616 60.825 1.00 28.35 331 LYS B C 1
ATOM 6092 O O . LYS B 1 367 ? 40.260 45.275 62.006 1.00 28.09 331 LYS B O 1
ATOM 6098 N N . PHE B 1 368 ? 40.059 46.804 60.351 1.00 29.31 332 PHE B N 1
ATOM 6099 C CA . PHE B 1 368 ? 39.272 47.729 61.171 1.00 29.84 332 PHE B CA 1
ATOM 6100 C C . PHE B 1 368 ? 38.086 48.342 60.404 1.00 30.49 332 PHE B C 1
ATOM 6101 O O . PHE B 1 368 ? 38.258 49.267 59.610 1.00 29.44 332 PHE B O 1
ATOM 6117 N N . ASN B 1 370 ? 35.721 48.975 57.635 1.00 32.13 334 ASN B N 1
ATOM 6118 C CA . ASN B 1 370 ? 35.947 48.837 56.193 1.00 32.36 334 ASN B CA 1
ATOM 6119 C C . ASN B 1 370 ? 37.412 48.887 55.743 1.00 31.56 334 ASN B C 1
ATOM 6120 O O . ASN B 1 370 ? 37.706 48.581 54.579 1.00 32.15 334 ASN B O 1
ATOM 6125 N N . LEU B 1 371 ? 38.316 49.272 56.647 1.00 30.03 335 LEU B N 1
ATOM 6126 C CA . LEU B 1 371 ? 39.711 49.498 56.300 1.00 28.53 335 LEU B CA 1
ATOM 6127 C C . LEU B 1 371 ? 40.602 48.336 56.672 1.00 27.94 335 LEU B C 1
ATOM 6128 O O . LEU B 1 371 ? 40.295 47.601 57.585 1.00 27.96 335 LEU B O 1
ATOM 6133 N N . THR B 1 372 ? 41.710 48.193 55.946 1.00 27.40 336 THR B N 1
ATOM 6134 C CA . THR B 1 372 ? 42.820 47.313 56.317 1.00 26.90 336 THR B CA 1
ATOM 6135 C C . THR B 1 372 ? 43.947 48.241 56.639 1.00 26.20 336 THR B C 1
ATOM 6136 O O . THR B 1 372 ? 44.189 49.200 55.894 1.00 24.74 336 THR B O 1
ATOM 6140 N N . LEU B 1 373 ? 44.620 47.988 57.760 1.00 25.09 337 LEU B N 1
ATOM 6141 C CA . LEU B 1 373 ? 45.695 48.884 58.196 1.00 25.04 337 LEU B CA 1
ATOM 6142 C C . LEU B 1 373 ? 46.988 48.088 58.270 1.00 24.16 337 LEU B C 1
ATOM 6143 O O . LEU B 1 373 ? 47.090 47.160 59.041 1.00 25.08 337 LEU B O 1
ATOM 6148 N N . ALA B 1 374 ? 47.980 48.452 57.480 1.00 23.69 338 ALA B N 1
ATOM 6149 C CA . ALA B 1 374 ? 49.237 47.685 57.495 1.00 23.26 338 ALA B CA 1
ATOM 6150 C C . ALA B 1 374 ? 50.465 48.575 57.620 1.00 22.83 338 ALA B C 1
ATOM 6151 O O . ALA B 1 374 ? 50.464 49.721 57.172 1.00 23.02 338 ALA B O 1
ATOM 6153 N N . ARG B 1 375 ? 51.501 48.045 58.262 1.00 22.23 339 ARG B N 1
ATOM 6154 C CA . ARG B 1 375 ? 52.741 48.771 58.459 1.00 21.88 339 ARG B CA 1
ATOM 6155 C C . ARG B 1 375 ? 53.880 47.770 58.567 1.00 21.32 339 ARG B C 1
ATOM 6156 O O . ARG B 1 375 ? 53.659 46.659 58.997 1.00 21.25 339 ARG B O 1
ATOM 6164 N N . THR B 1 376 ? 55.082 48.163 58.169 1.00 21.74 340 THR B N 1
ATOM 6165 C CA . THR B 1 376 ? 56.262 47.303 58.297 1.00 21.43 340 THR B CA 1
ATOM 6166 C C . THR B 1 376 ? 57.484 48.182 58.396 1.00 21.68 340 THR B C 1
ATOM 6167 O O . THR B 1 376 ? 57.463 49.301 57.908 1.00 21.61 340 THR B O 1
ATOM 6171 N N . GLY B 1 377 ? 58.545 47.706 59.044 1.00 21.36 341 GLY B N 1
ATOM 6172 C CA . GLY B 1 377 ? 59.773 48.511 59.181 1.00 21.44 341 GLY B CA 1
ATOM 6173 C C . GLY B 1 377 ? 59.597 49.675 60.124 1.00 21.50 341 GLY B C 1
ATOM 6174 O O . GLY B 1 377 ? 58.832 49.586 61.078 1.00 23.13 341 GLY B O 1
ATOM 6175 N N . LEU B 1 378 ? 60.311 50.760 59.854 1.00 21.29 342 LEU B N 1
ATOM 6176 C CA . LEU B 1 378 ? 60.315 51.937 60.714 1.00 21.95 342 LEU B CA 1
ATOM 6177 C C . LEU B 1 378 ? 59.238 52.919 60.301 1.00 22.26 342 LEU B C 1
ATOM 6178 O O . LEU B 1 378 ? 59.011 53.131 59.123 1.00 22.45 342 LEU B O 1
ATOM 6183 N N . ASN B 1 379 ? 58.564 53.494 61.291 1.00 23.86 343 ASN B N 1
ATOM 6184 C CA . ASN B 1 379 ? 57.740 54.668 61.049 1.00 24.18 343 ASN B CA 1
ATOM 6185 C C . ASN B 1 379 ? 58.570 55.859 61.501 1.00 24.42 343 ASN B C 1
ATOM 6186 O O . ASN B 1 379 ? 59.752 55.695 61.823 1.00 23.19 343 ASN B O 1
ATOM 6191 N N . GLU B 1 380 ? 57.984 57.053 61.501 1.00 24.90 344 GLU B N 1
ATOM 6192 C CA . GLU B 1 380 ? 58.762 58.252 61.789 1.00 24.59 344 GLU B CA 1
ATOM 6193 C C . GLU B 1 380 ? 59.252 58.319 63.222 1.00 24.46 344 GLU B C 1
ATOM 6194 O O . GLU B 1 380 ? 60.352 58.768 63.493 1.00 24.51 344 GLU B O 1
ATOM 6200 N N . LYS B 1 381 ? 58.446 57.854 64.156 1.00 25.23 345 LYS B N 1
ATOM 6201 C CA . LYS B 1 381 ? 58.836 57.881 65.554 1.00 26.06 345 LYS B CA 1
ATOM 6202 C C . LYS B 1 381 ? 60.063 56.984 65.774 1.00 26.30 345 LYS B C 1
ATOM 6203 O O . LYS B 1 381 ? 60.994 57.366 66.489 1.00 26.10 345 LYS B O 1
ATOM 6209 N N . GLU B 1 382 ? 60.053 55.806 65.147 1.00 25.87 346 GLU B N 1
ATOM 6210 C CA . GLU B 1 382 ? 61.161 54.850 65.255 1.00 25.76 346 GLU B CA 1
ATOM 6211 C C . GLU B 1 382 ? 62.426 55.340 64.573 1.00 24.78 346 GLU B C 1
ATOM 6212 O O . GLU B 1 382 ? 63.477 55.271 65.161 1.00 25.00 346 GLU B O 1
ATOM 6218 N N . ALA B 1 383 ? 62.323 55.811 63.330 1.00 24.50 347 ALA B N 1
ATOM 6219 C CA . ALA B 1 383 ? 63.455 56.412 62.632 1.00 25.03 347 ALA B CA 1
ATOM 6220 C C . ALA B 1 383 ? 64.063 57.599 63.397 1.00 26.19 347 ALA B C 1
ATOM 6221 O O . ALA B 1 383 ? 65.288 57.718 63.532 1.00 26.17 347 ALA B O 1
ATOM 6223 N N . LYS B 1 384 ? 63.218 58.487 63.906 1.00 27.31 348 LYS B N 1
ATOM 6224 C CA . LYS B 1 384 ? 63.715 59.575 64.755 1.00 27.96 348 LYS B CA 1
ATOM 6225 C C . LYS B 1 384 ? 64.396 59.090 66.024 1.00 27.77 348 LYS B C 1
ATOM 6226 O O . LYS B 1 384 ? 65.437 59.589 66.373 1.00 27.81 348 LYS B O 1
ATOM 6232 N N . GLY B 1 385 ? 63.811 58.118 66.716 1.00 27.62 349 GLY B N 1
ATOM 6233 C CA . GLY B 1 385 ? 64.406 57.616 67.941 1.00 27.95 349 GLY B CA 1
ATOM 6234 C C . GLY B 1 385 ? 65.767 56.974 67.732 1.00 28.48 349 GLY B C 1
ATOM 6235 O O . GLY B 1 385 ? 66.567 56.938 68.642 1.00 28.96 349 GLY B O 1
ATOM 6236 N N . LEU B 1 386 ? 66.013 56.455 66.531 1.00 28.93 350 LEU B N 1
ATOM 6237 C CA . LEU B 1 386 ? 67.277 55.813 66.182 1.00 28.57 350 LEU B CA 1
ATOM 6238 C C . LEU B 1 386 ? 68.275 56.789 65.601 1.00 28.57 350 LEU B C 1
ATOM 6239 O O . LEU B 1 386 ? 69.433 56.445 65.421 1.00 27.32 350 LEU B O 1
ATOM 6244 N N . HIS B 1 387 ? 67.831 58.014 65.319 1.00 28.06 351 HIS B N 1
ATOM 6245 C CA . HIS B 1 387 ? 68.660 59.006 64.631 1.00 28.37 351 HIS B CA 1
ATOM 6246 C C . HIS B 1 387 ? 69.133 58.575 63.256 1.00 28.56 351 HIS B C 1
ATOM 6247 O O . HIS B 1 387 ? 70.230 58.911 62.809 1.00 29.33 351 HIS B O 1
ATOM 6254 N N . ILE B 1 388 ? 68.272 57.834 62.578 1.00 28.91 352 ILE B N 1
ATOM 6255 C CA . ILE B 1 388 ? 68.513 57.436 61.200 1.00 29.75 352 ILE B CA 1
ATOM 6256 C C . ILE B 1 388 ? 67.972 58.528 60.276 1.00 29.90 352 ILE B C 1
ATOM 6257 O O . ILE B 1 388 ? 66.787 58.805 60.309 1.00 31.27 352 ILE B O 1
ATOM 6262 N N . PRO B 1 389 ? 68.836 59.147 59.453 1.00 30.50 353 PRO B N 1
ATOM 6263 C CA . PRO B 1 389 ? 68.412 60.222 58.549 1.00 29.99 353 PRO B CA 1
ATOM 6264 C C . PRO B 1 389 ? 67.470 59.681 57.470 1.00 29.84 353 PRO B C 1
ATOM 6265 O O . PRO B 1 389 ? 67.868 58.804 56.710 1.00 29.61 353 PRO B O 1
ATOM 6269 N N . TYR B 1 390 ? 66.240 60.189 57.400 1.00 29.03 354 TYR B N 1
ATOM 6270 C CA . TYR B 1 390 ? 65.237 59.629 56.489 1.00 28.72 354 TYR B CA 1
ATOM 6271 C C . TYR B 1 390 ? 64.425 60.722 55.811 1.00 28.70 354 TYR B C 1
ATOM 6272 O O . TYR B 1 390 ? 64.374 61.859 56.299 1.00 28.19 354 TYR B O 1
ATOM 6281 N N . LYS B 1 391 ? 63.800 60.372 54.687 1.00 27.81 355 LYS B N 1
ATOM 6282 C CA . LYS B 1 391 ? 62.777 61.211 54.072 1.00 28.15 355 LYS B CA 1
ATOM 6283 C C . LYS B 1 391 ? 61.571 60.323 53.870 1.00 28.18 355 LYS B C 1
ATOM 6284 O O . LYS B 1 391 ? 61.672 59.114 54.030 1.00 26.78 355 LYS B O 1
ATOM 6290 N N . THR B 1 392 ? 60.434 60.913 53.515 1.00 28.07 356 THR B N 1
ATOM 6291 C CA . THR B 1 392 ? 59.224 60.142 53.312 1.00 27.96 356 THR B CA 1
ATOM 6292 C C . THR B 1 392 ? 58.609 60.513 51.957 1.00 28.83 356 THR B C 1
ATOM 6293 O O . THR B 1 392 ? 58.893 61.574 51.411 1.00 29.52 356 THR B O 1
ATOM 6297 N N . VAL B 1 393 ? 57.796 59.615 51.416 1.00 28.78 357 VAL B N 1
ATOM 6298 C CA A VAL B 1 393 ? 56.946 59.887 50.262 0.50 28.69 357 VAL B CA 1
ATOM 6299 C CA B VAL B 1 393 ? 56.947 59.904 50.264 0.50 28.93 357 VAL B CA 1
ATOM 6300 C C . VAL B 1 393 ? 55.563 59.344 50.580 1.00 29.43 357 VAL B C 1
ATOM 6301 O O . VAL B 1 393 ? 55.426 58.198 51.035 1.00 28.95 357 VAL B O 1
ATOM 6308 N N . LYS B 1 394 ? 54.543 60.160 50.353 1.00 30.60 358 LYS B N 1
ATOM 6309 C CA . LYS B 1 394 ? 53.170 59.728 50.555 1.00 32.57 358 LYS B CA 1
ATOM 6310 C C . LYS B 1 394 ? 52.382 59.933 49.283 1.00 32.97 358 LYS B C 1
ATOM 6311 O O . LYS B 1 394 ? 52.503 60.966 48.629 1.00 33.31 358 LYS B O 1
ATOM 6317 N N . VAL B 1 395 ? 51.587 58.934 48.935 1.00 33.22 359 VAL B N 1
ATOM 6318 C CA . VAL B 1 395 ? 50.824 58.923 47.696 1.00 34.16 359 VAL B CA 1
ATOM 6319 C C . VAL B 1 395 ? 49.380 58.578 48.060 1.00 34.15 359 VAL B C 1
ATOM 6320 O O . VAL B 1 395 ? 49.141 57.613 48.807 1.00 33.54 359 VAL B O 1
ATOM 6324 N N . ASP B 1 396 ? 48.432 59.392 47.588 1.00 34.25 360 ASP B N 1
ATOM 6325 C CA . ASP B 1 396 ? 47.014 59.021 47.629 1.00 35.52 360 ASP B CA 1
ATOM 6326 C C . ASP B 1 396 ? 46.705 58.501 46.241 1.00 35.38 360 ASP B C 1
ATOM 6327 O O . ASP B 1 396 ? 46.783 59.223 45.256 1.00 35.72 360 ASP B O 1
ATOM 6332 N N . SER B 1 397 ? 46.348 57.238 46.170 1.00 35.31 361 SER B N 1
ATOM 6333 C CA . SER B 1 397 ? 46.340 56.522 44.923 1.00 35.28 361 SER B CA 1
ATOM 6334 C C . SER B 1 397 ? 45.086 55.648 44.921 1.00 34.67 361 SER B C 1
ATOM 6335 O O . SER B 1 397 ? 44.149 55.922 45.665 1.00 34.31 361 SER B O 1
ATOM 6338 N N . THR B 1 398 ? 45.074 54.610 44.086 1.00 34.15 362 THR B N 1
ATOM 6339 C CA . THR B 1 398 ? 43.994 53.656 44.044 1.00 33.72 362 THR B CA 1
ATOM 6340 C C . THR B 1 398 ? 44.625 52.259 44.033 1.00 33.39 362 THR B C 1
ATOM 6341 O O . THR B 1 398 ? 45.806 52.116 43.713 1.00 32.75 362 THR B O 1
ATOM 6345 N N . ASN B 1 399 ? 43.854 51.238 44.408 1.00 33.38 363 ASN B N 1
ATOM 6346 C CA . ASN B 1 399 ? 44.378 49.882 44.475 1.00 33.72 363 ASN B CA 1
ATOM 6347 C C . ASN B 1 399 ? 44.501 49.234 43.085 1.00 34.87 363 ASN B C 1
ATOM 6348 O O . ASN B 1 399 ? 45.198 48.244 42.900 1.00 34.46 363 ASN B O 1
ATOM 6361 N N . ALA B 1 401 ? 43.623 50.183 38.534 1.00 39.01 365 ALA B N 1
ATOM 6362 C CA . ALA B 1 401 ? 43.267 51.070 37.438 1.00 39.60 365 ALA B CA 1
ATOM 6363 C C . ALA B 1 401 ? 42.041 51.902 37.789 1.00 39.37 365 ALA B C 1
ATOM 6364 O O . ALA B 1 401 ? 40.983 51.359 38.114 1.00 39.59 365 ALA B O 1
ATOM 6366 N N . GLY B 1 402 ? 42.191 53.220 37.759 1.00 39.89 366 GLY B N 1
ATOM 6367 C CA . GLY B 1 402 ? 41.120 54.124 38.196 1.00 40.00 366 GLY B CA 1
ATOM 6368 C C . GLY B 1 402 ? 39.836 54.007 37.393 1.00 40.80 366 GLY B C 1
ATOM 6369 O O . GLY B 1 402 ? 38.750 54.309 37.899 1.00 41.54 366 GLY B O 1
ATOM 6370 N N . TYR B 1 403 ? 39.960 53.563 36.142 1.00 40.88 367 TYR B N 1
ATOM 6371 C CA . TYR B 1 403 ? 38.810 53.416 35.239 1.00 40.91 367 TYR B CA 1
ATOM 6372 C C . TYR B 1 403 ? 38.040 52.099 35.444 1.00 40.84 367 TYR B C 1
ATOM 6373 O O . TYR B 1 403 ? 36.909 51.955 34.961 1.00 41.11 367 TYR B O 1
ATOM 6382 N N . TYR B 1 404 ? 38.654 51.155 36.167 1.00 40.68 368 TYR B N 1
ATOM 6383 C CA . TYR B 1 404 ? 38.061 49.844 36.468 1.00 40.16 368 TYR B CA 1
ATOM 6384 C C . TYR B 1 404 ? 37.051 49.923 37.625 1.00 40.98 368 TYR B C 1
ATOM 6385 O O . TYR B 1 404 ? 37.329 50.580 38.634 1.00 40.44 368 TYR B O 1
ATOM 6394 N N . PRO B 1 405 ? 35.877 49.245 37.486 1.00 41.50 369 PRO B N 1
ATOM 6395 C CA . PRO B 1 405 ? 34.801 49.377 38.476 1.00 42.61 369 PRO B CA 1
ATOM 6396 C C . PRO B 1 405 ? 35.190 48.965 39.898 1.00 43.30 369 PRO B C 1
ATOM 6397 O O . PRO B 1 405 ? 35.848 47.935 40.096 1.00 44.07 369 PRO B O 1
ATOM 6401 N N . ASN B 1 406 ? 34.770 49.758 40.879 1.00 43.81 370 ASN B N 1
ATOM 6402 C CA . ASN B 1 406 ? 35.145 49.519 42.289 1.00 44.81 370 ASN B CA 1
ATOM 6403 C C . ASN B 1 406 ? 36.677 49.556 42.639 1.00 43.89 370 ASN B C 1
ATOM 6404 O O . ASN B 1 406 ? 37.111 48.912 43.621 1.00 44.68 370 ASN B O 1
ATOM 6409 N N . ALA B 1 407 ? 37.478 50.284 41.842 1.00 41.63 371 ALA B N 1
ATOM 6410 C CA . ALA B 1 407 ? 38.792 50.733 42.280 1.00 39.31 371 ALA B CA 1
ATOM 6411 C C . ALA B 1 407 ? 38.520 51.525 43.552 1.00 38.43 371 ALA B C 1
ATOM 6412 O O . ALA B 1 407 ? 37.528 52.268 43.623 1.00 38.43 371 ALA B O 1
ATOM 6414 N N . LYS B 1 408 ? 39.362 51.348 44.567 1.00 36.75 372 LYS B N 1
ATOM 6415 C CA . LYS B 1 408 ? 39.140 51.976 45.874 1.00 35.09 372 LYS B CA 1
ATOM 6416 C C . LYS B 1 408 ? 40.367 52.791 46.223 1.00 33.69 372 LYS B C 1
ATOM 6417 O O . LYS B 1 408 ? 41.456 52.458 45.779 1.00 33.40 372 LYS B O 1
ATOM 6423 N N . PRO B 1 409 ? 40.209 53.863 47.018 1.00 32.68 373 PRO B N 1
ATOM 6424 C CA . PRO B 1 409 ? 41.406 54.643 47.319 1.00 31.67 373 PRO B CA 1
ATOM 6425 C C . PRO B 1 409 ? 42.438 53.823 48.117 1.00 30.92 373 PRO B C 1
ATOM 6426 O O . PRO B 1 409 ? 42.079 52.829 48.805 1.00 30.49 373 PRO B O 1
ATOM 6430 N N . LEU B 1 410 ? 43.707 54.201 47.973 1.00 29.40 374 LEU B N 1
ATOM 6431 C CA . LEU B 1 410 ? 44.792 53.514 48.665 1.00 28.72 374 LEU B CA 1
ATOM 6432 C C . LEU B 1 410 ? 45.808 54.561 49.078 1.00 27.96 374 LEU B C 1
ATOM 6433 O O . LEU B 1 410 ? 46.298 55.289 48.224 1.00 28.38 374 LEU B O 1
ATOM 6438 N N . TYR B 1 411 ? 46.113 54.629 50.380 1.00 26.87 375 TYR B N 1
ATOM 6439 C CA . TYR B 1 411 ? 47.054 55.605 50.913 1.00 27.54 375 TYR B CA 1
ATOM 6440 C C . TYR B 1 411 ? 48.311 54.885 51.355 1.00 26.97 375 TYR B C 1
ATOM 6441 O O . TYR B 1 411 ? 48.250 53.941 52.125 1.00 26.70 375 TYR B O 1
ATOM 6450 N N . LEU B 1 412 ? 49.448 55.347 50.876 1.00 26.33 376 LEU B N 1
ATOM 6451 C CA . LEU B 1 412 ? 50.687 54.599 51.039 1.00 26.68 376 LEU B CA 1
ATOM 6452 C C . LEU B 1 412 ? 51.815 55.573 51.329 1.00 26.76 376 LEU B C 1
ATOM 6453 O O . LEU B 1 412 ? 51.922 56.624 50.691 1.00 27.05 376 LEU B O 1
ATOM 6458 N N . LYS B 1 413 ? 52.635 55.238 52.321 1.00 26.13 377 LYS B N 1
ATOM 6459 C CA . LYS B 1 413 ? 53.731 56.102 52.732 1.00 25.22 377 LYS B CA 1
ATOM 6460 C C . LYS B 1 413 ? 54.969 55.243 52.856 1.00 25.11 377 LYS B C 1
ATOM 6461 O O . LYS B 1 413 ? 54.899 54.119 53.364 1.00 24.43 377 LYS B O 1
ATOM 6467 N N . LEU B 1 414 ? 56.096 55.744 52.380 1.00 24.17 378 LEU B N 1
ATOM 6468 C CA . LEU B 1 414 ? 57.352 55.017 52.520 1.00 24.03 378 LEU B CA 1
ATOM 6469 C C . LEU B 1 414 ? 58.357 55.941 53.205 1.00 23.83 378 LEU B C 1
ATOM 6470 O O . LEU B 1 414 ? 58.297 57.170 53.039 1.00 24.58 378 LEU B O 1
ATOM 6475 N N . LEU B 1 415 ? 59.217 55.346 54.023 1.00 22.89 379 LEU B N 1
ATOM 6476 C CA . LEU B 1 415 ? 60.366 56.026 54.557 1.00 23.14 379 LEU B CA 1
ATOM 6477 C C . LEU B 1 415 ? 61.581 55.414 53.926 1.00 23.32 379 LEU B C 1
ATOM 6478 O O . LEU B 1 415 ? 61.646 54.194 53.739 1.00 22.16 379 LEU B O 1
ATOM 6483 N N . TYR B 1 416 ? 62.574 56.250 53.674 1.00 23.16 380 TYR B N 1
ATOM 6484 C CA . TYR B 1 416 ? 63.811 55.792 53.106 1.00 23.73 380 TYR B CA 1
ATOM 6485 C C . TYR B 1 416 ? 64.953 56.647 53.611 1.00 24.67 380 TYR B C 1
ATOM 6486 O O . TYR B 1 416 ? 64.767 57.820 53.945 1.00 24.19 380 TYR B O 1
ATOM 6495 N N . ARG B 1 417 ? 66.141 56.074 53.651 1.00 26.18 381 ARG B N 1
ATOM 6496 C CA . ARG B 1 417 ? 67.329 56.800 54.086 1.00 27.34 381 ARG B CA 1
ATOM 6497 C C . ARG B 1 417 ? 67.693 57.952 53.149 1.00 28.53 381 ARG B C 1
ATOM 6498 O O . ARG B 1 417 ? 67.758 57.774 51.934 1.00 28.84 381 ARG B O 1
ATOM 6506 N N . SER B 1 418 ? 67.933 59.135 53.720 1.00 29.12 382 SER B N 1
ATOM 6507 C CA . SER B 1 418 ? 68.391 60.301 52.947 1.00 30.26 382 SER B CA 1
ATOM 6508 C C . SER B 1 418 ? 69.641 60.074 52.154 1.00 30.36 382 SER B C 1
ATOM 6509 O O . SER B 1 418 ? 69.749 60.565 51.040 1.00 30.34 382 SER B O 1
ATOM 6512 N N . ASP B 1 419 ? 70.603 59.354 52.727 1.00 30.95 383 ASP B N 1
ATOM 6513 C CA . ASP B 1 419 ? 71.885 59.208 52.065 1.00 31.50 383 ASP B CA 1
ATOM 6514 C C . ASP B 1 419 ? 71.867 58.085 51.034 1.00 31.47 383 ASP B C 1
ATOM 6515 O O . ASP B 1 419 ? 72.030 58.331 49.840 1.00 32.27 383 ASP B O 1
ATOM 6520 N N . THR B 1 420 ? 71.635 56.864 51.499 1.00 30.20 384 THR B N 1
ATOM 6521 C CA . THR B 1 420 ? 71.776 55.683 50.658 1.00 29.65 384 THR B CA 1
ATOM 6522 C C . THR B 1 420 ? 70.499 55.310 49.904 1.00 29.17 384 THR B C 1
ATOM 6523 O O . THR B 1 420 ? 70.533 54.460 49.005 1.00 28.86 384 THR B O 1
ATOM 6527 N N . LYS B 1 421 ? 69.385 55.933 50.285 1.00 28.30 385 LYS B N 1
ATOM 6528 C CA . LYS B 1 421 ? 68.052 55.645 49.735 1.00 28.11 385 LYS B CA 1
ATOM 6529 C C . LYS B 1 421 ? 67.488 54.270 50.114 1.00 27.25 385 LYS B C 1
ATOM 6530 O O . LYS B 1 421 ? 66.476 53.870 49.564 1.00 26.99 385 LYS B O 1
ATOM 6536 N N . GLN B 1 422 ? 68.147 53.562 51.030 1.00 26.15 386 GLN B N 1
ATOM 6537 C CA . GLN B 1 422 ? 67.677 52.258 51.493 1.00 25.68 386 GLN B CA 1
ATOM 6538 C C . GLN B 1 422 ? 66.257 52.432 51.973 1.00 24.63 386 GLN B C 1
ATOM 6539 O O . GLN B 1 422 ? 65.972 53.381 52.716 1.00 25.32 386 GLN B O 1
ATOM 6545 N N . LEU B 1 423 ? 65.359 51.546 51.540 1.00 23.39 387 LEU B N 1
ATOM 6546 C CA . LEU B 1 423 ? 64.005 51.547 52.073 1.00 22.45 387 LEU B CA 1
ATOM 6547 C C . LEU B 1 423 ? 63.969 51.209 53.574 1.00 22.10 387 LEU B C 1
ATOM 6548 O O . LEU B 1 423 ? 64.576 50.198 54.023 1.00 21.64 387 LEU B O 1
ATOM 6553 N N . LEU B 1 424 ? 63.227 52.021 54.340 1.00 20.92 388 LEU B N 1
ATOM 6554 C CA . LEU B 1 424 ? 63.189 51.888 55.814 1.00 20.93 388 LEU B CA 1
ATOM 6555 C C . LEU B 1 424 ? 61.894 51.341 56.390 1.00 21.02 388 LEU B C 1
ATOM 6556 O O . LEU B 1 424 ? 61.910 50.686 57.439 1.00 20.31 388 LEU B O 1
ATOM 6561 N N . GLY B 1 425 ? 60.768 51.621 55.730 1.00 21.15 389 GLY B N 1
ATOM 6562 C CA . GLY B 1 425 ? 59.486 51.151 56.202 1.00 20.39 389 GLY B CA 1
ATOM 6563 C C . GLY B 1 425 ? 58.395 51.681 55.309 1.00 21.65 389 GLY B C 1
ATOM 6564 O O . GLY B 1 425 ? 58.645 52.482 54.402 1.00 22.38 389 GLY B O 1
ATOM 6565 N N . GLY B 1 426 ? 57.174 51.227 55.566 1.00 22.10 390 GLY B N 1
ATOM 6566 C CA . GLY B 1 426 ? 56.002 51.674 54.824 1.00 21.64 390 GLY B CA 1
ATOM 6567 C C . GLY B 1 426 ? 54.756 51.496 55.671 1.00 22.51 390 GLY B C 1
ATOM 6568 O O . GLY B 1 426 ? 54.726 50.684 56.605 1.00 22.53 390 GLY B O 1
ATOM 6569 N N . GLN B 1 427 ? 53.727 52.273 55.348 1.00 23.17 391 GLN B N 1
ATOM 6570 C CA . GLN B 1 427 ? 52.404 52.164 55.974 1.00 23.34 391 GLN B CA 1
ATOM 6571 C C . GLN B 1 427 ? 51.421 52.255 54.843 1.00 23.46 391 GLN B C 1
ATOM 6572 O O . GLN B 1 427 ? 51.568 53.095 53.972 1.00 23.16 391 GLN B O 1
ATOM 6578 N N . VAL B 1 428 ? 50.439 51.366 54.838 1.00 23.34 392 VAL B N 1
ATOM 6579 C CA . VAL B 1 428 ? 49.461 51.316 53.767 1.00 24.34 392 VAL B CA 1
ATOM 6580 C C . VAL B 1 428 ? 48.071 51.224 54.423 1.00 25.07 392 VAL B C 1
ATOM 6581 O O . VAL B 1 428 ? 47.883 50.472 55.367 1.00 26.02 392 VAL B O 1
ATOM 6585 N N . ILE B 1 429 ? 47.126 52.031 53.947 1.00 25.35 393 ILE B N 1
ATOM 6586 C CA . ILE B 1 429 ? 45.773 52.049 54.471 1.00 25.78 393 ILE B CA 1
ATOM 6587 C C . ILE B 1 429 ? 44.787 52.124 53.310 1.00 25.86 393 ILE B C 1
ATOM 6588 O O . ILE B 1 429 ? 44.979 52.898 52.390 1.00 25.87 393 ILE B O 1
ATOM 6593 N N . GLY B 1 430 ? 43.756 51.295 53.352 1.00 26.14 394 GLY B N 1
ATOM 6594 C CA . GLY B 1 430 ? 42.697 51.347 52.370 1.00 28.32 394 GLY B CA 1
ATOM 6595 C C . GLY B 1 430 ? 41.787 50.163 52.531 1.00 30.04 394 GLY B C 1
ATOM 6596 O O . GLY B 1 430 ? 41.913 49.421 53.481 1.00 29.55 394 GLY B O 1
ATOM 6597 N N . GLU B 1 431 ? 40.879 49.959 51.589 1.00 32.52 395 GLU B N 1
ATOM 6598 C CA . GLU B 1 431 ? 39.913 48.855 51.714 1.00 34.71 395 GLU B CA 1
ATOM 6599 C C . GLU B 1 431 ? 40.285 47.534 51.086 1.00 35.33 395 GLU B C 1
ATOM 6600 O O . GLU B 1 431 ? 39.784 46.496 51.535 1.00 36.35 395 GLU B O 1
ATOM 6606 N N . GLU B 1 432 ? 41.084 47.554 50.025 1.00 35.16 396 GLU B N 1
ATOM 6607 C CA . GLU B 1 432 ? 41.472 46.320 49.323 1.00 35.24 396 GLU B CA 1
ATOM 6608 C C . GLU B 1 432 ? 42.892 46.490 48.815 1.00 33.32 396 GLU B C 1
ATOM 6609 O O . GLU B 1 432 ? 43.313 47.619 48.525 1.00 33.30 396 GLU B O 1
ATOM 6615 N N . GLY B 1 433 ? 43.606 45.378 48.678 1.00 31.17 397 GLY B N 1
ATOM 6616 C CA . GLY B 1 433 ? 44.975 45.396 48.172 1.00 29.31 397 GLY B CA 1
ATOM 6617 C C . GLY B 1 433 ? 46.041 46.011 49.077 1.00 27.62 397 GLY B C 1
ATOM 6618 O O . GLY B 1 433 ? 47.157 46.266 48.638 1.00 26.86 397 GLY B O 1
ATOM 6619 N N . VAL B 1 434 ? 45.702 46.225 50.344 1.00 26.07 398 VAL B N 1
ATOM 6620 C CA . VAL B 1 434 ? 46.652 46.674 51.355 1.00 24.59 398 VAL B CA 1
ATOM 6621 C C . VAL B 1 434 ? 47.643 45.580 51.782 1.00 25.05 398 VAL B C 1
ATOM 6622 O O . VAL B 1 434 ? 48.827 45.845 51.874 1.00 24.62 398 VAL B O 1
ATOM 6626 N N . ASP B 1 435 ? 47.160 44.358 52.021 1.00 23.52 399 ASP B N 1
ATOM 6627 C CA . ASP B 1 435 ? 48.034 43.239 52.397 1.00 23.99 399 ASP B CA 1
ATOM 6628 C C . ASP B 1 435 ? 49.074 42.894 51.324 1.00 23.45 399 ASP B C 1
ATOM 6629 O O . ASP B 1 435 ? 50.233 42.592 51.646 1.00 23.29 399 ASP B O 1
ATOM 6634 N N . LYS B 1 436 ? 48.666 42.959 50.051 1.00 22.87 400 LYS B N 1
ATOM 6635 C CA . LYS B 1 436 ? 49.578 42.812 48.921 1.00 21.94 400 LYS B CA 1
ATOM 6636 C C . LYS B 1 436 ? 50.716 43.825 48.980 1.00 21.70 400 LYS B C 1
ATOM 6637 O O . LYS B 1 436 ? 51.886 43.488 48.826 1.00 20.92 400 LYS B O 1
ATOM 6643 N N . ARG B 1 437 ? 50.376 45.082 49.188 1.00 20.58 401 ARG B N 1
ATOM 6644 C CA . ARG B 1 437 ? 51.393 46.112 49.186 1.00 20.53 401 ARG B CA 1
ATOM 6645 C C . ARG B 1 437 ? 52.359 46.004 50.375 1.00 21.39 401 ARG B C 1
ATOM 6646 O O . ARG B 1 437 ? 53.561 46.183 50.209 1.00 22.74 401 ARG B O 1
ATOM 6654 N N . ILE B 1 438 ? 51.849 45.716 51.567 1.00 21.21 402 ILE B N 1
ATOM 6655 C CA . ILE B 1 438 ? 52.724 45.624 52.723 1.00 21.33 402 ILE B CA 1
ATOM 6656 C C . ILE B 1 438 ? 53.616 44.400 52.593 1.00 20.99 402 ILE B C 1
ATOM 6657 O O . ILE B 1 438 ? 54.762 44.427 53.034 1.00 21.04 402 ILE B O 1
ATOM 6662 N N . ASP B 1 439 ? 53.103 43.322 51.996 1.00 22.62 403 ASP B N 1
ATOM 6663 C CA . ASP B 1 439 ? 53.955 42.142 51.790 1.00 22.06 403 ASP B CA 1
ATOM 6664 C C . ASP B 1 439 ? 55.095 42.418 50.786 1.00 22.28 403 ASP B C 1
ATOM 6665 O O . ASP B 1 439 ? 56.238 41.995 50.992 1.00 22.40 403 ASP B O 1
ATOM 6670 N N . VAL B 1 440 ? 54.805 43.137 49.712 1.00 22.07 404 VAL B N 1
ATOM 6671 C CA . VAL B 1 440 ? 55.851 43.585 48.811 1.00 21.46 404 VAL B CA 1
ATOM 6672 C C . VAL B 1 440 ? 56.865 44.515 49.514 1.00 21.06 404 VAL B C 1
ATOM 6673 O O . VAL B 1 440 ? 58.066 44.408 49.302 1.00 20.55 404 VAL B O 1
ATOM 6677 N N . ILE B 1 441 ? 56.388 45.430 50.343 1.00 21.09 405 ILE B N 1
ATOM 6678 C CA . ILE B 1 441 ? 57.296 46.319 51.063 1.00 20.86 405 ILE B CA 1
ATOM 6679 C C . ILE B 1 441 ? 58.131 45.506 52.059 1.00 21.23 405 ILE B C 1
ATOM 6680 O O . ILE B 1 441 ? 59.328 45.741 52.195 1.00 21.46 405 ILE B O 1
ATOM 6685 N N . ALA B 1 442 ? 57.519 44.492 52.687 1.00 20.95 406 ALA B N 1
ATOM 6686 C CA . ALA B 1 442 ? 58.220 43.643 53.635 1.00 19.76 406 ALA B CA 1
ATOM 6687 C C . ALA B 1 442 ? 59.365 42.948 52.899 1.00 19.94 406 ALA B C 1
ATOM 6688 O O . ALA B 1 442 ? 60.486 42.907 53.395 1.00 21.01 406 ALA B O 1
ATOM 6698 N N . ALA B 1 444 ? 60.924 43.930 50.226 1.00 20.68 408 ALA B N 1
ATOM 6699 C CA . ALA B 1 444 ? 61.954 44.892 49.866 1.00 21.00 408 ALA B CA 1
ATOM 6700 C C . ALA B 1 444 ? 62.840 45.238 51.051 1.00 21.47 408 ALA B C 1
ATOM 6701 O O . ALA B 1 444 ? 64.047 45.380 50.884 1.00 23.21 408 ALA B O 1
ATOM 6703 N N . LEU B 1 445 ? 62.246 45.437 52.230 1.00 21.22 409 LEU B N 1
ATOM 6704 C CA . LEU B 1 445 ? 63.007 45.708 53.466 1.00 20.06 409 LEU B CA 1
ATOM 6705 C C . LEU B 1 445 ? 63.887 44.511 53.813 1.00 20.87 409 LEU B C 1
ATOM 6706 O O . LEU B 1 445 ? 65.008 44.655 54.237 1.00 21.26 409 LEU B O 1
ATOM 6711 N N . PHE B 1 446 ? 63.346 43.318 53.660 1.00 20.81 410 PHE B N 1
ATOM 6712 C CA . PHE B 1 446 ? 64.128 42.111 53.935 1.00 20.65 410 PHE B CA 1
ATOM 6713 C C . PHE B 1 446 ? 65.386 42.042 53.082 1.00 21.50 410 PHE B C 1
ATOM 6714 O O . PHE B 1 446 ? 66.473 41.658 53.557 1.00 21.86 410 PHE B O 1
ATOM 6722 N N . ASN B 1 447 ? 65.257 42.427 51.826 1.00 21.90 411 ASN B N 1
ATOM 6723 C CA . ASN B 1 447 ? 66.382 42.410 50.929 1.00 23.77 411 ASN B CA 1
ATOM 6724 C C . ASN B 1 447 ? 67.213 43.688 50.926 1.00 24.89 411 ASN B C 1
ATOM 6725 O O . ASN B 1 447 ? 68.085 43.855 50.092 1.00 25.12 411 ASN B O 1
ATOM 6730 N N . LYS B 1 448 ? 66.946 44.574 51.871 1.00 26.06 412 LYS B N 1
ATOM 6731 C CA . LYS B 1 448 ? 67.703 45.829 51.984 1.00 26.97 412 LYS B CA 1
ATOM 6732 C C . LYS B 1 448 ? 67.774 46.609 50.658 1.00 27.33 412 LYS B C 1
ATOM 6733 O O . LYS B 1 448 ? 68.824 47.195 50.313 1.00 27.16 412 LYS B O 1
ATOM 6747 N N . SER B 1 450 ? 67.141 49.544 47.831 1.00 27.77 414 SER B N 1
ATOM 6748 C CA . SER B 1 450 ? 66.988 50.981 47.692 1.00 27.97 414 SER B CA 1
ATOM 6749 C C . SER B 1 450 ? 65.593 51.241 47.130 1.00 27.34 414 SER B C 1
ATOM 6750 O O . SER B 1 450 ? 65.056 50.450 46.343 1.00 27.53 414 SER B O 1
ATOM 6753 N N . ILE B 1 451 ? 65.007 52.351 47.545 1.00 26.27 415 ILE B N 1
ATOM 6754 C CA . ILE B 1 451 ? 63.659 52.705 47.141 1.00 25.65 415 ILE B CA 1
ATOM 6755 C C . ILE B 1 451 ? 63.502 52.756 45.614 1.00 25.94 415 ILE B C 1
ATOM 6756 O O . ILE B 1 451 ? 62.507 52.283 45.082 1.00 25.72 415 ILE B O 1
ATOM 6761 N N . HIS B 1 452 ? 64.482 53.312 44.904 1.00 25.52 416 HIS B N 1
ATOM 6762 C CA . HIS B 1 452 ? 64.355 53.428 43.456 1.00 26.57 416 HIS B CA 1
ATOM 6763 C C . HIS B 1 452 ? 64.405 52.088 42.713 1.00 25.76 416 HIS B C 1
ATOM 6764 O O . HIS B 1 452 ? 63.878 51.976 41.620 1.00 25.65 416 HIS B O 1
ATOM 6771 N N . ASP B 1 453 ? 65.003 51.074 43.332 1.00 26.34 417 ASP B N 1
ATOM 6772 C CA . ASP B 1 453 ? 65.003 49.717 42.771 1.00 25.68 417 ASP B CA 1
ATOM 6773 C C . ASP B 1 453 ? 63.600 49.113 42.643 1.00 25.44 417 ASP B C 1
ATOM 6774 O O . ASP B 1 453 ? 63.375 48.231 41.811 1.00 24.94 417 ASP B O 1
ATOM 6779 N N . LEU B 1 454 ? 62.660 49.567 43.470 1.00 24.64 418 LEU B N 1
ATOM 6780 C CA . LEU B 1 454 ? 61.292 49.085 43.380 1.00 23.45 418 LEU B CA 1
ATOM 6781 C C . LEU B 1 454 ? 60.679 49.388 42.023 1.00 22.86 418 LEU B C 1
ATOM 6782 O O . LEU B 1 454 ? 59.826 48.644 41.550 1.00 21.16 418 LEU B O 1
ATOM 6787 N N . GLU B 1 455 ? 61.127 50.466 41.384 1.00 21.67 419 GLU B N 1
ATOM 6788 C CA . GLU B 1 455 ? 60.715 50.776 40.021 1.00 22.21 419 GLU B CA 1
ATOM 6789 C C . GLU B 1 455 ? 61.006 49.684 38.987 1.00 22.53 419 GLU B C 1
ATOM 6790 O O . GLU B 1 455 ? 60.351 49.641 37.951 1.00 23.14 419 GLU B O 1
ATOM 6796 N N . ASP B 1 456 ? 62.000 48.837 39.260 1.00 21.95 420 ASP B N 1
ATOM 6797 C CA . ASP B 1 456 ? 62.506 47.845 38.305 1.00 22.25 420 ASP B CA 1
ATOM 6798 C C . ASP B 1 456 ? 61.910 46.446 38.440 1.00 22.24 420 ASP B C 1
ATOM 6799 O O . ASP B 1 456 ? 62.182 45.537 37.623 1.00 23.31 420 ASP B O 1
ATOM 6804 N N . VAL B 1 457 ? 61.127 46.252 39.477 1.00 21.70 421 VAL B N 1
ATOM 6805 C CA . VAL B 1 457 ? 60.581 44.920 39.741 1.00 21.02 421 VAL B CA 1
ATOM 6806 C C . VAL B 1 457 ? 59.379 44.611 38.852 1.00 22.12 421 VAL B C 1
ATOM 6807 O O . VAL B 1 457 ? 58.475 45.443 38.713 1.00 20.75 421 VAL B O 1
ATOM 6811 N N . ASP B 1 458 ? 59.350 43.398 38.277 1.00 21.18 422 ASP B N 1
ATOM 6812 C CA . ASP B 1 458 ? 58.294 43.027 37.354 1.00 21.96 422 ASP B CA 1
ATOM 6813 C C . ASP B 1 458 ? 57.125 42.470 38.192 1.00 22.80 422 ASP B C 1
ATOM 6814 O O . ASP B 1 458 ? 56.910 41.256 38.261 1.00 22.08 422 ASP B O 1
ATOM 6819 N N . LEU B 1 459 ? 56.392 43.375 38.847 1.00 21.99 423 LEU B N 1
ATOM 6820 C CA . LEU B 1 459 ? 55.221 43.028 39.606 1.00 22.88 423 LEU B CA 1
ATOM 6821 C C . LEU B 1 459 ? 54.047 42.801 38.650 1.00 23.93 423 LEU B C 1
ATOM 6822 O O . LEU B 1 459 ? 54.049 43.303 37.496 1.00 24.23 423 LEU B O 1
ATOM 6827 N N . SER B 1 460 ? 53.027 42.077 39.116 1.00 23.44 424 SER B N 1
ATOM 6828 C CA . SER B 1 460 ? 51.913 41.730 38.237 1.00 23.68 424 SER B CA 1
ATOM 6829 C C . SER B 1 460 ? 50.955 42.885 38.004 1.00 23.99 424 SER B C 1
ATOM 6830 O O . SER B 1 460 ? 50.697 43.697 38.901 1.00 24.87 424 SER B O 1
ATOM 6833 N N . TYR B 1 461 ? 50.417 42.948 36.794 1.00 24.17 425 TYR B N 1
ATOM 6834 C CA . TYR B 1 461 ? 49.353 43.877 36.480 1.00 25.25 425 TYR B CA 1
ATOM 6835 C C . TYR B 1 461 ? 48.328 43.279 35.493 1.00 25.43 425 TYR B C 1
ATOM 6836 O O . TYR B 1 461 ? 48.682 42.777 34.409 1.00 23.91 425 TYR B O 1
ATOM 6845 N N . ALA B 1 462 ? 47.061 43.363 35.903 1.00 25.72 426 ALA B N 1
ATOM 6846 C CA . ALA B 1 462 ? 45.907 43.342 35.002 1.00 25.69 426 ALA B CA 1
ATOM 6847 C C . ALA B 1 462 ? 44.902 44.320 35.626 1.00 26.08 426 ALA B C 1
ATOM 6848 O O . ALA B 1 462 ? 45.020 44.648 36.814 1.00 27.08 426 ALA B O 1
ATOM 6850 N N . PRO B 1 463 ? 43.958 44.857 34.830 1.00 25.61 427 PRO B N 1
ATOM 6851 C CA . PRO B 1 463 ? 43.033 45.850 35.395 1.00 25.01 427 PRO B CA 1
ATOM 6852 C C . PRO B 1 463 ? 42.297 45.489 36.712 1.00 24.44 427 PRO B C 1
ATOM 6853 O O . PRO B 1 463 ? 42.136 46.364 37.565 1.00 24.44 427 PRO B O 1
ATOM 6857 N N . PRO B 1 464 ? 41.862 44.224 36.900 1.00 23.91 428 PRO B N 1
ATOM 6858 C CA . PRO B 1 464 ? 41.201 43.916 38.177 1.00 23.53 428 PRO B CA 1
ATOM 6859 C C . PRO B 1 464 ? 42.101 43.877 39.417 1.00 23.73 428 PRO B C 1
ATOM 6860 O O . PRO B 1 464 ? 41.577 43.694 40.528 1.00 24.30 428 PRO B O 1
ATOM 6864 N N . TYR B 1 465 ? 43.420 44.036 39.253 1.00 23.40 429 TYR B N 1
ATOM 6865 C CA . TYR B 1 465 ? 44.362 43.827 40.380 1.00 23.77 429 TYR B CA 1
ATOM 6866 C C . TYR B 1 465 ? 45.262 44.999 40.724 1.00 23.19 429 TYR B C 1
ATOM 6867 O O . TYR B 1 465 ? 45.708 45.111 41.853 1.00 24.13 429 TYR B O 1
ATOM 6876 N N . ASN B 1 466 ? 45.555 45.860 39.768 1.00 22.82 430 ASN B N 1
ATOM 6877 C CA . ASN B 1 466 ? 46.597 46.866 39.990 1.00 23.04 430 ASN B CA 1
ATOM 6878 C C . ASN B 1 466 ? 46.502 47.890 38.902 1.00 23.43 430 ASN B C 1
ATOM 6879 O O . ASN B 1 466 ? 45.633 47.780 38.047 1.00 23.42 430 ASN B O 1
ATOM 6884 N N . SER B 1 467 ? 47.384 48.888 38.947 1.00 24.65 431 SER B N 1
ATOM 6885 C CA . SER B 1 467 ? 47.671 49.762 37.813 1.00 26.15 431 SER B CA 1
ATOM 6886 C C . SER B 1 467 ? 48.987 49.356 37.174 1.00 26.45 431 SER B C 1
ATOM 6887 O O . SER B 1 467 ? 49.782 48.643 37.805 1.00 26.97 431 SER B O 1
ATOM 6890 N N . VAL B 1 468 ? 49.255 49.823 35.949 1.00 26.66 432 VAL B N 1
ATOM 6891 C CA . VAL B 1 468 ? 50.501 49.428 35.261 1.00 27.06 432 VAL B CA 1
ATOM 6892 C C . VAL B 1 468 ? 51.750 49.733 36.044 1.00 26.28 432 VAL B C 1
ATOM 6893 O O . VAL B 1 468 ? 52.740 49.050 35.856 1.00 27.27 432 VAL B O 1
ATOM 6897 N N . TRP B 1 469 ? 51.725 50.809 36.832 1.00 25.29 433 TRP B N 1
ATOM 6898 C CA . TRP B 1 469 ? 52.724 51.052 37.866 1.00 24.14 433 TRP B CA 1
ATOM 6899 C C . TRP B 1 469 ? 52.023 50.859 39.189 1.00 24.38 433 TRP B C 1
ATOM 6900 O O . TRP B 1 469 ? 51.018 51.523 39.461 1.00 24.70 433 TRP B O 1
ATOM 6911 N N . ASP B 1 470 ? 52.541 49.967 40.023 1.00 24.11 434 ASP B N 1
ATOM 6912 C CA . ASP B 1 470 ? 51.988 49.751 41.352 1.00 24.36 434 ASP B CA 1
ATOM 6913 C C . ASP B 1 470 ? 52.160 51.049 42.140 1.00 24.35 434 ASP B C 1
ATOM 6914 O O . ASP B 1 470 ? 53.089 51.795 41.875 1.00 24.49 434 ASP B O 1
ATOM 6919 N N . PRO B 1 471 ? 51.232 51.347 43.070 1.00 24.56 435 PRO B N 1
ATOM 6920 C CA . PRO B 1 471 ? 51.356 52.453 44.020 1.00 24.35 435 PRO B CA 1
ATOM 6921 C C . PRO B 1 471 ? 52.724 52.550 44.708 1.00 24.38 435 PRO B C 1
ATOM 6922 O O . PRO B 1 471 ? 53.247 53.651 44.929 1.00 23.68 435 PRO B O 1
ATOM 6926 N N . ILE B 1 472 ? 53.304 51.406 45.058 1.00 23.60 436 ILE B N 1
ATOM 6927 C CA . ILE B 1 472 ? 54.658 51.400 45.644 1.00 24.10 436 ILE B CA 1
ATOM 6928 C C . ILE B 1 472 ? 55.685 52.012 44.693 1.00 24.03 436 ILE B C 1
ATOM 6929 O O . ILE B 1 472 ? 56.531 52.825 45.118 1.00 25.40 436 ILE B O 1
ATOM 6934 N N . GLN B 1 473 ? 55.592 51.667 43.404 1.00 23.79 437 GLN B N 1
ATOM 6935 C CA . GLN B 1 473 ? 56.508 52.170 42.380 1.00 23.32 437 GLN B CA 1
ATOM 6936 C C . GLN B 1 473 ? 56.260 53.634 42.060 1.00 23.97 437 GLN B C 1
ATOM 6937 O O . GLN B 1 473 ? 57.211 54.372 41.840 1.00 23.68 437 GLN B O 1
ATOM 6943 N N . GLN B 1 474 ? 55.000 54.065 42.041 1.00 24.20 438 GLN B N 1
ATOM 6944 C CA . GLN B 1 474 ? 54.718 55.506 41.897 1.00 25.34 438 GLN B CA 1
ATOM 6945 C C . GLN B 1 474 ? 55.262 56.308 43.082 1.00 25.66 438 GLN B C 1
ATOM 6946 O O . GLN B 1 474 ? 55.813 57.394 42.910 1.00 26.65 438 GLN B O 1
ATOM 6952 N N . ALA B 1 475 ? 55.131 55.776 44.289 1.00 25.16 439 ALA B N 1
ATOM 6953 C CA . ALA B 1 475 ? 55.728 56.433 45.433 1.00 24.95 439 ALA B CA 1
ATOM 6954 C C . ALA B 1 475 ? 57.241 56.413 45.310 1.00 25.37 439 ALA B C 1
ATOM 6955 O O . ALA B 1 475 ? 57.903 57.411 45.552 1.00 25.12 439 ALA B O 1
ATOM 6957 N N . ALA B 1 476 ? 57.812 55.276 44.937 1.00 24.79 440 ALA B N 1
ATOM 6958 C CA . ALA B 1 476 ? 59.261 55.212 44.730 1.00 24.87 440 ALA B CA 1
ATOM 6959 C C . ALA B 1 476 ? 59.772 56.268 43.762 1.00 25.29 440 ALA B C 1
ATOM 6960 O O . ALA B 1 476 ? 60.837 56.821 43.965 1.00 25.83 440 ALA B O 1
ATOM 6962 N N . ARG B 1 477 ? 59.030 56.528 42.691 1.00 25.76 441 ARG B N 1
ATOM 6963 C CA . ARG B 1 477 ? 59.460 57.468 41.670 1.00 26.56 441 ARG B CA 1
ATOM 6964 C C . ARG B 1 477 ? 59.483 58.914 42.200 1.00 27.64 441 ARG B C 1
ATOM 6965 O O . ARG B 1 477 ? 60.246 59.741 41.708 1.00 26.98 441 ARG B O 1
ATOM 6973 N N . ARG B 1 478 ? 58.661 59.214 43.205 1.00 29.23 442 ARG B N 1
ATOM 6974 C CA . ARG B 1 478 ? 58.612 60.593 43.749 1.00 31.37 442 ARG B CA 1
ATOM 6975 C C . ARG B 1 478 ? 59.720 60.849 44.755 1.00 32.18 442 ARG B C 1
ATOM 6976 O O . ARG B 1 478 ? 59.949 61.991 45.151 1.00 32.25 442 ARG B O 1
ATOM 6984 N N . ALA B 1 479 ? 60.373 59.782 45.210 1.00 32.63 443 ALA B N 1
ATOM 6985 C CA . ALA B 1 479 ? 61.478 59.889 46.139 1.00 33.07 443 ALA B CA 1
ATOM 6986 C C . ALA B 1 479 ? 62.688 60.557 45.485 1.00 34.04 443 ALA B C 1
ATOM 6987 O O . ALA B 1 479 ? 62.862 60.486 44.274 1.00 33.09 443 ALA B O 1
ATOM 6989 N N . GLU B 1 480 ? 63.498 61.227 46.303 1.00 35.74 444 GLU B N 1
ATOM 6990 C CA . GLU B 1 480 ? 64.704 61.898 45.846 1.00 37.88 444 GLU B CA 1
ATOM 6991 C C . GLU B 1 480 ? 65.852 60.924 45.572 1.00 38.84 444 GLU B C 1
ATOM 6992 O O . GLU B 1 480 ? 66.892 61.315 45.013 1.00 39.89 444 GLU B O 1
#

B-factor: mean 33.45, std 10.19, range [13.24, 108.13]

Radius of gyration: 31.06 Å; Cα contacts (8 Å, |Δi|>4): 2091; chains: 2; bounding box: 52×63×93 Å

Sequence (862 aa):
NYVIIGGDAAGSAAQIVRNDENANVVTLEKGEIYSYAQCCGLPYVISGAIASTEKLIARNVKTFRDKYGIDAKVRHEVTKVDTEKKIVYAEHTKTKDVFEFSYDRLLIATGVRPVPEWEGRDLQGVHLLKTIPDAERILKTLETNKVEDVTIIGGGAIGLEAETFVELGKKVRIERNDHIGTIYDGDAEYIYKEADKHHIEILTNENVKAFKGNNERVEAVETDKGTYKADLVLVSVGVKPNTDDFLEGTNIRTNHKGAIEVNAYQTNVQDVYAAGDCATHYHVIKEIHDHIPIGTTANKQGRLAGLNLDKRRAFKGTLGTGIIKFNLTLARTGLNEKEAKGLHIPYKTVVKVDSTNAGYYPNAKPLYLKLLYRSDTKQLLGGQVIGEEGVDKRIDVIAALFNKSIHDLEDVDLSYAPPYNSVWDPIQQQAARRAENYVIIGGDAAGSAAQIVRNDENANVVTLEKGEIYSYAQCCGLPYVISGAIASTEKLIARNVKTFRDKYGIDAKVRHEVTKVDTEKKIVYAEHTKTKDVFEFSYDRLLIATGVRPVPEWEGRDDLQGVHLLKTIPDAERILKTLETNKVEDVTIIGGGAIGLEAETFVELGKKVRIERNDHIGTIYDGDAEYIYKEADKHHIEILTNENVKAFKGNERVEAVETDKGTYKADLVLVSVGVKPNTDDFLEGTNIRTNHKGAIEVNAYQTNVQDVYAAGDCATHYHVIKEIHDHIPIGTTANKQGRLAGLNLDKRRAFKGTLGTGIIKFNLTLARTGLNEKEAKGLHIPYKTVVKVDSTNAGYYPNAKPLYLKLLYRSDTKQLLGGQVIGEEGVDKRIDVIAALFNKSIHDLEDVDLSYAPPYNSVWDPIQQAARRAE

Nearest PDB structures (foldseek):
  3nta-assembly1_A  TM=9.629E-01  e=1.502E-45  Shewanella loihica PV-4
  4eqr-assembly1_B  TM=9.411E-01  e=6.214E-46  Staphylococcus aureus subsp. aureus USA300
  1nhr-assembly1_A  TM=9.439E-01  e=7.863E-46  Enterococcus faecalis
  1nhp-assembly1_A  TM=9.455E-01  e=1.416E-45  Enterococcus faecalis
  1joa-assembly1_A  TM=9.461E-01  e=1.581E-44  Enterococcus faecalis